Protein 9E92 (pdb70)

Organism: Acanthamoeba polyphaga mimivirus (NCBI:txid212035)

Foldseek 3Di:
DDEEEEEEAADLAGFLLQLQQVLQCVLQVHHYDYFRHRHDAPFDDVLPDFTALVSLVSVLVVLVVVPDWHKYKYAYRLFKHFQHYDVQVVVVQCVVCVPFFKEFEFQQAAPDPNVCPVQFDDDPDSRGAGDHRMMIGISVLSNVLQVVGDDRHHGPRVSVRVVVRPDVRYDYPRLQAAHDACPPQVVQWDDDPQFIAGNVSRYTHGMYGCPRVNSLVSLQCVVVHDSDDDDPCPCVPPFFDDPDAAEEEEEEEEECVPVVLRVQQVVQVVLQDDDRYAYAYEYCDPDCPCVVVVCVPHVRYHYNDDADDCVVVLVDPGFKYKYAYSQWGWDRNPVVRVQVVVDDRLRFKEAEWAEAPVGQLHTQFAQDDDPLHHDHDPCSSCLSVCVDFDKGFGQFGDGTMMGGCSDSNPFDQPDDDPPHRRSSSSVRCVSSSRTHIYGHSDHTGHGD/DEEEEEEAADLAGFLQQLQQVLLCVLQVHHYDYQNYRHHADCALVSLVSVLVVLVPVDDWHKYKYAYRLFKHFQHHDVQLVVVQCVQCVPFFKEFEFQQDDDDDNVCVVLFDDDPASRGAGDHRIMITISVLSCVLRVVGDDNSDDPRVSVRCCVRPHVRYDYPRLQAAHDACPPQVVQWDDDPQFIAGNVSRYGYGMYGCPDVNSLVSLQCVVVHDSDDDDPCLCVPPAFDDPDAFAEEEEEEEECVCVVLRVQAVVQVVLQDGDRYAYAYEYCAPDCPCVVVVCVPHVRYHYNDQADDCVVVLVDPGFKYKYAYSQWGWDRNPVVRVQVVPPDRLRFKEAEWAEAPVGQLHIFFAQDADPLHGDHDPCSSCLSVPVDFAKGFGQFGDGTMMGGPSVSNPFDQPDDDPPRNRSSSSVRSVVSSRTHIYGHSDHTGHGD

Solvent-accessible surface area: 37750 Å² total; per-residue (Å²): 135,121,16,22,0,0,0,14,5,6,19,92,74,72,3,0,0,5,36,2,0,19,61,12,0,112,41,43,111,5,112,54,85,25,8,12,95,49,89,163,87,62,0,14,70,86,153,86,81,46,2,0,0,13,25,3,29,18,4,26,99,23,0,80,97,12,177,84,75,83,12,0,0,5,2,30,2,73,10,0,0,0,6,15,13,32,132,7,0,7,114,0,0,112,96,46,3,115,97,65,51,0,1,0,1,1,12,29,87,21,120,37,51,75,74,10,56,134,113,11,64,159,44,158,28,73,0,70,24,1,9,8,4,1,5,0,0,49,27,62,54,0,47,95,16,1,92,135,25,35,151,44,146,56,18,10,12,59,50,2,2,52,57,22,36,106,56,99,84,8,52,13,0,57,135,1,11,0,2,0,2,0,57,146,1,91,110,13,12,21,56,7,49,34,9,0,1,0,25,108,21,34,5,25,0,0,1,0,6,0,15,39,82,8,86,110,26,0,28,56,10,15,5,52,6,23,37,121,119,38,68,4,16,73,31,20,98,68,98,40,146,34,140,134,40,25,58,0,1,1,0,0,10,6,38,6,108,71,58,87,32,2,116,98,1,22,43,75,5,64,45,5,108,12,62,59,71,36,29,44,0,5,0,110,1,120,72,90,140,18,73,159,97,12,59,123,75,33,97,51,6,70,32,40,27,70,148,22,39,16,91,36,0,90,176,29,106,0,75,10,0,0,0,1,18,21,41,1,2,8,64,30,110,21,0,0,8,4,0,17,73,50,29,124,68,4,39,21,0,0,2,0,11,2,11,66,100,165,72,77,48,149,14,4,1,38,20,20,37,101,136,6,132,96,84,160,16,170,14,9,68,53,3,6,130,46,97,6,40,14,35,6,14,11,25,12,1,35,0,0,2,0,0,43,44,31,0,1,82,58,44,83,11,72,43,103,117,57,126,52,58,29,12,12,5,0,34,0,0,77,107,31,27,1,14,3,3,0,0,0,32,7,121,2,13,58,5,90,157,14,30,0,0,0,14,6,6,21,80,74,78,4,0,0,4,34,2,0,17,55,12,0,99,36,38,114,6,124,59,67,18,3,9,88,46,86,145,123,91,63,12,0,13,33,4,34,20,3,21,92,7,0,83,76,13,160,81,74,84,18,0,0,5,2,28,1,71,27,0,0,0,7,16,9,18,112,6,0,16,100,0,2,142,95,37,2,116,99,68,55,2,0,0,2,1,7,29,98,20,110,67,50,74,84,6,52,133,116,9,66,149,43,160,28,72,0,67,24,0,6,8,4,1,5,0,0,57,29,63,65,0,56,89,11,2,89,134,25,34,151,48,188,57,29,11,4,62,50,3,2,49,56,23,33,106,54,106,94,10,40,8,0,57,132,1,10,0,2,0,3,0,71,165,1,92,110,15,14,36,49,8,47,36,10,0,2,0,23,106,16,32,5,26,0,0,0,0,7,0,18,48,80,7,122,96,26,0,27,52,13,14,4,55,6,23,30,102,118,35,68,4,15,70,29,18,96,66,96,40,158,25,144,126,53,31,61,0,1,1,0,0,9,4,35,5,112,74,68,89,21,2,120,77,1,16,42,75,6,67,49,7,115,10,64,61,84,39,27,45,0,4,0,126,3,118,68,91,140,19,66,179,107,10,64,144,75,32,87,51,10,62,36,43,26,83,94,22,34,18,92,37,0,101,186,31,106,0,83,9,0,0,0,0,18,18,44,1,0,6,64,27,106,26,0,0,11,4,0,17,67,52,30,120,63,3,39,19,0,0,1,0,9,3,13,41,119,181,83,71,53,122,18,3,2,40,16,22,25,106,130,9,122,101,86,156,10,169,13,10,57,54,2,7,126,44,97,11,38,13,32,8,14,8,22,16,1,37,0,0,3,0,0,48,43,31,0,1,78,58,41,85,11,76,51,111,122,38,115,84,28,26,29,6,4,0,35,0,0,73,135,32,29,1,15,3,2,1,0,0,34,7,120,2,12,50,6,77

Structure (mmCIF, N/CA/C/O backbone):
data_9E92
#
_entry.id   9E92
#
_cell.length_a   69.153
_cell.length_b   124.998
_cell.length_c   72.757
_cell.angle_alpha   90.000
_cell.angle_beta   118.295
_cell.angle_gamma   90.000
#
_symmetry.space_group_name_H-M   'P 1 21 1'
#
loop_
_entity.id
_entity.type
_entity.pdbx_description
1 polymer R699
2 branched alpha-D-glucopyranose-(1-2)-beta-D-glucopyranose
3 non-polymer "URIDINE-5'-DIPHOSPHATE"
4 non-polymer 'MANGANESE (II) ION'
5 non-polymer beta-D-glucopyranose
6 non-polymer beta-D-galactopyranose
7 water water
#
loop_
_atom_site.group_PDB
_atom_site.id
_atom_site.type_symbol
_atom_site.label_atom_id
_atom_site.label_alt_id
_atom_site.label_comp_id
_atom_site.label_asym_id
_atom_site.label_entity_id
_atom_site.label_seq_id
_atom_site.pdbx_PDB_ins_code
_atom_site.Cartn_x
_atom_site.Cartn_y
_atom_site.Cartn_z
_atom_site.occupancy
_atom_site.B_iso_or_equiv
_atom_site.auth_seq_id
_atom_site.auth_comp_id
_atom_site.auth_asym_id
_atom_site.auth_atom_id
_atom_site.pdbx_PDB_model_num
ATOM 1 N N . ASP A 1 11 ? 0.399 41.878 6.335 1.000 56.404 8 ASP A N 1
ATOM 2 C CA . ASP A 1 11 ? -1.026 42.235 6.108 1.000 48.643 8 ASP A CA 1
ATOM 3 C C . ASP A 1 11 ? -1.928 41.012 6.308 1.000 43.020 8 ASP A C 1
ATOM 4 O O . ASP A 1 11 ? -2.003 40.429 7.386 1.000 46.089 8 ASP A O 1
ATOM 13 N N . ASN A 1 12 ? -2.657 40.623 5.270 1.000 37.172 9 ASN A N 1
ATOM 14 C CA . ASN A 1 12 ? -3.771 39.721 5.469 1.000 40.009 9 ASN A CA 1
ATOM 15 C C . ASN A 1 12 ? -3.308 38.270 5.428 1.000 33.558 9 ASN A C 1
ATOM 16 O O . ASN A 1 12 ? -2.385 37.914 4.693 1.000 33.968 9 ASN A O 1
ATOM 27 N N . LEU A 1 13 ? -4.057 37.426 6.154 1.000 26.637 10 LEU A N 1
ATOM 28 C CA . LEU A 1 13 ? -3.820 35.981 6.162 1.000 22.293 10 LEU A CA 1
ATOM 29 C C . LEU A 1 13 ? -5.108 35.260 6.547 1.000 19.766 10 LEU A C 1
ATOM 30 O O . LEU A 1 13 ? -5.775 35.707 7.487 1.000 22.302 10 LEU A O 1
ATOM 46 N N . LEU A 1 14 ? -5.443 34.182 5.841 1.000 18.077 11 LEU A N 1
ATOM 47 C CA . LEU A 1 14 ? -6.601 33.362 6.213 1.000 18.535 11 LEU A CA 1
ATOM 48 C C . LEU A 1 14 ? -6.148 31.909 6.348 1.000 19.131 11 LEU A C 1
ATOM 49 O O . LEU A 1 14 ? -5.500 31.337 5.455 1.000 18.503 11 LEU A O 1
ATOM 65 N N . VAL A 1 15 ? -6.514 31.266 7.478 1.000 16.670 12 VAL A N 1
ATOM 66 C CA . VAL A 1 15 ? -6.221 29.872 7.716 1.000 14.913 12 VAL A CA 1
ATOM 67 C C . VAL A 1 15 ? -7.453 29.021 7.424 1.000 15.592 12 VAL A C 1
ATOM 68 O O . VAL A 1 15 ? -8.530 29.240 8.002 1.000 17.772 12 VAL A O 1
ATOM 81 N N . LEU A 1 16 ? -7.271 28.049 6.557 1.000 16.018 13 LEU A N 1
ATOM 82 C CA . LEU A 1 16 ? -8.287 27.062 6.176 1.000 16.326 13 LEU A CA 1
ATOM 83 C C . LEU A 1 16 ? -7.963 25.720 6.841 1.000 16.362 13 LEU A C 1
ATOM 84 O O . LEU A 1 16 ? -7.081 24.968 6.426 1.000 16.103 13 LEU A O 1
ATOM 100 N N . GLY A 1 17 ? -8.681 25.466 7.946 1.000 16.360 14 GLY A N 1
ATOM 101 C CA . GLY A 1 17 ? -8.525 24.229 8.678 1.000 15.867 14 GLY A CA 1
ATOM 102 C C . GLY A 1 17 ? -9.513 23.186 8.206 1.000 14.887 14 GLY A C 1
ATOM 103 O O . GLY A 1 17 ? -10.744 23.470 8.211 1.000 15.626 14 GLY A O 1
ATOM 107 N N . ILE A 1 18 ? -9.042 21.999 7.849 1.000 15.206 15 ILE A N 1
ATOM 108 C CA . ILE A 1 18 ? -9.914 20.929 7.369 1.000 15.862 15 ILE A CA 1
ATOM 109 C C . ILE A 1 18 ? -10.581 20.210 8.552 1.000 17.099 15 ILE A C 1
ATOM 110 O O . ILE A 1 18 ? -9.892 19.677 9.436 1.000 16.495 15 ILE A O 1
ATOM 126 N N . GLY A 1 19 ? -11.917 20.285 8.621 1.000 16.090 16 GLY A N 1
ATOM 127 C CA . GLY A 1 19 ? -12.692 19.707 9.724 1.000 17.328 16 GLY A CA 1
ATOM 128 C C . GLY A 1 19 ? -14.027 19.153 9.212 1.000 16.694 16 GLY A C 1
ATOM 129 O O . GLY A 1 19 ? -15.109 19.711 9.503 1.000 18.988 16 GLY A O 1
ATOM 133 N N . ILE A 1 20 ? -13.886 18.034 8.502 1.000 17.796 17 ILE A N 1
ATOM 134 C CA . ILE A 1 20 ? -15.013 17.350 7.871 1.000 18.137 17 ILE A CA 1
ATOM 135 C C . ILE A 1 20 ? -15.632 16.401 8.890 1.000 15.497 17 ILE A C 1
ATOM 136 O O . ILE A 1 20 ? -15.110 15.318 9.150 1.000 17.723 17 ILE A O 1
ATOM 152 N N . SER A 1 21 ? -16.803 16.831 9.366 1.000 16.943 18 SER A N 1
ATOM 153 C CA . SER A 1 21 ? -17.561 16.083 10.369 1.000 16.688 18 SER A CA 1
ATOM 154 C C . SER A 1 21 ? -18.963 16.680 10.481 1.000 16.427 18 SER A C 1
ATOM 155 O O . SER A 1 21 ? -19.118 17.893 10.479 1.000 17.719 18 SER A O 1
ATOM 163 N N . VAL A 1 22 ? -19.946 15.834 10.836 1.000 21.106 19 VAL A N 1
ATOM 164 C CA . VAL A 1 22 ? -21.282 16.322 11.153 1.000 21.329 19 VAL A CA 1
ATOM 165 C C . VAL A 1 22 ? -21.276 17.082 12.478 1.000 18.359 19 VAL A C 1
ATOM 166 O O . VAL A 1 22 ? -21.843 18.159 12.628 1.000 19.150 19 VAL A O 1
ATOM 179 N N . HIS A 1 23 ? -20.542 16.541 13.481 1.000 18.929 20 HIS A N 1
ATOM 180 C CA . HIS A 1 23 ? -20.389 17.129 14.811 1.000 18.535 20 HIS A CA 1
ATOM 181 C C . HIS A 1 23 ? -18.893 17.417 15.099 1.000 14.349 20 HIS A C 1
ATOM 182 O O . HIS A 1 23 ? -18.044 16.643 14.653 1.000 17.800 20 HIS A O 1
ATOM 197 N N . LYS A 1 24 ? -18.625 18.477 15.845 1.000 17.529 21 LYS A N 1
ATOM 198 C CA . LYS A 1 24 ? -17.216 18.906 16.029 1.000 16.245 21 LYS A CA 1
ATOM 199 C C . LYS A 1 24 ? -16.503 18.006 17.028 1.000 17.132 21 LYS A C 1
ATOM 200 O O . LYS A 1 24 ? -17.042 17.683 18.109 1.000 16.211 21 LYS A O 1
ATOM 219 N N . THR A 1 25 ? -15.285 17.598 16.644 1.000 13.765 22 THR A N 1
ATOM 220 C CA . THR A 1 25 ? -14.376 16.905 17.560 1.000 14.035 22 THR A CA 1
ATOM 221 C C . THR A 1 25 ? -13.732 17.890 18.521 1.000 13.456 22 THR A C 1
ATOM 222 O O . THR A 1 25 ? -13.682 19.091 18.314 1.000 12.667 22 THR A O 1
ATOM 233 N N . ASP A 1 26 ? -13.159 17.352 19.633 1.000 13.743 23 ASP A N 1
ATOM 234 C CA . ASP A 1 26 ? -12.327 18.181 20.487 1.000 13.224 23 ASP A CA 1
ATOM 235 C C . ASP A 1 26 ? -11.060 18.638 19.761 1.000 12.149 23 ASP A C 1
ATOM 236 O O . ASP A 1 26 ? -10.546 19.739 20.033 1.000 13.472 23 ASP A O 1
ATOM 245 N N . GLY A 1 27 ? -10.552 17.838 18.828 1.000 11.937 24 GLY A N 1
ATOM 246 C CA . GLY A 1 27 ? -9.423 18.303 18.035 1.000 13.250 24 GLY A CA 1
ATOM 247 C C . GLY A 1 27 ? -9.713 19.611 17.315 1.000 13.341 24 GLY A C 1
ATOM 248 O O . GLY A 1 27 ? -8.949 20.595 17.388 1.000 12.146 24 GLY A O 1
ATOM 252 N N . VAL A 1 28 ? -10.877 19.696 16.601 1.000 12.103 25 VAL A N 1
ATOM 253 C CA . VAL A 1 28 ? -11.178 20.940 15.945 1.000 14.195 25 VAL A CA 1
ATOM 254 C C . VAL A 1 28 ? -11.469 22.064 16.918 1.000 11.979 25 VAL A C 1
ATOM 255 O O . VAL A 1 28 ? -11.068 23.216 16.708 1.000 13.034 25 VAL A O 1
ATOM 268 N N . LEU A 1 29 ? -12.144 21.767 18.040 1.000 12.104 26 LEU A N 1
ATOM 269 C CA . LEU A 1 29 ? -12.422 22.801 19.026 1.000 13.586 26 LEU A CA 1
ATOM 270 C C . LEU A 1 29 ? -11.128 23.416 19.606 1.000 12.058 26 LEU A C 1
ATOM 271 O O . LEU A 1 29 ? -11.051 24.618 19.845 1.000 12.419 26 LEU A O 1
ATOM 287 N N . ARG A 1 30 ? -10.119 22.562 19.845 1.000 12.125 27 ARG A N 1
ATOM 288 C CA . ARG A 1 30 ? -8.806 22.991 20.345 1.000 12.043 27 ARG A CA 1
ATOM 289 C C . ARG A 1 30 ? -8.074 23.825 19.292 1.000 12.194 27 ARG A C 1
ATOM 290 O O . ARG A 1 30 ? -7.556 24.900 19.622 1.000 11.697 27 ARG A O 1
ATOM 311 N N . PHE A 1 31 ? -8.114 23.367 18.031 1.000 11.157 28 PHE A N 1
ATOM 312 C CA . PHE A 1 31 ? -7.578 24.190 16.946 1.000 11.179 28 PHE A CA 1
ATOM 313 C C . PHE A 1 31 ? -8.193 25.588 16.922 1.000 12.995 28 PHE A C 1
ATOM 314 O O . PHE A 1 31 ? -7.467 26.577 16.797 1.000 12.038 28 PHE A O 1
ATOM 331 N N . GLU A 1 32 ? -9.530 25.663 16.987 1.000 12.019 29 GLU A N 1
ATOM 332 C CA . GLU A 1 32 ? -10.219 26.941 16.941 1.000 13.327 29 GLU A CA 1
ATOM 333 C C . GLU A 1 32 ? -9.819 27.831 18.112 1.000 12.940 29 GLU A C 1
ATOM 334 O O . GLU A 1 32 ? -9.566 29.032 17.934 1.000 12.690 29 GLU A O 1
ATOM 346 N N . LYS A 1 33 ? -9.727 27.251 19.328 1.000 13.172 30 LYS A N 1
ATOM 347 C CA . LYS A 1 33 ? -9.329 28.017 20.493 1.000 13.355 30 LYS A CA 1
ATOM 348 C C . LYS A 1 33 ? -7.930 28.623 20.361 1.000 13.042 30 LYS A C 1
ATOM 349 O O . LYS A 1 33 ? -7.702 29.780 20.701 1.000 14.071 30 LYS A O 1
ATOM 368 N N . TYR A 1 34 ? -6.964 27.842 19.883 1.000 12.432 31 TYR A N 1
ATOM 369 C CA . TYR A 1 34 ? -5.611 28.345 19.686 1.000 12.157 31 TYR A CA 1
ATOM 370 C C . TYR A 1 34 ? -5.563 29.360 18.545 1.000 12.202 31 TYR A C 1
ATOM 371 O O . TYR A 1 34 ? -4.794 30.307 18.627 1.000 13.308 31 TYR A O 1
ATOM 389 N N . CYS A 1 35 ? -6.316 29.158 17.456 1.000 11.269 32 CYS A N 1
ATOM 390 C CA . CYS A 1 35 ? -6.392 30.193 16.436 1.000 12.665 32 CYS A CA 1
ATOM 391 C C . CYS A 1 35 ? -6.868 31.509 17.044 1.000 12.574 32 CYS A C 1
ATOM 392 O O . CYS A 1 35 ? -6.280 32.583 16.811 1.000 13.827 32 CYS A O 1
ATOM 400 N N . GLN A 1 36 ? -7.961 31.456 17.810 1.000 12.942 33 GLN A N 1
ATOM 401 C CA . GLN A 1 36 ? -8.507 32.671 18.410 1.000 14.951 33 GLN A CA 1
ATOM 402 C C . GLN A 1 36 ? -7.518 33.325 19.370 1.000 18.097 33 GLN A C 1
ATOM 403 O O . GLN A 1 36 ? -7.402 34.567 19.386 1.000 18.693 33 GLN A O 1
ATOM 417 N N . ALA A 1 37 ? -6.769 32.504 20.142 1.000 15.692 34 ALA A N 1
ATOM 418 C CA . ALA A 1 37 ? -5.805 33.003 21.109 1.000 17.985 34 ALA A CA 1
ATOM 419 C C . ALA A 1 37 ? -4.699 33.817 20.432 1.000 18.136 34 ALA A C 1
ATOM 420 O O . ALA A 1 37 ? -4.134 34.709 21.065 1.000 21.215 34 ALA A O 1
ATOM 427 N N . HIS A 1 38 ? -4.359 33.468 19.179 1.000 16.264 35 HIS A N 1
ATOM 428 C CA . HIS A 1 38 ? -3.269 34.085 18.442 1.000 15.485 35 HIS A CA 1
ATOM 429 C C . HIS A 1 38 ? -3.793 35.072 17.370 1.000 19.931 35 HIS A C 1
ATOM 430 O O . HIS A 1 38 ? -3.022 35.522 16.532 1.000 20.551 35 HIS A O 1
ATOM 445 N N . ASN A 1 39 ? -5.090 35.419 17.412 1.000 18.450 36 ASN A N 1
ATOM 446 C CA . ASN A 1 39 ? -5.709 36.389 16.502 1.000 20.049 36 ASN A CA 1
ATOM 447 C C . ASN A 1 39 ? -5.538 35.967 15.045 1.000 19.727 36 ASN A C 1
ATOM 448 O O . ASN A 1 39 ? -5.346 36.808 14.149 1.000 23.243 36 ASN A O 1
ATOM 459 N N . LEU A 1 40 ? -5.606 34.667 14.777 1.000 16.348 37 LEU A N 1
ATOM 460 C CA . LEU A 1 40 ? -5.530 34.141 13.420 1.000 18.298 37 LEU A CA 1
ATOM 461 C C . LEU A 1 40 ? -6.921 34.017 12.840 1.000 18.926 37 LEU A C 1
ATOM 462 O O . LEU A 1 40 ? -7.772 33.318 13.402 1.000 21.112 37 LEU A O 1
ATOM 478 N N . GLN A 1 41 ? -7.157 34.665 11.691 1.000 17.929 38 GLN A N 1
ATOM 479 C CA . GLN A 1 41 ? -8.436 34.540 11.045 1.000 20.284 38 GLN A CA 1
ATOM 480 C C . GLN A 1 41 ? -8.516 33.186 10.362 1.000 19.375 38 GLN A C 1
ATOM 481 O O . GLN A 1 41 ? -7.573 32.777 9.659 1.000 19.927 38 GLN A O 1
ATOM 495 N N . TYR A 1 42 ? -9.627 32.468 10.552 1.000 16.926 39 TYR A N 1
ATOM 496 C CA . TYR A 1 42 ? -9.730 31.111 10.078 1.000 16.805 39 TYR A CA 1
ATOM 497 C C . TYR A 1 42 ? -11.151 30.790 9.599 1.000 16.865 39 TYR A C 1
ATOM 498 O O . TYR A 1 42 ? -12.139 31.468 9.978 1.000 17.793 39 TYR A O 1
ATOM 516 N N A MET A 1 43 ? -11.249 29.720 8.827 0.500 17.694 40 MET A N 1
ATOM 517 N N B MET A 1 43 ? -11.235 29.693 8.862 0.500 17.966 40 MET A N 1
ATOM 518 C CA A MET A 1 43 ? -12.501 29.056 8.506 0.500 19.585 40 MET A CA 1
ATOM 519 C CA B MET A 1 43 ? -12.462 29.049 8.427 0.500 20.160 40 MET A CA 1
ATOM 520 C C A MET A 1 43 ? -12.277 27.548 8.587 0.500 19.677 40 MET A C 1
ATOM 521 C C B MET A 1 43 ? -12.272 27.541 8.570 0.500 20.003 40 MET A C 1
ATOM 522 O O A MET A 1 43 ? -11.225 27.036 8.216 0.500 21.088 40 MET A O 1
ATOM 523 O O B MET A 1 43 ? -11.223 27.016 8.216 0.500 21.222 40 MET A O 1
ATOM 550 N N . ILE A 1 44 ? -13.298 26.826 9.052 1.000 17.600 41 ILE A N 1
ATOM 551 C CA . ILE A 1 44 ? -13.281 25.384 9.042 1.000 15.987 41 ILE A CA 1
ATOM 552 C C . ILE A 1 44 ? -13.913 24.816 7.762 1.000 19.718 41 ILE A C 1
ATOM 553 O O . ILE A 1 44 ? -15.109 24.994 7.515 1.000 23.356 41 ILE A O 1
ATOM 569 N N . VAL A 1 45 ? -13.127 24.103 6.976 1.000 16.644 42 VAL A N 1
ATOM 570 C CA . VAL A 1 45 ? -13.599 23.531 5.714 1.000 17.541 42 VAL A CA 1
ATOM 571 C C . VAL A 1 45 ? -14.289 22.200 6.000 1.000 20.384 42 VAL A C 1
ATOM 572 O O . VAL A 1 45 ? -13.717 21.287 6.604 1.000 19.131 42 VAL A O 1
ATOM 585 N N . GLY A 1 46 ? -15.538 22.013 5.493 1.000 22.724 43 GLY A N 1
ATOM 586 C CA . GLY A 1 46 ? -16.165 20.695 5.552 1.000 23.078 43 GLY A CA 1
ATOM 587 C C . GLY A 1 46 ? -17.123 20.453 6.720 1.000 21.663 43 GLY A C 1
ATOM 588 O O . GLY A 1 46 ? -17.599 19.327 6.922 1.000 24.357 43 GLY A O 1
ATOM 592 N N . GLU A 1 47 ? -17.364 21.497 7.484 1.000 24.265 44 GLU A N 1
ATOM 593 C CA . GLU A 1 47 ? -18.241 21.416 8.645 1.000 30.745 44 GLU A CA 1
ATOM 594 C C . GLU A 1 47 ? -19.625 20.931 8.214 1.000 30.653 44 GLU A C 1
ATOM 595 O O . GLU A 1 47 ? -20.175 21.411 7.236 1.000 28.153 44 GLU A O 1
ATOM 607 N N . GLY A 1 48 ? -20.185 19.939 8.911 1.000 30.120 45 GLY A N 1
ATOM 608 C CA . GLY A 1 48 ? -21.527 19.444 8.619 1.000 29.426 45 GLY A CA 1
ATOM 609 C C . GLY A 1 48 ? -21.544 18.222 7.706 1.000 33.544 45 GLY A C 1
ATOM 610 O O . GLY A 1 48 ? -22.587 17.601 7.553 1.000 35.132 45 GLY A O 1
ATOM 614 N N . LYS A 1 49 ? -20.412 17.861 7.068 1.000 27.627 46 LYS A N 1
ATOM 615 C CA . LYS A 1 49 ? -20.324 16.750 6.142 1.000 25.322 46 LYS A CA 1
ATOM 616 C C . LYS A 1 49 ? -19.718 15.533 6.812 1.000 26.263 46 LYS A C 1
ATOM 617 O O . LYS A 1 49 ? -18.888 15.659 7.719 1.000 24.295 46 LYS A O 1
ATOM 636 N N . LYS A 1 50 ? -20.072 14.357 6.301 1.000 24.982 47 LYS A N 1
ATOM 637 C CA . LYS A 1 50 ? -19.512 13.104 6.746 1.000 26.507 47 LYS A CA 1
ATOM 638 C C . LYS A 1 50 ? -18.145 12.837 6.111 1.000 27.310 47 LYS A C 1
ATOM 639 O O . LYS A 1 50 ? -17.989 12.946 4.895 1.000 26.017 47 LYS A O 1
ATOM 658 N N . TRP A 1 51 ? -17.174 12.369 6.913 1.000 23.975 48 TRP A N 1
ATOM 659 C CA . TRP A 1 51 ? -15.874 11.952 6.387 1.000 23.540 48 TRP A CA 1
ATOM 660 C C . TRP A 1 51 ? -15.979 10.668 5.565 1.000 26.337 48 TRP A C 1
ATOM 661 O O . TRP A 1 51 ? -16.583 9.684 6.021 1.000 25.053 48 TRP A O 1
ATOM 682 N N . ASN A 1 52 ? -15.340 10.686 4.377 1.000 23.168 49 ASN A N 1
ATOM 683 C CA . ASN A 1 52 ? -15.211 9.545 3.482 1.000 26.059 49 ASN A CA 1
ATOM 684 C C . ASN A 1 52 ? -13.778 9.472 2.959 1.000 25.469 49 ASN A C 1
ATOM 685 O O . ASN A 1 52 ? -13.535 9.043 1.846 1.000 27.134 49 ASN A O 1
ATOM 696 N N . GLY A 1 53 ? -12.796 9.801 3.812 1.000 24.710 50 GLY A N 1
ATOM 697 C CA . GLY A 1 53 ? -11.400 9.868 3.385 1.000 23.212 50 GLY A CA 1
ATOM 698 C C . GLY A 1 53 ? -10.535 8.658 3.699 1.000 22.243 50 GLY A C 1
ATOM 699 O O . GLY A 1 53 ? -9.353 8.663 3.352 1.000 24.881 50 GLY A O 1
ATOM 703 N N . GLY A 1 54 ? -11.050 7.627 4.403 1.000 19.557 51 GLY A N 1
ATOM 704 C CA . GLY A 1 54 ? -10.304 6.440 4.764 1.000 22.339 51 GLY A CA 1
ATOM 705 C C . GLY A 1 54 ? -9.917 6.456 6.241 1.000 22.536 51 GLY A C 1
ATOM 706 O O . GLY A 1 54 ? -10.163 7.448 6.915 1.000 24.751 51 GLY A O 1
ATOM 710 N N . ASN A 1 55 ? -9.353 5.333 6.694 1.000 24.422 52 ASN A N 1
ATOM 711 C CA . ASN A 1 55 ? -8.901 5.128 8.070 1.000 27.060 52 ASN A CA 1
ATOM 712 C C . ASN A 1 55 ? -7.416 5.483 8.189 1.000 24.213 52 ASN A C 1
ATOM 713 O O . ASN A 1 55 ? -6.548 4.610 8.105 1.000 25.857 52 ASN A O 1
ATOM 724 N N . LEU A 1 56 ? -7.124 6.787 8.399 1.000 23.820 53 LEU A N 1
ATOM 725 C CA . LEU A 1 56 ? -5.760 7.255 8.176 1.000 21.581 53 LEU A CA 1
ATOM 726 C C . LEU A 1 56 ? -4.783 6.730 9.238 1.000 25.004 53 LEU A C 1
ATOM 727 O O . LEU A 1 56 ? -3.556 6.821 9.065 1.000 27.137 53 LEU A O 1
ATOM 743 N N . GLU A 1 57 ? -5.305 6.190 10.355 1.000 25.877 54 GLU A N 1
ATOM 744 C CA . GLU A 1 57 ? -4.455 5.587 11.365 1.000 29.619 54 GLU A CA 1
ATOM 745 C C . GLU A 1 57 ? -3.770 4.336 10.807 1.000 28.500 54 GLU A C 1
ATOM 746 O O . GLU A 1 57 ? -2.714 3.949 11.299 1.000 30.347 54 GLU A O 1
ATOM 758 N N . SER A 1 58 ? -4.367 3.685 9.796 0.790 24.227 55 SER A N 1
ATOM 759 C CA . SER A 1 58 ? -3.795 2.431 9.341 0.790 28.632 55 SER A CA 1
ATOM 760 C C . SER A 1 58 ? -3.690 2.307 7.823 0.790 28.490 55 SER A C 1
ATOM 761 O O . SER A 1 58 ? -3.223 1.263 7.386 0.790 28.114 55 SER A O 1
ATOM 769 N N . GLU A 1 59 ? -4.083 3.318 7.032 0.890 25.965 56 GLU A N 1
ATOM 770 C CA . GLU A 1 59 ? -4.021 3.179 5.587 0.890 25.419 56 GLU A CA 1
ATOM 771 C C . GLU A 1 59 ? -3.838 4.553 4.945 0.890 25.108 56 GLU A C 1
ATOM 772 O O . GLU A 1 59 ? -4.075 5.600 5.563 0.890 23.328 56 GLU A O 1
ATOM 784 N N . ALA A 1 60 ? -3.460 4.530 3.671 1.000 24.604 57 ALA A N 1
ATOM 785 C CA . ALA A 1 60 ? -3.455 5.727 2.849 1.000 25.368 57 ALA A CA 1
ATOM 786 C C . ALA A 1 60 ? -4.865 6.224 2.637 1.000 24.212 57 ALA A C 1
ATOM 787 O O . ALA A 1 60 ? -5.811 5.447 2.673 1.000 25.729 57 ALA A O 1
ATOM 794 N N . GLY A 1 61 ? -4.991 7.522 2.372 1.000 21.105 58 GLY A N 1
ATOM 795 C CA . GLY A 1 61 ? -6.261 8.191 2.197 1.000 19.096 58 GLY A CA 1
ATOM 796 C C . GLY A 1 61 ? -6.144 9.703 2.244 1.000 18.937 58 GLY A C 1
ATOM 797 O O . GLY A 1 61 ? -5.030 10.254 2.121 1.000 19.128 58 GLY A O 1
ATOM 801 N N . GLY A 1 62 ? -7.288 10.352 2.425 1.000 17.649 59 GLY A N 1
ATOM 802 C CA . GLY A 1 62 ? -7.355 11.781 2.623 1.000 18.787 59 GLY A CA 1
ATOM 803 C C . GLY A 1 62 ? -7.684 12.608 1.394 1.000 18.175 59 GLY A C 1
ATOM 804 O O . GLY A 1 62 ? -7.774 13.830 1.476 1.000 18.280 59 GLY A O 1
ATOM 808 N N . GLY A 1 63 ? -7.996 11.953 0.255 1.000 20.193 60 GLY A N 1
ATOM 809 C CA . GLY A 1 63 ? -8.305 12.715 -0.944 1.000 19.678 60 GLY A CA 1
ATOM 810 C C . GLY A 1 63 ? -9.481 13.674 -0.767 1.000 17.664 60 GLY A C 1
ATOM 811 O O . GLY A 1 63 ? -9.574 14.765 -1.350 1.000 20.288 60 GLY A O 1
ATOM 815 N N . GLN A 1 64 ? -10.479 13.270 0.067 1.000 19.720 61 GLN A N 1
ATOM 816 C CA . GLN A 1 64 ? -11.608 14.133 0.343 1.000 18.394 61 GLN A CA 1
ATOM 817 C C . GLN A 1 64 ? -11.213 15.510 0.871 1.000 18.839 61 GLN A C 1
ATOM 818 O O . GLN A 1 64 ? -11.897 16.491 0.703 1.000 17.483 61 GLN A O 1
ATOM 832 N N . LYS A 1 65 ? -10.080 15.599 1.581 1.000 18.907 62 LYS A N 1
ATOM 833 C CA . LYS A 1 65 ? -9.637 16.899 2.028 1.000 17.745 62 LYS A CA 1
ATOM 834 C C . LYS A 1 65 ? -9.400 17.849 0.833 1.000 16.141 62 LYS A C 1
ATOM 835 O O . LYS A 1 65 ? -9.777 19.007 0.903 1.000 15.979 62 LYS A O 1
ATOM 854 N N . ILE A 1 66 ? -8.770 17.311 -0.241 1.000 19.508 63 ILE A N 1
ATOM 855 C CA . ILE A 1 66 ? -8.520 18.109 -1.454 1.000 18.879 63 ILE A CA 1
ATOM 856 C C . ILE A 1 66 ? -9.845 18.496 -2.153 1.000 18.830 63 ILE A C 1
ATOM 857 O O . ILE A 1 66 ? -10.034 19.655 -2.539 1.000 18.711 63 ILE A O 1
ATOM 873 N N . ASN A 1 67 ? -10.815 17.562 -2.143 1.000 21.190 64 ASN A N 1
ATOM 874 C CA . ASN A 1 67 ? -12.093 17.803 -2.808 1.000 23.528 64 ASN A CA 1
ATOM 875 C C . ASN A 1 67 ? -12.856 18.894 -2.071 1.000 20.554 64 ASN A C 1
ATOM 876 O O . ASN A 1 67 ? -13.453 19.773 -2.668 1.000 23.396 64 ASN A O 1
ATOM 887 N N . GLU A 1 68 ? -12.859 18.877 -0.717 1.000 18.511 65 GLU A N 1
ATOM 888 C CA . GLU A 1 68 ? -13.570 19.896 0.014 1.000 18.138 65 GLU A CA 1
ATOM 889 C C . GLU A 1 68 ? -12.833 21.227 0.005 1.000 17.128 65 GLU A C 1
ATOM 890 O O . GLU A 1 68 ? -13.430 22.275 0.044 1.000 19.148 65 GLU A O 1
ATOM 902 N N . LEU A 1 69 ? -11.489 21.187 -0.015 1.000 18.355 66 LEU A N 1
ATOM 903 C CA . LEU A 1 69 ? -10.706 22.401 -0.219 1.000 18.335 66 LEU A CA 1
ATOM 904 C C . LEU A 1 69 ? -11.075 23.105 -1.549 1.000 17.011 66 LEU A C 1
ATOM 905 O O . LEU A 1 69 ? -11.220 24.306 -1.522 1.000 18.366 66 LEU A O 1
ATOM 921 N N . LEU A 1 70 ? -11.158 22.326 -2.629 1.000 20.808 67 LEU A N 1
ATOM 922 C CA . LEU A 1 70 ? -11.459 22.832 -3.979 1.000 20.786 67 LEU A CA 1
ATOM 923 C C . LEU A 1 70 ? -12.779 23.584 -3.895 1.000 21.662 67 LEU A C 1
ATOM 924 O O . LEU A 1 70 ? -12.894 24.754 -4.278 1.000 22.655 67 LEU A O 1
ATOM 940 N N . ILE A 1 71 ? -13.783 22.898 -3.316 1.000 21.859 68 ILE A N 1
ATOM 941 C CA . ILE A 1 71 ? -15.088 23.503 -3.183 1.000 24.372 68 ILE A CA 1
ATOM 942 C C . ILE A 1 71 ? -14.964 24.824 -2.439 1.000 19.537 68 ILE A C 1
ATOM 943 O O . ILE A 1 71 ? -15.476 25.851 -2.818 1.000 22.638 68 ILE A O 1
ATOM 959 N N . ALA A 1 72 ? -14.264 24.834 -1.279 1.000 19.728 69 ALA A N 1
ATOM 960 C CA . ALA A 1 72 ? -14.099 26.045 -0.520 1.000 15.330 69 ALA A CA 1
ATOM 961 C C . ALA A 1 72 ? -13.387 27.173 -1.273 1.000 20.836 69 ALA A C 1
ATOM 962 O O . ALA A 1 72 ? -13.713 28.325 -1.077 1.000 20.578 69 ALA A O 1
ATOM 969 N N . LEU A 1 73 ? -12.379 26.837 -2.081 1.000 23.876 70 LEU A N 1
ATOM 970 C CA . LEU A 1 73 ? -11.627 27.863 -2.780 1.000 22.589 70 LEU A CA 1
ATOM 971 C C . LEU A 1 73 ? -12.522 28.536 -3.830 1.000 25.315 70 LEU A C 1
ATOM 972 O O . LEU A 1 73 ? -12.218 29.672 -4.184 1.000 24.496 70 LEU A O 1
ATOM 988 N N . GLU A 1 74 ? -13.562 27.833 -4.302 1.000 24.803 71 GLU A N 1
ATOM 989 C CA . GLU A 1 74 ? -14.433 28.384 -5.335 1.000 25.103 71 GLU A CA 1
ATOM 990 C C . GLU A 1 74 ? -15.082 29.658 -4.815 1.000 27.765 71 GLU A C 1
ATOM 991 O O . GLU A 1 74 ? -15.445 30.538 -5.589 1.000 30.887 71 GLU A O 1
ATOM 1003 N N . SER A 1 75 ? -15.293 29.734 -3.502 1.000 26.791 72 SER A N 1
ATOM 1004 C CA . SER A 1 75 ? -15.949 30.874 -2.896 1.000 27.075 72 SER A CA 1
ATOM 1005 C C . SER A 1 75 ? -14.960 31.925 -2.441 1.000 23.503 72 SER A C 1
ATOM 1006 O O . SER A 1 75 ? -15.372 32.946 -1.947 1.000 29.153 72 SER A O 1
ATOM 1014 N N . ILE A 1 76 ? -13.651 31.668 -2.527 1.000 28.642 73 ILE A N 1
ATOM 1015 C CA . ILE A 1 76 ? -12.646 32.699 -2.271 1.000 27.258 73 ILE A CA 1
ATOM 1016 C C . ILE A 1 76 ? -12.156 33.175 -3.646 1.000 34.956 73 ILE A C 1
ATOM 1017 O O . ILE A 1 76 ? -11.233 32.606 -4.223 1.000 35.351 73 ILE A O 1
ATOM 1033 N N . LYS A 1 77 ? -12.807 34.195 -4.208 1.000 34.698 74 LYS A N 1
ATOM 1034 C CA . LYS A 1 77 ? -12.601 34.552 -5.606 1.000 35.795 74 LYS A CA 1
ATOM 1035 C C . LYS A 1 77 ? -11.215 35.188 -5.774 1.000 39.455 74 LYS A C 1
ATOM 1036 O O . LYS A 1 77 ? -10.543 34.864 -6.756 1.000 37.974 74 LYS A O 1
ATOM 1055 N N . ASP A 1 78 ? -10.766 35.999 -4.804 1.000 35.810 75 ASP A N 1
ATOM 1056 C CA . ASP A 1 78 ? -9.525 36.753 -4.930 1.000 35.832 75 ASP A CA 1
ATOM 1057 C C . ASP A 1 78 ? -8.304 35.932 -4.482 1.000 31.928 75 ASP A C 1
ATOM 1058 O O . ASP A 1 78 ? -8.427 34.857 -3.875 1.000 27.394 75 ASP A O 1
ATOM 1067 N N . ASN A 1 79 ? -7.117 36.450 -4.831 1.000 27.730 76 ASN A N 1
ATOM 1068 C CA . ASN A 1 79 ? -5.880 35.683 -4.721 1.000 26.402 76 ASN A CA 1
ATOM 1069 C C . ASN A 1 79 ? -5.242 35.940 -3.350 1.000 24.729 76 ASN A C 1
ATOM 1070 O O . ASN A 1 79 ? -4.167 36.520 -3.242 1.000 26.091 76 ASN A O 1
ATOM 1081 N N . LYS A 1 80 ? -5.911 35.456 -2.295 1.000 25.709 77 LYS A N 1
ATOM 1082 C CA . LYS A 1 80 ? -5.485 35.628 -0.911 1.000 23.605 77 LYS A CA 1
ATOM 1083 C C . LYS A 1 80 ? -4.319 34.684 -0.585 1.000 18.902 77 LYS A C 1
ATOM 1084 O O . LYS A 1 80 ? -4.275 33.557 -1.096 1.000 19.397 77 LYS A O 1
ATOM 1103 N N . LEU A 1 81 ? -3.450 35.123 0.332 1.000 20.044 78 LEU A N 1
ATOM 1104 C CA . LEU A 1 81 ? -2.470 34.236 0.971 1.000 18.758 78 LEU A CA 1
ATOM 1105 C C . LEU A 1 81 ? -3.149 33.419 2.080 1.000 17.728 78 LEU A C 1
ATOM 1106 O O . LEU A 1 81 ? -3.812 34.002 2.963 1.000 19.443 78 LEU A O 1
ATOM 1122 N N . ILE A 1 82 ? -3.029 32.102 1.972 1.000 16.509 79 ILE A N 1
ATOM 1123 C CA . ILE A 1 82 ? -3.763 31.182 2.827 1.000 17.217 79 ILE A CA 1
ATOM 1124 C C . ILE A 1 82 ? -2.809 30.131 3.403 1.000 17.600 79 ILE A C 1
ATOM 1125 O O . ILE A 1 82 ? -1.819 29.728 2.771 1.000 15.724 79 ILE A O 1
ATOM 1141 N N . VAL A 1 83 ? -3.151 29.654 4.620 1.000 15.557 80 VAL A N 1
ATOM 1142 C CA . VAL A 1 83 ? -2.590 28.425 5.148 1.000 14.401 80 VAL A CA 1
ATOM 1143 C C . VAL A 1 83 ? -3.681 27.372 5.048 1.000 14.619 80 VAL A C 1
ATOM 1144 O O . VAL A 1 83 ? -4.849 27.683 5.323 1.000 17.362 80 VAL A O 1
ATOM 1157 N N . VAL A 1 84 ? -3.335 26.161 4.658 1.000 13.334 81 VAL A N 1
ATOM 1158 C CA . VAL A 1 84 ? -4.251 25.035 4.687 1.000 14.414 81 VAL A CA 1
ATOM 1159 C C . VAL A 1 84 ? -3.665 23.997 5.655 1.000 14.699 81 VAL A C 1
ATOM 1160 O O . VAL A 1 84 ? -2.513 23.600 5.512 1.000 13.568 81 VAL A O 1
ATOM 1173 N N . CYS A 1 85 ? -4.468 23.469 6.605 1.000 14.760 82 CYS A N 1
ATOM 1174 C CA . CYS A 1 85 ? -3.877 22.561 7.585 1.000 13.706 82 CYS A CA 1
ATOM 1175 C C . CYS A 1 85 ? -4.903 21.587 8.160 1.000 12.836 82 CYS A C 1
ATOM 1176 O O . CYS A 1 85 ? -6.143 21.840 8.186 1.000 13.312 82 CYS A O 1
ATOM 1184 N N . ASP A 1 86 ? -4.363 20.476 8.637 1.000 12.504 83 ASP A N 1
ATOM 1185 C CA . ASP A 1 86 ? -5.015 19.515 9.543 1.000 12.411 83 ASP A CA 1
ATOM 1186 C C . ASP A 1 86 ? -5.515 20.265 10.781 1.000 12.903 83 ASP A C 1
ATOM 1187 O O . ASP A 1 86 ? -4.933 21.289 11.150 1.000 13.148 83 ASP A O 1
ATOM 1196 N N . THR A 1 87 ? -6.630 19.751 11.395 1.000 12.929 84 THR A N 1
ATOM 1197 C CA . THR A 1 87 ? -7.145 20.342 12.628 1.000 12.938 84 THR A CA 1
ATOM 1198 C C . THR A 1 87 ? -7.232 19.364 13.800 1.000 12.611 84 THR A C 1
ATOM 1199 O O . THR A 1 87 ? -7.298 19.839 14.939 1.000 12.991 84 THR A O 1
ATOM 1210 N N . TYR A 1 88 ? -7.271 18.050 13.554 1.000 12.741 85 TYR A N 1
ATOM 1211 C CA . TYR A 1 88 ? -7.612 17.107 14.605 1.000 12.999 85 TYR A CA 1
ATOM 1212 C C . TYR A 1 88 ? -6.426 16.931 15.547 1.000 12.409 85 TYR A C 1
ATOM 1213 O O . TYR A 1 88 ? -6.600 16.643 16.740 1.000 13.239 85 TYR A O 1
ATOM 1231 N N . ASP A 1 89 ? -5.204 17.122 15.014 1.000 12.275 86 ASP A N 1
ATOM 1232 C CA . ASP A 1 89 ? -3.938 16.854 15.675 1.000 11.423 86 ASP A CA 1
ATOM 1233 C C . ASP A 1 89 ? -2.931 17.999 15.499 1.000 10.503 86 ASP A C 1
ATOM 1234 O O . ASP A 1 89 ? -1.733 17.737 15.310 1.000 11.539 86 ASP A O 1
ATOM 1243 N N . LEU A 1 90 ? -3.408 19.241 15.517 1.000 10.795 87 LEU A N 1
ATOM 1244 C CA . LEU A 1 90 ? -2.579 20.373 15.107 1.000 11.107 87 LEU A CA 1
ATOM 1245 C C . LEU A 1 90 ? -3.088 21.632 15.790 1.000 11.436 87 LEU A C 1
ATOM 1246 O O . LEU A 1 90 ? -4.304 21.869 15.882 1.000 11.874 87 LEU A O 1
ATOM 1262 N N . ILE A 1 91 ? -2.162 22.452 16.301 1.000 11.148 88 ILE A N 1
ATOM 1263 C CA . ILE A 1 91 ? -2.464 23.759 16.872 1.000 11.009 88 ILE A CA 1
ATOM 1264 C C . ILE A 1 91 ? -1.448 24.778 16.374 1.000 10.806 88 ILE A C 1
ATOM 1265 O O . ILE A 1 91 ? -0.250 24.488 16.262 1.000 11.651 88 ILE A O 1
ATOM 1281 N N . PRO A 1 92 ? -1.874 26.048 16.207 1.000 10.884 89 PRO A N 1
ATOM 1282 C CA . PRO A 1 92 ? -0.933 27.162 16.046 1.000 11.509 89 PRO A CA 1
ATOM 1283 C C . PRO A 1 92 ? -0.440 27.697 17.398 1.000 11.822 89 PRO A C 1
ATOM 1284 O O . PRO A 1 92 ? -1.204 27.801 18.361 1.000 12.833 89 PRO A O 1
ATOM 1295 N N . LEU A 1 93 ? 0.822 28.144 17.402 1.000 11.730 90 LEU A N 1
ATOM 1296 C CA . LEU A 1 93 ? 1.485 28.660 18.607 1.000 12.027 90 LEU A CA 1
ATOM 1297 C C . LEU A 1 93 ? 1.926 30.123 18.440 1.000 13.072 90 LEU A C 1
ATOM 1298 O O . LEU A 1 93 ? 2.533 30.681 19.356 1.000 13.398 90 LEU A O 1
ATOM 1314 N N A SER A 1 94 ? 1.662 30.729 17.294 0.800 12.502 91 SER A N 1
ATOM 1315 N N B SER A 1 94 ? 1.639 30.724 17.283 0.200 13.281 91 SER A N 1
ATOM 1316 C CA A SER A 1 94 ? 1.904 32.154 17.097 0.800 14.175 91 SER A CA 1
ATOM 1317 C CA B SER A 1 94 ? 1.939 32.128 17.049 0.200 14.024 91 SER A CA 1
ATOM 1318 C C A SER A 1 94 ? 0.865 32.709 16.134 0.800 17.101 91 SER A C 1
ATOM 1319 C C B SER A 1 94 ? 0.880 32.712 16.127 0.200 16.320 91 SER A C 1
ATOM 1320 O O A SER A 1 94 ? 0.026 31.969 15.638 0.800 16.342 91 SER A O 1
ATOM 1321 O O B SER A 1 94 ? 0.019 31.982 15.640 0.200 16.326 91 SER A O 1
ATOM 1336 N N . GLY A 1 95 ? 0.992 34.022 15.864 1.000 19.412 92 GLY A N 1
ATOM 1337 C CA . GLY A 1 95 ? -0.013 34.698 15.061 1.000 18.527 92 GLY A CA 1
ATOM 1338 C C . GLY A 1 95 ? 0.506 35.121 13.697 1.000 19.496 92 GLY A C 1
ATOM 1339 O O . GLY A 1 95 ? 1.541 34.686 13.204 1.000 16.797 92 GLY A O 1
ATOM 1343 N N . PRO A 1 96 ? -0.317 35.939 13.003 1.000 17.658 93 PRO A N 1
ATOM 1344 C CA . PRO A 1 96 ? -0.078 36.227 11.598 1.000 17.666 93 PRO A CA 1
ATOM 1345 C C . PRO A 1 96 ? 1.214 36.987 11.297 1.000 17.527 93 PRO A C 1
ATOM 1346 O O . PRO A 1 96 ? 1.811 36.733 10.245 1.000 17.780 93 PRO A O 1
ATOM 1357 N N . GLU A 1 97 ? 1.660 37.867 12.198 1.000 17.333 94 GLU A N 1
ATOM 1358 C CA . GLU A 1 97 ? 2.856 38.654 11.928 1.000 18.337 94 GLU A CA 1
ATOM 1359 C C . GLU A 1 97 ? 4.073 37.742 11.754 1.000 18.023 94 GLU A C 1
ATOM 1360 O O . GLU A 1 97 ? 4.862 37.865 10.806 1.000 18.418 94 GLU A O 1
ATOM 1372 N N . GLU A 1 98 ? 4.228 36.787 12.683 1.000 16.044 95 GLU A N 1
ATOM 1373 C CA . GLU A 1 98 ? 5.356 35.852 12.587 1.000 15.254 95 GLU A CA 1
ATOM 1374 C C . GLU A 1 98 ? 5.255 34.947 11.356 1.000 15.586 95 GLU A C 1
ATOM 1375 O O . GLU A 1 98 ? 6.256 34.652 10.696 1.000 15.803 95 GLU A O 1
ATOM 1387 N N . ILE A 1 99 ? 4.048 34.454 11.061 1.000 15.392 96 ILE A N 1
ATOM 1388 C CA . ILE A 1 99 ? 3.814 33.590 9.901 1.000 15.863 96 ILE A CA 1
ATOM 1389 C C . ILE A 1 99 ? 4.201 34.307 8.589 1.000 15.436 96 ILE A C 1
ATOM 1390 O O . ILE A 1 99 ? 4.934 33.733 7.797 1.000 15.779 96 ILE A O 1
ATOM 1406 N N . LEU A 1 100 ? 3.759 35.554 8.418 1.000 16.574 97 LEU A N 1
ATOM 1407 C CA . LEU A 1 100 ? 4.063 36.310 7.190 1.000 16.774 97 LEU A CA 1
ATOM 1408 C C . LEU A 1 100 ? 5.559 36.612 7.068 1.000 17.075 97 LEU A C 1
ATOM 1409 O O . LEU A 1 100 ? 6.128 36.452 5.996 1.000 17.725 97 LEU A O 1
ATOM 1425 N N . ARG A 1 101 ? 6.238 37.010 8.158 1.000 16.700 98 ARG A N 1
ATOM 1426 C CA . ARG A 1 101 ? 7.689 37.210 8.078 1.000 16.725 98 ARG A CA 1
ATOM 1427 C C . ARG A 1 101 ? 8.392 35.951 7.607 1.000 16.942 98 ARG A C 1
ATOM 1428 O O . ARG A 1 101 ? 9.300 35.977 6.790 1.000 17.347 98 ARG A O 1
ATOM 1449 N N . LYS A 1 102 ? 8.009 34.803 8.155 1.000 14.384 99 LYS A N 1
ATOM 1450 C CA . LYS A 1 102 ? 8.674 33.567 7.814 1.000 14.025 99 LYS A CA 1
ATOM 1451 C C . LYS A 1 102 ? 8.389 33.176 6.351 1.000 14.538 99 LYS A C 1
ATOM 1452 O O . LYS A 1 102 ? 9.309 32.707 5.684 1.000 15.909 99 LYS A O 1
ATOM 1471 N N . TYR A 1 103 ? 7.137 33.257 5.910 1.000 15.397 100 TYR A N 1
ATOM 1472 C CA . TYR A 1 103 ? 6.771 32.922 4.538 1.000 15.572 100 TYR A CA 1
ATOM 1473 C C . TYR A 1 103 ? 7.606 33.752 3.543 1.000 17.156 100 TYR A C 1
ATOM 1474 O O . TYR A 1 103 ? 8.202 33.180 2.621 1.000 18.473 100 TYR A O 1
ATOM 1492 N N . ARG A 1 104 ? 7.712 35.048 3.801 1.000 16.971 101 ARG A N 1
ATOM 1493 C CA . ARG A 1 104 ? 8.420 35.938 2.878 1.000 19.537 101 ARG A CA 1
ATOM 1494 C C . ARG A 1 104 ? 9.911 35.623 2.833 1.000 22.651 101 ARG A C 1
ATOM 1495 O O . ARG A 1 104 ? 10.533 35.733 1.772 1.000 22.058 101 ARG A O 1
ATOM 1516 N N . PHE A 1 105 ? 10.507 35.214 3.960 1.000 17.114 102 PHE A N 1
ATOM 1517 C CA . PHE A 1 105 ? 11.900 34.819 3.977 1.000 17.460 102 PHE A CA 1
ATOM 1518 C C . PHE A 1 105 ? 12.092 33.504 3.251 1.000 18.566 102 PHE A C 1
ATOM 1519 O O . PHE A 1 105 ? 13.081 33.347 2.498 1.000 19.257 102 PHE A O 1
ATOM 1536 N N . LEU A 1 106 ? 11.195 32.514 3.481 1.000 17.325 103 LEU A N 1
ATOM 1537 C CA . LEU A 1 106 ? 11.343 31.168 2.921 1.000 17.903 103 LEU A CA 1
ATOM 1538 C C . LEU A 1 106 ? 11.177 31.170 1.389 1.000 17.935 103 LEU A C 1
ATOM 1539 O O . LEU A 1 106 ? 11.776 30.320 0.707 1.000 20.195 103 LEU A O 1
ATOM 1555 N N . THR A 1 107 ? 10.312 32.040 0.873 1.000 17.805 104 THR A N 1
ATOM 1556 C CA . THR A 1 107 ? 10.006 32.032 -0.568 1.000 17.977 104 THR A CA 1
ATOM 1557 C C . THR A 1 107 ? 9.797 33.467 -1.058 1.000 17.933 104 THR A C 1
ATOM 1558 O O . THR A 1 107 ? 8.698 33.984 -1.190 1.000 19.363 104 THR A O 1
ATOM 1569 N N . PRO A 1 108 ? 10.909 34.164 -1.439 1.000 22.924 105 PRO A N 1
ATOM 1570 C CA . PRO A 1 108 ? 10.796 35.503 -2.031 1.000 24.816 105 PRO A CA 1
ATOM 1571 C C . PRO A 1 108 ? 9.974 35.525 -3.324 1.000 22.229 105 PRO A C 1
ATOM 1572 O O . PRO A 1 108 ? 9.351 36.540 -3.621 1.000 24.785 105 PRO A O 1
ATOM 1583 N N A ASP A 1 109 ? 9.884 34.395 -4.028 0.500 20.947 106 ASP A N 1
ATOM 1584 N N B ASP A 1 109 ? 9.909 34.370 -4.000 0.500 20.230 106 ASP A N 1
ATOM 1585 C CA A ASP A 1 109 ? 9.086 34.353 -5.250 0.500 22.074 106 ASP A CA 1
ATOM 1586 C CA B ASP A 1 109 ? 9.186 34.166 -5.250 0.500 21.149 106 ASP A CA 1
ATOM 1587 C C A ASP A 1 109 ? 7.711 33.719 -5.049 0.500 20.879 106 ASP A C 1
ATOM 1588 C C B ASP A 1 109 ? 7.733 33.708 -5.049 0.500 20.315 106 ASP A C 1
ATOM 1589 O O A ASP A 1 109 ? 7.076 33.326 -6.023 0.500 22.388 106 ASP A O 1
ATOM 1590 O O B ASP A 1 109 ? 7.070 33.371 -6.027 0.500 21.944 106 ASP A O 1
ATOM 1607 N N . ASN A 1 110 ? 7.237 33.645 -3.802 1.000 19.611 107 ASN A N 1
ATOM 1608 C CA . ASN A 1 110 ? 5.822 33.366 -3.513 1.000 19.963 107 ASN A CA 1
ATOM 1609 C C . ASN A 1 110 ? 5.339 31.982 -3.985 1.000 18.108 107 ASN A C 1
ATOM 1610 O O . ASN A 1 110 ? 4.231 31.813 -4.551 1.000 19.002 107 ASN A O 1
ATOM 1621 N N . LYS A 1 111 ? 6.150 30.948 -3.773 1.000 18.670 108 LYS A N 1
ATOM 1622 C CA . LYS A 1 111 ? 5.789 29.586 -4.053 1.000 17.156 108 LYS A CA 1
ATOM 1623 C C . LYS A 1 111 ? 4.888 29.036 -2.934 1.000 18.484 108 LYS A C 1
ATOM 1624 O O . LYS A 1 111 ? 4.655 29.714 -1.929 1.000 18.805 108 LYS A O 1
ATOM 1643 N N . VAL A 1 112 ? 4.394 27.817 -3.105 1.000 15.923 109 VAL A N 1
ATOM 1644 C CA . VAL A 1 112 ? 3.626 27.164 -2.020 1.000 16.027 109 VAL A CA 1
ATOM 1645 C C . VAL A 1 112 ? 4.623 26.395 -1.155 1.000 14.802 109 VAL A C 1
ATOM 1646 O O . VAL A 1 112 ? 5.369 25.522 -1.636 1.000 15.524 109 VAL A O 1
ATOM 1659 N N . VAL A 1 113 ? 4.602 26.704 0.155 1.000 14.051 110 VAL A N 1
ATOM 1660 C CA . VAL A 1 113 ? 5.475 26.088 1.127 1.000 13.417 110 VAL A CA 1
ATOM 1661 C C . VAL A 1 113 ? 4.758 24.932 1.815 1.000 12.520 110 VAL A C 1
ATOM 1662 O O . VAL A 1 113 ? 3.687 25.154 2.409 1.000 13.416 110 VAL A O 1
ATOM 1675 N N . PHE A 1 114 ? 5.323 23.727 1.731 1.000 13.264 111 PHE A N 1
ATOM 1676 C CA . PHE A 1 114 ? 4.794 22.539 2.425 1.000 12.742 111 PHE A CA 1
ATOM 1677 C C . PHE A 1 114 ? 5.643 22.207 3.652 1.000 13.364 111 PHE A C 1
ATOM 1678 O O . PHE A 1 114 ? 6.876 22.366 3.662 1.000 12.641 111 PHE A O 1
ATOM 1695 N N . SER A 1 115 ? 4.993 21.590 4.654 1.000 14.199 112 SER A N 1
ATOM 1696 C CA . SER A 1 115 ? 5.697 20.969 5.754 1.000 12.239 112 SER A CA 1
ATOM 1697 C C . SER A 1 115 ? 6.643 19.878 5.268 1.000 13.528 112 SER A C 1
ATOM 1698 O O . SER A 1 115 ? 6.393 19.240 4.239 1.000 14.571 112 SER A O 1
ATOM 1706 N N . SER A 1 116 ? 7.774 19.707 5.976 1.000 13.538 113 SER A N 1
ATOM 1707 C CA . SER A 1 116 ? 8.608 18.524 5.817 1.000 14.187 113 SER A CA 1
ATOM 1708 C C . SER A 1 116 ? 8.266 17.483 6.873 1.000 15.668 113 SER A C 1
ATOM 1709 O O . SER A 1 116 ? 7.524 17.774 7.829 1.000 16.342 113 SER A O 1
ATOM 1717 N N . GLU A 1 117 ? 8.780 16.260 6.708 1.000 15.808 114 GLU A N 1
ATOM 1718 C CA . GLU A 1 117 ? 8.711 15.201 7.711 1.000 15.784 114 GLU A CA 1
ATOM 1719 C C . GLU A 1 117 ? 9.843 14.196 7.479 1.000 16.606 114 GLU A C 1
ATOM 1720 O O . GLU A 1 117 ? 10.573 14.290 6.491 1.000 17.905 114 GLU A O 1
ATOM 1732 N N . LEU A 1 118 ? 10.011 13.262 8.428 1.000 16.470 115 LEU A N 1
ATOM 1733 C CA . LEU A 1 118 ? 11.119 12.307 8.438 1.000 17.582 115 LEU A CA 1
ATOM 1734 C C . LEU A 1 118 ? 10.913 11.136 7.483 1.000 18.604 115 LEU A C 1
ATOM 1735 O O . LEU A 1 118 ? 11.908 10.542 7.089 1.000 21.861 115 LEU A O 1
ATOM 1751 N N . TYR A 1 119 ? 9.666 10.826 7.147 1.000 19.426 116 TYR A N 1
ATOM 1752 C CA . TYR A 1 119 ? 9.393 9.602 6.405 1.000 21.002 116 TYR A CA 1
ATOM 1753 C C . TYR A 1 119 ? 8.753 9.881 5.058 1.000 19.874 116 TYR A C 1
ATOM 1754 O O . TYR A 1 119 ? 7.998 10.838 4.869 1.000 20.159 116 TYR A O 1
ATOM 1772 N N . CYS A 1 120 ? 9.057 8.979 4.104 1.000 19.414 117 CYS A N 1
ATOM 1773 C CA . CYS A 1 120 ? 8.564 9.079 2.736 1.000 20.163 117 CYS A CA 1
ATOM 1774 C C . CYS A 1 120 ? 7.323 8.185 2.596 1.000 24.110 117 CYS A C 1
ATOM 1775 O O . CYS A 1 120 ? 7.445 6.963 2.480 1.000 24.228 117 CYS A O 1
ATOM 1783 N N . TRP A 1 121 ? 6.144 8.809 2.704 1.000 19.303 118 TRP A N 1
ATOM 1784 C CA . TRP A 1 121 ? 4.846 8.167 2.913 1.000 19.052 118 TRP A CA 1
ATOM 1785 C C . TRP A 1 121 ? 3.847 8.811 1.965 1.000 17.534 118 TRP A C 1
ATOM 1786 O O . TRP A 1 121 ? 3.846 10.035 1.777 1.000 16.971 118 TRP A O 1
ATOM 1806 N N . PRO A 1 122 ? 2.913 8.075 1.299 1.000 18.618 119 PRO A N 1
ATOM 1807 C CA . PRO A 1 122 ? 2.756 6.616 1.414 1.000 20.680 119 PRO A CA 1
ATOM 1808 C C . PRO A 1 122 ? 3.520 5.671 0.488 1.000 24.385 119 PRO A C 1
ATOM 1809 O O . PRO A 1 122 ? 3.415 4.455 0.660 1.000 25.971 119 PRO A O 1
ATOM 1820 N N . ASP A 1 123 ? 4.310 6.234 -0.430 1.000 25.714 120 ASP A N 1
ATOM 1821 C CA . ASP A 1 123 ? 5.019 5.436 -1.430 1.000 26.412 120 ASP A CA 1
ATOM 1822 C C . ASP A 1 123 ? 6.514 5.533 -1.131 1.000 26.095 120 ASP A C 1
ATOM 1823 O O . ASP A 1 123 ? 7.145 6.519 -1.542 1.000 25.686 120 ASP A O 1
ATOM 1832 N N . ALA A 1 124 ? 7.055 4.488 -0.472 1.000 28.711 121 ALA A N 1
ATOM 1833 C CA . ALA A 1 124 ? 8.453 4.444 -0.061 1.000 32.015 121 ALA A CA 1
ATOM 1834 C C . ALA A 1 124 ? 9.424 4.456 -1.246 1.000 35.107 121 ALA A C 1
ATOM 1835 O O . ALA A 1 124 ? 10.588 4.818 -1.083 1.000 36.345 121 ALA A O 1
ATOM 1842 N N . SER A 1 125 ? 8.937 4.124 -2.443 1.000 31.093 122 SER A N 1
ATOM 1843 C CA . SER A 1 125 ? 9.771 4.123 -3.630 1.000 32.558 122 SER A CA 1
ATOM 1844 C C . SER A 1 125 ? 10.029 5.535 -4.167 1.000 33.982 122 SER A C 1
ATOM 1845 O O . SER A 1 125 ? 10.832 5.690 -5.076 1.000 36.328 122 SER A O 1
ATOM 1853 N N . LEU A 1 126 ? 9.366 6.586 -3.638 1.000 26.920 123 LEU A N 1
ATOM 1854 C CA . LEU A 1 126 ? 9.678 7.931 -4.082 1.000 26.030 123 LEU A CA 1
ATOM 1855 C C . LEU A 1 126 ? 11.032 8.408 -3.533 1.000 20.822 123 LEU A C 1
ATOM 1856 O O . LEU A 1 126 ? 11.520 9.457 -3.962 1.000 21.155 123 LEU A O 1
ATOM 1872 N N . VAL A 1 127 ? 11.631 7.671 -2.605 1.000 23.074 124 VAL A N 1
ATOM 1873 C CA . VAL A 1 127 ? 12.889 8.060 -1.986 1.000 22.891 124 VAL A CA 1
ATOM 1874 C C . VAL A 1 127 ? 13.940 8.448 -3.032 1.000 25.570 124 VAL A C 1
ATOM 1875 O O . VAL A 1 127 ? 14.581 9.491 -2.903 1.000 28.055 124 VAL A O 1
ATOM 1888 N N . GLU A 1 128 ? 14.042 7.657 -4.119 1.000 27.540 125 GLU A N 1
ATOM 1889 C CA A GLU A 1 128 ? 15.046 7.872 -5.154 0.500 31.358 125 GLU A CA 1
ATOM 1890 C CA B GLU A 1 128 ? 15.036 7.861 -5.167 0.500 30.392 125 GLU A CA 1
ATOM 1891 C C . GLU A 1 128 ? 14.667 9.038 -6.074 1.000 28.946 125 GLU A C 1
ATOM 1892 O O . GLU A 1 128 ? 15.484 9.486 -6.879 1.000 30.229 125 GLU A O 1
ATOM 1914 N N . ARG A 1 129 ? 13.442 9.556 -5.968 1.000 25.025 126 ARG A N 1
ATOM 1915 C CA . ARG A 1 129 ? 13.037 10.669 -6.806 1.000 23.590 126 ARG A CA 1
ATOM 1916 C C . ARG A 1 129 ? 13.096 12.024 -6.098 1.000 21.324 126 ARG A C 1
ATOM 1917 O O . ARG A 1 129 ? 12.991 13.051 -6.747 1.000 20.889 126 ARG A O 1
ATOM 1938 N N . TYR A 1 130 ? 13.257 12.025 -4.770 1.000 21.642 127 TYR A N 1
ATOM 1939 C CA . TYR A 1 130 ? 13.287 13.284 -4.045 1.000 22.058 127 TYR A CA 1
ATOM 1940 C C . TYR A 1 130 ? 14.625 14.006 -4.215 1.000 21.707 127 TYR A C 1
ATOM 1941 O O . TYR A 1 130 ? 15.669 13.361 -4.346 1.000 22.378 127 TYR A O 1
ATOM 1959 N N . PRO A 1 131 ? 14.640 15.355 -4.141 1.000 21.143 128 PRO A N 1
ATOM 1960 C CA . PRO A 1 131 ? 15.892 16.119 -4.071 1.000 22.864 128 PRO A CA 1
ATOM 1961 C C . PRO A 1 131 ? 16.747 15.664 -2.889 1.000 25.452 128 PRO A C 1
ATOM 1962 O O . PRO A 1 131 ? 16.225 15.412 -1.803 1.000 23.316 128 PRO A O 1
ATOM 1973 N N . LYS A 1 132 ? 18.060 15.508 -3.105 1.000 22.472 129 LYS A N 1
ATOM 1974 C CA . LYS A 1 132 ? 18.959 15.076 -2.040 1.000 24.676 129 LYS A CA 1
ATOM 1975 C C . LYS A 1 132 ? 19.336 16.300 -1.207 1.000 21.730 129 LYS A C 1
ATOM 1976 O O . LYS A 1 132 ? 19.585 17.378 -1.757 1.000 24.330 129 LYS A O 1
ATOM 1995 N N . VAL A 1 133 ? 19.280 16.144 0.127 1.000 21.453 130 VAL A N 1
ATOM 1996 C CA . VAL A 1 133 ? 19.556 17.237 1.063 1.000 22.237 130 VAL A CA 1
ATOM 1997 C C . VAL A 1 133 ? 20.328 16.674 2.250 1.000 21.226 130 VAL A C 1
ATOM 1998 O O . VAL A 1 133 ? 20.276 15.486 2.519 1.000 20.956 130 VAL A O 1
ATOM 2011 N N . ASP A 1 134 ? 21.025 17.547 2.982 1.000 22.283 131 ASP A N 1
ATOM 2012 C CA . ASP A 1 134 ? 21.795 17.138 4.158 1.000 23.769 131 ASP A CA 1
ATOM 2013 C C . ASP A 1 134 ? 20.927 16.743 5.362 1.000 23.902 131 ASP A C 1
ATOM 2014 O O . ASP A 1 134 ? 21.225 15.791 6.089 1.000 27.505 131 ASP A O 1
ATOM 2023 N N . THR A 1 135 ? 19.789 17.401 5.504 1.000 20.982 132 THR A N 1
ATOM 2024 C CA . THR A 1 135 ? 18.930 17.221 6.667 1.000 19.265 132 THR A CA 1
ATOM 2025 C C . THR A 1 135 ? 18.183 15.889 6.646 1.000 19.928 132 THR A C 1
ATOM 2026 O O . THR A 1 135 ? 17.907 15.309 5.583 1.000 18.773 132 THR A O 1
ATOM 2037 N N . LYS A 1 136 ? 17.793 15.461 7.842 1.000 18.554 133 LYS A N 1
ATOM 2038 C CA . LYS A 1 136 ? 16.913 14.324 8.034 1.000 15.721 133 LYS A CA 1
ATOM 2039 C C . LYS A 1 136 ? 15.451 14.646 7.658 1.000 17.452 133 LYS A C 1
ATOM 2040 O O . LYS A 1 136 ? 14.659 13.708 7.465 1.000 17.836 133 LYS A O 1
ATOM 2059 N N . TYR A 1 137 ? 15.086 15.937 7.582 1.000 17.168 134 TYR A N 1
ATOM 2060 C CA . TYR A 1 137 ? 13.726 16.363 7.249 1.000 16.695 134 TYR A CA 1
ATOM 2061 C C . TYR A 1 137 ? 13.535 16.411 5.732 1.000 16.046 134 TYR A C 1
ATOM 2062 O O . TYR A 1 137 ? 13.341 17.484 5.146 1.000 18.021 134 TYR A O 1
ATOM 2080 N N . LYS A 1 138 ? 13.516 15.236 5.108 1.000 17.461 135 LYS A N 1
ATOM 2081 C CA . LYS A 1 138 ? 13.712 15.149 3.668 1.000 16.305 135 LYS A CA 1
ATOM 2082 C C . LYS A 1 138 ? 12.429 15.206 2.838 1.000 15.828 135 LYS A C 1
ATOM 2083 O O . LYS A 1 138 ? 12.488 15.560 1.650 1.000 16.853 135 LYS A O 1
ATOM 2102 N N . TYR A 1 139 ? 11.285 14.837 3.423 1.000 14.860 136 TYR A N 1
ATOM 2103 C CA . TYR A 1 139 ? 10.100 14.489 2.642 1.000 14.891 136 TYR A CA 1
ATOM 2104 C C . TYR A 1 139 ? 8.917 15.409 2.911 1.000 14.331 136 TYR A C 1
ATOM 2105 O O . TYR A 1 139 ? 8.853 16.110 3.935 1.000 16.246 136 TYR A O 1
ATOM 2123 N N . LEU A 1 140 ? 7.927 15.428 2.009 1.000 14.992 137 LEU A N 1
ATOM 2124 C CA . LEU A 1 140 ? 6.772 16.324 2.142 1.000 13.615 137 LEU A CA 1
ATOM 2125 C C . LEU A 1 140 ? 5.723 15.731 3.069 1.000 14.278 137 LEU A C 1
ATOM 2126 O O . LEU A 1 140 ? 5.495 14.520 3.055 1.000 15.166 137 LEU A O 1
ATOM 2142 N N . ASN A 1 141 ? 5.133 16.597 3.909 1.000 13.412 138 ASN A N 1
ATOM 2143 C CA . ASN A 1 141 ? 3.938 16.290 4.696 1.000 13.038 138 ASN A CA 1
ATOM 2144 C C . ASN A 1 141 ? 2.817 17.249 4.288 1.000 12.652 138 ASN A C 1
ATOM 2145 O O . ASN A 1 141 ? 2.978 18.489 4.256 1.000 12.832 138 ASN A O 1
ATOM 2156 N N . SER A 1 142 ? 1.632 16.689 3.948 1.000 13.254 139 SER A N 1
ATOM 2157 C CA . SER A 1 142 ? 0.528 17.472 3.410 1.000 13.686 139 SER A CA 1
ATOM 2158 C C . SER A 1 142 ? -0.466 17.962 4.466 1.000 12.502 139 SER A C 1
ATOM 2159 O O . SER A 1 142 ? -1.462 18.581 4.125 1.000 14.167 139 SER A O 1
ATOM 2167 N N . GLY A 1 143 ? -0.103 17.800 5.748 1.000 13.203 140 GLY A N 1
ATOM 2168 C CA . GLY A 1 143 ? -0.931 18.269 6.844 1.000 13.844 140 GLY A CA 1
ATOM 2169 C C . GLY A 1 143 ? -0.833 19.755 7.153 1.000 13.007 140 GLY A C 1
ATOM 2170 O O . GLY A 1 143 ? -1.600 20.301 7.962 1.000 12.241 140 GLY A O 1
ATOM 2174 N N . ALA A 1 144 ? 0.131 20.469 6.506 1.000 11.985 141 ALA A N 1
ATOM 2175 C CA . ALA A 1 144 ? 0.137 21.903 6.611 1.000 12.425 141 ALA A CA 1
ATOM 2176 C C . ALA A 1 144 ? 0.913 22.500 5.441 1.000 12.982 141 ALA A C 1
ATOM 2177 O O . ALA A 1 144 ? 1.993 22.007 5.115 1.000 13.624 141 ALA A O 1
ATOM 2184 N N . PHE A 1 145 ? 0.364 23.547 4.849 1.000 13.709 142 PHE A N 1
ATOM 2185 C CA . PHE A 1 145 ? 1.029 24.232 3.728 1.000 13.683 142 PHE A CA 1
ATOM 2186 C C . PHE A 1 145 ? 0.498 25.650 3.621 1.000 13.397 142 PHE A C 1
ATOM 2187 O O . PHE A 1 145 ? -0.524 25.975 4.204 1.000 15.260 142 PHE A O 1
ATOM 2204 N N . MET A 1 146 ? 1.206 26.540 2.890 1.000 12.541 143 MET A N 1
ATOM 2205 C CA . MET A 1 146 ? 0.889 27.945 2.832 1.000 14.314 143 MET A CA 1
ATOM 2206 C C . MET A 1 146 ? 1.279 28.501 1.453 1.000 14.742 143 MET A C 1
ATOM 2207 O O . MET A 1 146 ? 2.380 28.227 0.961 1.000 15.756 143 MET A O 1
ATOM 2221 N N . GLY A 1 147 ? 0.372 29.257 0.837 1.000 14.508 144 GLY A N 1
ATOM 2222 C CA . GLY A 1 147 ? 0.684 29.900 -0.430 1.000 16.282 144 GLY A CA 1
ATOM 2223 C C . GLY A 1 147 ? -0.525 30.676 -0.929 1.000 17.992 144 GLY A C 1
ATOM 2224 O O . GLY A 1 147 ? -1.548 30.789 -0.246 1.000 16.309 144 GLY A O 1
ATOM 2228 N N . TYR A 1 148 ? -0.416 31.192 -2.185 1.000 17.879 145 TYR A N 1
ATOM 2229 C CA . TYR A 1 148 ? -1.517 31.950 -2.761 1.000 20.033 145 TYR A CA 1
ATOM 2230 C C . TYR A 1 148 ? -2.632 31.047 -3.294 1.000 15.724 145 TYR A C 1
ATOM 2231 O O . TYR A 1 148 ? -2.395 30.014 -3.888 1.000 16.276 145 TYR A O 1
ATOM 2249 N N . ARG A 1 149 ? -3.874 31.518 -3.057 1.000 18.150 146 ARG A N 1
ATOM 2250 C CA . ARG A 1 149 ? -5.092 30.809 -3.449 1.000 18.914 146 ARG A CA 1
ATOM 2251 C C . ARG A 1 149 ? -5.074 30.347 -4.909 1.000 16.119 146 ARG A C 1
ATOM 2252 O O . ARG A 1 149 ? -5.371 29.185 -5.194 1.000 17.632 146 ARG A O 1
ATOM 2273 N N . ASP A 1 150 ? -4.633 31.236 -5.816 1.000 19.389 147 ASP A N 1
ATOM 2274 C CA . ASP A 1 150 ? -4.657 30.830 -7.229 1.000 20.858 147 ASP A CA 1
ATOM 2275 C C . ASP A 1 150 ? -3.695 29.697 -7.534 1.000 19.734 147 ASP A C 1
ATOM 2276 O O . ASP A 1 150 ? -3.980 28.839 -8.374 1.000 19.538 147 ASP A O 1
ATOM 2285 N N . ASP A 1 151 ? -2.513 29.720 -6.889 1.000 20.566 148 ASP A N 1
ATOM 2286 C CA . ASP A 1 151 ? -1.538 28.660 -7.083 1.000 19.312 148 ASP A CA 1
ATOM 2287 C C . ASP A 1 151 ? -2.030 27.314 -6.549 1.000 18.656 148 ASP A C 1
ATOM 2288 O O . ASP A 1 151 ? -1.824 26.251 -7.132 1.000 19.106 148 ASP A O 1
ATOM 2297 N N . ILE A 1 152 ? -2.681 27.349 -5.371 1.000 19.043 149 ILE A N 1
ATOM 2298 C CA . ILE A 1 152 ? -3.201 26.129 -4.808 1.000 18.702 149 ILE A CA 1
ATOM 2299 C C . ILE A 1 152 ? -4.373 25.613 -5.666 1.000 16.860 149 ILE A C 1
ATOM 2300 O O . ILE A 1 152 ? -4.424 24.432 -5.956 1.000 16.924 149 ILE A O 1
ATOM 2316 N N . TYR A 1 153 ? -5.248 26.542 -6.079 1.000 18.514 150 TYR A N 1
ATOM 2317 C CA . TYR A 1 153 ? -6.400 26.214 -6.916 1.000 20.215 150 TYR A CA 1
ATOM 2318 C C . TYR A 1 153 ? -5.944 25.514 -8.199 1.000 20.578 150 TYR A C 1
ATOM 2319 O O . TYR A 1 153 ? -6.442 24.447 -8.564 1.000 20.112 150 TYR A O 1
ATOM 2337 N N . GLU A 1 154 ? -4.918 26.086 -8.839 1.000 21.494 151 GLU A N 1
ATOM 2338 C CA . GLU A 1 154 ? -4.388 25.510 -10.073 1.000 22.126 151 GLU A CA 1
ATOM 2339 C C . GLU A 1 154 ? -3.968 24.046 -9.895 1.000 21.626 151 GLU A C 1
ATOM 2340 O O . GLU A 1 154 ? -4.167 23.218 -10.761 1.000 20.461 151 GLU A O 1
ATOM 2352 N N . MET A 1 155 ? -3.322 23.693 -8.761 1.000 17.432 152 MET A N 1
ATOM 2353 C CA . MET A 1 155 ? -2.856 22.350 -8.538 1.000 18.602 152 MET A CA 1
ATOM 2354 C C . MET A 1 155 ? -4.013 21.354 -8.342 1.000 18.692 152 MET A C 1
ATOM 2355 O O . MET A 1 155 ? -3.867 20.210 -8.748 1.000 22.530 152 MET A O 1
ATOM 2369 N N . ILE A 1 156 ? -5.120 21.775 -7.717 1.000 19.451 153 ILE A N 1
ATOM 2370 C CA . ILE A 1 156 ? -6.182 20.855 -7.289 1.000 20.016 153 ILE A CA 1
ATOM 2371 C C . ILE A 1 156 ? -7.446 20.941 -8.160 1.000 25.230 153 ILE A C 1
ATOM 2372 O O . ILE A 1 156 ? -8.426 20.243 -7.871 1.000 22.813 153 ILE A O 1
ATOM 2388 N N . LYS A 1 157 ? -7.449 21.783 -9.221 1.000 22.506 154 LYS A N 1
ATOM 2389 C CA . LYS A 1 157 ? -8.695 22.160 -9.902 1.000 26.933 154 LYS A CA 1
ATOM 2390 C C . LYS A 1 157 ? -9.473 20.990 -10.503 1.000 23.740 154 LYS A C 1
ATOM 2391 O O . LYS A 1 157 ? -10.694 21.110 -10.635 1.000 27.890 154 LYS A O 1
ATOM 2410 N N . ASN A 1 158 ? -8.831 19.870 -10.813 1.000 25.785 155 ASN A N 1
ATOM 2411 C CA . ASN A 1 158 ? -9.526 18.740 -11.404 1.000 30.143 155 ASN A CA 1
ATOM 2412 C C . ASN A 1 158 ? -10.126 17.817 -10.343 1.000 32.477 155 ASN A C 1
ATOM 2413 O O . ASN A 1 158 ? -10.857 16.878 -10.674 1.000 28.836 155 ASN A O 1
ATOM 2424 N N . GLY A 1 159 ? -9.790 18.022 -9.068 1.000 30.511 156 GLY A N 1
ATOM 2425 C CA . GLY A 1 159 ? -10.231 17.087 -8.033 1.000 26.371 156 GLY A CA 1
ATOM 2426 C C . GLY A 1 159 ? -9.508 15.749 -8.067 1.000 25.994 156 GLY A C 1
ATOM 2427 O O . GLY A 1 159 ? -8.689 15.491 -8.933 1.000 27.427 156 GLY A O 1
ATOM 2431 N N . VAL A 1 160 ? -9.806 14.883 -7.070 1.000 23.900 157 VAL A N 1
ATOM 2432 C CA . VAL A 1 160 ? -9.225 13.572 -6.895 1.000 22.352 157 VAL A CA 1
ATOM 2433 C C . VAL A 1 160 ? -10.343 12.634 -6.396 1.000 19.920 157 VAL A C 1
ATOM 2434 O O . VAL A 1 160 ? -11.452 13.114 -6.192 1.000 24.006 157 VAL A O 1
ATOM 2447 N N . LYS A 1 161 ? -10.028 11.356 -6.204 1.000 22.612 158 LYS A N 1
ATOM 2448 C CA . LYS A 1 161 ? -10.937 10.409 -5.572 1.000 24.026 158 LYS A CA 1
ATOM 2449 C C . LYS A 1 161 ? -10.888 10.624 -4.053 1.000 24.591 158 LYS A C 1
ATOM 2450 O O . LYS A 1 161 ? -9.830 10.903 -3.481 1.000 23.798 158 LYS A O 1
ATOM 2469 N N . ASP A 1 162 ? -12.036 10.481 -3.387 1.000 24.860 159 ASP A N 1
ATOM 2470 C CA . ASP A 1 162 ? -12.076 10.680 -1.936 1.000 23.706 159 ASP A CA 1
ATOM 2471 C C . ASP A 1 162 ? -11.077 9.790 -1.213 1.000 23.247 159 ASP A C 1
ATOM 2472 O O . ASP A 1 162 ? -10.552 10.211 -0.176 1.000 23.203 159 ASP A O 1
ATOM 2481 N N . ARG A 1 163 ? -10.853 8.560 -1.675 1.000 21.242 160 ARG A N 1
ATOM 2482 C CA . ARG A 1 163 ? -10.002 7.578 -1.054 1.000 23.233 160 ARG A CA 1
ATOM 2483 C C . ARG A 1 163 ? -8.562 7.625 -1.575 1.000 21.613 160 ARG A C 1
ATOM 2484 O O . ARG A 1 163 ? -7.764 6.819 -1.155 1.000 22.263 160 ARG A O 1
ATOM 2505 N N . ASP A 1 164 ? -8.268 8.520 -2.535 1.000 22.861 161 ASP A N 1
ATOM 2506 C CA . ASP A 1 164 ? -6.891 8.759 -2.974 1.000 23.231 161 ASP A CA 1
ATOM 2507 C C . ASP A 1 164 ? -6.123 9.329 -1.775 1.000 21.358 161 ASP A C 1
ATOM 2508 O O . ASP A 1 164 ? -6.767 9.862 -0.878 1.000 21.618 161 ASP A O 1
ATOM 2517 N N . ASP A 1 165 ? -4.791 9.284 -1.858 1.000 21.027 162 ASP A N 1
ATOM 2518 C CA . ASP A 1 165 ? -3.916 9.815 -0.809 1.000 18.524 162 ASP A CA 1
ATOM 2519 C C . ASP A 1 165 ? -3.510 11.247 -1.129 1.000 18.480 162 ASP A C 1
ATOM 2520 O O . ASP A 1 165 ? -2.908 11.522 -2.177 1.000 19.783 162 ASP A O 1
ATOM 2529 N N . ASP A 1 166 ? -3.815 12.203 -0.216 1.000 17.393 163 ASP A N 1
ATOM 2530 C CA . ASP A 1 166 ? -3.513 13.606 -0.478 1.000 18.364 163 ASP A CA 1
ATOM 2531 C C . ASP A 1 166 ? -2.007 13.869 -0.392 1.000 16.508 163 ASP A C 1
ATOM 2532 O O . ASP A 1 166 ? -1.494 14.803 -1.034 1.000 16.238 163 ASP A O 1
ATOM 2541 N N . GLN A 1 167 ? -1.317 13.185 0.507 1.000 16.097 164 GLN A N 1
ATOM 2542 C CA . GLN A 1 167 ? 0.115 13.381 0.673 1.000 16.081 164 GLN A CA 1
ATOM 2543 C C . GLN A 1 167 ? 0.831 12.900 -0.589 1.000 17.245 164 GLN A C 1
ATOM 2544 O O . GLN A 1 167 ? 1.743 13.601 -1.048 1.000 15.890 164 GLN A O 1
ATOM 2558 N N . LEU A 1 168 ? 0.452 11.728 -1.126 1.000 17.907 165 LEU A N 1
ATOM 2559 C CA . LEU A 1 168 ? 1.012 11.284 -2.416 1.000 17.818 165 LEU A CA 1
ATOM 2560 C C . LEU A 1 168 ? 0.784 12.312 -3.510 1.000 17.603 165 LEU A C 1
ATOM 2561 O O . LEU A 1 168 ? 1.702 12.633 -4.268 1.000 18.947 165 LEU A O 1
ATOM 2577 N N . PHE A 1 169 ? -0.421 12.871 -3.599 1.000 17.497 166 PHE A N 1
ATOM 2578 C CA . PHE A 1 169 ? -0.780 13.855 -4.616 1.000 17.500 166 PHE A CA 1
ATOM 2579 C C . PHE A 1 169 ? 0.211 15.024 -4.600 1.000 18.839 166 PHE A C 1
ATOM 2580 O O . PHE A 1 169 ? 0.805 15.388 -5.603 1.000 17.899 166 PHE A O 1
ATOM 2597 N N . PHE A 1 170 ? 0.428 15.643 -3.420 1.000 15.622 167 PHE A N 1
ATOM 2598 C CA . PHE A 1 170 ? 1.316 16.799 -3.354 1.000 16.590 167 PHE A CA 1
ATOM 2599 C C . PHE A 1 170 ? 2.801 16.412 -3.430 1.000 15.952 167 PHE A C 1
ATOM 2600 O O . PHE A 1 170 ? 3.571 17.241 -3.916 1.000 16.717 167 PHE A O 1
ATOM 2617 N N . SER A 1 171 ? 3.191 15.225 -2.990 1.000 17.043 168 SER A N 1
ATOM 2618 C CA . SER A 1 171 ? 4.559 14.724 -3.106 1.000 17.340 168 SER A CA 1
ATOM 2619 C C . SER A 1 171 ? 4.956 14.669 -4.592 1.000 17.807 168 SER A C 1
ATOM 2620 O O . SER A 1 171 ? 6.048 15.117 -4.963 1.000 17.324 168 SER A O 1
ATOM 2628 N N . ILE A 1 172 ? 4.046 14.152 -5.416 1.000 19.914 169 ILE A N 1
ATOM 2629 C CA . ILE A 1 172 ? 4.336 14.039 -6.845 1.000 19.411 169 ILE A CA 1
ATOM 2630 C C . ILE A 1 172 ? 4.457 15.427 -7.444 1.000 19.459 169 ILE A C 1
ATOM 2631 O O . ILE A 1 172 ? 5.383 15.693 -8.228 1.000 21.898 169 ILE A O 1
ATOM 2647 N N . LYS A 1 173 ? 3.578 16.346 -7.071 1.000 18.144 170 LYS A N 1
ATOM 2648 C CA . LYS A 1 173 ? 3.663 17.720 -7.542 1.000 19.149 170 LYS A CA 1
ATOM 2649 C C . LYS A 1 173 ? 4.995 18.359 -7.164 1.000 19.604 170 LYS A C 1
ATOM 2650 O O . LYS A 1 173 ? 5.606 19.106 -7.961 1.000 19.900 170 LYS A O 1
ATOM 2669 N N . PHE A 1 174 ? 5.472 18.141 -5.932 1.000 18.331 171 PHE A N 1
ATOM 2670 C CA . PHE A 1 174 ? 6.726 18.737 -5.497 1.000 18.865 171 PHE A CA 1
ATOM 2671 C C . PHE A 1 174 ? 7.892 18.241 -6.364 1.000 19.857 171 PHE A C 1
ATOM 2672 O O . PHE A 1 174 ? 8.778 19.050 -6.729 1.000 21.105 171 PHE A O 1
ATOM 2689 N N . ILE A 1 175 ? 7.907 16.934 -6.641 1.000 20.107 172 ILE A N 1
ATOM 2690 C CA . ILE A 1 175 ? 8.976 16.298 -7.426 1.000 21.783 172 ILE A CA 1
ATOM 2691 C C . ILE A 1 175 ? 8.909 16.709 -8.907 1.000 24.763 172 ILE A C 1
ATOM 2692 O O . ILE A 1 175 ? 9.968 16.885 -9.511 1.000 26.755 172 ILE A O 1
ATOM 2708 N N . GLU A 1 176 ? 7.708 16.912 -9.470 1.000 23.764 173 GLU A N 1
ATOM 2709 C CA . GLU A 1 176 ? 7.563 16.970 -10.921 1.000 24.767 173 GLU A CA 1
ATOM 2710 C C . GLU A 1 176 ? 7.377 18.399 -11.424 1.000 29.294 173 GLU A C 1
ATOM 2711 O O . GLU A 1 176 ? 7.524 18.599 -12.625 1.000 33.770 173 GLU A O 1
ATOM 2723 N N . THR A 1 177 ? 7.140 19.395 -10.537 1.000 25.106 174 THR A N 1
ATOM 2724 C CA . THR A 1 177 ? 6.910 20.796 -10.884 1.000 25.092 174 THR A CA 1
ATOM 2725 C C . THR A 1 177 ? 7.897 21.670 -10.115 1.000 23.339 174 THR A C 1
ATOM 2726 O O . THR A 1 177 ? 8.684 21.155 -9.352 1.000 23.224 174 THR A O 1
ATOM 2737 N N . ASP A 1 178 ? 7.812 22.989 -10.307 1.000 25.847 175 ASP A N 1
ATOM 2738 C CA . ASP A 1 178 ? 8.541 23.959 -9.509 1.000 28.716 175 ASP A CA 1
ATOM 2739 C C . ASP A 1 178 ? 7.587 24.774 -8.637 1.000 25.793 175 ASP A C 1
ATOM 2740 O O . ASP A 1 178 ? 7.909 25.906 -8.259 1.000 25.210 175 ASP A O 1
ATOM 2749 N N . LYS A 1 179 ? 6.399 24.234 -8.316 1.000 20.083 176 LYS A N 1
ATOM 2750 C CA . LYS A 1 179 ? 5.396 25.033 -7.629 1.000 20.418 176 LYS A CA 1
ATOM 2751 C C . LYS A 1 179 ? 5.571 25.045 -6.095 1.000 17.146 176 LYS A C 1
ATOM 2752 O O . LYS A 1 179 ? 5.000 25.934 -5.472 1.000 17.156 176 LYS A O 1
ATOM 2771 N N . ILE A 1 180 ? 6.248 24.031 -5.562 1.000 18.024 177 ILE A N 1
ATOM 2772 C CA . ILE A 1 180 ? 6.334 23.829 -4.109 1.000 17.039 177 ILE A CA 1
ATOM 2773 C C . ILE A 1 180 ? 7.781 23.930 -3.627 1.000 17.267 177 ILE A C 1
ATOM 2774 O O . ILE A 1 180 ? 8.707 23.405 -4.263 1.000 19.316 177 ILE A O 1
ATOM 2790 N N . VAL A 1 181 ? 7.958 24.511 -2.424 1.000 16.215 178 VAL A N 1
ATOM 2791 C CA . VAL A 1 181 ? 9.205 24.354 -1.667 1.000 17.856 178 VAL A CA 1
ATOM 2792 C C . VAL A 1 181 ? 8.902 23.758 -0.295 1.000 16.758 178 VAL A C 1
ATOM 2793 O O . VAL A 1 181 ? 7.809 23.949 0.247 1.000 16.678 178 VAL A O 1
ATOM 2806 N N . LEU A 1 182 ? 9.877 23.049 0.254 1.000 14.552 179 LEU A N 1
ATOM 2807 C CA . LEU A 1 182 ? 9.712 22.395 1.569 1.000 15.284 179 LEU A CA 1
ATOM 2808 C C . LEU A 1 182 ? 10.325 23.256 2.672 1.000 15.977 179 LEU A C 1
ATOM 2809 O O . LEU A 1 182 ? 11.368 23.909 2.512 1.000 15.356 179 LEU A O 1
ATOM 2825 N N . ASP A 1 183 ? 9.625 23.278 3.808 1.000 14.619 180 ASP A N 1
ATOM 2826 C CA . ASP A 1 183 ? 10.092 23.936 5.020 1.000 15.058 180 ASP A CA 1
ATOM 2827 C C . ASP A 1 183 ? 11.056 23.051 5.779 1.000 13.212 180 ASP A C 1
ATOM 2828 O O . ASP A 1 183 ? 10.729 22.476 6.828 1.000 12.892 180 ASP A O 1
ATOM 2837 N N . TYR A 1 184 ? 12.291 22.899 5.248 1.000 14.151 181 TYR A N 1
ATOM 2838 C CA . TYR A 1 184 ? 13.260 21.974 5.797 1.000 13.800 181 TYR A CA 1
ATOM 2839 C C . TYR A 1 184 ? 13.662 22.342 7.234 1.000 13.516 181 TYR A C 1
ATOM 2840 O O . TYR A 1 184 ? 14.077 21.436 7.975 1.000 15.975 181 TYR A O 1
ATOM 2858 N N . LYS A 1 185 ? 13.689 23.652 7.551 1.000 13.895 182 LYS A N 1
ATOM 2859 C CA . LYS A 1 185 ? 14.173 24.108 8.857 1.000 14.673 182 LYS A CA 1
ATOM 2860 C C . LYS A 1 185 ? 13.036 24.244 9.886 1.000 14.090 182 LYS A C 1
ATOM 2861 O O . LYS A 1 185 ? 13.229 24.774 10.994 1.000 13.400 182 LYS A O 1
ATOM 2880 N N . CYS A 1 186 ? 11.829 23.735 9.556 1.000 13.533 183 CYS A N 1
ATOM 2881 C CA . CYS A 1 186 ? 10.741 23.717 10.550 1.000 13.036 183 CYS A CA 1
ATOM 2882 C C . CYS A 1 186 ? 10.489 25.121 11.113 1.000 12.495 183 CYS A C 1
ATOM 2883 O O . CYS A 1 186 ? 10.338 25.302 12.346 1.000 13.136 183 CYS A O 1
ATOM 2891 N N . GLU A 1 187 ? 10.427 26.139 10.258 1.000 12.604 184 GLU A N 1
ATOM 2892 C CA . GLU A 1 187 ? 10.123 27.502 10.643 1.000 12.400 184 GLU A CA 1
ATOM 2893 C C . GLU A 1 187 ? 8.621 27.707 10.800 1.000 12.120 184 GLU A C 1
ATOM 2894 O O . GLU A 1 187 ? 8.138 28.301 11.768 1.000 12.928 184 GLU A O 1
ATOM 2906 N N . LEU A 1 188 ? 7.860 27.350 9.748 1.000 11.770 185 LEU A N 1
ATOM 2907 C CA . LEU A 1 188 ? 6.402 27.451 9.821 1.000 11.099 185 LEU A CA 1
ATOM 2908 C C . LEU A 1 188 ? 5.776 26.214 10.452 1.000 11.287 185 LEU A C 1
ATOM 2909 O O . LEU A 1 188 ? 4.794 26.357 11.172 1.000 12.921 185 LEU A O 1
ATOM 2925 N N . PHE A 1 189 ? 6.248 25.037 10.081 1.000 10.932 186 PHE A N 1
ATOM 2926 C CA . PHE A 1 189 ? 5.543 23.789 10.338 1.000 11.657 186 PHE A CA 1
ATOM 2927 C C . PHE A 1 189 ? 6.440 22.759 11.026 1.000 11.893 186 PHE A C 1
ATOM 2928 O O . PHE A 1 189 ? 7.584 22.542 10.611 1.000 13.012 186 PHE A O 1
ATOM 2945 N N . GLN A 1 190 ? 5.890 22.021 11.995 1.000 10.895 187 GLN A N 1
ATOM 2946 C CA . GLN A 1 190 ? 6.557 20.898 12.622 1.000 10.886 187 GLN A CA 1
ATOM 2947 C C . GLN A 1 190 ? 5.672 19.645 12.590 1.000 11.493 187 GLN A C 1
ATOM 2948 O O . GLN A 1 190 ? 4.664 19.558 13.288 1.000 12.677 187 GLN A O 1
ATOM 2962 N N . ALA A 1 191 ? 6.100 18.651 11.795 1.000 11.477 188 ALA A N 1
ATOM 2963 C CA . ALA A 1 191 ? 5.565 17.290 11.884 1.000 11.496 188 ALA A CA 1
ATOM 2964 C C . ALA A 1 191 ? 6.332 16.597 13.004 1.000 13.219 188 ALA A C 1
ATOM 2965 O O . ALA A 1 191 ? 7.543 16.376 12.893 1.000 14.628 188 ALA A O 1
ATOM 2972 N N . MET A 1 192 ? 5.655 16.324 14.111 1.000 11.881 189 MET A N 1
ATOM 2973 C CA . MET A 1 192 ? 6.313 15.907 15.348 1.000 12.094 189 MET A CA 1
ATOM 2974 C C . MET A 1 192 ? 6.688 14.425 15.438 1.000 13.130 189 MET A C 1
ATOM 2975 O O . MET A 1 192 ? 7.471 14.059 16.323 1.000 14.659 189 MET A O 1
ATOM 2989 N N . TYR A 1 193 ? 6.147 13.553 14.575 1.000 13.541 190 TYR A N 1
ATOM 2990 C CA . TYR A 1 193 ? 6.376 12.118 14.722 1.000 15.769 190 TYR A CA 1
ATOM 2991 C C . TYR A 1 193 ? 7.863 11.744 14.570 1.000 15.905 190 TYR A C 1
ATOM 2992 O O . TYR A 1 193 ? 8.531 12.173 13.602 1.000 15.431 190 TYR A O 1
ATOM 3010 N N . ARG A 1 194 ? 8.331 10.998 15.567 1.000 15.931 191 ARG A N 1
ATOM 3011 C CA . ARG A 1 194 ? 9.717 10.587 15.743 1.000 19.347 191 ARG A CA 1
ATOM 3012 C C . ARG A 1 194 ? 10.718 11.743 15.834 1.000 18.383 191 ARG A C 1
ATOM 3013 O O . ARG A 1 194 ? 11.922 11.516 15.648 1.000 20.915 191 ARG A O 1
ATOM 3034 N N . CYS A 1 195 ? 10.243 12.884 16.300 1.000 17.682 192 CYS A N 1
ATOM 3035 C CA . CYS A 1 195 ? 11.111 14.042 16.509 1.000 17.341 192 CYS A CA 1
ATOM 3036 C C . CYS A 1 195 ? 11.231 14.386 17.992 1.000 17.660 192 CYS A C 1
ATOM 3037 O O . CYS A 1 195 ? 11.696 15.475 18.316 1.000 17.214 192 CYS A O 1
ATOM 3045 N N . ASN A 1 196 ? 10.824 13.478 18.897 1.000 17.736 193 ASN A N 1
ATOM 3046 C CA . ASN A 1 196 ? 10.841 13.760 20.324 1.000 18.958 193 ASN A CA 1
ATOM 3047 C C . ASN A 1 196 ? 12.173 14.371 20.771 1.000 20.587 193 ASN A C 1
ATOM 3048 O O . ASN A 1 196 ? 12.143 15.340 21.550 1.000 18.563 193 ASN A O 1
ATOM 3059 N N . SER A 1 197 ? 13.314 13.799 20.352 1.000 20.201 194 SER A N 1
ATOM 3060 C CA . SER A 1 197 ? 14.576 14.286 20.909 1.000 19.317 194 SER A CA 1
ATOM 3061 C C . SER A 1 197 ? 14.913 15.709 20.407 1.000 17.775 194 SER A C 1
ATOM 3062 O O . SER A 1 197 ? 15.723 16.409 21.032 1.000 19.374 194 SER A O 1
ATOM 3070 N N . ASP A 1 198 ? 14.310 16.151 19.288 1.000 14.431 195 ASP A N 1
ATOM 3071 C CA . ASP A 1 198 ? 14.561 17.483 18.739 1.000 13.707 195 ASP A CA 1
ATOM 3072 C C . ASP A 1 198 ? 13.812 18.583 19.516 1.000 12.479 195 ASP A C 1
ATOM 3073 O O . ASP A 1 198 ? 14.161 19.765 19.380 1.000 14.193 195 ASP A O 1
ATOM 3082 N N . LEU A 1 199 ? 12.695 18.257 20.189 1.000 12.977 196 LEU A N 1
ATOM 3083 C CA . LEU A 1 199 ? 11.682 19.234 20.586 1.000 11.388 196 LEU A CA 1
ATOM 3084 C C . LEU A 1 199 ? 11.652 19.412 22.114 1.000 13.613 196 LEU A C 1
ATOM 3085 O O . LEU A 1 199 ? 11.589 18.452 22.878 1.000 15.255 196 LEU A O 1
ATOM 3101 N N . VAL A 1 200 ? 11.486 20.662 22.525 1.000 13.602 197 VAL A N 1
ATOM 3102 C CA A VAL A 1 200 ? 11.325 20.982 23.936 0.800 14.478 197 VAL A CA 1
ATOM 3103 C CA B VAL A 1 200 ? 11.304 20.965 23.936 0.200 12.891 197 VAL A CA 1
ATOM 3104 C C . VAL A 1 200 ? 10.288 22.095 24.050 1.000 13.408 197 VAL A C 1
ATOM 3105 O O . VAL A 1 200 ? 10.195 22.977 23.169 1.000 14.559 197 VAL A O 1
ATOM 3129 N N . VAL A 1 201 ? 9.533 22.083 25.141 1.000 11.624 198 VAL A N 1
ATOM 3130 C CA . VAL A 1 201 ? 8.654 23.187 25.523 1.000 11.918 198 VAL A CA 1
ATOM 3131 C C . VAL A 1 201 ? 9.491 24.244 26.233 1.000 12.626 198 VAL A C 1
ATOM 3132 O O . VAL A 1 201 ? 10.171 23.971 27.230 1.000 13.281 198 VAL A O 1
ATOM 3145 N N . HIS A 1 202 ? 9.377 25.485 25.749 1.000 12.409 199 HIS A N 1
ATOM 3146 C CA . HIS A 1 202 ? 10.135 26.612 26.299 1.000 12.147 199 HIS A CA 1
ATOM 3147 C C . HIS A 1 202 ? 9.383 27.907 25.999 1.000 10.994 199 HIS A C 1
ATOM 3148 O O . HIS A 1 202 ? 8.990 28.167 24.832 1.000 11.800 199 HIS A O 1
ATOM 3163 N N . LYS A 1 203 ? 9.105 28.707 27.033 1.000 12.027 200 LYS A N 1
ATOM 3164 C CA . LYS A 1 203 ? 8.489 30.024 26.864 1.000 11.200 200 LYS A CA 1
ATOM 3165 C C . LYS A 1 203 ? 7.214 29.932 25.994 1.000 11.022 200 LYS A C 1
ATOM 3166 O O . LYS A 1 203 ? 6.960 30.713 25.071 1.000 12.221 200 LYS A O 1
ATOM 3185 N N . ASN A 1 204 ? 6.378 28.940 26.328 1.000 10.538 201 ASN A N 1
ATOM 3186 C CA . ASN A 1 204 ? 5.053 28.747 25.729 1.000 11.223 201 ASN A CA 1
ATOM 3187 C C . ASN A 1 204 ? 5.131 28.450 24.246 1.000 11.569 201 ASN A C 1
ATOM 3188 O O . ASN A 1 204 ? 4.167 28.690 23.506 1.000 11.705 201 ASN A O 1
ATOM 3199 N N . ARG A 1 205 ? 6.237 27.814 23.840 1.000 10.700 202 ARG A N 1
ATOM 3200 C CA . ARG A 1 205 ? 6.496 27.433 22.468 1.000 10.330 202 ARG A CA 1
ATOM 3201 C C . ARG A 1 205 ? 7.145 26.056 22.387 1.000 11.467 202 ARG A C 1
ATOM 3202 O O . ARG A 1 205 ? 7.687 25.553 23.375 1.000 12.113 202 ARG A O 1
ATOM 3223 N N . ILE A 1 206 ? 7.123 25.468 21.186 1.000 11.510 203 ILE A N 1
ATOM 3224 C CA . ILE A 1 206 ? 8.043 24.371 20.852 1.000 11.740 203 ILE A CA 1
ATOM 3225 C C . ILE A 1 206 ? 9.323 24.971 20.275 1.000 11.312 203 ILE A C 1
ATOM 3226 O O . ILE A 1 206 ? 9.280 25.771 19.320 1.000 12.293 203 ILE A O 1
ATOM 3242 N N . PHE A 1 207 ? 10.466 24.586 20.856 1.000 10.610 204 PHE A N 1
ATOM 3243 C CA . PHE A 1 207 ? 11.781 24.862 20.270 1.000 10.584 204 PHE A CA 1
ATOM 3244 C C . PHE A 1 207 ? 12.359 23.557 19.681 1.000 11.330 204 PHE A C 1
ATOM 3245 O O . PHE A 1 207 ? 12.474 22.542 20.384 1.000 11.840 204 PHE A O 1
ATOM 3262 N N . ASN A 1 208 ? 12.751 23.619 18.401 1.000 11.614 205 ASN A N 1
ATOM 3263 C CA . ASN A 1 208 ? 13.427 22.543 17.687 1.000 10.246 205 ASN A CA 1
ATOM 3264 C C . ASN A 1 208 ? 14.934 22.805 17.682 1.000 12.599 205 ASN A C 1
ATOM 3265 O O . ASN A 1 208 ? 15.394 23.760 17.016 1.000 12.837 205 ASN A O 1
ATOM 3276 N N . GLY A 1 209 ? 15.652 22.052 18.516 1.000 12.436 206 GLY A N 1
ATOM 3277 C CA . GLY A 1 209 ? 17.091 22.238 18.667 1.000 12.852 206 GLY A CA 1
ATOM 3278 C C . GLY A 1 209 ? 17.902 21.722 17.489 1.000 16.685 206 GLY A C 1
ATOM 3279 O O . GLY A 1 209 ? 19.063 22.120 17.296 1.000 15.207 206 GLY A O 1
ATOM 3283 N N . TYR A 1 210 ? 17.327 20.834 16.677 1.000 14.841 207 TYR A N 1
ATOM 3284 C CA . TYR A 1 210 ? 18.009 20.347 15.476 1.000 13.826 207 TYR A CA 1
ATOM 3285 C C . TYR A 1 210 ? 18.067 21.419 14.412 1.000 14.511 207 TYR A C 1
ATOM 3286 O O . TYR A 1 210 ? 19.118 21.627 13.788 1.000 16.507 207 TYR A O 1
ATOM 3304 N N . THR A 1 211 ? 16.950 22.134 14.193 1.000 12.147 208 THR A N 1
ATOM 3305 C CA . THR A 1 211 ? 16.851 23.165 13.177 1.000 12.859 208 THR A CA 1
ATOM 3306 C C . THR A 1 211 ? 17.147 24.562 13.716 1.000 12.933 208 THR A C 1
ATOM 3307 O O . THR A 1 211 ? 17.316 25.489 12.908 1.000 14.514 208 THR A O 1
ATOM 3318 N N . ASN A 1 212 ? 17.161 24.727 15.061 1.000 12.764 209 ASN A N 1
ATOM 3319 C CA . ASN A 1 212 ? 17.257 26.072 15.664 1.000 12.334 209 ASN A CA 1
ATOM 3320 C C . ASN A 1 212 ? 16.105 26.943 15.176 1.000 12.422 209 ASN A C 1
ATOM 3321 O O . ASN A 1 212 ? 16.283 28.003 14.582 1.000 14.624 209 ASN A O 1
ATOM 3332 N N . SER A 1 213 ? 14.866 26.512 15.509 1.000 12.959 210 SER A N 1
ATOM 3333 C CA . SER A 1 213 ? 13.656 27.219 15.153 1.000 12.779 210 SER A CA 1
ATOM 3334 C C . SER A 1 213 ? 12.578 27.016 16.225 1.000 11.706 210 SER A C 1
ATOM 3335 O O . SER A 1 213 ? 12.605 26.119 17.066 1.000 11.813 210 SER A O 1
ATOM 3343 N N . TYR A 1 214 ? 11.595 27.942 16.182 1.000 12.204 211 TYR A N 1
ATOM 3344 C CA . TYR A 1 214 ? 10.350 27.858 16.941 1.000 11.472 211 TYR A CA 1
ATOM 3345 C C . TYR A 1 214 ? 9.210 27.683 15.924 1.000 11.917 211 TYR A C 1
ATOM 3346 O O . TYR A 1 214 ? 8.636 28.658 15.488 1.000 12.853 211 TYR A O 1
ATOM 3364 N N . PRO A 1 215 ? 8.859 26.441 15.552 1.000 11.355 212 PRO A N 1
ATOM 3365 C CA . PRO A 1 215 ? 7.824 26.239 14.528 1.000 11.312 212 PRO A CA 1
ATOM 3366 C C . PRO A 1 215 ? 6.492 26.867 14.969 1.000 11.878 212 PRO A C 1
ATOM 3367 O O . PRO A 1 215 ? 6.058 26.779 16.129 1.000 13.032 212 PRO A O 1
ATOM 3378 N N . VAL A 1 216 ? 5.776 27.468 14.006 1.000 11.388 213 VAL A N 1
ATOM 3379 C CA . VAL A 1 216 ? 4.470 28.047 14.327 1.000 11.477 213 VAL A CA 1
ATOM 3380 C C . VAL A 1 216 ? 3.421 26.962 14.586 1.000 12.415 213 VAL A C 1
ATOM 3381 O O . VAL A 1 216 ? 2.616 27.064 15.518 1.000 12.528 213 VAL A O 1
ATOM 3394 N N . PHE A 1 217 ? 3.253 26.045 13.627 1.000 11.398 214 PHE A N 1
ATOM 3395 C CA . PHE A 1 217 ? 2.191 25.037 13.670 1.000 11.505 214 PHE A CA 1
ATOM 3396 C C . PHE A 1 217 ? 2.743 23.718 14.194 1.000 11.967 214 PHE A C 1
ATOM 3397 O O . PHE A 1 217 ? 3.653 23.117 13.584 1.000 13.221 214 PHE A O 1
ATOM 3414 N N . ALA A 1 218 ? 2.198 23.279 15.342 1.000 11.529 215 ALA A N 1
ATOM 3415 C CA . ALA A 1 218 ? 2.592 22.034 15.970 1.000 11.851 215 ALA A CA 1
ATOM 3416 C C . ALA A 1 218 ? 1.653 20.903 15.551 1.000 11.515 215 ALA A C 1
ATOM 3417 O O . ALA A 1 218 ? 0.480 20.928 15.905 1.000 11.710 215 ALA A O 1
ATOM 3424 N N . HIS A 1 219 ? 2.186 19.962 14.774 1.000 12.144 216 HIS A N 1
ATOM 3425 C CA . HIS A 1 219 ? 1.404 18.901 14.170 1.000 13.561 216 HIS A CA 1
ATOM 3426 C C . HIS A 1 219 ? 1.834 17.543 14.735 1.000 12.944 216 HIS A C 1
ATOM 3427 O O . HIS A 1 219 ? 2.899 17.002 14.423 1.000 11.539 216 HIS A O 1
ATOM 3442 N N . GLY A 1 220 ? 0.940 16.943 15.539 1.000 12.599 217 GLY A N 1
ATOM 3443 C CA . GLY A 1 220 ? 1.098 15.592 16.050 1.000 12.138 217 GLY A CA 1
ATOM 3444 C C . GLY A 1 220 ? 0.677 14.550 15.050 1.000 14.273 217 GLY A C 1
ATOM 3445 O O . GLY A 1 220 ? -0.274 13.809 15.311 1.000 14.297 217 GLY A O 1
ATOM 3449 N N . ASN A 1 221 ? 1.439 14.456 13.983 1.000 14.259 218 ASN A N 1
ATOM 3450 C CA . ASN A 1 221 ? 1.082 13.585 12.867 1.000 14.805 218 ASN A CA 1
ATOM 3451 C C . ASN A 1 221 ? 1.265 12.117 13.283 1.000 15.169 218 ASN A C 1
ATOM 3452 O O . ASN A 1 221 ? 2.102 11.727 14.106 1.000 15.109 218 ASN A O 1
ATOM 3463 N N . GLY A 1 222 ? 0.381 11.261 12.754 1.000 17.610 219 GLY A N 1
ATOM 3464 C CA . GLY A 1 222 ? 0.462 9.850 13.065 1.000 16.024 219 GLY A CA 1
ATOM 3465 C C . GLY A 1 222 ? 0.340 9.597 14.572 1.000 15.375 219 GLY A C 1
ATOM 3466 O O . GLY A 1 222 ? -0.439 10.282 15.245 1.000 16.111 219 GLY A O 1
ATOM 3470 N N . PRO A 1 223 ? 1.102 8.672 15.157 1.000 18.376 220 PRO A N 1
ATOM 3471 C CA . PRO A 1 223 ? 1.076 8.436 16.601 1.000 19.575 220 PRO A CA 1
ATOM 3472 C C . PRO A 1 223 ? 1.505 9.620 17.467 1.000 17.232 220 PRO A C 1
ATOM 3473 O O . PRO A 1 223 ? 1.273 9.569 18.678 1.000 18.306 220 PRO A O 1
ATOM 3484 N N . ALA A 1 224 ? 2.141 10.661 16.853 1.000 14.334 221 ALA A N 1
ATOM 3485 C CA . ALA A 1 224 ? 2.575 11.801 17.667 1.000 14.701 221 ALA A CA 1
ATOM 3486 C C . ALA A 1 224 ? 1.419 12.644 18.213 1.000 13.917 221 ALA A C 1
ATOM 3487 O O . ALA A 1 224 ? 1.672 13.630 18.928 1.000 14.179 221 ALA A O 1
ATOM 3494 N N . LYS A 1 225 ? 0.155 12.268 17.972 1.000 13.030 222 LYS A N 1
ATOM 3495 C CA . LYS A 1 225 ? -0.950 12.844 18.732 1.000 12.748 222 LYS A CA 1
ATOM 3496 C C . LYS A 1 225 ? -0.649 12.707 20.228 1.000 12.942 222 LYS A C 1
ATOM 3497 O O . LYS A 1 225 ? -1.023 13.587 20.987 1.000 13.845 222 LYS A O 1
ATOM 3516 N N . LYS A 1 226 ? -0.017 11.618 20.653 1.000 15.271 223 LYS A N 1
ATOM 3517 C CA . LYS A 1 226 ? 0.243 11.456 22.068 1.000 17.399 223 LYS A CA 1
ATOM 3518 C C . LYS A 1 226 ? 1.209 12.550 22.571 1.000 14.961 223 LYS A C 1
ATOM 3519 O O . LYS A 1 226 ? 1.050 12.995 23.721 1.000 14.695 223 LYS A O 1
ATOM 3538 N N . LEU A 1 227 ? 2.244 12.912 21.778 1.000 13.453 224 LEU A N 1
ATOM 3539 C CA . LEU A 1 227 ? 3.225 13.931 22.160 1.000 13.207 224 LEU A CA 1
ATOM 3540 C C . LEU A 1 227 ? 2.571 15.314 22.222 1.000 12.545 224 LEU A C 1
ATOM 3541 O O . LEU A 1 227 ? 2.775 16.103 23.155 1.000 12.714 224 LEU A O 1
ATOM 3557 N N . LEU A 1 228 ? 1.787 15.667 21.182 1.000 12.307 225 LEU A N 1
ATOM 3558 C CA . LEU A 1 228 ? 1.091 16.949 21.203 1.000 11.289 225 LEU A CA 1
ATOM 3559 C C . LEU A 1 228 ? 0.114 17.046 22.389 1.000 11.669 225 LEU A C 1
ATOM 3560 O O . LEU A 1 228 ? 0.053 18.068 23.104 1.000 12.422 225 LEU A O 1
ATOM 3576 N N . ASN A 1 229 ? -0.651 15.971 22.679 1.000 11.692 226 ASN A N 1
ATOM 3577 C CA . ASN A 1 229 ? -1.604 15.986 23.765 1.000 12.255 226 ASN A CA 1
ATOM 3578 C C . ASN A 1 229 ? -0.876 16.127 25.116 1.000 11.399 226 ASN A C 1
ATOM 3579 O O . ASN A 1 229 ? -1.363 16.799 26.038 1.000 12.577 226 ASN A O 1
ATOM 3590 N N . HIS A 1 230 ? 0.318 15.523 25.175 1.000 11.744 227 HIS A N 1
ATOM 3591 C CA . HIS A 1 230 ? 1.168 15.651 26.379 1.000 12.570 227 HIS A CA 1
ATOM 3592 C C . HIS A 1 230 ? 1.626 17.088 26.573 1.000 13.361 227 HIS A C 1
ATOM 3593 O O . HIS A 1 230 ? 1.581 17.627 27.708 1.000 16.351 227 HIS A O 1
ATOM 3608 N N . MET A 1 231 ? 2.126 17.740 25.509 1.000 12.985 228 MET A N 1
ATOM 3609 C CA . MET A 1 231 ? 2.603 19.104 25.569 1.000 13.022 228 MET A CA 1
ATOM 3610 C C . MET A 1 231 ? 1.479 20.100 25.846 1.000 14.653 228 MET A C 1
ATOM 3611 O O . MET A 1 231 ? 1.719 21.111 26.489 1.000 13.550 228 MET A O 1
ATOM 3625 N N . GLU A 1 232 ? 0.236 19.799 25.412 1.000 14.227 229 GLU A N 1
ATOM 3626 C CA . GLU A 1 232 ? -0.908 20.667 25.616 1.000 13.142 229 GLU A CA 1
ATOM 3627 C C . GLU A 1 232 ? -1.058 21.128 27.067 1.000 12.703 229 GLU A C 1
ATOM 3628 O O . GLU A 1 232 ? -1.394 22.316 27.314 1.000 12.291 229 GLU A O 1
ATOM 3640 N N . GLY A 1 233 ? -0.832 20.234 28.021 1.000 13.351 230 GLY A N 1
ATOM 3641 C CA . GLY A 1 233 ? -0.949 20.576 29.433 1.000 13.961 230 GLY A CA 1
ATOM 3642 C C . GLY A 1 233 ? 0.083 21.592 29.928 1.000 15.103 230 GLY A C 1
ATOM 3643 O O . GLY A 1 233 ? -0.078 22.103 31.049 1.000 14.197 230 GLY A O 1
ATOM 3647 N N . TYR A 1 234 ? 1.131 21.883 29.140 1.000 13.031 231 TYR A N 1
ATOM 3648 C CA . TYR A 1 234 ? 2.175 22.851 29.495 1.000 12.004 231 TYR A CA 1
ATOM 3649 C C . TYR A 1 234 ? 2.054 24.156 28.714 1.000 13.929 231 TYR A C 1
ATOM 3650 O O . TYR A 1 234 ? 2.804 25.088 29.005 1.000 14.972 231 TYR A O 1
ATOM 3668 N N . PHE A 1 235 ? 1.160 24.206 27.692 1.000 12.274 232 PHE A N 1
ATOM 3669 C CA . PHE A 1 235 ? 0.914 25.416 26.943 1.000 12.196 232 PHE A CA 1
ATOM 3670 C C . PHE A 1 235 ? -0.215 26.216 27.581 1.000 12.243 232 PHE A C 1
ATOM 3671 O O . PHE A 1 235 ? -1.047 25.669 28.323 1.000 14.620 232 PHE A O 1
ATOM 3688 N N . MET A 1 236 ? -0.308 27.481 27.190 1.000 12.657 233 MET A N 1
ATOM 3689 C CA . MET A 1 236 ? -1.437 28.331 27.585 1.000 13.851 233 MET A CA 1
ATOM 3690 C C . MET A 1 236 ? -1.909 29.127 26.365 1.000 13.212 233 MET A C 1
ATOM 3691 O O . MET A 1 236 ? -1.115 29.550 25.515 1.000 13.440 233 MET A O 1
ATOM 3705 N N . THR A 1 237 ? -3.225 29.451 26.387 1.000 15.166 234 THR A N 1
ATOM 3706 C CA . THR A 1 237 ? -3.789 30.340 25.388 1.000 15.765 234 THR A CA 1
ATOM 3707 C C . THR A 1 237 ? -3.875 31.774 25.907 1.000 21.527 234 THR A C 1
ATOM 3708 O O . THR A 1 237 ? -4.154 32.680 25.122 1.000 23.779 234 THR A O 1
ATOM 3719 N N . GLU A 1 238 ? -3.732 31.965 27.211 1.000 19.673 235 GLU A N 1
ATOM 3720 C CA A GLU A 1 238 ? -3.738 33.266 27.849 0.500 21.873 235 GLU A CA 1
ATOM 3721 C CA B GLU A 1 238 ? -3.756 33.260 27.859 0.500 21.471 235 GLU A CA 1
ATOM 3722 C C . GLU A 1 238 ? -2.991 33.110 29.175 1.000 19.751 235 GLU A C 1
ATOM 3723 O O . GLU A 1 238 ? -2.864 31.990 29.691 1.000 17.273 235 GLU A O 1
ATOM 3745 N N . PRO A 1 239 ? -2.434 34.190 29.750 1.000 19.388 236 PRO A N 1
ATOM 3746 C CA . PRO A 1 239 ? -1.736 34.052 31.029 1.000 17.194 236 PRO A CA 1
ATOM 3747 C C . PRO A 1 239 ? -2.654 33.427 32.046 1.000 18.099 236 PRO A C 1
ATOM 3748 O O . PRO A 1 239 ? -3.842 33.719 32.090 1.000 22.281 236 PRO A O 1
ATOM 3759 N N . ILE A 1 240 ? -2.092 32.606 32.933 1.000 17.531 237 ILE A N 1
ATOM 3760 C CA . ILE A 1 240 ? -2.977 31.963 33.879 1.000 22.410 237 ILE A CA 1
ATOM 3761 C C . ILE A 1 240 ? -3.395 32.923 34.995 1.000 19.040 237 ILE A C 1
ATOM 3762 O O . ILE A 1 240 ? -2.776 33.948 35.257 1.000 16.976 237 ILE A O 1
ATOM 3778 N N . ASP A 1 241 ? -4.558 32.602 35.551 1.000 19.417 238 ASP A N 1
ATOM 3779 C CA . ASP A 1 241 ? -5.076 33.324 36.702 1.000 17.524 238 ASP A CA 1
ATOM 3780 C C . ASP A 1 241 ? -4.554 32.657 37.971 1.000 17.043 238 ASP A C 1
ATOM 3781 O O . ASP A 1 241 ? -5.009 31.571 38.376 1.000 16.645 238 ASP A O 1
ATOM 3790 N N . GLY A 1 242 ? -3.488 33.233 38.528 1.000 16.927 239 GLY A N 1
ATOM 3791 C CA . GLY A 1 242 ? -2.856 32.668 39.681 1.000 17.108 239 GLY A CA 1
ATOM 3792 C C . GLY A 1 242 ? -3.749 32.576 40.895 1.000 17.294 239 GLY A C 1
ATOM 3793 O O . GLY A 1 242 ? -3.412 31.801 41.786 1.000 19.757 239 GLY A O 1
ATOM 3797 N N . SER A 1 243 ? -4.884 33.299 40.974 1.000 17.224 240 SER A N 1
ATOM 3798 C CA . SER A 1 243 ? -5.807 33.188 42.099 1.000 18.043 240 SER A CA 1
ATOM 3799 C C . SER A 1 243 ? -6.918 32.145 41.871 1.000 17.463 240 SER A C 1
ATOM 3800 O O . SER A 1 243 ? -7.842 32.053 42.670 1.000 18.081 240 SER A O 1
ATOM 3808 N N . SER A 1 244 ? -6.769 31.296 40.849 1.000 18.152 241 SER A N 1
ATOM 3809 C CA . SER A 1 244 ? -7.813 30.324 40.466 1.000 19.456 241 SER A CA 1
ATOM 3810 C C . SER A 1 244 ? -8.242 29.419 41.624 1.000 20.009 241 SER A C 1
ATOM 3811 O O . SER A 1 244 ? -9.455 29.166 41.752 1.000 22.515 241 SER A O 1
ATOM 3819 N N . ASN A 1 245 ? -7.309 28.981 42.479 1.000 17.315 242 ASN A N 1
ATOM 3820 C CA . ASN A 1 245 ? -7.629 28.108 43.617 1.000 18.581 242 ASN A CA 1
ATOM 3821 C C . ASN A 1 245 ? -7.414 28.764 44.989 1.000 20.451 242 ASN A C 1
ATOM 3822 O O . ASN A 1 245 ? -7.430 28.072 46.016 1.000 20.857 242 ASN A O 1
ATOM 3833 N N . THR A 1 246 ? -7.249 30.118 45.032 1.000 18.114 243 THR A N 1
ATOM 3834 C CA . THR A 1 246 ? -7.023 30.802 46.308 1.000 17.755 243 THR A CA 1
ATOM 3835 C C . THR A 1 246 ? -8.223 30.541 47.231 1.000 19.233 243 THR A C 1
ATOM 3836 O O . THR A 1 246 ? -8.039 30.316 48.428 1.000 19.738 243 THR A O 1
ATOM 3847 N N . ILE A 1 247 ? -9.419 30.621 46.650 1.000 20.305 244 ILE A N 1
ATOM 3848 C CA . ILE A 1 247 ? -10.670 30.115 47.216 1.000 22.925 244 ILE A CA 1
ATOM 3849 C C . ILE A 1 247 ? -10.967 28.770 46.548 1.000 21.784 244 ILE A C 1
ATOM 3850 O O . ILE A 1 247 ? -11.139 28.714 45.332 1.000 23.059 244 ILE A O 1
ATOM 3866 N N . ASN A 1 248 ? -11.073 27.709 47.342 1.000 19.888 245 ASN A N 1
ATOM 3867 C CA . ASN A 1 248 ? -11.250 26.371 46.762 1.000 22.247 245 ASN A CA 1
ATOM 3868 C C . ASN A 1 248 ? -12.619 25.753 47.060 1.000 21.167 245 ASN A C 1
ATOM 3869 O O . ASN A 1 248 ? -12.770 24.529 47.013 1.000 22.686 245 ASN A O 1
ATOM 3880 N N . THR A 1 249 ? -13.631 26.596 47.315 1.000 18.976 246 THR A N 1
ATOM 3881 C CA . THR A 1 249 ? -15.043 26.223 47.368 1.000 21.721 246 THR A CA 1
ATOM 3882 C C . THR A 1 249 ? -15.715 26.749 46.093 1.000 19.730 246 THR A C 1
ATOM 3883 O O . THR A 1 249 ? -15.371 27.818 45.596 1.000 21.719 246 THR A O 1
ATOM 3894 N N . PHE A 1 250 ? -16.682 26.013 45.571 1.000 17.786 247 PHE A N 1
ATOM 3895 C CA . PHE A 1 250 ? -17.311 26.296 44.300 1.000 17.416 247 PHE A CA 1
ATOM 3896 C C . PHE A 1 250 ? -18.820 26.108 44.420 1.000 18.323 247 PHE A C 1
ATOM 3897 O O . PHE A 1 250 ? -19.278 25.084 44.933 1.000 18.828 247 PHE A O 1
ATOM 3914 N N . LYS A 1 251 ? -19.602 27.020 43.808 1.000 19.835 248 LYS A N 1
ATOM 3915 C CA . LYS A 1 251 ? -21.056 26.946 43.832 1.000 20.471 248 LYS A CA 1
ATOM 3916 C C . LYS A 1 251 ? -21.652 27.609 42.580 1.000 20.675 248 LYS A C 1
ATOM 3917 O O . LYS A 1 251 ? -21.412 28.810 42.340 1.000 23.899 248 LYS A O 1
ATOM 3936 N N . LEU A 1 252 ? -22.437 26.851 41.818 1.000 20.092 249 LEU A N 1
ATOM 3937 C CA . LEU A 1 252 ? -23.283 27.381 40.750 1.000 20.333 249 LEU A CA 1
ATOM 3938 C C . LEU A 1 252 ? -24.617 27.838 41.359 1.000 21.315 249 LEU A C 1
ATOM 3939 O O . LEU A 1 252 ? -25.334 27.044 41.976 1.000 24.619 249 LEU A O 1
ATOM 3955 N N . ASP A 1 253 ? -25.052 29.078 41.073 1.000 24.715 250 ASP A N 1
ATOM 3956 C CA . ASP A 1 253 ? -26.354 29.548 41.543 1.000 25.354 250 ASP A CA 1
ATOM 3957 C C . ASP A 1 253 ? -27.492 28.983 40.691 1.000 24.543 250 ASP A C 1
ATOM 3958 O O . ASP A 1 253 ? -28.605 28.757 41.182 1.000 26.085 250 ASP A O 1
ATOM 3967 N N . ASN A 1 254 ? -27.197 28.701 39.420 1.000 20.688 251 ASN A N 1
ATOM 3968 C CA . ASN A 1 254 ? -28.146 28.114 38.493 1.000 21.355 251 ASN A CA 1
ATOM 3969 C C . ASN A 1 254 ? -27.605 26.749 38.040 1.000 21.350 251 ASN A C 1
ATOM 3970 O O . ASN A 1 254 ? -26.812 26.672 37.112 1.000 25.956 251 ASN A O 1
ATOM 3981 N N . GLU A 1 255 ? -28.109 25.686 38.658 1.000 19.122 252 GLU A N 1
ATOM 3982 C CA . GLU A 1 255 ? -27.542 24.349 38.445 1.000 18.851 252 GLU A CA 1
ATOM 3983 C C . GLU A 1 255 ? -28.103 23.739 37.163 1.000 17.899 252 GLU A C 1
ATOM 3984 O O . GLU A 1 255 ? -29.308 23.483 37.091 1.000 20.635 252 GLU A O 1
ATOM 3996 N N . PRO A 1 256 ? -27.259 23.359 36.177 1.000 18.113 253 PRO A N 1
ATOM 3997 C CA . PRO A 1 256 ? -27.690 22.564 35.035 1.000 18.740 253 PRO A CA 1
ATOM 3998 C C . PRO A 1 256 ? -28.046 21.156 35.531 1.000 18.528 253 PRO A C 1
ATOM 3999 O O . PRO A 1 256 ? -27.540 20.707 36.556 1.000 19.851 253 PRO A O 1
ATOM 4010 N N . LYS A 1 257 ? -28.905 20.491 34.804 1.000 17.792 254 LYS A N 1
ATOM 4011 C CA . LYS A 1 257 ? -29.385 19.171 35.189 1.000 16.173 254 LYS A CA 1
ATOM 4012 C C . LYS A 1 257 ? -28.267 18.154 34.926 1.000 18.182 254 LYS A C 1
ATOM 4013 O O . LYS A 1 257 ? -27.790 18.080 33.807 1.000 17.708 254 LYS A O 1
ATOM 4032 N N . VAL A 1 258 ? -27.941 17.362 35.956 1.000 16.506 255 VAL A N 1
ATOM 4033 C CA . VAL A 1 258 ? -26.908 16.320 35.903 1.000 14.815 255 VAL A CA 1
ATOM 4034 C C . VAL A 1 258 ? -27.547 14.947 36.123 1.000 14.181 255 VAL A C 1
ATOM 4035 O O . VAL A 1 258 ? -28.264 14.744 37.105 1.000 15.973 255 VAL A O 1
ATOM 4048 N N . PHE A 1 259 ? -27.244 14.022 35.217 1.000 14.370 256 PHE A N 1
ATOM 4049 C CA . PHE A 1 259 ? -27.667 12.629 35.275 1.000 15.055 256 PHE A CA 1
ATOM 4050 C C . PHE A 1 259 ? -26.577 11.814 35.960 1.000 14.749 256 PHE A C 1
ATOM 4051 O O . PHE A 1 259 ? -25.446 11.717 35.431 1.000 15.05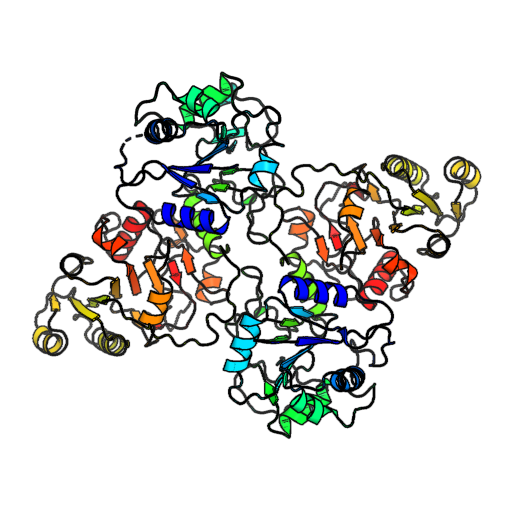0 256 PHE A O 1
ATOM 4068 N N . PHE A 1 260 ? -26.842 11.309 37.185 1.000 14.576 257 PHE A N 1
ATOM 4069 C CA . PHE A 1 260 ? -25.892 10.510 37.931 1.000 14.102 257 PHE A CA 1
ATOM 4070 C C . PHE A 1 260 ? -26.109 9.065 37.515 1.000 13.730 257 PHE A C 1
ATOM 4071 O O . PHE A 1 260 ? -27.181 8.510 37.749 1.000 15.075 257 PHE A O 1
ATOM 4088 N N . ALA A 1 261 ? -25.088 8.450 36.906 1.000 12.328 258 ALA A N 1
ATOM 4089 C CA . ALA A 1 261 ? -25.101 7.073 36.503 1.000 13.794 258 ALA A CA 1
ATOM 4090 C C . ALA A 1 261 ? -24.159 6.306 37.429 1.000 13.693 258 ALA A C 1
ATOM 4091 O O . ALA A 1 261 ? -22.941 6.377 37.278 1.000 12.900 258 ALA A O 1
ATOM 4098 N N . LEU A 1 262 ? -24.719 5.566 38.390 1.000 13.110 259 LEU A N 1
ATOM 4099 C CA . LEU A 1 262 ? -23.953 4.890 39.422 1.000 13.650 259 LEU A CA 1
ATOM 4100 C C . LEU A 1 262 ? -23.813 3.424 39.037 1.000 15.640 259 LEU A C 1
ATOM 4101 O O . LEU A 1 262 ? -24.818 2.741 38.838 1.000 14.594 259 LEU A O 1
ATOM 4117 N N . TYR A 1 263 ? -22.587 2.928 38.943 1.000 13.567 260 TYR A N 1
ATOM 4118 C CA . TYR A 1 263 ? -22.307 1.538 38.596 1.000 14.033 260 TYR A CA 1
ATOM 4119 C C . TYR A 1 263 ? -21.953 0.817 39.887 1.000 14.023 260 TYR A C 1
ATOM 4120 O O . TYR A 1 263 ? -20.917 1.093 40.515 1.000 14.806 260 TYR A O 1
ATOM 4138 N N . VAL A 1 264 ? -22.870 -0.086 40.317 1.000 14.198 261 VAL A N 1
ATOM 4139 C CA . VAL A 1 264 ? -22.845 -0.612 41.674 1.000 14.536 261 VAL A CA 1
ATOM 4140 C C . VAL A 1 264 ? -22.833 -2.142 41.612 1.000 14.021 261 VAL A C 1
ATOM 4141 O O . VAL A 1 264 ? -23.011 -2.743 40.547 1.000 14.303 261 VAL A O 1
ATOM 4154 N N . ASP A 1 265 ? -22.578 -2.748 42.778 1.000 15.091 262 ASP A N 1
ATOM 4155 C CA . ASP A 1 265 ? -22.528 -4.200 42.933 1.000 15.400 262 ASP A CA 1
ATOM 4156 C C . ASP A 1 265 ? -23.075 -4.579 44.300 1.000 15.878 262 ASP A C 1
ATOM 4157 O O . ASP A 1 265 ? -22.339 -4.528 45.300 1.000 16.540 262 ASP A O 1
ATOM 4166 N N . SER A 1 266 ? -24.369 -4.956 44.340 1.000 16.244 263 SER A N 1
ATOM 4167 C CA . SER A 1 266 ? -25.015 -5.304 45.603 1.000 17.997 263 SER A CA 1
ATOM 4168 C C . SER A 1 266 ? -24.587 -6.679 46.120 1.000 18.848 263 SER A C 1
ATOM 4169 O O . SER A 1 266 ? -24.934 -7.007 47.271 1.000 20.454 263 SER A O 1
ATOM 4177 N N . ASN A 1 267 ? -23.732 -7.406 45.396 1.000 19.086 264 ASN A N 1
ATOM 4178 C CA . ASN A 1 267 ? -23.088 -8.571 45.970 1.000 19.922 264 ASN A CA 1
ATOM 4179 C C . ASN A 1 267 ? -22.088 -8.188 47.066 1.000 25.259 264 ASN A C 1
ATOM 4180 O O . ASN A 1 267 ? -21.688 -9.061 47.828 1.000 24.343 264 ASN A O 1
ATOM 4191 N N . ASP A 1 268 ? -21.691 -6.896 47.173 1.000 19.816 265 ASP A N 1
ATOM 4192 C CA . ASP A 1 268 ? -20.917 -6.406 48.299 1.000 20.747 265 ASP A CA 1
ATOM 4193 C C . ASP A 1 268 ? -21.719 -5.291 48.958 1.000 23.576 265 ASP A C 1
ATOM 4194 O O . ASP A 1 268 ? -21.535 -4.102 48.663 1.000 20.787 265 ASP A O 1
ATOM 4203 N N . LEU A 1 269 ? -22.640 -5.689 49.829 1.000 23.041 266 LEU A N 1
ATOM 4204 C CA . LEU A 1 269 ? -23.657 -4.769 50.310 1.000 22.471 266 LEU A CA 1
ATOM 4205 C C . LEU A 1 269 ? -23.041 -3.669 51.178 1.000 22.783 266 LEU A C 1
ATOM 4206 O O . LEU A 1 269 ? -23.488 -2.526 51.140 1.000 21.264 266 LEU A O 1
ATOM 4222 N N . SER A 1 270 ? -22.016 -4.005 51.973 1.000 24.638 267 SER A N 1
ATOM 4223 C CA . SER A 1 270 ? -21.412 -3.007 52.831 1.000 23.572 267 SER A CA 1
ATOM 4224 C C . SER A 1 270 ? -20.684 -1.950 52.007 1.000 22.929 267 SER A C 1
ATOM 4225 O O . SER A 1 270 ? -20.777 -0.772 52.328 1.000 23.038 267 SER A O 1
ATOM 4233 N N . ALA A 1 271 ? -19.969 -2.359 50.962 1.000 20.975 268 ALA A N 1
ATOM 4234 C CA . ALA A 1 271 ? -19.354 -1.407 50.024 1.000 19.505 268 ALA A CA 1
ATOM 4235 C C . ALA A 1 271 ? -20.400 -0.511 49.357 1.000 20.412 268 ALA A C 1
ATOM 4236 O O . ALA A 1 271 ? -20.143 0.704 49.186 1.000 19.891 268 ALA A O 1
ATOM 4243 N N . LEU A 1 272 ? -21.519 -1.079 48.904 1.000 16.978 269 LEU A N 1
ATOM 4244 C CA . LEU A 1 272 ? -22.582 -0.337 48.248 1.000 16.693 269 LEU A CA 1
ATOM 4245 C C . LEU A 1 272 ? -23.093 0.735 49.207 1.000 19.914 269 LEU A C 1
ATOM 4246 O O . LEU A 1 272 ? -23.235 1.889 48.819 1.000 17.978 269 LEU A O 1
ATOM 4262 N N . LYS A 1 273 ? -23.352 0.379 50.471 1.000 18.496 270 LYS A N 1
ATOM 4263 C CA . LYS A 1 273 ? -23.882 1.360 51.419 1.000 20.406 270 LYS A CA 1
ATOM 4264 C C . LYS A 1 273 ? -22.875 2.469 51.703 1.000 18.724 270 LYS A C 1
ATOM 4265 O O . LYS A 1 273 ? -23.285 3.631 51.829 1.000 20.654 270 LYS A O 1
ATOM 4284 N N . GLN A 1 274 ? -21.593 2.143 51.864 1.000 20.532 271 GLN A N 1
ATOM 4285 C CA . GLN A 1 274 ? -20.580 3.160 52.120 1.000 21.302 271 GLN A CA 1
ATOM 4286 C C . GLN A 1 274 ? -20.533 4.142 50.943 1.000 21.387 271 GLN A C 1
ATOM 4287 O O . GLN A 1 274 ? -20.514 5.384 51.098 1.000 19.663 271 GLN A O 1
ATOM 4301 N N . PHE A 1 275 ? -20.554 3.585 49.728 1.000 17.130 272 PHE A N 1
ATOM 4302 C CA . PHE A 1 275 ? -20.502 4.410 48.517 1.000 15.929 272 PHE A CA 1
ATOM 4303 C C . PHE A 1 275 ? -21.706 5.342 48.392 1.000 16.842 272 PHE A C 1
ATOM 4304 O O . PHE A 1 275 ? -21.531 6.535 48.106 1.000 16.285 272 PHE A O 1
ATOM 4321 N N . LEU A 1 276 ? -22.920 4.823 48.579 1.000 16.842 273 LEU A N 1
ATOM 4322 C CA . LEU A 1 276 ? -24.128 5.632 48.474 1.000 17.326 273 LEU A CA 1
ATOM 4323 C C . LEU A 1 276 ? -24.118 6.726 49.533 1.000 18.344 273 LEU A C 1
ATOM 4324 O O . LEU A 1 276 ? -24.652 7.795 49.300 1.000 17.902 273 LEU A O 1
ATOM 4340 N N . GLY A 1 277 ? -23.610 6.451 50.733 1.000 18.364 274 GLY A N 1
ATOM 4341 C CA . GLY A 1 277 ? -23.549 7.516 51.747 1.000 17.589 274 GLY A CA 1
ATOM 4342 C C . GLY A 1 277 ? -22.662 8.691 51.322 1.000 19.073 274 GLY A C 1
ATOM 4343 O O . GLY A 1 277 ? -22.928 9.821 51.682 1.000 23.221 274 GLY A O 1
ATOM 4347 N N . LYS A 1 278 ? -21.584 8.438 50.574 1.000 15.765 275 LYS A N 1
ATOM 4348 C CA . LYS A 1 278 ? -20.753 9.491 50.015 1.000 16.252 275 LYS A CA 1
ATOM 4349 C C . LYS A 1 278 ? -21.438 10.174 48.842 1.000 14.667 275 LYS A C 1
ATOM 4350 O O . LYS A 1 278 ? -21.444 11.417 48.756 1.000 14.840 275 LYS A O 1
ATOM 4369 N N . VAL A 1 279 ? -22.088 9.415 47.955 1.000 16.719 276 VAL A N 1
ATOM 4370 C CA . VAL A 1 279 ? -22.784 10.019 46.827 1.000 15.143 276 VAL A CA 1
ATOM 4371 C C . VAL A 1 279 ? -23.889 10.954 47.328 1.000 15.642 276 VAL A C 1
ATOM 4372 O O . VAL A 1 279 ? -24.038 12.054 46.826 1.000 14.894 276 VAL A O 1
ATOM 4385 N N . ALA A 1 280 ? -24.653 10.525 48.337 1.000 15.716 277 ALA A N 1
ATOM 4386 C CA . ALA A 1 280 ? -25.760 11.329 48.847 1.000 16.219 277 ALA A CA 1
ATOM 4387 C C . ALA A 1 280 ? -25.265 12.611 49.542 1.000 17.061 277 ALA A C 1
ATOM 4388 O O . ALA A 1 280 ? -26.059 13.537 49.748 1.000 19.633 277 ALA A O 1
ATOM 4395 N N . SER A 1 281 ? -23.973 12.696 49.891 1.000 17.082 278 SER A N 1
ATOM 4396 C CA . SER A 1 281 ? -23.435 13.923 50.461 1.000 16.604 278 SER A CA 1
ATOM 4397 C C . SER A 1 281 ? -22.805 14.845 49.422 1.000 18.117 278 SER A C 1
ATOM 4398 O O . SER A 1 281 ? -22.367 15.940 49.782 1.000 20.282 278 SER A O 1
ATOM 4406 N N . ILE A 1 282 ? -22.765 14.426 48.143 1.000 16.050 279 ILE A N 1
ATOM 4407 C CA . ILE A 1 282 ? -22.387 15.352 47.091 1.000 16.558 279 ILE A CA 1
ATOM 4408 C C . ILE A 1 282 ? -23.500 16.402 46.994 1.000 17.777 279 ILE A C 1
ATOM 4409 O O . ILE A 1 282 ? -24.657 16.080 46.798 1.000 19.116 279 ILE A O 1
ATOM 4425 N N . GLN A 1 283 ? -23.133 17.667 47.089 1.000 17.459 280 GLN A N 1
ATOM 4426 C CA . GLN A 1 283 ? -24.111 18.749 47.172 1.000 20.536 280 GLN A CA 1
ATOM 4427 C C . GLN A 1 283 ? -24.516 19.160 45.752 1.000 17.422 280 GLN A C 1
ATOM 4428 O O . GLN A 1 283 ? -23.711 19.741 45.008 1.000 21.527 280 GLN A O 1
ATOM 4442 N N . TYR A 1 284 ? -25.714 18.771 45.366 1.000 17.207 281 TYR A N 1
ATOM 4443 C CA . TYR A 1 284 ? -26.236 19.093 44.035 1.000 18.014 281 TYR A CA 1
ATOM 4444 C C . TYR A 1 284 ? -27.735 18.813 44.029 1.000 20.119 281 TYR A C 1
ATOM 4445 O O . TYR A 1 284 ? -28.165 17.717 44.396 1.000 23.923 281 TYR A O 1
ATOM 4463 N N . GLY A 1 285 ? -28.511 19.835 43.655 1.000 19.732 282 GLY A N 1
ATOM 4464 C CA . GLY A 1 285 ? -29.964 19.765 43.681 1.000 19.772 282 GLY A CA 1
ATOM 4465 C C . GLY A 1 285 ? -30.600 19.231 42.400 1.000 19.645 282 GLY A C 1
ATOM 4466 O O . GLY A 1 285 ? -31.532 18.415 42.424 1.000 23.444 282 GLY A O 1
ATOM 4470 N N . ASN A 1 286 ? -30.115 19.718 41.254 1.000 18.891 283 ASN A N 1
ATOM 4471 C CA . ASN A 1 286 ? -30.794 19.499 39.983 1.000 19.277 283 ASN A CA 1
ATOM 4472 C C . ASN A 1 286 ? -30.219 18.242 39.328 1.000 20.445 283 ASN A C 1
ATOM 4473 O O . ASN A 1 286 ? -29.373 18.305 38.427 1.000 19.745 283 ASN A O 1
ATOM 4484 N N . LYS A 1 287 ? -30.708 17.101 39.788 1.000 19.330 284 LYS A N 1
ATOM 4485 C CA . LYS A 1 287 ? -30.118 15.825 39.435 1.000 18.606 284 LYS A CA 1
ATOM 4486 C C . LYS A 1 287 ? -31.197 14.767 39.316 1.000 19.320 284 LYS A C 1
ATOM 4487 O O . LYS A 1 287 ? -32.309 14.872 39.855 1.000 22.317 284 LYS A O 1
ATOM 4506 N N . VAL A 1 288 ? -30.850 13.728 38.572 1.000 17.036 285 VAL A N 1
ATOM 4507 C CA . VAL A 1 288 ? -31.593 12.500 38.532 1.000 18.445 285 VAL A CA 1
ATOM 4508 C C . VAL A 1 288 ? -30.559 11.386 38.718 1.000 18.269 285 VAL A C 1
ATOM 4509 O O . VAL A 1 288 ? -29.428 11.495 38.220 1.000 20.124 285 VAL A O 1
ATOM 4522 N N . ILE A 1 289 ? -30.934 10.347 39.449 1.000 16.710 286 ILE A N 1
ATOM 4523 C CA . ILE A 1 289 ? -29.993 9.302 39.864 1.000 16.686 286 ILE A CA 1
ATOM 4524 C C . ILE A 1 289 ? -30.502 7.945 39.413 1.000 18.425 286 ILE A C 1
ATOM 4525 O O . ILE A 1 289 ? -31.612 7.519 39.762 1.000 17.723 286 ILE A O 1
ATOM 4541 N N . TYR A 1 290 ? -29.646 7.247 38.664 1.000 16.005 287 TYR A N 1
ATOM 4542 C CA . TYR A 1 290 ? -29.886 5.896 38.223 1.000 17.262 287 TYR A CA 1
ATOM 4543 C C . TYR A 1 290 ? -28.796 4.986 38.796 1.000 17.526 287 TYR A C 1
ATOM 4544 O O . TYR A 1 290 ? -27.595 5.305 38.776 1.000 16.053 287 TYR A O 1
ATOM 4562 N N . LEU A 1 291 ? -29.247 3.802 39.244 1.000 16.510 288 LEU A N 1
ATOM 4563 C CA . LEU A 1 291 ? -28.353 2.771 39.759 1.000 15.633 288 LEU A CA 1
ATOM 4564 C C . LEU A 1 291 ? -28.354 1.597 38.783 1.000 17.952 288 LEU A C 1
ATOM 4565 O O . LEU A 1 291 ? -29.421 1.045 38.474 1.000 18.994 288 LEU A O 1
ATOM 4581 N N . TYR A 1 292 ? -27.161 1.222 38.312 1.000 15.266 289 TYR A N 1
ATOM 4582 C CA . TYR A 1 292 ? -26.953 0.128 37.382 1.000 15.076 289 TYR A CA 1
ATOM 4583 C C . TYR A 1 292 ? -26.142 -0.953 38.107 1.000 14.702 289 TYR A C 1
ATOM 4584 O O . TYR A 1 292 ? -24.931 -0.824 38.314 1.000 14.421 289 TYR A O 1
ATOM 4602 N N . ASP A 1 293 ? -26.818 -1.996 38.615 1.000 15.550 290 ASP A N 1
ATOM 4603 C CA . ASP A 1 293 ? -26.227 -3.006 39.486 1.000 16.523 290 ASP A CA 1
ATOM 4604 C C . ASP A 1 293 ? -25.821 -4.248 38.693 1.000 15.901 290 ASP A C 1
ATOM 4605 O O . ASP A 1 293 ? -26.614 -4.750 37.894 1.000 17.898 290 ASP A O 1
ATOM 4614 N N . ARG A 1 294 ? -24.581 -4.690 38.852 1.000 16.414 291 ARG A N 1
ATOM 4615 C CA . ARG A 1 294 ? -24.121 -5.852 38.123 1.000 16.410 291 ARG A CA 1
ATOM 4616 C C . ARG A 1 294 ? -24.663 -7.143 38.718 1.000 19.623 291 ARG A C 1
ATOM 4617 O O . ARG A 1 294 ? -24.559 -8.178 38.052 1.000 21.072 291 ARG A O 1
ATOM 4638 N N . SER A 1 295 ? -25.177 -7.091 39.939 1.000 17.107 292 SER A N 1
ATOM 4639 C CA . SER A 1 295 ? -25.735 -8.282 40.576 1.000 18.388 292 SER A CA 1
ATOM 4640 C C . SER A 1 295 ? -26.943 -8.758 39.786 1.000 22.351 292 SER A C 1
ATOM 4641 O O . SER A 1 295 ? -27.727 -7.970 39.269 1.000 21.228 292 SER A O 1
ATOM 4649 N N . ASP A 1 296 ? -27.114 -10.103 39.788 1.000 22.099 293 ASP A N 1
ATOM 4650 C CA . ASP A 1 296 ? -28.335 -10.735 39.307 1.000 22.960 293 ASP A CA 1
ATOM 4651 C C . ASP A 1 296 ? -29.269 -11.144 40.455 1.000 22.950 293 ASP A C 1
ATOM 4652 O O . ASP A 1 296 ? -30.383 -11.609 40.191 1.000 26.397 293 ASP A O 1
ATOM 4661 N N . ASN A 1 297 ? -28.840 -10.963 41.711 1.000 23.310 294 ASN A N 1
ATOM 4662 C CA . ASN A 1 297 ? -29.656 -11.320 42.858 1.000 25.056 294 ASN A CA 1
ATOM 4663 C C . ASN A 1 297 ? -30.664 -10.201 43.152 1.000 28.615 294 ASN A C 1
ATOM 4664 O O . ASN A 1 297 ? -30.257 -9.077 43.473 1.000 25.559 294 ASN A O 1
ATOM 4675 N N . GLU A 1 298 ? -31.970 -10.539 43.110 1.000 27.005 295 GLU A N 1
ATOM 4676 C CA . GLU A 1 298 ? -33.043 -9.559 43.278 1.000 28.746 295 G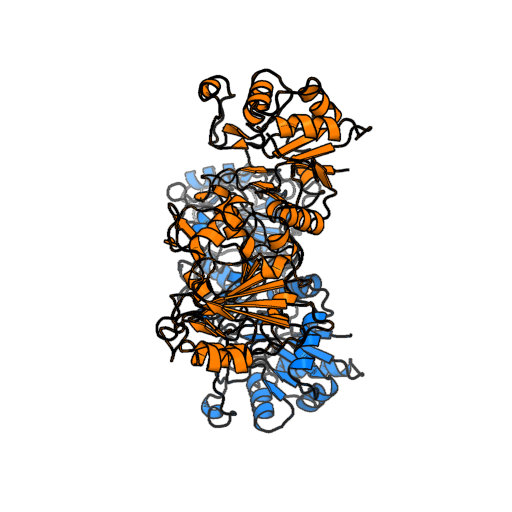LU A CA 1
ATOM 4677 C C . GLU A 1 298 ? -33.392 -9.268 44.746 1.000 29.482 295 GLU A C 1
ATOM 4678 O O . GLU A 1 298 ? -34.298 -8.470 45.023 1.000 28.870 295 GLU A O 1
ATOM 4690 N N . GLN A 1 299 ? -32.661 -9.850 45.706 1.000 29.576 296 GLN A N 1
ATOM 4691 C CA . GLN A 1 299 ? -33.111 -9.831 47.091 1.000 31.137 296 GLN A CA 1
ATOM 4692 C C . GLN A 1 299 ? -33.013 -8.436 47.708 1.000 31.921 296 GLN A C 1
ATOM 4693 O O . GLN A 1 299 ? -33.675 -8.192 48.711 1.000 33.312 296 GLN A O 1
ATOM 4707 N N . ASN A 1 300 ? -32.195 -7.531 47.133 1.000 27.193 297 ASN A N 1
ATOM 4708 C CA . ASN A 1 300 ? -31.977 -6.208 47.716 1.000 28.202 297 ASN A CA 1
ATOM 4709 C C . ASN A 1 300 ? -32.803 -5.137 46.995 1.000 26.553 297 ASN A C 1
ATOM 4710 O O . ASN A 1 300 ? -32.779 -3.971 47.392 1.000 26.782 297 ASN A O 1
ATOM 4721 N N . ARG A 1 301 ? -33.638 -5.520 46.020 1.000 25.509 298 ARG A N 1
ATOM 4722 C CA . ARG A 1 301 ? -34.388 -4.543 45.231 1.000 29.031 298 ARG A CA 1
ATOM 4723 C C . ARG A 1 301 ? -35.335 -3.684 46.079 1.000 31.604 298 ARG A C 1
ATOM 4724 O O . ARG A 1 301 ? -35.377 -2.458 45.965 1.000 30.015 298 ARG A O 1
ATOM 4745 N N . LYS A 1 302 ? -36.111 -4.326 46.945 1.000 29.114 299 LYS A N 1
ATOM 4746 C CA . LYS A 1 302 ? -37.144 -3.629 47.701 1.000 34.518 299 LYS A CA 1
ATOM 4747 C C . LYS A 1 302 ? -36.470 -2.574 48.587 1.000 28.677 299 LYS A C 1
ATOM 4748 O O . LYS A 1 302 ? -36.905 -1.420 48.610 1.000 32.150 299 LYS A O 1
ATOM 4767 N N . LEU A 1 303 ? -35.393 -2.959 49.280 1.000 27.380 300 LEU A N 1
ATOM 4768 C CA . LEU A 1 303 ? -34.677 -2.083 50.196 1.000 30.141 300 LEU A CA 1
ATOM 4769 C C . LEU A 1 303 ? -34.048 -0.908 49.425 1.000 28.967 300 LEU A C 1
ATOM 4770 O O . LEU A 1 303 ? -34.187 0.234 49.837 1.000 29.077 300 LEU A O 1
ATOM 4786 N N . ILE A 1 304 ? -33.340 -1.202 48.327 1.000 26.920 301 ILE A N 1
ATOM 4787 C CA . ILE A 1 304 ? -32.633 -0.161 47.589 1.000 24.866 301 ILE A CA 1
ATOM 4788 C C . ILE A 1 304 ? -33.652 0.822 47.022 1.000 25.542 301 ILE A C 1
ATOM 4789 O O . ILE A 1 304 ? -33.405 2.024 47.084 1.000 25.596 301 ILE A O 1
ATOM 4805 N N . GLN A 1 305 ? -34.757 0.324 46.445 1.000 26.179 302 GLN A N 1
ATOM 4806 C CA . GLN A 1 305 ? -35.731 1.155 45.755 1.000 26.040 302 GLN A CA 1
ATOM 4807 C C . GLN A 1 305 ? -36.467 2.134 46.669 1.000 25.799 302 GLN A C 1
ATOM 4808 O O . GLN A 1 305 ? -36.962 3.147 46.204 1.000 28.572 302 GLN A O 1
ATOM 4822 N N . ILE A 1 306 ? -36.531 1.859 47.961 1.000 26.654 303 ILE A N 1
ATOM 4823 C CA . ILE A 1 306 ? -37.033 2.855 48.894 1.000 31.165 303 ILE A CA 1
ATOM 4824 C C . ILE A 1 306 ? -36.274 4.170 48.726 1.000 29.907 303 ILE A C 1
ATOM 4825 O O . ILE A 1 306 ? -36.896 5.227 48.783 1.000 30.968 303 ILE A O 1
ATOM 4841 N N . SER A 1 307 ? -34.943 4.100 48.579 1.000 27.879 304 SER A N 1
ATOM 4842 C CA . SER A 1 307 ? -34.091 5.278 48.553 1.000 26.420 304 SER A CA 1
ATOM 4843 C C . SER A 1 307 ? -33.782 5.739 47.131 1.000 23.858 304 SER A C 1
ATOM 4844 O O . SER A 1 307 ? -33.586 6.933 46.928 1.000 24.834 304 SER A O 1
ATOM 4852 N N . TYR A 1 308 ? -33.696 4.770 46.192 1.000 23.940 305 TYR A N 1
ATOM 4853 C CA . TYR A 1 308 ? -33.257 4.988 44.815 1.000 22.511 305 TYR A CA 1
ATOM 4854 C C . TYR A 1 308 ? -34.195 4.190 43.902 1.000 20.340 305 TYR A C 1
ATOM 4855 O O . TYR A 1 308 ? -33.888 3.043 43.526 1.000 23.085 305 TYR A O 1
ATOM 4873 N N . PRO A 1 309 ? -35.368 4.740 43.526 1.000 20.966 306 PRO A N 1
ATOM 4874 C CA . PRO A 1 309 ? -36.317 4.016 42.682 1.000 24.747 306 PRO A CA 1
ATOM 4875 C C . PRO A 1 309 ? -35.847 3.625 41.283 1.000 22.651 306 PRO A C 1
ATOM 4876 O O . PRO A 1 309 ? -36.336 2.653 40.710 1.000 21.875 306 PRO A O 1
ATOM 4887 N N . ASN A 1 310 ? -34.858 4.362 40.732 1.000 20.960 307 ASN A N 1
ATOM 4888 C CA . ASN A 1 310 ? -34.408 4.068 39.379 1.000 21.484 307 ASN A CA 1
ATOM 4889 C C . ASN A 1 310 ? -33.281 3.043 39.404 1.000 22.342 307 ASN A C 1
ATOM 4890 O O . ASN A 1 310 ? -32.092 3.396 39.313 1.000 22.825 307 ASN A O 1
ATOM 4901 N N . TYR A 1 311 ? -33.647 1.774 39.580 1.000 21.174 308 TYR A N 1
ATOM 4902 C CA . TYR A 1 311 ? -32.720 0.709 39.909 1.000 18.954 308 TYR A CA 1
ATOM 4903 C C . TYR A 1 311 ? -32.835 -0.431 38.919 1.000 21.012 308 TYR A C 1
ATOM 4904 O O . TYR A 1 311 ? -33.946 -0.961 38.716 1.000 21.335 308 TYR A O 1
ATOM 4922 N N . HIS A 1 312 ? -31.697 -0.889 38.366 1.000 19.059 309 HIS A N 1
ATOM 4923 C CA . HIS A 1 312 ? -31.655 -1.908 37.325 1.000 20.378 309 HIS A CA 1
ATOM 4924 C C . HIS A 1 312 ? -30.620 -2.959 37.685 1.000 20.390 309 HIS A C 1
ATOM 4925 O O . HIS A 1 312 ? -29.540 -2.624 38.149 1.000 19.471 309 HIS A O 1
ATOM 4940 N N . THR A 1 313 ? -30.961 -4.240 37.502 1.000 19.660 310 THR A N 1
ATOM 4941 C CA . THR A 1 313 ? -30.043 -5.327 37.794 1.000 19.901 310 THR A CA 1
ATOM 4942 C C . THR A 1 313 ? -29.518 -5.976 36.520 1.000 18.583 310 THR A C 1
ATOM 4943 O O . THR A 1 313 ? -30.035 -5.775 35.420 1.000 20.873 310 THR A O 1
ATOM 4954 N N . GLY A 1 314 ? -28.488 -6.804 36.707 1.000 18.542 311 GLY A N 1
ATOM 4955 C CA . GLY A 1 314 ? -27.862 -7.533 35.623 1.000 18.520 311 GLY A CA 1
ATOM 4956 C C . GLY A 1 314 ? -27.106 -6.645 34.632 1.000 21.476 311 GLY A C 1
ATOM 4957 O O . GLY A 1 314 ? -26.908 -7.076 33.496 1.000 23.988 311 GLY A O 1
ATOM 4961 N N . VAL A 1 315 ? -26.642 -5.444 35.039 1.000 18.712 312 VAL A N 1
ATOM 4962 C CA . VAL A 1 315 ? -26.011 -4.536 34.096 1.000 18.817 312 VAL A CA 1
ATOM 4963 C C . VAL A 1 315 ? -24.493 -4.664 34.200 1.000 17.660 312 VAL A C 1
ATOM 4964 O O . VAL A 1 315 ? -23.928 -4.469 35.285 1.000 18.126 312 VAL A O 1
ATOM 4977 N N . THR A 1 316 ? -23.832 -4.986 33.093 1.000 17.257 313 THR A N 1
ATOM 4978 C CA . THR A 1 316 ? -22.389 -5.150 33.079 1.000 18.954 313 THR A CA 1
ATOM 4979 C C . THR A 1 316 ? -21.729 -4.256 32.033 1.000 19.112 313 THR A C 1
ATOM 4980 O O . THR A 1 316 ? -20.525 -4.418 31.803 1.000 22.424 313 THR A O 1
ATOM 4991 N N . LYS A 1 317 ? -22.471 -3.325 31.423 1.000 19.040 314 LYS A N 1
ATOM 4992 C CA . LYS A 1 317 ? -21.895 -2.366 30.480 1.000 19.018 314 LYS A CA 1
ATOM 4993 C C . LYS A 1 317 ? -22.339 -0.961 30.877 1.000 17.862 314 LYS A C 1
ATOM 4994 O O . LYS A 1 317 ? -23.340 -0.792 31.580 1.000 20.222 314 LYS A O 1
ATOM 5013 N N . TYR A 1 318 ? -21.622 0.077 30.419 1.000 15.764 315 TYR A N 1
ATOM 5014 C CA . TYR A 1 318 ? -22.086 1.418 30.623 1.000 14.852 315 TYR A CA 1
ATOM 5015 C C . TYR A 1 318 ? -23.284 1.687 29.713 1.000 15.654 315 TYR A C 1
ATOM 5016 O O . TYR A 1 318 ? -23.296 1.299 28.540 1.000 18.629 315 TYR A O 1
ATOM 5034 N N . VAL A 1 319 ? -24.297 2.381 30.250 1.000 16.016 316 VAL A N 1
ATOM 5035 C CA . VAL A 1 319 ? -25.593 2.575 29.613 1.000 18.139 316 VAL A CA 1
ATOM 5036 C C . VAL A 1 319 ? -25.853 4.079 29.406 1.000 15.501 316 VAL A C 1
ATOM 5037 O O . VAL A 1 319 ? -25.757 4.880 30.346 1.000 16.767 316 VAL A O 1
ATOM 5050 N N . PHE A 1 320 ? -26.264 4.451 28.180 1.000 15.601 317 PHE A N 1
ATOM 5051 C CA . PHE A 1 320 ? -26.542 5.844 27.844 1.000 16.261 317 PHE A CA 1
ATOM 5052 C C . PHE A 1 320 ? -27.998 6.094 27.418 1.000 17.413 317 PHE A C 1
ATOM 5053 O O . PHE A 1 320 ? -28.393 7.252 27.329 1.000 16.769 317 PHE A O 1
ATOM 5070 N N . ASP A 1 321 ? -28.814 5.057 27.243 1.000 19.206 318 ASP A N 1
ATOM 5071 C CA . ASP A 1 321 ? -30.178 5.266 26.732 1.000 21.341 318 ASP A CA 1
ATOM 5072 C C . ASP A 1 321 ? -31.076 6.034 27.704 1.000 18.455 318 ASP A C 1
ATOM 5073 O O . ASP A 1 321 ? -31.859 6.896 27.286 1.000 21.130 318 ASP A O 1
ATOM 5082 N N . ASP A 1 322 ? -30.948 5.812 29.024 1.000 17.530 319 ASP A N 1
ATOM 5083 C CA . ASP A 1 322 ? -31.776 6.549 29.955 1.000 17.096 319 ASP A CA 1
ATOM 5084 C C . ASP A 1 322 ? -31.403 8.020 29.901 1.000 17.897 319 ASP A C 1
ATOM 5085 O O . ASP A 1 322 ? -32.246 8.898 29.971 1.000 19.458 319 ASP A O 1
ATOM 5094 N N . PHE A 1 323 ? -30.075 8.318 29.887 1.000 16.757 320 PHE A N 1
ATOM 5095 C CA . PHE A 1 323 ? -29.624 9.705 29.775 1.000 16.608 320 PHE A CA 1
ATOM 5096 C C . PHE A 1 323 ? -30.201 10.356 28.517 1.000 16.669 320 PHE A C 1
ATOM 5097 O O . PHE A 1 323 ? -30.649 11.513 28.577 1.000 17.353 320 PHE A O 1
ATOM 5114 N N . LYS A 1 324 ? -30.128 9.656 27.388 1.000 18.007 321 LYS A N 1
ATOM 5115 C CA . LYS A 1 324 ? -30.554 10.262 26.121 1.000 17.675 321 LYS A CA 1
ATOM 5116 C C . LYS A 1 324 ? -32.049 10.614 26.148 1.000 20.074 321 LYS A C 1
ATOM 5117 O O . LYS A 1 324 ? -32.447 11.593 25.520 1.000 20.224 321 LYS A O 1
ATOM 5136 N N . LYS A 1 325 ? -32.834 9.817 26.856 1.000 21.023 322 LYS A N 1
ATOM 5137 C CA . LYS A 1 325 ? -34.273 10.083 26.974 1.000 21.372 322 LYS A CA 1
ATOM 5138 C C . LYS A 1 325 ? -34.553 11.241 27.934 1.000 22.636 322 LYS A C 1
ATOM 5139 O O . LYS A 1 325 ? -35.637 11.857 27.878 1.000 25.746 322 LYS A O 1
ATOM 5158 N N . SER A 1 326 ? -33.626 11.553 28.851 1.000 19.658 323 SER A N 1
ATOM 5159 C CA . SER A 1 326 ? -33.758 12.659 29.782 1.000 18.859 323 SER A CA 1
ATOM 5160 C C . SER A 1 326 ? -33.429 13.996 29.120 1.000 17.752 323 SER A C 1
ATOM 5161 O O . SER A 1 326 ? -32.897 14.035 28.023 1.000 21.190 323 SER A O 1
ATOM 5169 N N . ASP A 1 327 ? -33.672 15.077 29.862 1.000 19.506 324 ASP A N 1
ATOM 5170 C CA . ASP A 1 327 ? -33.324 16.436 29.494 1.000 20.951 324 ASP A CA 1
ATOM 5171 C C . ASP A 1 327 ? -32.036 16.907 30.172 1.000 20.045 324 ASP A C 1
ATOM 5172 O O . ASP A 1 327 ? -31.749 18.110 30.251 1.000 20.675 324 ASP A O 1
ATOM 5181 N N . ALA A 1 328 ? -31.253 15.969 30.720 1.000 17.165 325 ALA A N 1
ATOM 5182 C CA . ALA A 1 328 ? -30.013 16.345 31.381 1.000 17.860 325 ALA A CA 1
ATOM 5183 C C . ALA A 1 328 ? -28.980 16.939 30.416 1.000 16.576 325 ALA A C 1
ATOM 5184 O O . ALA A 1 328 ? -28.889 16.532 29.270 1.000 18.680 325 ALA A O 1
ATOM 5191 N N . GLN A 1 329 ? -28.137 17.811 30.954 1.000 17.306 326 GLN A N 1
ATOM 5192 C CA . GLN A 1 329 ? -27.079 18.457 30.199 1.000 17.407 326 GLN A CA 1
ATOM 5193 C C . GLN A 1 329 ? -25.713 17.808 30.414 1.000 17.194 326 GLN A C 1
ATOM 5194 O O . GLN A 1 329 ? -24.803 18.075 29.628 1.000 16.311 326 GLN A O 1
ATOM 5208 N N . PHE A 1 330 ? -25.562 17.057 31.504 1.000 14.842 327 PHE A N 1
ATOM 5209 C CA . PHE A 1 330 ? -24.318 16.352 31.798 1.000 15.807 327 PHE A CA 1
ATOM 5210 C C . PHE A 1 330 ? -24.593 14.915 32.223 1.000 15.520 327 PHE A C 1
ATOM 5211 O O . PHE A 1 330 ? -25.625 14.647 32.881 1.000 16.167 327 PHE A O 1
ATOM 5228 N N . TYR A 1 331 ? -23.647 14.015 31.932 1.000 13.705 328 TYR A N 1
ATOM 5229 C CA . TYR A 1 331 ? -23.645 12.645 32.419 1.000 12.957 328 TYR A CA 1
ATOM 5230 C C . TYR A 1 331 ? -22.485 12.477 33.392 1.000 12.383 328 TYR A C 1
ATOM 5231 O O . TYR A 1 331 ? -21.317 12.719 33.008 1.000 13.652 328 TYR A O 1
ATOM 5249 N N . PHE A 1 332 ? -22.765 12.050 34.618 1.000 13.251 329 PHE A N 1
ATOM 5250 C CA . PHE A 1 332 ? -21.765 11.927 35.680 1.000 12.281 329 PHE A CA 1
ATOM 5251 C C . PHE A 1 332 ? -21.694 10.438 36.031 1.000 13.502 329 PHE A C 1
ATOM 5252 O O . PHE A 1 332 ? -22.546 9.859 36.721 1.000 13.584 329 PHE A O 1
ATOM 5269 N N . LEU A 1 333 ? -20.637 9.783 35.551 1.000 12.535 330 LEU A N 1
ATOM 5270 C CA . LEU A 1 333 ? -20.371 8.362 35.724 1.000 12.069 330 LEU A CA 1
ATOM 5271 C C . LEU A 1 333 ? -19.607 8.176 37.048 1.000 12.376 330 LEU A C 1
ATOM 5272 O O . LEU A 1 333 ? -18.528 8.741 37.216 1.000 13.196 330 LEU A O 1
ATOM 5288 N N . LEU A 1 334 ? -20.107 7.302 37.943 1.000 11.805 331 LEU A N 1
ATOM 5289 C CA A LEU A 1 334 ? -19.485 7.030 39.239 0.700 12.344 331 LEU A CA 1
ATOM 5290 C CA B LEU A 1 334 ? -19.473 7.029 39.225 0.300 12.448 331 LEU A CA 1
ATOM 5291 C C . LEU A 1 334 ? -19.482 5.522 39.473 1.000 13.924 331 LEU A C 1
ATOM 5292 O O . LEU A 1 334 ? -20.554 4.902 39.508 1.000 13.695 331 LEU A O 1
ATOM 5322 N N . GLU A 1 335 ? -18.284 4.946 39.666 1.000 13.553 332 GLU A N 1
ATOM 5323 C CA . GLU A 1 335 ? -18.112 3.556 40.041 1.000 12.153 332 GLU A CA 1
ATOM 5324 C C . GLU A 1 335 ? -18.062 3.408 41.568 1.000 12.554 332 GLU A C 1
ATOM 5325 O O . GLU A 1 335 ? -17.492 4.224 42.284 1.000 12.952 332 GLU A O 1
ATOM 5337 N N . GLN A 1 336 ? -18.638 2.279 42.064 1.000 12.372 333 GLN A N 1
ATOM 5338 C CA . GLN A 1 336 ? -18.753 1.970 43.493 1.000 12.397 333 GLN A CA 1
ATOM 5339 C C . GLN A 1 336 ? -17.456 2.002 44.285 1.000 12.938 333 GLN A C 1
ATOM 5340 O O . GLN A 1 336 ? -17.497 2.344 45.493 1.000 14.339 333 GLN A O 1
ATOM 5354 N N . ASN A 1 337 ? -16.297 1.650 43.675 1.000 12.378 334 ASN A N 1
ATOM 5355 C CA . ASN A 1 337 ? -15.023 1.733 44.403 1.000 12.777 334 ASN A CA 1
ATOM 5356 C C . ASN A 1 337 ? -14.371 3.142 44.425 1.000 13.303 334 ASN A C 1
ATOM 5357 O O . ASN A 1 337 ? -13.247 3.267 44.946 1.000 14.793 334 ASN A O 1
ATOM 5368 N N . CYS A 1 338 ? -15.068 4.184 43.941 1.000 13.685 335 CYS A N 1
ATOM 5369 C CA . CYS A 1 338 ? -14.561 5.567 43.928 1.000 12.401 335 CYS A CA 1
ATOM 5370 C C . CYS A 1 338 ? -15.310 6.387 45.000 1.000 12.820 335 CYS A C 1
ATOM 5371 O O . CYS A 1 338 ? -16.523 6.570 44.894 1.000 15.917 335 CYS A O 1
ATOM 5379 N N . ILE A 1 339 ? -14.583 6.758 46.059 1.000 13.220 336 ILE A N 1
ATOM 5380 C CA . ILE A 1 339 ? -15.163 7.432 47.219 1.000 13.955 336 ILE A CA 1
ATOM 5381 C C . ILE A 1 339 ? -14.855 8.927 47.121 1.000 14.278 336 ILE A C 1
ATOM 5382 O O . ILE A 1 339 ? -13.712 9.328 47.220 1.000 14.634 336 ILE A O 1
ATOM 5398 N N . ILE A 1 340 ? -15.903 9.721 46.911 1.000 14.454 337 ILE A N 1
ATOM 5399 C CA . ILE A 1 340 ? -15.777 11.163 46.769 1.000 16.748 337 ILE A CA 1
ATOM 5400 C C . ILE A 1 340 ? -15.983 11.824 48.123 1.000 15.354 337 ILE A C 1
ATOM 5401 O O . ILE A 1 340 ? -17.033 11.588 48.757 1.000 16.386 337 ILE A O 1
ATOM 5417 N N . THR A 1 341 ? -15.019 12.640 48.519 1.000 14.367 338 THR A N 1
ATOM 5418 C CA . THR A 1 341 ? -15.073 13.341 49.797 1.000 16.263 338 THR A CA 1
ATOM 5419 C C . THR A 1 341 ? -15.221 14.854 49.656 1.000 17.285 338 THR A C 1
ATOM 5420 O O . THR A 1 341 ? -15.579 15.488 50.643 1.000 17.300 338 THR A O 1
ATOM 5431 N N . LYS A 1 342 ? -14.956 15.448 48.487 1.000 15.281 339 LYS A N 1
ATOM 5432 C CA . LYS A 1 342 ? -15.116 16.873 48.272 1.000 14.926 339 LYS A CA 1
ATOM 5433 C C . LYS A 1 342 ? -16.566 17.164 47.871 1.000 14.368 339 LYS A C 1
ATOM 5434 O O . LYS A 1 342 ? -16.967 16.950 46.726 1.000 14.028 339 LYS A O 1
ATOM 5453 N N . LYS A 1 343 ? -17.385 17.685 48.782 1.000 15.600 340 LYS A N 1
ATOM 5454 C CA . LYS A 1 343 ? -18.842 17.737 48.599 1.000 16.970 340 LYS A CA 1
ATOM 5455 C C . LYS A 1 343 ? -19.288 18.653 47.446 1.000 16.327 340 LYS A C 1
ATOM 5456 O O . LYS A 1 343 ? -20.362 18.412 46.857 1.000 16.547 340 LYS A O 1
ATOM 5475 N N . ASP A 1 344 ? -18.515 19.711 47.156 1.000 14.651 341 ASP A N 1
ATOM 5476 C CA . ASP A 1 344 ? -18.834 20.633 46.071 1.000 15.325 341 ASP A CA 1
ATOM 5477 C C . ASP A 1 344 ? -18.230 20.257 44.720 1.000 15.861 341 ASP A C 1
ATOM 5478 O O . ASP A 1 344 ? -18.160 21.100 43.800 1.000 15.948 341 ASP A O 1
ATOM 5487 N N . ILE A 1 345 ? -17.767 19.011 44.595 1.000 13.967 342 ILE A N 1
ATOM 5488 C CA . ILE A 1 345 ? -17.023 18.611 43.397 1.000 15.612 342 ILE A CA 1
ATOM 5489 C C . ILE A 1 345 ? -17.749 18.881 42.069 1.000 14.500 342 ILE A C 1
ATOM 5490 O O . ILE A 1 345 ? -17.113 19.217 41.073 1.000 13.534 342 ILE A O 1
ATOM 5506 N N . LEU A 1 346 ? -19.066 18.641 41.986 1.000 14.954 343 LEU A N 1
ATOM 5507 C CA A LEU A 1 346 ? -19.734 18.796 40.696 0.500 15.211 343 LEU A CA 1
ATOM 5508 C CA B LEU A 1 346 ? -19.724 18.780 40.696 0.500 14.949 343 LEU A CA 1
ATOM 5509 C C . LEU A 1 346 ? -19.745 20.261 40.270 1.000 14.766 343 LEU A C 1
ATOM 5510 O O . LEU A 1 346 ? -19.635 20.598 39.077 1.000 16.486 343 LEU A O 1
ATOM 5540 N N . HIS A 1 347 ? -19.914 21.180 41.232 1.000 14.914 344 HIS A N 1
ATOM 5541 C CA . HIS A 1 347 ? -19.820 22.592 40.920 1.000 15.993 344 HIS A CA 1
ATOM 5542 C C . HIS A 1 347 ? -18.429 22.879 40.349 1.000 16.682 344 HIS A C 1
ATOM 5543 O O . HIS A 1 347 ? -18.289 23.572 39.339 1.000 17.267 344 HIS A O 1
ATOM 5558 N N . GLU A 1 348 ? -17.373 22.391 41.016 1.000 15.260 345 GLU A N 1
ATOM 5559 C CA . GLU A 1 348 ? -15.994 22.612 40.578 1.000 14.633 345 GLU A CA 1
ATOM 5560 C C . GLU A 1 348 ? -15.783 22.094 39.144 1.000 14.017 345 GLU A C 1
ATOM 5561 O O . GLU A 1 348 ? -15.142 22.751 38.319 1.000 14.947 345 GLU A O 1
ATOM 5573 N N . LEU A 1 349 ? -16.281 20.885 38.862 1.000 14.157 346 LEU A N 1
ATOM 5574 C CA . LEU A 1 349 ? -16.034 20.255 37.565 1.000 14.277 346 LEU A CA 1
ATOM 5575 C C . LEU A 1 349 ? -16.786 20.953 36.437 1.000 16.439 346 LEU A C 1
ATOM 5576 O O . LEU A 1 349 ? -16.243 21.155 35.357 1.000 15.704 346 LEU A O 1
ATOM 5592 N N . ILE A 1 350 ? -18.076 21.303 36.676 1.000 16.134 347 ILE A N 1
ATOM 5593 C CA . ILE A 1 350 ? -18.867 21.915 35.626 1.000 15.135 347 ILE A CA 1
ATOM 5594 C C . ILE A 1 350 ? -18.249 23.261 35.227 1.000 14.891 347 ILE A C 1
ATOM 5595 O O . ILE A 1 350 ? -18.308 23.652 34.042 1.000 16.047 347 ILE A O 1
ATOM 5611 N N . MET A 1 351 ? -17.663 23.982 36.189 1.000 15.182 348 MET A N 1
ATOM 5612 C CA . MET A 1 351 ? -16.995 25.242 35.891 1.000 16.412 348 MET A CA 1
ATOM 5613 C C . MET A 1 351 ? -15.809 25.095 34.928 1.000 17.569 348 MET A C 1
ATOM 5614 O O . MET A 1 351 ? -15.395 26.088 34.325 1.000 18.879 348 MET A O 1
ATOM 5628 N N . GLN A 1 352 ? -15.250 23.884 34.747 1.000 16.016 349 GLN A N 1
ATOM 5629 C CA . GLN A 1 352 ? -14.125 23.706 33.832 1.000 16.308 349 GLN A CA 1
ATOM 5630 C C . GLN A 1 352 ? -14.592 23.295 32.431 1.000 15.508 349 GLN A C 1
ATOM 5631 O O . GLN A 1 352 ? -13.735 23.112 31.531 1.000 18.025 349 GLN A O 1
ATOM 5645 N N . VAL A 1 353 ? -15.874 22.997 32.252 1.000 15.414 350 VAL A N 1
ATOM 5646 C CA . VAL A 1 353 ? -16.397 22.525 30.974 1.000 15.920 350 VAL A CA 1
ATOM 5647 C C . VAL A 1 353 ? -16.624 23.716 30.043 1.000 19.930 350 VAL A C 1
ATOM 5648 O O . VAL A 1 353 ? -17.561 24.511 30.205 1.000 20.207 350 VAL A O 1
ATOM 5661 N N . LYS A 1 354 ? -15.713 23.845 29.077 1.000 18.537 351 LYS A N 1
ATOM 5662 C CA . LYS A 1 354 ? -15.782 24.904 28.080 1.000 20.189 351 LYS A CA 1
ATOM 5663 C C . LYS A 1 354 ? -14.853 24.578 26.924 1.000 20.016 351 LYS A C 1
ATOM 5664 O O . LYS A 1 354 ? -13.847 23.925 27.091 1.000 17.444 351 LYS A O 1
ATOM 5683 N N . ASP A 1 355 ? -15.201 25.073 25.724 1.000 20.632 352 ASP A N 1
ATOM 5684 C CA . ASP A 1 355 ? -14.412 24.821 24.515 1.000 22.414 352 ASP A CA 1
ATOM 5685 C C . ASP A 1 355 ? -14.186 23.331 24.312 1.000 18.765 352 ASP A C 1
ATOM 5686 O O . ASP A 1 355 ? -15.113 22.524 24.317 1.000 20.259 352 ASP A O 1
ATOM 5695 N N . ASN A 1 356 ? -12.886 22.938 24.158 1.000 16.370 353 ASN A N 1
ATOM 5696 C CA . ASN A 1 356 ? -12.530 21.561 23.902 1.000 16.580 353 ASN A CA 1
ATOM 5697 C C . ASN A 1 356 ? -12.427 20.723 25.188 1.000 15.861 353 ASN A C 1
ATOM 5698 O O . ASN A 1 356 ? -12.033 19.575 25.110 1.000 15.989 353 ASN A O 1
ATOM 5709 N N . HIS A 1 357 ? -12.796 21.281 26.341 1.000 14.849 354 HIS A N 1
ATOM 5710 C CA . HIS A 1 357 ? -12.818 20.517 27.578 1.000 15.053 354 HIS A CA 1
ATOM 5711 C C . HIS A 1 357 ? -14.215 20.043 27.919 1.000 13.828 354 HIS A C 1
ATOM 5712 O O . HIS A 1 357 ? -15.001 20.820 28.487 1.000 15.046 354 HIS A O 1
ATOM 5727 N N . ARG A 1 358 ? -14.541 18.817 27.524 1.000 13.790 355 ARG A N 1
ATOM 5728 C CA . ARG A 1 358 ? -15.912 18.323 27.639 1.000 13.046 355 ARG A CA 1
ATOM 5729 C C . ARG A 1 358 ? -16.032 17.011 28.428 1.000 13.055 355 ARG A C 1
ATOM 5730 O O . ARG A 1 358 ? -17.163 16.632 28.780 1.000 13.881 355 ARG A O 1
ATOM 5751 N N . VAL A 1 359 ? -14.900 16.320 28.714 1.000 12.305 356 VAL A N 1
ATOM 5752 C CA . VAL A 1 359 ? -14.874 15.084 29.481 1.000 11.596 356 VAL A CA 1
ATOM 5753 C C . VAL A 1 359 ? -13.800 15.287 30.550 1.000 11.736 356 VAL A C 1
ATOM 5754 O O . VAL A 1 359 ? -12.636 15.524 30.160 1.000 11.777 356 VAL A O 1
ATOM 5767 N N . ILE A 1 360 ? -14.189 15.308 31.808 1.000 11.646 357 ILE A N 1
ATOM 5768 C CA . ILE A 1 360 ? -13.306 15.706 32.915 1.000 11.979 357 ILE A CA 1
ATOM 5769 C C . ILE A 1 360 ? -13.405 14.683 34.029 1.000 12.469 357 ILE A C 1
ATOM 5770 O O . ILE A 1 360 ? -14.512 14.355 34.462 1.000 12.505 357 ILE A O 1
ATOM 5786 N N . SER A 1 361 ? -12.245 14.213 34.506 1.000 11.541 358 SER A N 1
ATOM 5787 C CA . SER A 1 361 ? -12.157 13.188 35.532 1.000 10.474 358 SER A CA 1
ATOM 5788 C C . SER A 1 361 ? -11.274 13.627 36.699 1.000 10.705 358 SER A C 1
ATOM 5789 O O . SER A 1 361 ? -10.082 13.886 36.480 1.000 12.027 358 SER A O 1
ATOM 5797 N N . PRO A 1 362 ? -11.806 13.820 37.912 1.000 10.317 359 PRO A N 1
ATOM 5798 C CA . PRO A 1 362 ? -10.980 14.153 39.077 1.000 10.691 359 PRO A CA 1
ATOM 5799 C C . PRO A 1 362 ? -9.984 13.040 39.421 1.000 11.290 359 PRO A C 1
ATOM 5800 O O . PRO A 1 362 ? -10.394 11.882 39.550 1.000 12.867 359 PRO A O 1
ATOM 5811 N N . MET A 1 363 ? -8.727 13.412 39.713 1.000 11.726 360 MET A N 1
ATOM 5812 C CA . MET A 1 363 ? -7.695 12.439 40.047 1.000 11.974 360 MET A CA 1
ATOM 5813 C C . MET A 1 363 ? -7.791 12.019 41.510 1.000 12.800 360 MET A C 1
ATOM 5814 O O . MET A 1 363 ? -7.769 12.893 42.393 1.000 13.620 360 MET A O 1
ATOM 5828 N N . ILE A 1 364 ? -8.010 10.706 41.718 1.000 11.859 361 ILE A N 1
ATOM 5829 C CA . ILE A 1 364 ? -8.049 10.054 43.026 1.000 11.707 361 ILE A CA 1
ATOM 5830 C C . ILE A 1 364 ? -7.128 8.845 43.007 1.000 12.291 361 ILE A C 1
ATOM 5831 O O . ILE A 1 364 ? -6.954 8.181 41.978 1.000 12.789 361 ILE A O 1
ATOM 5847 N N . GLY A 1 365 ? -6.456 8.629 44.160 1.000 12.851 362 GLY A N 1
ATOM 5848 C CA . GLY A 1 365 ? -5.545 7.494 44.361 1.000 13.705 362 GLY A CA 1
ATOM 5849 C C . GLY A 1 365 ? -6.140 6.463 45.312 1.000 15.558 362 GLY A C 1
ATOM 5850 O O . GLY A 1 365 ? -7.094 6.725 46.045 1.000 15.746 362 GLY A O 1
ATOM 5854 N N . TYR A 1 366 ? -5.576 5.262 45.271 1.000 16.399 363 TYR A N 1
ATOM 5855 C CA . TYR A 1 366 ? -5.941 4.256 46.249 1.000 18.736 363 TYR A CA 1
ATOM 5856 C C . TYR A 1 366 ? -5.624 4.757 47.651 1.000 19.328 363 TYR A C 1
ATOM 5857 O O . TYR A 1 366 ? -4.594 5.413 47.909 1.000 20.224 363 TYR A O 1
ATOM 5875 N N . GLU A 1 367 ? -6.518 4.403 48.582 1.000 22.785 364 GLU A N 1
ATOM 5876 C CA . GLU A 1 367 ? -6.376 4.808 49.965 1.000 26.252 364 GLU A CA 1
ATOM 5877 C C . GLU A 1 367 ? -5.010 4.436 50.538 1.000 27.626 364 GLU A C 1
ATOM 5878 O O . GLU A 1 367 ? -4.428 5.257 51.229 1.000 35.382 364 GLU A O 1
ATOM 5890 N N . GLN A 1 368 ? -4.514 3.228 50.270 1.000 31.176 365 GLN A N 1
ATOM 5891 C CA . GLN A 1 368 ? -3.242 2.795 50.841 1.000 38.075 365 GLN A CA 1
ATOM 5892 C C . GLN A 1 368 ? -2.067 3.081 49.904 1.000 33.356 365 GLN A C 1
ATOM 5893 O O . GLN A 1 368 ? -0.923 2.707 50.194 1.000 30.849 365 GLN A O 1
ATOM 5907 N N . ASN A 1 369 ? -2.332 3.654 48.721 1.000 23.014 366 ASN A N 1
ATOM 5908 C CA . ASN A 1 369 ? -1.301 3.729 47.696 1.000 20.897 366 ASN A CA 1
ATOM 5909 C C . ASN A 1 369 ? -1.658 4.877 46.755 1.000 19.359 366 ASN A C 1
ATOM 5910 O O . ASN A 1 369 ? -2.135 4.630 45.650 1.000 19.369 366 ASN A O 1
ATOM 5921 N N . SER A 1 370 ? -1.409 6.119 47.207 1.000 21.927 367 SER A N 1
ATOM 5922 C CA . SER A 1 370 ? -2.005 7.293 46.583 1.000 22.520 367 SER A CA 1
ATOM 5923 C C . SER A 1 370 ? -1.363 7.568 45.226 1.000 21.072 367 SER A C 1
ATOM 5924 O O . SER A 1 370 ? -1.977 8.291 44.432 1.000 20.082 367 SER A O 1
ATOM 5932 N N . THR A 1 371 ? -0.199 6.984 44.909 1.000 19.159 368 THR A N 1
ATOM 5933 C CA . THR A 1 371 ? 0.363 7.234 43.590 1.000 22.534 368 THR A CA 1
ATOM 5934 C C . THR A 1 371 ? -0.177 6.273 42.536 1.000 19.117 368 THR A C 1
ATOM 5935 O O . THR A 1 371 ? 0.179 6.412 41.366 1.000 20.026 368 THR A O 1
ATOM 5946 N N . ARG A 1 372 ? -1.029 5.310 42.898 1.000 16.453 369 ARG A N 1
ATOM 5947 C CA . ARG A 1 372 ? -1.761 4.532 41.903 1.000 16.354 369 ARG A CA 1
ATOM 5948 C C . ARG A 1 372 ? -3.139 5.178 41.757 1.000 15.806 369 ARG A C 1
ATOM 5949 O O . ARG A 1 372 ? -3.915 5.164 42.693 1.000 15.986 369 ARG A O 1
ATOM 5970 N N . THR A 1 373 ? -3.421 5.788 40.585 1.000 13.536 370 THR A N 1
ATOM 5971 C CA . THR A 1 373 ? -4.597 6.653 40.447 1.000 12.930 370 THR A CA 1
ATOM 5972 C C . THR A 1 373 ? -5.527 6.122 39.350 1.000 12.907 370 THR A C 1
ATOM 5973 O O . THR A 1 373 ? -5.282 5.102 38.710 1.000 13.946 370 THR A O 1
ATOM 5984 N N . ASN A 1 374 ? -6.632 6.865 39.182 1.000 11.389 371 ASN A N 1
ATOM 5985 C CA . ASN A 1 374 ? -7.672 6.569 38.191 1.000 11.224 371 ASN A CA 1
ATOM 5986 C C . ASN A 1 374 ? -7.419 7.199 36.828 1.000 12.225 371 ASN A C 1
ATOM 5987 O O . ASN A 1 374 ? -8.363 7.333 36.051 1.000 12.810 371 ASN A O 1
ATOM 5998 N N . PHE A 1 375 ? -6.168 7.538 36.465 1.000 11.749 372 PHE A N 1
ATOM 5999 C CA . PHE A 1 375 ? -5.877 7.893 35.077 1.000 11.629 372 PHE A CA 1
ATOM 6000 C C . PHE A 1 375 ? -4.583 7.149 34.671 1.000 10.885 372 PHE A C 1
ATOM 6001 O O . PHE A 1 375 ? -3.764 6.774 35.540 1.000 12.423 372 PHE A O 1
ATOM 6018 N N . TRP A 1 376 ? -4.413 6.944 33.361 1.000 11.224 373 TRP A N 1
ATOM 6019 C CA . TRP A 1 376 ? -3.174 6.406 32.791 1.000 12.239 373 TRP A CA 1
ATOM 6020 C C . TRP A 1 376 ? -2.562 7.519 31.943 1.000 12.522 373 TRP A C 1
ATOM 6021 O O . TRP A 1 376 ? -3.240 8.008 31.033 1.000 12.485 373 TRP A O 1
ATOM 6042 N N . GLY A 1 377 ? -1.275 7.781 32.112 1.000 13.151 374 GLY A N 1
ATOM 6043 C CA . GLY A 1 377 ? -0.599 8.824 31.334 1.000 14.319 374 GLY A CA 1
ATOM 6044 C C . GLY A 1 377 ? -0.164 8.403 29.927 1.000 15.464 374 GLY A C 1
ATOM 6045 O O . GLY A 1 377 ? 0.021 9.249 29.024 1.000 16.550 374 GLY A O 1
ATOM 6049 N N . ASP A 1 378 ? 0.012 7.096 29.738 1.000 14.164 375 ASP A N 1
ATOM 6050 C CA . ASP A 1 378 ? 0.348 6.474 28.478 1.000 14.681 375 ASP A CA 1
ATOM 6051 C C . ASP A 1 378 ? -0.245 5.074 28.440 1.000 15.493 375 ASP A C 1
ATOM 6052 O O . ASP A 1 378 ? -0.704 4.550 29.460 1.000 14.117 375 ASP A O 1
ATOM 6061 N N A ILE A 1 379 ? -0.183 4.460 27.252 0.500 16.245 376 ILE A N 1
ATOM 6062 N N B ILE A 1 379 ? -0.244 4.498 27.231 0.500 15.645 376 ILE A N 1
ATOM 6063 C CA A ILE A 1 379 ? -0.820 3.182 26.997 0.500 17.608 376 ILE A CA 1
ATOM 6064 C CA B ILE A 1 379 ? -0.773 3.170 27.001 0.500 16.709 376 ILE A CA 1
ATOM 6065 C C A ILE A 1 379 ? 0.036 2.391 25.995 0.500 18.601 376 ILE A C 1
ATOM 6066 C C B ILE A 1 379 ? 0.173 2.402 26.071 0.500 17.847 376 ILE A C 1
ATOM 6067 O O A ILE A 1 379 ? 0.500 2.951 24.997 0.500 19.456 376 ILE A O 1
ATOM 6068 O O B ILE A 1 379 ? 0.896 2.987 25.258 0.500 18.885 376 ILE A O 1
ATOM 6099 N N . GLU A 1 380 ? 0.194 1.084 26.243 1.000 19.197 377 GLU A N 1
ATOM 6100 C CA . GLU A 1 380 ? 0.975 0.219 25.363 1.000 21.973 377 GLU A CA 1
ATOM 6101 C C . GLU A 1 380 ? 0.218 -1.091 25.199 1.000 23.600 377 GLU A C 1
ATOM 6102 O O . GLU A 1 380 ? -0.117 -1.756 26.182 1.000 20.600 377 GLU A O 1
ATOM 6114 N N . ASP A 1 381 ? -0.089 -1.428 23.936 1.000 26.345 378 ASP A N 1
ATOM 6115 C CA . ASP A 1 381 ? -0.954 -2.539 23.564 1.000 31.056 378 ASP A CA 1
ATOM 6116 C C . ASP A 1 381 ? -2.201 -2.533 24.444 1.000 27.677 378 ASP A C 1
ATOM 6117 O O . ASP A 1 381 ? -2.621 -3.588 24.928 1.000 30.760 378 ASP A O 1
ATOM 6126 N N . GLY A 1 382 ? -2.729 -1.339 24.710 1.000 25.616 379 GLY A N 1
ATOM 6127 C CA . GLY A 1 382 ? -4.000 -1.192 25.403 1.000 26.564 379 GLY A CA 1
ATOM 6128 C C . GLY A 1 382 ? -3.947 -1.044 26.931 1.000 21.233 379 GLY A C 1
ATOM 6129 O O . GLY A 1 382 ? -4.981 -0.766 27.537 1.000 23.673 379 GLY A O 1
ATOM 6133 N N . TYR A 1 383 ? -2.800 -1.313 27.563 1.000 17.478 380 TYR A N 1
ATOM 6134 C CA . TYR A 1 383 ? -2.684 -1.305 29.017 1.000 16.616 380 TYR A CA 1
ATOM 6135 C C . TYR A 1 383 ? -1.780 -0.165 29.518 1.000 17.302 380 TYR A C 1
ATOM 6136 O O . TYR A 1 383 ? -1.067 0.472 28.750 1.000 16.149 380 TYR A O 1
ATOM 6154 N N . TYR A 1 384 ? -1.730 0.029 30.830 1.000 14.904 381 TYR A N 1
ATOM 6155 C CA . TYR A 1 384 ? -1.031 1.147 31.452 1.000 15.753 381 TYR A CA 1
ATOM 6156 C C . TYR A 1 384 ? 0.457 1.140 31.077 1.000 15.666 381 TYR A C 1
ATOM 6157 O O . TYR A 1 384 ? 1.128 0.088 31.083 1.000 18.501 381 TYR A O 1
ATOM 6175 N N . LYS A 1 385 ? 0.981 2.331 30.757 1.000 15.775 382 LYS A N 1
ATOM 6176 C CA . LYS A 1 385 ? 2.411 2.593 30.639 1.000 17.368 382 LYS A CA 1
ATOM 6177 C C . LYS A 1 385 ? 2.718 3.903 31.396 1.000 16.994 382 LYS A C 1
ATOM 6178 O O . LYS A 1 385 ? 1.935 4.844 31.352 1.000 16.111 382 LYS A O 1
ATOM 6197 N N . ARG A 1 386 ? 3.850 3.952 32.112 1.000 19.059 383 ARG A N 1
ATOM 6198 C CA . ARG A 1 386 ? 4.238 5.136 32.864 1.000 18.781 383 ARG A CA 1
ATOM 6199 C C . ARG A 1 386 ? 4.734 6.248 31.942 1.000 18.668 383 ARG A C 1
ATOM 6200 O O . ARG A 1 386 ? 5.619 6.048 31.131 1.000 21.496 383 ARG A O 1
ATOM 6221 N N . SER A 1 387 ? 4.047 7.400 31.979 1.000 16.137 384 SER A N 1
ATOM 6222 C CA . SER A 1 387 ? 4.462 8.579 31.219 1.000 16.102 384 SER A CA 1
ATOM 6223 C C . SER A 1 387 ? 5.557 9.342 31.964 1.000 15.615 384 SER A C 1
ATOM 6224 O O . SER A 1 387 ? 5.797 9.134 33.148 1.000 17.893 384 SER A O 1
ATOM 6232 N N . GLU A 1 388 ? 6.175 10.290 31.224 1.000 17.690 385 GLU A N 1
ATOM 6233 C CA . GLU A 1 388 ? 7.280 11.083 31.731 1.000 20.471 385 GLU A CA 1
ATOM 6234 C C . GLU A 1 388 ? 6.875 11.932 32.941 1.000 18.327 385 GLU A C 1
ATOM 6235 O O . GLU A 1 388 ? 7.675 12.108 33.856 1.000 20.742 385 GLU A O 1
ATOM 6247 N N . ASN A 1 389 ? 5.613 12.401 32.981 1.000 15.120 386 ASN A N 1
ATOM 6248 C CA . ASN A 1 389 ? 5.159 13.267 34.061 1.000 15.631 386 ASN A CA 1
ATOM 6249 C C . ASN A 1 389 ? 4.109 12.621 34.982 1.000 14.998 386 ASN A C 1
ATOM 6250 O O . ASN A 1 389 ? 3.508 13.294 35.816 1.000 14.495 386 ASN A O 1
ATOM 6261 N N . TYR A 1 390 ? 3.916 11.297 34.898 1.000 13.611 387 TYR A N 1
ATOM 6262 C CA . TYR A 1 390 ? 2.878 10.635 35.684 1.000 14.454 387 TYR A CA 1
ATOM 6263 C C . TYR A 1 390 ? 3.046 10.880 37.197 1.000 13.393 387 TYR A C 1
ATOM 6264 O O . TYR A 1 390 ? 2.108 11.289 37.899 1.000 12.891 387 TYR A O 1
ATOM 6282 N N . LEU A 1 391 ? 4.238 10.662 37.726 1.000 14.703 388 LEU A N 1
ATOM 6283 C CA . LEU A 1 391 ? 4.463 10.842 39.153 1.000 15.280 388 LEU A CA 1
ATOM 6284 C C . LEU A 1 391 ? 4.313 12.303 39.580 1.000 14.308 388 LEU A C 1
ATOM 6285 O O . LEU A 1 391 ? 3.789 12.612 40.640 1.000 15.606 388 LEU A O 1
ATOM 6301 N N . ASP A 1 392 ? 4.768 13.228 38.722 1.000 14.048 389 ASP A N 1
ATOM 6302 C CA . ASP A 1 392 ? 4.584 14.658 38.996 1.000 15.448 389 ASP A CA 1
ATOM 6303 C C . ASP A 1 392 ? 3.102 14.969 39.210 1.000 14.478 389 ASP A C 1
ATOM 6304 O O . ASP A 1 392 ? 2.689 15.682 40.127 1.000 14.803 389 ASP A O 1
ATOM 6313 N N . LEU A 1 393 ? 2.270 14.444 38.325 1.000 13.449 390 LEU A N 1
ATOM 6314 C CA . LEU A 1 393 ? 0.841 14.661 38.428 1.000 13.322 390 LEU A CA 1
ATOM 6315 C C . LEU A 1 393 ? 0.214 13.993 39.663 1.000 12.473 390 LEU A C 1
ATOM 6316 O O . LEU A 1 393 ? -0.560 14.637 40.375 1.000 13.366 390 LEU A O 1
ATOM 6332 N N . ALA A 1 394 ? 0.541 12.715 39.910 1.000 13.097 391 ALA A N 1
ATOM 6333 C CA . ALA A 1 394 ? 0.024 11.937 41.025 1.000 12.529 391 ALA A CA 1
ATOM 6334 C C . ALA A 1 394 ? 0.395 12.534 42.397 1.000 14.090 391 ALA A C 1
ATOM 6335 O O . ALA A 1 394 ? -0.342 12.316 43.355 1.000 16.801 391 ALA A O 1
ATOM 6342 N N . LYS A 1 395 ? 1.533 13.249 42.455 1.000 13.626 392 LYS A N 1
ATOM 6343 C CA . LYS A 1 395 ? 2.004 13.888 43.690 1.000 16.099 392 LYS A CA 1
ATOM 6344 C C . LYS A 1 395 ? 1.732 15.409 43.701 1.000 15.746 392 LYS A C 1
ATOM 6345 O O . LYS A 1 395 ? 2.148 16.127 44.628 1.000 16.668 392 LYS A O 1
ATOM 6364 N N . HIS A 1 396 ? 0.959 15.910 42.716 1.000 14.213 393 HIS A N 1
ATOM 6365 C CA . HIS A 1 396 ? 0.548 17.295 42.694 1.000 14.229 393 HIS A CA 1
ATOM 6366 C C . HIS A 1 396 ? 1.743 18.265 42.602 1.000 14.143 393 HIS A C 1
ATOM 6367 O O . HIS A 1 396 ? 1.612 19.397 43.078 1.000 15.588 393 HIS A O 1
ATOM 6382 N N A LYS A 1 397 ? 2.821 17.890 41.920 0.500 14.057 394 LYS A N 1
ATOM 6383 N N B LYS A 1 397 ? 2.818 17.895 41.918 0.500 14.763 394 LYS A N 1
ATOM 6384 C CA A LYS A 1 397 ? 3.941 18.797 41.690 0.500 14.568 394 LYS A CA 1
ATOM 6385 C CA B LYS A 1 397 ? 3.929 18.813 41.695 0.500 15.838 394 LYS A CA 1
ATOM 6386 C C A LYS A 1 397 ? 3.526 19.940 40.771 0.500 14.906 394 LYS A C 1
ATOM 6387 C C B LYS A 1 397 ? 3.515 19.954 40.776 0.500 15.669 394 LYS A C 1
ATOM 6388 O O A LYS A 1 397 ? 4.096 21.025 40.859 0.500 13.697 394 LYS A O 1
ATOM 6389 O O B LYS A 1 397 ? 4.054 21.054 40.887 0.500 14.684 394 LYS A O 1
ATOM 6426 N N . VAL A 1 398 ? 2.607 19.664 39.836 1.000 13.646 395 VAL A N 1
ATOM 6427 C CA . VAL A 1 398 ? 1.945 20.664 39.018 1.000 13.985 395 VAL A CA 1
ATOM 6428 C C . VAL A 1 398 ? 0.453 20.281 38.999 1.000 13.708 395 VAL A C 1
ATOM 6429 O O . VAL A 1 398 ? 0.108 19.110 39.198 1.000 12.995 395 VAL A O 1
ATOM 6442 N N . ARG A 1 399 ? -0.427 21.254 38.801 1.000 13.024 396 ARG A N 1
ATOM 6443 C CA . ARG A 1 399 ? -1.873 21.046 38.857 1.000 12.662 396 ARG A CA 1
ATOM 6444 C C . ARG A 1 399 ? -2.527 21.715 37.647 1.000 12.934 396 ARG A C 1
ATOM 6445 O O . ARG A 1 399 ? -2.001 22.730 37.134 1.000 12.326 396 ARG A O 1
ATOM 6466 N N . GLY A 1 400 ? -3.689 21.192 37.277 1.000 12.240 397 GLY A N 1
ATOM 6467 C CA . GLY A 1 400 ? -4.491 21.726 36.178 1.000 11.479 397 GLY A CA 1
ATOM 6468 C C . GLY A 1 400 ? -5.275 20.613 35.491 1.000 10.938 397 GLY A C 1
ATOM 6469 O O . GLY A 1 400 ? -5.664 19.619 36.151 1.000 12.391 397 GLY A O 1
ATOM 6473 N N . LEU A 1 401 ? -5.527 20.822 34.169 1.000 11.251 398 LEU A N 1
ATOM 6474 C CA . LEU A 1 401 ? -6.171 19.859 33.297 1.000 11.796 398 LEU A CA 1
ATOM 6475 C C . LEU A 1 401 ? -5.151 19.234 32.349 1.000 10.910 398 LEU A C 1
ATOM 6476 O O . LEU A 1 401 ? -4.276 19.919 31.809 1.000 13.295 398 LEU A O 1
ATOM 6492 N N . TRP A 1 402 ? -5.249 17.901 32.165 1.000 9.810 399 TRP A N 1
ATOM 6493 C CA . TRP A 1 402 ? -4.229 17.109 31.493 1.000 11.077 399 TRP A CA 1
ATOM 6494 C C . TRP A 1 402 ? -4.896 16.159 30.504 1.000 11.002 399 TRP A C 1
ATOM 6495 O O . TRP A 1 402 ? -5.776 15.359 30.904 1.000 11.326 399 TRP A O 1
ATOM 6516 N N . ASN A 1 403 ? -4.512 16.242 29.220 1.000 11.179 400 ASN A N 1
ATOM 6517 C CA . ASN A 1 403 ? -5.096 15.434 28.146 1.000 11.573 400 ASN A CA 1
ATOM 6518 C C . ASN A 1 403 ? -4.441 14.059 28.141 1.000 11.152 400 ASN A C 1
ATOM 6519 O O . ASN A 1 403 ? -3.283 13.928 27.759 1.000 13.393 400 ASN A O 1
ATOM 6530 N N . VAL A 1 404 ? -5.156 13.043 28.620 1.000 11.667 401 VAL A N 1
ATOM 6531 C CA . VAL A 1 404 ? -4.583 11.707 28.855 1.000 11.902 401 VAL A CA 1
ATOM 6532 C C . VAL A 1 404 ? -5.377 10.638 28.106 1.000 11.727 401 VAL A C 1
ATOM 6533 O O . VAL A 1 404 ? -6.548 10.844 27.756 1.000 11.522 401 VAL A O 1
ATOM 6546 N N . PRO A 1 405 ? -4.787 9.445 27.861 1.000 11.329 402 PRO A N 1
ATOM 6547 C CA . PRO A 1 405 ? -5.471 8.434 27.061 1.000 12.069 402 PRO A CA 1
ATOM 6548 C C . PRO A 1 405 ? -6.555 7.626 27.776 1.000 12.878 402 PRO A C 1
ATOM 6549 O O . PRO A 1 405 ? -7.332 6.929 27.105 1.000 13.577 402 PRO A O 1
ATOM 6560 N N . TYR A 1 406 ? -6.541 7.614 29.108 1.000 10.958 403 TYR A N 1
ATOM 6561 C CA . TYR A 1 406 ? -7.478 6.799 29.903 1.000 11.238 403 TYR A CA 1
ATOM 6562 C C . TYR A 1 406 ? -7.763 7.479 31.240 1.000 11.333 403 TYR A C 1
ATOM 6563 O O . TYR A 1 406 ? -6.854 7.952 31.938 1.000 12.311 403 TYR A O 1
ATOM 6581 N N . VAL A 1 407 ? -9.070 7.536 31.570 1.000 11.316 404 VAL A N 1
ATOM 6582 C CA . VAL A 1 407 ? -9.586 7.952 32.874 1.000 11.178 404 VAL A CA 1
ATOM 6583 C C . VAL A 1 407 ? -10.635 6.911 33.313 1.000 11.614 404 VAL A C 1
ATOM 6584 O O . VAL A 1 407 ? -11.291 6.339 32.450 1.000 11.915 404 VAL A O 1
ATOM 6597 N N . TYR A 1 408 ? -10.803 6.766 34.625 1.000 11.558 405 TYR A N 1
ATOM 6598 C CA . TYR A 1 408 ? -11.705 5.766 35.216 1.000 13.222 405 TYR A CA 1
ATOM 6599 C C . TYR A 1 408 ? -12.568 6.336 36.332 1.000 12.208 405 TYR A C 1
ATOM 6600 O O . TYR A 1 408 ? -12.093 7.086 37.197 1.000 12.720 405 TYR A O 1
ATOM 6618 N N . GLY A 1 409 ? -13.816 5.844 36.417 1.000 12.531 406 GLY A N 1
ATOM 6619 C CA . GLY A 1 409 ? -14.506 5.706 37.703 1.000 12.497 406 GLY A CA 1
ATOM 6620 C C . GLY A 1 409 ? -15.251 6.935 38.193 1.000 13.642 406 GLY A C 1
ATOM 6621 O O . GLY A 1 409 ? -16.243 6.807 38.916 1.000 13.266 406 GLY A O 1
ATOM 6625 N N . VAL A 1 410 ? -14.754 8.135 37.877 1.000 11.217 407 VAL A N 1
ATOM 6626 C CA . VAL A 1 410 ? -15.420 9.377 38.185 1.000 12.438 407 VAL A CA 1
ATOM 6627 C C . VAL A 1 410 ? -15.245 10.273 36.962 1.000 12.058 407 VAL A C 1
ATOM 6628 O O . VAL A 1 410 ? -14.123 10.745 36.699 1.000 13.005 407 VAL A O 1
ATOM 6641 N N . ILE A 1 411 ? -16.274 10.384 36.116 1.000 12.339 408 ILE A N 1
ATOM 6642 C CA . ILE A 1 411 ? -16.148 11.053 34.828 1.000 12.816 408 ILE A CA 1
ATOM 6643 C C . ILE A 1 411 ? -17.374 11.930 34.594 1.000 11.601 408 ILE A C 1
ATOM 6644 O O . ILE A 1 411 ? -18.498 11.421 34.559 1.000 13.372 408 ILE A O 1
ATOM 6660 N N . LEU A 1 412 ? -17.155 13.222 34.337 1.000 11.489 409 LEU A N 1
ATOM 6661 C CA . LEU A 1 412 ? -18.210 14.154 33.953 1.000 12.012 409 LEU A CA 1
ATOM 6662 C C . LEU A 1 412 ? -18.126 14.363 32.438 1.000 12.328 409 LEU A C 1
ATOM 6663 O O . LEU A 1 412 ? -17.046 14.774 31.951 1.000 11.878 409 LEU A O 1
ATOM 6679 N N . MET A 1 413 ? -19.239 14.127 31.722 1.000 12.106 410 MET A N 1
ATOM 6680 C CA . MET A 1 413 ? -19.291 14.308 30.271 1.000 13.951 410 MET A CA 1
ATOM 6681 C C . MET A 1 413 ? -20.420 15.249 29.855 1.000 12.809 410 MET A C 1
ATOM 6682 O O . MET A 1 413 ? -21.577 15.088 30.249 1.000 13.759 410 MET A O 1
ATOM 6696 N N . HIS A 1 414 ? -20.088 16.265 29.068 1.000 13.160 411 HIS A N 1
ATOM 6697 C CA . HIS A 1 414 ? -21.085 17.148 28.488 1.000 14.055 411 HIS A CA 1
ATOM 6698 C C . HIS A 1 414 ? -22.015 16.392 27.544 1.000 15.252 411 HIS A C 1
ATOM 6699 O O . HIS A 1 414 ? -21.617 15.490 26.825 1.000 14.093 411 HIS A O 1
ATOM 6714 N N . GLU A 1 415 ? -23.283 16.819 27.492 1.000 15.396 412 GLU A N 1
ATOM 6715 C CA . GLU A 1 415 ? -24.239 16.151 26.610 1.000 16.227 412 GLU A CA 1
ATOM 6716 C C . GLU A 1 415 ? -23.856 16.177 25.127 1.000 15.496 412 GLU A C 1
ATOM 6717 O O . GLU A 1 415 ? -24.241 15.272 24.405 1.000 15.794 412 GLU A O 1
ATOM 6729 N N . SER A 1 416 ? -23.064 17.162 24.677 1.000 15.868 413 SER A N 1
ATOM 6730 C CA . SER A 1 416 ? -22.712 17.219 23.254 1.000 15.816 413 SER A CA 1
ATOM 6731 C C . SER A 1 416 ? -21.830 16.031 22.871 1.000 17.360 413 SER A C 1
ATOM 6732 O O . SER A 1 416 ? -21.709 15.738 21.680 1.000 19.990 413 SER A O 1
ATOM 6740 N N . VAL A 1 417 ? -21.114 15.434 23.846 1.000 14.325 414 VAL A N 1
ATOM 6741 C CA . VAL A 1 417 ? -20.373 14.196 23.638 1.000 13.784 414 VAL A CA 1
ATOM 6742 C C . VAL A 1 417 ? -21.335 13.018 23.635 1.000 14.978 414 VAL A C 1
ATOM 6743 O O . VAL A 1 417 ? -21.393 12.252 22.674 1.000 17.065 414 VAL A O 1
ATOM 6756 N N . VAL A 1 418 ? -22.085 12.839 24.722 1.000 14.788 415 VAL A N 1
ATOM 6757 C CA . VAL A 1 418 ? -22.871 11.642 24.901 1.000 16.777 415 VAL A CA 1
ATOM 6758 C C . VAL A 1 418 ? -23.982 11.502 23.833 1.000 15.711 415 VAL A C 1
ATOM 6759 O O . VAL A 1 418 ? -24.262 10.372 23.421 1.000 17.930 415 VAL A O 1
ATOM 6772 N N . ARG A 1 419 ? -24.641 12.591 23.482 1.000 15.376 416 ARG A N 1
ATOM 6773 C CA . ARG A 1 419 ? -25.779 12.554 22.545 1.000 16.004 416 ARG A CA 1
ATOM 6774 C C . ARG A 1 419 ? -25.363 12.309 21.097 1.000 19.223 416 ARG A C 1
ATOM 6775 O O . ARG A 1 419 ? -26.200 11.866 20.297 1.000 21.110 416 ARG A O 1
ATOM 6796 N N . ASN A 1 420 ? -24.111 12.646 20.719 1.000 16.712 417 ASN A N 1
ATOM 6797 C CA . ASN A 1 420 ? -23.741 12.755 19.326 1.000 16.211 417 ASN A CA 1
ATOM 6798 C C . ASN A 1 420 ? -22.730 11.715 18.834 1.000 16.292 417 ASN A C 1
ATOM 6799 O O . ASN A 1 420 ? -22.456 11.684 17.621 1.000 17.967 417 ASN A O 1
ATOM 6810 N N . TRP A 1 421 ? -22.161 10.884 19.736 1.000 14.943 418 TRP A N 1
ATOM 6811 C CA . TRP A 1 421 ? -21.078 9.995 19.405 1.000 14.887 418 TRP A CA 1
ATOM 6812 C C . TRP A 1 421 ? -21.328 8.597 19.971 1.000 17.648 418 TRP A C 1
ATOM 6813 O O . TRP A 1 421 ? -21.933 8.447 21.056 1.000 17.391 418 TRP A O 1
ATOM 6834 N N . ASP A 1 422 ? -20.772 7.575 19.284 1.000 15.305 419 ASP A N 1
ATOM 6835 C CA . ASP A 1 422 ? -20.900 6.195 19.734 1.000 15.847 419 ASP A CA 1
ATOM 6836 C C . ASP A 1 422 ? -19.839 5.918 20.784 1.000 16.298 419 ASP A C 1
ATOM 6837 O O . ASP A 1 422 ? -18.659 5.773 20.461 1.000 16.856 419 ASP A O 1
ATOM 6846 N N . LEU A 1 423 ? -20.244 5.809 22.047 1.000 15.966 420 LEU A N 1
ATOM 6847 C CA . LEU A 1 423 ? -19.321 5.562 23.163 1.000 17.094 420 LEU A CA 1
ATOM 6848 C C . LEU A 1 423 ? -19.288 4.084 23.558 1.000 17.245 420 LEU A C 1
ATOM 6849 O O . LEU A 1 423 ? -18.633 3.720 24.546 1.000 19.268 420 LEU A O 1
ATOM 6865 N N . SER A 1 424 ? -19.914 3.245 22.727 1.000 19.580 421 SER A N 1
ATOM 6866 C CA . SER A 1 424 ? -20.116 1.829 23.010 1.000 21.002 421 SER A CA 1
ATOM 6867 C C . SER A 1 424 ? -19.325 0.926 22.064 1.000 21.461 421 SER A C 1
ATOM 6868 O O . SER A 1 424 ? -19.608 -0.258 21.984 1.000 22.614 421 SER A O 1
ATOM 6876 N N . MET A 1 425 ? -18.207 1.405 21.510 1.000 21.041 422 MET A N 1
ATOM 6877 C CA . MET A 1 425 ? -17.397 0.577 20.624 1.000 21.740 422 MET A CA 1
ATOM 6878 C C . MET A 1 425 ? -16.672 -0.477 21.468 1.000 23.091 422 MET A C 1
ATOM 6879 O O . MET A 1 425 ? -16.418 -0.298 22.673 1.000 21.426 422 MET A O 1
ATOM 6893 N N . VAL A 1 426 ? -16.328 -1.608 20.835 1.000 27.277 423 VAL A N 1
ATOM 6894 C CA . VAL A 1 426 ? -15.703 -2.738 21.507 1.000 27.460 423 VAL A CA 1
ATOM 6895 C C . VAL A 1 426 ? -14.314 -2.987 20.933 1.000 26.324 423 VAL A C 1
ATOM 6896 O O . VAL A 1 426 ? -14.133 -3.059 19.723 1.000 28.413 423 VAL A O 1
ATOM 6909 N N . LYS A 1 427 ? -13.318 -3.103 21.816 1.000 24.307 424 LYS A N 1
ATOM 6910 C CA . LYS A 1 427 ? -11.990 -3.550 21.441 1.000 25.318 424 LYS A CA 1
ATOM 6911 C C . LYS A 1 427 ? -11.467 -4.521 22.486 1.000 26.427 424 LYS A C 1
ATOM 6912 O O . LYS A 1 427 ? -10.949 -5.586 22.130 1.000 29.477 424 LYS A O 1
ATOM 6931 N N . TYR A 1 428 ? -11.540 -4.159 23.769 1.000 21.820 425 TYR A N 1
ATOM 6932 C CA . TYR A 1 428 ? -10.926 -4.932 24.844 1.000 24.265 425 TYR A CA 1
ATOM 6933 C C . TYR A 1 428 ? -11.954 -5.777 25.607 1.000 23.908 425 TYR A C 1
ATOM 6934 O O . TYR A 1 428 ? -11.583 -6.549 26.492 1.000 27.771 425 TYR A O 1
ATOM 6952 N N . ASN A 1 429 ? -13.238 -5.613 25.330 1.000 25.160 426 ASN A N 1
ATOM 6953 C CA . ASN A 1 429 ? -14.298 -6.299 26.062 1.000 28.641 426 ASN A CA 1
ATOM 6954 C C . ASN A 1 429 ? -14.170 -5.982 27.551 1.000 28.063 426 ASN A C 1
ATOM 6955 O O . ASN A 1 429 ? -14.190 -6.875 28.399 1.000 28.176 426 ASN A O 1
ATOM 6966 N N . ASP A 1 430 ? -14.032 -4.680 27.868 1.000 21.564 427 ASP A N 1
ATOM 6967 C CA . ASP A 1 430 ? -13.833 -4.187 29.212 1.000 20.031 427 ASP A CA 1
ATOM 6968 C C . ASP A 1 430 ? -14.485 -2.799 29.244 1.000 18.281 427 ASP A C 1
ATOM 6969 O O . ASP A 1 430 ? -14.105 -1.982 28.393 1.000 19.421 427 ASP A O 1
ATOM 6978 N N . LYS A 1 431 ? -15.463 -2.556 30.109 1.000 18.255 428 LYS A N 1
ATOM 6979 C CA . LYS A 1 431 ? -16.278 -1.350 29.962 1.000 18.001 428 LYS A CA 1
ATOM 6980 C C . LYS A 1 431 ? -15.413 -0.086 30.083 1.000 15.800 428 LYS A C 1
ATOM 6981 O O . LYS A 1 431 ? -15.618 0.864 29.321 1.000 15.437 428 LYS A O 1
ATOM 7000 N N . ASP A 1 432 ? -14.544 -0.012 31.104 1.000 15.075 429 ASP A N 1
ATOM 7001 C CA . ASP A 1 432 ? -13.803 1.232 31.295 1.000 14.437 429 ASP A CA 1
ATOM 7002 C C . ASP A 1 432 ? -12.778 1.453 30.174 1.000 13.607 429 ASP A C 1
ATOM 7003 O O . ASP A 1 432 ? -12.555 2.581 29.725 1.000 13.996 429 ASP A O 1
ATOM 7012 N N . MET A 1 433 ? -12.117 0.397 29.722 1.000 13.507 430 MET A N 1
ATOM 7013 C CA . MET A 1 433 ? -11.110 0.503 28.667 1.000 13.115 430 MET A CA 1
ATOM 7014 C C . MET A 1 433 ? -11.769 0.814 27.318 1.000 12.661 430 MET A C 1
ATOM 7015 O O . MET A 1 433 ? -11.230 1.603 26.516 1.000 14.074 430 MET A O 1
ATOM 7029 N N . ASP A 1 434 ? -12.965 0.288 27.106 1.000 12.690 431 ASP A N 1
ATOM 7030 C CA . ASP A 1 434 ? -13.640 0.481 25.827 1.000 14.302 431 ASP A CA 1
ATOM 7031 C C . ASP A 1 434 ? -14.289 1.864 25.713 1.000 13.775 431 ASP A C 1
ATOM 7032 O O . ASP A 1 434 ? -14.396 2.444 24.628 1.000 13.459 431 ASP A O 1
ATOM 7041 N N . LEU A 1 435 ? -14.721 2.453 26.830 1.000 13.859 432 LEU A N 1
ATOM 7042 C CA . LEU A 1 435 ? -15.192 3.827 26.843 1.000 14.020 432 LEU A CA 1
ATOM 7043 C C . LEU A 1 435 ? -14.056 4.752 26.384 1.000 12.552 432 LEU A C 1
ATOM 7044 O O . LEU A 1 435 ? -14.243 5.574 25.486 1.000 13.168 432 LEU A O 1
ATOM 7060 N N . CYS A 1 436 ? -12.866 4.581 26.965 1.000 12.205 433 CYS A N 1
ATOM 7061 C CA . CYS A 1 436 ? -11.756 5.468 26.601 1.000 11.975 433 CYS A CA 1
ATOM 7062 C C . CYS A 1 436 ? -11.291 5.222 25.168 1.000 12.746 433 CYS A C 1
ATOM 7063 O O . CYS A 1 436 ? -10.915 6.156 24.473 1.000 13.479 433 CYS A O 1
ATOM 7071 N N . PHE A 1 437 ? -11.279 3.961 24.742 1.000 13.013 434 PHE A N 1
ATOM 7072 C CA . PHE A 1 437 ? -10.991 3.614 23.357 1.000 15.416 434 PHE A CA 1
ATOM 7073 C C . PHE A 1 437 ? -11.910 4.360 22.397 1.000 13.731 434 PHE A C 1
ATOM 7074 O O . PHE A 1 437 ? -11.451 4.909 21.390 1.000 15.096 434 PHE A O 1
ATOM 7091 N N . SER A 1 438 ? -13.228 4.375 22.707 1.000 13.946 435 SER A N 1
ATOM 7092 C CA . SER A 1 438 ? -14.207 5.055 21.868 1.000 14.255 435 SER A CA 1
ATOM 7093 C C . SER A 1 438 ? -13.924 6.564 21.754 1.000 13.504 435 SER A C 1
ATOM 7094 O O . SER A 1 438 ? -13.957 7.149 20.674 1.000 14.304 435 SER A O 1
ATOM 7102 N N . LEU A 1 439 ? -13.669 7.203 22.909 1.000 13.185 436 LEU A N 1
ATOM 7103 C CA . LEU A 1 439 ? -13.350 8.632 22.954 1.000 13.139 436 LEU A CA 1
ATOM 7104 C C . LEU A 1 439 ? -12.092 8.897 22.121 1.000 14.165 436 LEU A C 1
ATOM 7105 O O . LEU A 1 439 ? -12.107 9.857 21.311 1.000 12.979 436 LEU A O 1
ATOM 7121 N N . ARG A 1 440 ? -11.023 8.117 22.280 1.000 13.117 437 ARG A N 1
ATOM 7122 C CA . ARG A 1 440 ? -9.789 8.347 21.512 1.000 13.082 437 ARG A CA 1
ATOM 7123 C C . ARG A 1 440 ? -10.095 8.252 19.998 1.000 14.920 437 ARG A C 1
ATOM 7124 O O . ARG A 1 440 ? -9.616 9.093 19.236 1.000 14.715 437 ARG A O 1
ATOM 7145 N N . LYS A 1 441 ? -10.909 7.274 19.620 1.000 14.447 438 LYS A N 1
ATOM 7146 C CA . LYS A 1 441 ? -11.246 7.032 18.205 1.000 17.595 438 LYS A CA 1
ATOM 7147 C C . LYS A 1 441 ? -11.923 8.246 17.586 1.000 16.184 438 LYS A C 1
ATOM 7148 O O . LYS A 1 441 ? -11.636 8.615 16.432 1.000 18.117 438 LYS A O 1
ATOM 7167 N N . HIS A 1 442 ? -12.770 8.945 18.350 1.000 15.630 439 HIS A N 1
ATOM 7168 C CA . HIS A 1 442 ? -13.530 10.089 17.895 1.000 14.654 439 HIS A CA 1
ATOM 7169 C C . HIS A 1 442 ? -12.818 11.437 18.013 1.000 14.713 439 HIS A C 1
ATOM 7170 O O . HIS A 1 442 ? -13.363 12.478 17.662 1.000 16.147 439 HIS A O 1
ATOM 7185 N N . THR A 1 443 ? -11.576 11.438 18.555 1.000 13.551 440 THR A N 1
ATOM 7186 C CA . THR A 1 443 ? -10.861 12.679 18.843 1.000 14.669 440 THR A CA 1
ATOM 7187 C C . THR A 1 443 ? -11.700 13.531 19.798 1.000 13.710 440 THR A C 1
ATOM 7188 O O . THR A 1 443 ? -11.843 14.744 19.673 1.000 13.072 440 THR A O 1
ATOM 7199 N N . ILE A 1 444 ? -12.230 12.845 20.826 1.000 13.379 441 ILE A N 1
ATOM 7200 C CA A ILE A 1 444 ? -12.785 13.483 22.007 0.500 13.313 441 ILE A CA 1
ATOM 7201 C CA B ILE A 1 444 ? -12.798 13.467 22.012 0.500 14.239 441 ILE A CA 1
ATOM 7202 C C . ILE A 1 444 ? -11.782 13.255 23.141 1.000 13.387 441 ILE A C 1
ATOM 7203 O O . ILE A 1 444 ? -11.411 12.124 23.413 1.000 13.852 441 ILE A O 1
ATOM 7233 N N . PHE A 1 445 ? -11.342 14.344 23.770 1.000 11.613 442 PHE A N 1
ATOM 7234 C CA . PHE A 1 445 ? -10.225 14.267 24.716 1.000 11.872 442 PHE A CA 1
ATOM 7235 C C . PHE A 1 445 ? -10.733 13.989 26.127 1.000 13.188 442 PHE A C 1
ATOM 7236 O O . PHE A 1 445 ? -11.807 14.456 26.527 1.000 15.065 442 PHE A O 1
ATOM 7253 N N . MET A 1 446 ? -9.969 13.204 26.890 1.000 12.796 443 MET A N 1
ATOM 7254 C CA . MET A 1 446 ? -10.201 12.969 28.310 1.000 11.844 443 MET A CA 1
ATOM 7255 C C . MET A 1 446 ? -9.235 13.855 29.107 1.000 11.134 443 MET A C 1
ATOM 7256 O O . MET A 1 446 ? -8.019 13.763 28.927 1.000 11.886 443 MET A O 1
ATOM 7270 N N . TYR A 1 447 ? -9.782 14.763 29.935 1.000 10.319 444 TYR A N 1
ATOM 7271 C CA . TYR A 1 447 ? -8.958 15.605 30.788 1.000 10.939 444 TYR A CA 1
ATOM 7272 C C . TYR A 1 447 ? -9.049 15.108 32.236 1.000 11.751 444 TYR A C 1
ATOM 7273 O O . TYR A 1 447 ? -10.112 15.188 32.873 1.000 12.338 444 TYR A O 1
ATOM 7291 N N . MET A 1 448 ? -7.923 14.693 32.772 1.000 10.931 445 MET A N 1
ATOM 7292 C CA . MET A 1 448 ? -7.762 14.519 34.206 1.000 11.064 445 MET A CA 1
ATOM 7293 C C . MET A 1 448 ? -7.614 15.904 34.827 1.000 11.057 445 MET A C 1
ATOM 7294 O O . MET A 1 448 ? -6.946 16.799 34.237 1.000 10.869 445 MET A O 1
ATOM 7308 N N . ILE A 1 449 ? -8.198 16.081 36.033 1.000 11.245 446 ILE A N 1
ATOM 7309 C CA . ILE A 1 449 ? -8.033 17.322 36.786 1.000 11.627 446 ILE A CA 1
ATOM 7310 C C . ILE A 1 449 ? -7.513 17.011 38.195 1.000 11.690 446 ILE A C 1
ATOM 7311 O O . ILE A 1 449 ? -8.046 16.106 38.834 1.000 10.665 446 ILE A O 1
ATOM 7327 N N . ASN A 1 450 ? -6.472 17.716 38.640 1.000 11.070 447 ASN A N 1
ATOM 7328 C CA . ASN A 1 450 ? -5.847 17.471 39.946 1.000 10.804 447 ASN A CA 1
ATOM 7329 C C . ASN A 1 450 ? -5.710 18.757 40.764 1.000 11.534 447 ASN A C 1
ATOM 7330 O O . ASN A 1 450 ? -4.781 18.865 41.567 1.000 12.361 447 ASN A O 1
ATOM 7341 N N . ASN A 1 451 ? -6.727 19.616 40.723 1.000 12.367 448 ASN A N 1
ATOM 7342 C CA . ASN A 1 451 ? -6.671 20.948 41.347 1.000 12.718 448 ASN A CA 1
ATOM 7343 C C . ASN A 1 451 ? -6.820 20.905 42.860 1.000 13.368 448 ASN A C 1
ATOM 7344 O O . ASN A 1 451 ? -6.433 21.848 43.550 1.000 14.630 448 ASN A O 1
ATOM 7355 N N . ASN A 1 452 ? -7.497 19.884 43.381 1.000 12.736 449 ASN A N 1
ATOM 7356 C CA . ASN A 1 452 ? -7.840 19.770 44.785 1.000 13.484 449 ASN A CA 1
ATOM 7357 C C . ASN A 1 452 ? -7.871 18.301 45.230 1.000 14.808 449 ASN A C 1
ATOM 7358 O O . ASN A 1 452 ? -7.604 17.384 44.447 1.000 14.419 449 ASN A O 1
ATOM 7369 N N . ASN A 1 453 ? -8.070 18.083 46.538 1.000 14.594 450 ASN A N 1
ATOM 7370 C CA . ASN A 1 453 ? -8.198 16.739 47.115 1.000 16.206 450 ASN A CA 1
ATOM 7371 C C . ASN A 1 453 ? -9.645 16.270 46.986 1.000 16.085 450 ASN A C 1
ATOM 7372 O O . ASN A 1 453 ? -10.540 16.848 47.634 1.000 15.990 450 ASN A O 1
ATOM 7383 N N . TYR A 1 454 ? -9.923 15.298 46.107 1.000 14.967 451 TYR A N 1
ATOM 7384 C CA . TYR A 1 454 ? -11.279 14.948 45.740 1.000 13.071 451 TYR A CA 1
ATOM 7385 C C . TYR A 1 454 ? -11.838 13.701 46.439 1.000 14.531 451 TYR A C 1
ATOM 7386 O O . TYR A 1 454 ? -13.059 13.583 46.564 1.000 14.428 451 TYR A O 1
ATOM 7404 N N . GLY A 1 455 ? -10.964 12.771 46.805 1.000 13.562 452 GLY A N 1
ATOM 7405 C CA . GLY A 1 455 ? -11.427 11.462 47.293 1.000 12.989 452 GLY A CA 1
ATOM 7406 C C . GLY A 1 455 ? -10.348 10.407 47.116 1.000 13.741 452 GLY A C 1
ATOM 7407 O O . GLY A 1 455 ? -9.158 10.726 47.085 1.000 14.382 452 GLY A O 1
ATOM 7411 N N . TYR A 1 456 ? -10.757 9.142 47.052 1.000 13.434 453 TYR A N 1
ATOM 7412 C CA . TYR A 1 456 ? -9.837 8.022 46.990 1.000 13.417 453 TYR A CA 1
ATOM 7413 C C . TYR A 1 456 ? -10.584 6.792 46.458 1.000 12.990 453 TYR A C 1
ATOM 7414 O O . TYR A 1 456 ? -11.810 6.757 46.455 1.000 13.710 453 TYR A O 1
ATOM 7432 N N . MET A 1 457 ? -9.821 5.815 45.971 1.000 13.792 454 MET A N 1
ATOM 7433 C CA . MET A 1 457 ? -10.345 4.518 45.535 1.000 14.642 454 MET A CA 1
ATOM 7434 C C . MET A 1 457 ? -10.097 3.485 46.640 1.000 14.985 454 MET A C 1
ATOM 7435 O O . MET A 1 457 ? -9.144 3.591 47.446 1.000 17.154 454 MET A O 1
ATOM 7449 N N . VAL A 1 458 ? -11.005 2.509 46.694 1.000 15.801 455 VAL A N 1
ATOM 7450 C CA . VAL A 1 458 ? -10.862 1.358 47.600 1.000 20.023 455 VAL A CA 1
ATOM 7451 C C . VAL A 1 458 ? -10.731 0.036 46.827 1.000 21.105 455 VAL A C 1
ATOM 7452 O O . VAL A 1 458 ? -11.137 -0.052 45.638 1.000 19.722 455 VAL A O 1
ATOM 7466 N N . ASN B 1 12 ? -5.256 52.556 42.268 1.000 43.090 9 ASN B N 1
ATOM 7467 C CA . ASN B 1 12 ? -5.728 51.290 42.880 1.000 40.122 9 ASN B CA 1
ATOM 7468 C C . ASN B 1 12 ? -4.551 50.437 43.393 1.000 33.639 9 ASN B C 1
ATOM 7469 O O . ASN B 1 12 ? -4.820 49.671 44.311 1.000 33.199 9 ASN B O 1
ATOM 7480 N N . LEU B 1 13 ? -3.292 50.600 42.898 1.000 29.978 10 LEU B N 1
ATOM 7481 C CA . LEU B 1 13 ? -2.121 49.938 43.503 1.000 24.660 10 LEU B CA 1
ATOM 7482 C C . LEU B 1 13 ? -0.818 50.661 43.135 1.000 22.749 10 LEU B C 1
ATOM 7483 O O . LEU B 1 13 ? -0.584 50.931 41.960 1.000 22.016 10 LEU B O 1
ATOM 7499 N N . LEU B 1 14 ? 0.069 50.886 44.128 1.000 20.924 11 LEU B N 1
ATOM 7500 C CA . LEU B 1 14 ? 1.406 51.416 43.925 1.000 20.147 11 LEU B CA 1
ATOM 7501 C C . LEU B 1 14 ? 2.461 50.525 44.580 1.000 19.662 11 LEU B C 1
ATOM 7502 O O . LEU B 1 14 ? 2.355 50.180 45.759 1.000 18.966 11 LEU B O 1
ATOM 7518 N N . VAL B 1 15 ? 3.500 50.133 43.818 1.000 18.563 12 VAL B N 1
ATOM 7519 C CA . VAL B 1 15 ? 4.593 49.334 44.350 1.000 18.379 12 VAL B CA 1
ATOM 7520 C C . VAL B 1 15 ? 5.788 50.218 44.655 1.000 16.189 12 VAL B C 1
ATOM 7521 O O . VAL B 1 15 ? 6.300 50.918 43.774 1.000 18.716 12 VAL B O 1
ATOM 7534 N N . LEU B 1 16 ? 6.221 50.202 45.926 1.000 16.712 13 LEU B N 1
ATOM 7535 C CA . LEU B 1 16 ? 7.403 50.861 46.418 1.000 18.816 13 LEU B CA 1
ATOM 7536 C C . LEU B 1 16 ? 8.526 49.826 46.524 1.000 18.074 13 LEU B C 1
ATOM 7537 O O . LEU B 1 16 ? 8.623 49.061 47.487 1.000 18.514 13 LEU B O 1
ATOM 7553 N N . GLY B 1 17 ? 9.418 49.882 45.535 1.000 17.831 14 GLY B N 1
ATOM 7554 C CA . GLY B 1 17 ? 10.578 49.011 45.505 1.000 16.703 14 GLY B CA 1
ATOM 7555 C C . GLY B 1 17 ? 11.775 49.713 46.112 1.000 16.860 14 GLY B C 1
ATOM 7556 O O . GLY B 1 17 ? 12.132 50.807 45.634 1.000 18.364 14 GLY B O 1
ATOM 7560 N N . ILE B 1 18 ? 12.400 49.113 47.123 1.000 18.094 15 ILE B N 1
ATOM 7561 C CA . ILE B 1 18 ? 13.563 49.704 47.770 1.000 18.541 15 ILE B CA 1
ATOM 7562 C C . ILE B 1 18 ? 14.822 49.509 46.925 1.000 20.851 15 ILE B C 1
ATOM 7563 O O . ILE B 1 18 ? 15.231 48.355 46.656 1.000 18.891 15 ILE B O 1
ATOM 7579 N N . GLY B 1 19 ? 15.420 50.627 46.482 1.000 19.217 16 GLY B N 1
ATOM 7580 C CA . GLY B 1 19 ? 16.553 50.563 45.558 1.000 21.590 16 GLY B CA 1
ATOM 7581 C C . GLY B 1 19 ? 17.507 51.731 45.786 1.000 20.100 16 GLY B C 1
ATOM 7582 O O . GLY B 1 19 ? 17.577 52.643 44.982 1.000 20.541 16 GLY B O 1
ATOM 7586 N N . ILE B 1 20 ? 18.137 51.671 46.941 1.000 19.274 17 ILE B N 1
ATOM 7587 C CA . ILE B 1 20 ? 18.999 52.741 47.439 1.000 21.202 17 ILE B CA 1
ATOM 7588 C C . ILE B 1 20 ? 20.406 52.564 46.869 1.000 18.573 17 ILE B C 1
ATOM 7589 O O . ILE B 1 20 ? 21.167 51.721 47.341 1.000 20.771 17 ILE B O 1
ATOM 7605 N N A SER B 1 21 ? 20.744 53.439 45.903 0.800 18.878 18 SER B N 1
ATOM 7606 N N B SER B 1 21 ? 20.765 53.414 45.897 0.200 18.141 18 SER B N 1
ATOM 7607 C CA A SER B 1 21 ? 22.043 53.423 45.251 0.800 18.867 18 SER B CA 1
ATOM 7608 C CA B SER B 1 21 ? 22.110 53.448 45.346 0.200 17.274 18 SER B CA 1
ATOM 7609 C C A SER B 1 21 ? 22.221 54.687 44.419 0.800 16.039 18 SER B C 1
ATOM 7610 C C B SER B 1 21 ? 22.244 54.676 44.451 0.200 17.440 18 SER B C 1
ATOM 7611 O O A SER B 1 21 ? 21.264 55.128 43.810 0.800 19.537 18 SER B O 1
ATOM 7612 O O B SER B 1 21 ? 21.248 55.152 43.923 0.200 18.594 18 SER B O 1
ATOM 7627 N N . VAL B 1 22 ? 23.481 55.159 44.264 1.000 18.798 19 VAL B N 1
ATOM 7628 C CA . VAL B 1 22 ? 23.745 56.268 43.347 1.000 20.509 19 VAL B CA 1
ATOM 7629 C C . VAL B 1 22 ? 23.485 55.873 41.892 1.000 17.891 19 VAL B C 1
ATOM 7630 O O . VAL B 1 22 ? 22.815 56.580 41.139 1.000 20.107 19 VAL B O 1
ATOM 7643 N N . HIS B 1 23 ? 23.981 54.661 41.518 1.000 18.280 20 HIS B N 1
ATOM 7644 C CA . HIS B 1 23 ? 23.770 54.112 40.186 1.000 18.091 20 HIS B CA 1
ATOM 7645 C C . HIS B 1 23 ? 22.920 52.817 40.273 1.000 14.950 20 HIS B C 1
ATOM 7646 O O . HIS B 1 23 ? 23.068 52.058 41.215 1.000 16.765 20 HIS B O 1
ATOM 7661 N N . LYS B 1 24 ? 22.101 52.590 39.247 1.000 15.439 21 LYS B N 1
ATOM 7662 C CA . LYS B 1 24 ? 21.184 51.432 39.243 1.000 14.448 21 LYS B CA 1
ATOM 7663 C C . LYS B 1 24 ? 21.953 50.130 38.996 1.000 14.957 21 LYS B C 1
ATOM 7664 O O . LYS B 1 24 ? 22.803 50.049 38.104 1.000 15.523 21 LYS B O 1
ATOM 7683 N N . THR B 1 25 ? 21.625 49.142 39.825 1.000 13.088 22 THR B N 1
ATOM 7684 C CA . THR B 1 25 ? 22.089 47.758 39.639 1.000 12.373 22 THR B CA 1
ATOM 7685 C C . THR B 1 25 ? 21.226 47.101 38.540 1.000 12.502 22 THR B C 1
ATOM 7686 O O . THR B 1 25 ? 20.129 47.506 38.221 1.000 12.538 22 THR B O 1
ATOM 7697 N N . ASP B 1 26 ? 21.705 45.938 38.021 1.000 12.537 23 ASP B N 1
ATOM 7698 C CA . ASP B 1 26 ? 20.853 45.114 37.190 1.000 12.226 23 ASP B CA 1
ATOM 7699 C C . ASP B 1 26 ? 19.682 44.484 37.940 1.000 10.560 23 ASP B C 1
ATOM 7700 O O . ASP B 1 26 ? 18.633 44.287 37.341 1.000 12.499 23 ASP B O 1
ATOM 7709 N N . GLY B 1 27 ? 19.854 44.272 39.241 1.000 11.195 24 GLY B N 1
ATOM 7710 C CA . GLY B 1 27 ? 18.721 43.796 40.015 1.000 12.744 24 GLY B CA 1
ATOM 7711 C C . GLY B 1 27 ? 17.545 44.772 39.960 1.000 14.388 24 GLY B C 1
ATOM 7712 O O . GLY B 1 27 ? 16.422 44.376 39.674 1.000 13.342 24 GLY B O 1
ATOM 7716 N N . VAL B 1 28 ? 17.806 46.087 40.178 1.000 13.246 25 VAL B N 1
ATOM 7717 C CA . VAL B 1 28 ? 16.722 47.040 40.110 1.000 14.320 25 VAL B CA 1
ATOM 7718 C C . VAL B 1 28 ? 16.204 47.194 38.673 1.000 13.199 25 VAL B C 1
ATOM 7719 O O . VAL B 1 28 ? 15.002 47.319 38.434 1.000 13.614 25 VAL B O 1
ATOM 7732 N N . LEU B 1 29 ? 17.106 47.153 37.677 1.000 11.915 26 LEU B N 1
ATOM 7733 C CA . LEU B 1 29 ? 16.636 47.262 36.300 1.000 13.095 26 LEU B CA 1
ATOM 7734 C C . LEU B 1 29 ? 15.689 46.115 35.917 1.000 12.399 26 LEU B C 1
ATOM 7735 O O . LEU B 1 29 ? 14.731 46.290 35.152 1.000 13.100 26 LEU B O 1
ATOM 7751 N N . ARG B 1 30 ? 16.029 44.873 36.384 1.000 11.895 27 ARG B N 1
ATOM 7752 C CA . ARG B 1 30 ? 15.196 43.705 36.139 1.000 11.623 27 ARG B CA 1
ATOM 7753 C C . ARG B 1 30 ? 13.828 43.853 36.805 1.000 11.360 27 ARG B C 1
ATOM 7754 O O . ARG B 1 30 ? 12.792 43.566 36.218 1.000 12.536 27 ARG B O 1
ATOM 7775 N N . PHE B 1 31 ? 13.850 44.260 38.076 1.000 11.700 28 PHE B N 1
ATOM 7776 C CA . PHE B 1 31 ? 12.619 44.591 38.791 1.000 12.411 28 PHE B CA 1
ATOM 7777 C C . PHE B 1 31 ? 11.736 45.554 38.012 1.000 13.548 28 PHE B C 1
ATOM 7778 O O . PHE B 1 31 ? 10.544 45.301 37.858 1.000 14.254 28 PHE B O 1
ATOM 7795 N N . GLU B 1 32 ? 12.333 46.642 37.510 1.000 13.835 29 GLU B N 1
ATOM 7796 C CA . GLU B 1 32 ? 11.563 47.643 36.776 1.000 15.189 29 GLU B CA 1
ATOM 7797 C C . GLU B 1 32 ? 10.971 47.085 35.491 1.000 14.467 29 GLU B C 1
ATOM 7798 O O . GLU B 1 32 ? 9.820 47.327 35.197 1.000 14.857 29 GLU B O 1
ATOM 7810 N N . LYS B 1 33 ? 11.745 46.256 34.767 1.000 14.055 30 LYS B N 1
ATOM 7811 C CA . LYS B 1 33 ? 11.263 45.654 33.533 1.000 13.293 30 LYS B CA 1
ATOM 7812 C C . LYS B 1 33 ? 10.064 44.748 33.799 1.000 13.190 30 LYS B C 1
ATOM 7813 O O . LYS B 1 33 ? 9.102 44.737 33.037 1.000 15.597 30 LYS B O 1
ATOM 7832 N N . TYR B 1 34 ? 10.147 43.916 34.840 1.000 12.995 31 TYR B N 1
ATOM 7833 C CA . TYR B 1 34 ? 9.035 43.024 35.157 1.000 13.247 31 TYR B CA 1
ATOM 7834 C C . TYR B 1 34 ? 7.825 43.836 35.650 1.000 13.017 31 TYR B C 1
ATOM 7835 O O . TYR B 1 34 ? 6.720 43.435 35.358 1.000 14.500 31 TYR B O 1
ATOM 7853 N N . CYS B 1 35 ? 8.032 44.918 36.435 1.000 13.696 32 CYS B N 1
ATOM 7854 C CA . CYS B 1 35 ? 6.877 45.751 36.810 1.000 13.515 32 CYS B CA 1
ATOM 7855 C C . CYS B 1 35 ? 6.198 46.290 35.550 1.000 14.997 32 CYS B C 1
ATOM 7856 O O . CYS B 1 35 ? 4.974 46.227 35.429 1.000 16.290 32 CYS B O 1
ATOM 7864 N N . GLN B 1 36 ? 6.998 46.840 34.647 1.000 14.794 33 GLN B N 1
ATOM 7865 C CA . GLN B 1 36 ? 6.459 47.375 33.400 1.000 16.863 33 GLN B CA 1
ATOM 7866 C C . GLN B 1 36 ? 5.682 46.339 32.595 1.000 18.246 33 GLN B C 1
ATOM 7867 O O . GLN B 1 36 ? 4.564 46.625 32.109 1.000 19.228 33 GLN B O 1
ATOM 7881 N N . ALA B 1 37 ? 6.228 45.115 32.499 1.000 17.090 34 ALA B N 1
ATOM 7882 C CA . ALA B 1 37 ? 5.606 44.021 31.759 1.000 17.201 34 ALA B CA 1
ATOM 7883 C C . ALA B 1 37 ? 4.252 43.626 32.334 1.000 19.573 34 ALA B C 1
ATOM 7884 O O . ALA B 1 37 ? 3.392 43.143 31.587 1.000 22.442 34 ALA B O 1
ATOM 7891 N N . HIS B 1 38 ? 4.073 43.779 33.661 1.000 16.818 35 HIS B N 1
ATOM 7892 C CA . HIS B 1 38 ? 2.857 43.398 34.343 1.000 16.867 35 HIS B CA 1
ATOM 7893 C C . HIS B 1 38 ? 1.941 44.586 34.671 1.000 18.252 35 HIS B C 1
ATOM 7894 O O . HIS B 1 38 ? 0.991 44.416 35.428 1.000 21.156 35 HIS B O 1
ATOM 7909 N N . ASN B 1 39 ? 2.203 45.755 34.073 1.000 18.276 36 ASN B N 1
ATOM 7910 C CA . ASN B 1 39 ? 1.356 46.940 34.255 1.000 20.463 36 ASN B CA 1
ATOM 7911 C C . ASN B 1 39 ? 1.257 47.353 35.722 1.000 19.604 36 ASN B C 1
ATOM 7912 O O . ASN B 1 39 ? 0.203 47.815 36.174 1.000 19.624 36 ASN B O 1
ATOM 7923 N N . LEU B 1 40 ? 2.348 47.221 36.462 1.000 19.140 37 LEU B N 1
ATOM 7924 C CA . LEU B 1 40 ? 2.375 47.635 37.854 1.000 20.617 37 LEU B CA 1
ATOM 7925 C C . LEU B 1 40 ? 2.967 49.021 37.953 1.000 20.243 37 LEU B C 1
ATOM 7926 O O . LEU B 1 40 ? 4.118 49.250 37.555 1.000 19.295 37 LEU B O 1
ATOM 7942 N N . GLN B 1 41 ? 2.204 49.963 38.536 1.000 20.281 38 GLN B N 1
ATOM 7943 C CA . GLN B 1 41 ? 2.744 51.278 38.817 1.000 22.643 38 GLN B CA 1
ATOM 7944 C C . GLN B 1 41 ? 3.699 51.198 39.995 1.000 20.260 38 GLN B C 1
ATOM 7945 O O . GLN B 1 41 ? 3.410 50.528 40.993 1.000 21.314 38 GLN B O 1
ATOM 7959 N N . TYR B 1 42 ? 4.863 51.819 39.866 1.000 18.516 39 TYR B N 1
ATOM 7960 C CA . TYR B 1 42 ? 5.905 51.703 40.864 1.000 19.002 39 TYR B CA 1
ATOM 7961 C C . TYR B 1 42 ? 6.678 52.996 41.030 1.000 19.701 39 TYR B C 1
ATOM 7962 O O . TYR B 1 42 ? 6.655 53.880 40.166 1.000 21.792 39 TYR B O 1
ATOM 7980 N N . MET B 1 43 ? 7.381 53.062 42.163 1.000 19.635 40 MET B N 1
ATOM 7981 C CA . MET B 1 43 ? 8.426 54.023 42.414 1.000 21.442 40 MET B CA 1
ATOM 7982 C C . MET B 1 43 ? 9.597 53.307 43.072 1.000 20.850 40 MET B C 1
ATOM 7983 O O . MET B 1 43 ? 9.414 52.385 43.891 1.000 21.669 40 MET B O 1
ATOM 7997 N N . ILE B 1 44 ? 10.808 53.739 42.746 1.000 18.613 41 ILE B N 1
ATOM 7998 C CA . ILE B 1 44 ? 12.007 53.212 43.362 1.000 18.619 41 ILE B CA 1
ATOM 7999 C C . ILE B 1 44 ? 12.418 54.099 44.522 1.000 21.230 41 ILE B C 1
ATOM 8000 O O . ILE B 1 44 ? 12.953 55.212 44.306 1.000 22.894 41 ILE B O 1
ATOM 8016 N N . VAL B 1 45 ? 12.262 53.575 45.728 1.000 19.875 42 VAL B N 1
ATOM 8017 C CA . VAL B 1 45 ? 12.555 54.309 46.944 1.000 20.211 42 VAL B CA 1
ATOM 8018 C C . VAL B 1 45 ? 14.067 54.365 47.138 1.000 21.588 42 VAL B C 1
ATOM 8019 O O . VAL B 1 45 ? 14.765 53.350 47.163 1.000 21.683 42 VAL B O 1
ATOM 8032 N N . GLY B 1 46 ? 14.618 55.590 47.207 1.000 22.331 43 GLY B N 1
ATOM 8033 C CA . GLY B 1 46 ? 16.039 55.771 47.483 1.000 21.041 43 GLY B CA 1
ATOM 8034 C C . GLY B 1 46 ? 16.913 55.889 46.236 1.000 19.011 43 GLY B C 1
ATOM 8035 O O . GLY B 1 46 ? 18.132 55.900 46.368 1.000 22.529 43 GLY B O 1
ATOM 8039 N N . GLU B 1 47 ? 16.288 55.882 45.063 1.000 21.080 44 GLU B N 1
ATOM 8040 C CA . GLU B 1 47 ? 17.001 55.941 43.797 1.000 23.826 44 GLU B CA 1
ATOM 8041 C C . GLU B 1 47 ? 17.918 57.169 43.790 1.000 26.936 44 GLU B C 1
ATOM 8042 O O . GLU B 1 47 ? 17.454 58.271 44.119 1.000 28.245 44 GLU B O 1
ATOM 8054 N N . GLY B 1 48 ? 19.212 56.979 43.507 1.000 25.804 45 GLY B N 1
ATOM 8055 C CA . GLY B 1 48 ? 20.124 58.107 43.401 1.000 26.276 45 GLY B CA 1
ATOM 8056 C C . GLY B 1 48 ? 20.847 58.456 44.695 1.000 24.997 45 GLY B C 1
ATOM 8057 O O . GLY B 1 48 ? 21.773 59.246 44.657 1.000 29.652 45 GLY B O 1
ATOM 8061 N N . LYS B 1 49 ? 20.513 57.807 45.827 1.000 24.227 46 LYS B N 1
ATOM 8062 C CA . LYS B 1 49 ? 21.121 58.056 47.122 1.000 25.903 46 LYS B CA 1
ATOM 8063 C C . LYS B 1 49 ? 22.088 56.946 47.501 1.000 27.312 46 LYS B C 1
ATOM 8064 O O . LYS B 1 49 ? 21.931 55.785 47.097 1.000 23.068 46 LYS B O 1
ATOM 8083 N N . LYS B 1 50 ? 23.062 57.281 48.335 1.000 29.344 47 LYS B N 1
ATOM 8084 C CA . LYS B 1 50 ? 24.089 56.366 48.789 1.000 33.112 47 LYS B CA 1
ATOM 8085 C C . LYS B 1 50 ? 23.560 55.389 49.844 1.000 32.160 47 LYS B C 1
ATOM 8086 O O . LYS B 1 50 ? 22.917 55.779 50.815 1.000 32.082 47 LYS B O 1
ATOM 8105 N N . TRP B 1 51 ? 23.897 54.100 49.701 1.000 31.298 48 TRP B N 1
ATOM 8106 C CA . TRP B 1 51 ? 23.519 53.106 50.700 1.000 32.316 48 TRP B CA 1
ATOM 8107 C C . TRP B 1 51 ? 24.459 53.214 51.900 1.000 35.871 48 TRP B C 1
ATOM 8108 O O . TRP B 1 51 ? 25.658 53.283 51.691 1.000 37.177 48 TRP B O 1
ATOM 8129 N N . ASN B 1 52 ? 23.936 53.128 53.136 1.000 43.752 49 ASN B N 1
ATOM 8130 C CA . ASN B 1 52 ? 24.776 53.065 54.331 1.000 53.495 49 ASN B CA 1
ATOM 8131 C C . ASN B 1 52 ? 24.765 51.646 54.910 1.000 60.448 49 ASN B C 1
ATOM 8132 O O . ASN B 1 52 ? 25.804 50.968 54.742 1.000 69.525 49 ASN B O 1
ATOM 8143 N N . GLY B 1 61 ? 20.922 44.160 59.540 1.000 37.913 58 GLY B N 1
ATOM 8144 C CA . GLY B 1 61 ? 20.893 45.550 59.045 1.000 35.754 58 GLY B CA 1
ATOM 8145 C C . GLY B 1 61 ? 19.601 45.844 58.295 1.000 34.824 58 GLY B C 1
ATOM 8146 O O . GLY B 1 61 ? 18.598 45.138 58.457 1.000 32.367 58 GLY B O 1
ATOM 8150 N N . GLY B 1 62 ? 19.648 46.912 57.478 1.000 29.931 59 GLY B N 1
ATOM 8151 C CA . GLY B 1 62 ? 18.540 47.264 56.607 1.000 31.137 59 GLY B CA 1
ATOM 8152 C C . GLY B 1 62 ? 17.619 48.349 57.172 1.000 28.608 59 GLY B C 1
ATOM 8153 O O . GLY B 1 62 ? 16.626 48.701 56.543 1.000 27.098 59 GLY B O 1
ATOM 8157 N N . GLY B 1 63 ? 17.958 48.963 58.314 1.000 27.644 60 GLY B N 1
ATOM 8158 C CA . GLY B 1 63 ? 17.072 49.999 58.844 1.000 28.698 60 GLY B CA 1
ATOM 8159 C C . GLY B 1 63 ? 16.936 51.213 57.926 1.000 29.333 60 GLY B C 1
ATOM 8160 O O . GLY B 1 63 ? 15.895 51.874 57.910 1.000 27.048 60 GLY B O 1
ATOM 8164 N N . GLN B 1 64 ? 17.977 51.494 57.105 1.000 29.358 61 GLN B N 1
ATOM 8165 C CA . GLN B 1 64 ? 17.889 52.562 56.119 1.000 25.727 61 GLN B CA 1
ATOM 8166 C C . GLN B 1 64 ? 16.709 52.358 55.174 1.000 24.776 61 GLN B C 1
ATOM 8167 O O . GLN B 1 64 ? 16.128 53.326 54.684 1.000 26.919 61 GLN B O 1
ATOM 8181 N N . LYS B 1 65 ? 16.327 51.106 54.918 1.000 25.329 62 LYS B N 1
ATOM 8182 C CA . LYS B 1 65 ? 15.146 50.849 54.115 1.000 22.934 62 LYS B CA 1
ATOM 8183 C C . LYS B 1 65 ? 13.920 51.535 54.744 1.000 21.880 62 LYS B C 1
ATOM 8184 O O . LYS B 1 65 ? 13.136 52.129 54.013 1.000 23.911 62 LYS B O 1
ATOM 8203 N N . ILE B 1 66 ? 13.750 51.384 56.080 1.000 25.806 63 ILE B N 1
ATOM 8204 C CA . ILE B 1 66 ? 12.609 51.958 56.809 1.000 25.692 63 ILE B CA 1
ATOM 8205 C C . ILE B 1 66 ? 12.671 53.488 56.796 1.000 27.232 63 ILE B C 1
ATOM 8206 O O . ILE B 1 66 ? 11.672 54.170 56.532 1.000 27.205 63 ILE B O 1
ATOM 8222 N N . ASN B 1 67 ? 13.870 54.037 56.929 1.000 24.122 64 ASN B N 1
ATOM 8223 C CA . ASN B 1 67 ? 14.027 55.484 56.962 1.000 27.603 64 ASN B CA 1
ATOM 8224 C C . ASN B 1 67 ? 13.741 56.097 55.592 1.000 28.023 64 ASN B C 1
ATOM 8225 O O . ASN B 1 67 ? 13.088 57.130 55.504 1.000 27.067 64 ASN B O 1
ATOM 8236 N N . GLU B 1 68 ? 14.183 55.468 54.485 1.000 26.475 65 GLU B N 1
ATOM 8237 C CA . GLU B 1 68 ? 13.866 56.021 53.174 1.000 23.234 65 GLU B CA 1
ATOM 8238 C C . GLU B 1 68 ? 12.412 55.761 52.821 1.000 21.252 65 GLU B C 1
ATOM 8239 O O . GLU B 1 68 ? 11.816 56.502 52.072 1.000 23.188 65 GLU B O 1
ATOM 8251 N N . LEU B 1 69 ? 11.852 54.621 53.266 1.000 21.678 66 LEU B N 1
ATOM 8252 C CA . LEU B 1 69 ? 10.445 54.355 53.082 1.000 20.234 66 LEU B CA 1
ATOM 8253 C C . LEU B 1 69 ? 9.623 55.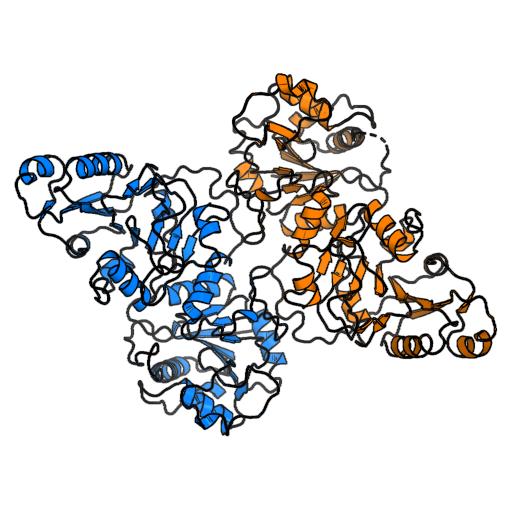499 53.710 1.000 19.281 66 LEU B C 1
ATOM 8254 O O . LEU B 1 69 ? 8.641 55.892 53.102 1.000 22.357 66 LEU B O 1
ATOM 8270 N N . LEU B 1 70 ? 9.981 55.890 54.940 1.000 21.921 67 LEU B N 1
ATOM 8271 C CA . LEU B 1 70 ? 9.245 56.932 55.664 1.000 24.175 67 LEU B CA 1
ATOM 8272 C C . LEU B 1 70 ? 9.237 58.215 54.835 1.000 23.479 67 LEU B C 1
ATOM 8273 O O . LEU B 1 70 ? 8.172 58.798 54.611 1.000 26.022 67 LEU B O 1
ATOM 8289 N N . ILE B 1 71 ? 10.386 58.583 54.269 1.000 23.988 68 ILE B N 1
ATOM 8290 C CA . ILE B 1 71 ? 10.434 59.747 53.392 1.000 24.579 68 ILE B CA 1
ATOM 8291 C C . ILE B 1 71 ? 9.466 59.604 52.232 1.000 28.770 68 ILE B C 1
ATOM 8292 O O . ILE B 1 71 ? 8.687 60.517 51.939 1.000 29.351 68 ILE B O 1
ATOM 8308 N N . ALA B 1 72 ? 9.504 58.446 51.539 1.000 25.695 69 ALA B N 1
ATOM 8309 C CA . ALA B 1 72 ? 8.590 58.199 50.435 1.000 24.427 69 ALA B CA 1
ATOM 8310 C C . ALA B 1 72 ? 7.134 58.289 50.870 1.000 24.250 69 ALA B C 1
ATOM 8311 O O . ALA B 1 72 ? 6.306 58.818 50.120 1.000 27.940 69 ALA B O 1
ATOM 8318 N N . LEU B 1 73 ? 6.791 57.741 52.034 1.000 23.151 70 LEU B N 1
ATOM 8319 C CA . LEU B 1 73 ? 5.407 57.711 52.458 1.000 26.003 70 LEU B CA 1
ATOM 8320 C C . LEU B 1 73 ? 4.922 59.126 52.796 1.000 30.307 70 LEU B C 1
ATOM 8321 O O . LEU B 1 73 ? 3.763 59.438 52.562 1.000 30.433 70 LEU B O 1
ATOM 8337 N N A GLU B 1 74 ? 5.843 59.954 53.303 0.500 32.428 71 GLU B N 1
ATOM 8338 N N B GLU B 1 74 ? 5.783 59.938 53.414 0.500 33.134 71 GLU B N 1
ATOM 8339 C CA A GLU B 1 74 ? 5.538 61.325 53.704 0.500 36.381 71 GLU B CA 1
ATOM 8340 C CA B GLU B 1 74 ? 5.442 61.328 53.710 0.500 37.358 71 GLU B CA 1
ATOM 8341 C C A GLU B 1 74 ? 5.045 62.108 52.494 0.500 38.279 71 GLU B C 1
ATOM 8342 C C B GLU B 1 74 ? 4.914 62.015 52.455 0.500 38.812 71 GLU B C 1
ATOM 8343 O O A GLU B 1 74 ? 4.244 63.030 52.631 0.500 43.568 71 GLU B O 1
ATOM 8344 O O B GLU B 1 74 ? 3.935 62.757 52.517 0.500 43.573 71 GLU B O 1
ATOM 8367 N N . SER B 1 75 ? 5.550 61.755 51.307 1.000 38.675 72 SER B N 1
ATOM 8368 C CA . SER B 1 75 ? 5.198 62.445 50.075 1.000 41.657 72 SER B CA 1
ATOM 8369 C C . SER B 1 75 ? 4.005 61.815 49.367 1.000 39.027 72 SER B C 1
ATOM 8370 O O . SER B 1 75 ? 3.606 62.290 48.311 1.000 41.185 72 SER B O 1
ATOM 8378 N N . ILE B 1 76 ? 3.478 60.691 49.868 1.000 35.101 73 ILE B N 1
ATOM 8379 C CA . ILE B 1 76 ? 2.230 60.138 49.369 1.000 32.370 73 ILE B CA 1
ATOM 8380 C C . ILE B 1 76 ? 1.117 60.629 50.300 1.000 37.932 73 ILE B C 1
ATOM 8381 O O . ILE B 1 76 ? 1.025 60.194 51.446 1.000 39.703 73 ILE B O 1
ATOM 8397 N N . LYS B 1 77 ? 0.285 61.558 49.818 1.000 45.055 74 LYS B N 1
ATOM 8398 C CA . LYS B 1 77 ? -0.622 62.260 50.716 1.000 51.867 74 LYS B CA 1
ATOM 8399 C C . LYS B 1 77 ? -1.753 61.322 51.144 1.000 56.656 74 LYS B C 1
ATOM 8400 O O . LYS B 1 77 ? -2.000 61.122 52.341 1.000 62.878 74 LYS B O 1
ATOM 8419 N N . ASP B 1 78 ? -2.382 60.707 50.135 1.000 46.967 75 ASP B N 1
ATOM 8420 C CA . ASP B 1 78 ? -3.618 59.956 50.298 1.000 43.866 75 ASP B CA 1
ATOM 8421 C C . ASP B 1 78 ? -3.338 58.504 50.699 1.000 37.457 75 ASP B C 1
ATOM 8422 O O . ASP B 1 78 ? -2.191 58.037 50.641 1.000 32.521 75 ASP B O 1
ATOM 8431 N N . ASN B 1 79 ? -4.400 57.801 51.123 1.000 33.733 76 ASN B N 1
ATOM 8432 C CA . ASN B 1 79 ? -4.248 56.515 51.785 1.000 32.628 76 ASN B CA 1
ATOM 8433 C C . ASN B 1 79 ? -4.287 55.394 50.744 1.000 30.375 76 ASN B C 1
ATOM 8434 O O . ASN B 1 79 ? -5.217 54.597 50.709 1.000 31.123 76 ASN B O 1
ATOM 8445 N N . LYS B 1 80 ? -3.245 55.323 49.914 1.000 30.501 77 LYS B N 1
ATOM 8446 C CA . LYS B 1 80 ? -3.132 54.356 48.825 1.000 29.539 77 LYS B CA 1
ATOM 8447 C C . LYS B 1 80 ? -2.790 52.960 49.368 1.000 23.480 77 LYS B C 1
ATOM 8448 O O . LYS B 1 80 ? -2.046 52.830 50.340 1.000 21.194 77 LYS B O 1
ATOM 8467 N N . LEU B 1 81 ? -3.296 51.922 48.699 1.000 22.579 78 LEU B N 1
ATOM 8468 C CA . LEU B 1 81 ? -2.824 50.556 48.921 1.000 22.032 78 LEU B CA 1
ATOM 8469 C C . LEU B 1 81 ? -1.480 50.369 48.202 1.000 21.800 78 LEU B C 1
ATOM 8470 O O . LEU B 1 81 ? -1.349 50.680 47.006 1.000 22.004 78 LEU B O 1
ATOM 8486 N N . ILE B 1 82 ? -0.476 49.887 48.951 1.000 18.408 79 ILE B N 1
ATOM 8487 C CA . ILE B 1 82 ? 0.901 49.816 48.484 1.000 18.589 79 ILE B CA 1
ATOM 8488 C C . ILE B 1 82 ? 1.475 48.433 48.775 1.000 17.475 79 ILE B C 1
ATOM 8489 O O . ILE B 1 82 ? 1.112 47.770 49.753 1.000 17.579 79 ILE B O 1
ATOM 8505 N N . VAL B 1 83 ? 2.385 47.997 47.887 1.000 17.235 80 VAL B N 1
ATOM 8506 C CA . VAL B 1 83 ? 3.332 46.934 48.162 1.000 17.362 80 VAL B CA 1
ATOM 8507 C C . VAL B 1 83 ? 4.664 47.596 48.455 1.000 16.807 80 VAL B C 1
ATOM 8508 O O . VAL B 1 83 ? 5.029 48.564 47.790 1.000 18.550 80 VAL B O 1
ATOM 8521 N N . VAL B 1 84 ? 5.361 47.110 49.477 1.000 15.440 81 VAL B N 1
ATOM 8522 C CA . VAL B 1 84 ? 6.720 47.502 49.763 1.000 15.292 81 VAL B CA 1
ATOM 8523 C C . VAL B 1 84 ? 7.608 46.260 49.608 1.000 16.133 81 VAL B C 1
ATOM 8524 O O . VAL B 1 84 ? 7.306 45.222 50.214 1.000 16.739 81 VAL B O 1
ATOM 8537 N N . CYS B 1 85 ? 8.704 46.346 48.845 1.000 15.246 82 CYS B N 1
ATOM 8538 C CA . CYS B 1 85 ? 9.487 45.145 48.573 1.000 15.099 82 CYS B CA 1
ATOM 8539 C C . CYS B 1 85 ? 10.940 45.462 48.224 1.000 13.835 82 CYS B C 1
ATOM 8540 O O . CYS B 1 85 ? 11.270 46.517 47.678 1.000 13.551 82 CYS B O 1
ATOM 8548 N N . ASP B 1 86 ? 11.792 44.449 48.425 1.000 13.260 83 ASP B N 1
ATOM 8549 C CA . ASP B 1 86 ? 13.147 44.382 47.899 1.000 13.104 83 ASP B CA 1
ATOM 8550 C C . ASP B 1 86 ? 13.083 44.402 46.355 1.000 12.063 83 ASP B C 1
ATOM 8551 O O . ASP B 1 86 ? 12.059 44.086 45.765 1.000 12.879 83 ASP B O 1
ATOM 8560 N N . THR B 1 87 ? 14.209 44.857 45.731 1.000 13.605 84 THR B N 1
ATOM 8561 C CA . THR B 1 87 ? 14.289 44.950 44.279 1.000 11.800 84 THR B CA 1
ATOM 8562 C C . THR B 1 87 ? 15.487 44.180 43.715 1.000 12.145 84 THR B C 1
ATOM 8563 O O . THR B 1 87 ? 15.439 43.844 42.513 1.000 12.700 84 THR B O 1
ATOM 8574 N N . TYR B 1 88 ? 16.545 43.995 44.478 1.000 12.597 85 TYR B N 1
ATOM 8575 C CA . TYR B 1 88 ? 17.812 43.522 43.894 1.000 13.182 85 TYR B CA 1
ATOM 8576 C C . TYR B 1 88 ? 17.675 42.052 43.528 1.000 13.123 85 TYR B C 1
ATOM 8577 O O . TYR B 1 88 ? 18.390 41.529 42.638 1.000 13.121 85 TYR B O 1
ATOM 8595 N N . ASP B 1 89 ? 16.800 41.344 44.262 1.000 12.172 86 ASP B N 1
ATOM 8596 C CA . ASP B 1 89 ? 16.678 39.875 44.249 1.000 11.043 86 ASP B CA 1
ATOM 8597 C C . ASP B 1 89 ? 15.199 39.481 44.188 1.000 11.083 86 ASP B C 1
ATOM 8598 O O . ASP B 1 89 ? 14.765 38.479 44.806 1.000 12.156 86 ASP B O 1
ATOM 8607 N N . LEU B 1 90 ? 14.367 40.246 43.459 1.000 12.072 87 LEU B N 1
ATOM 8608 C CA . LEU B 1 90 ? 12.909 40.053 43.516 1.000 10.998 87 LEU B CA 1
ATOM 8609 C C . LEU B 1 90 ? 12.287 40.553 42.210 1.000 11.640 87 LEU B C 1
ATOM 8610 O O . LEU B 1 90 ? 12.654 41.630 41.690 1.000 11.284 87 LEU B O 1
ATOM 8626 N N . ILE B 1 91 ? 11.323 39.809 41.680 1.000 11.809 88 ILE B N 1
ATOM 8627 C CA . ILE B 1 91 ? 10.540 40.200 40.528 1.000 11.266 88 ILE B CA 1
ATOM 8628 C C . ILE B 1 91 ? 9.067 39.898 40.751 1.000 11.378 88 ILE B C 1
ATOM 8629 O O . ILE B 1 91 ? 8.705 38.834 41.298 1.000 11.769 88 ILE B O 1
ATOM 8645 N N . PRO B 1 92 ? 8.139 40.736 40.216 1.000 11.663 89 PRO B N 1
ATOM 8646 C CA . PRO B 1 92 ? 6.723 40.343 40.099 1.000 11.605 89 PRO B CA 1
ATOM 8647 C C . PRO B 1 92 ? 6.440 39.475 38.866 1.000 11.229 89 PRO B C 1
ATOM 8648 O O . PRO B 1 92 ? 7.037 39.712 37.807 1.000 12.946 89 PRO B O 1
ATOM 8659 N N . LEU B 1 93 ? 5.501 38.525 39.025 1.000 12.591 90 LEU B N 1
ATOM 8660 C CA . LEU B 1 93 ? 5.135 37.593 37.948 1.000 12.904 90 LEU B CA 1
ATOM 8661 C C . LEU B 1 93 ? 3.675 37.749 37.561 1.000 13.718 90 LEU B C 1
ATOM 8662 O O . LEU B 1 93 ? 3.201 37.010 36.697 1.000 13.263 90 LEU B O 1
ATOM 8678 N N A SER B 1 94 ? 2.968 38.711 38.164 0.800 13.335 91 SER B N 1
ATOM 8679 N N B SER B 1 94 ? 2.941 38.649 38.247 0.200 13.592 91 SER B N 1
ATOM 8680 C CA A SER B 1 94 ? 1.599 38.992 37.764 0.800 14.418 91 SER B CA 1
ATOM 8681 C CA B SER B 1 94 ? 1.539 38.932 37.950 0.200 13.999 91 SER B CA 1
ATOM 8682 C C A SER B 1 94 ? 1.323 40.477 38.011 0.800 15.849 91 SER B C 1
ATOM 8683 C C B SER B 1 94 ? 1.289 40.432 38.096 0.200 15.882 91 SER B C 1
ATOM 8684 O O A SER B 1 94 ? 2.162 41.196 38.520 0.800 16.744 91 SER B O 1
ATOM 8685 O O B SER B 1 94 ? 2.144 41.159 38.593 0.200 16.258 91 SER B O 1
ATOM 8700 N N . GLY B 1 95 ? 0.082 40.858 37.697 1.000 18.159 92 GLY B N 1
ATOM 8701 C CA . GLY B 1 95 ? -0.290 42.260 37.692 1.000 20.822 92 GLY B CA 1
ATOM 8702 C C . GLY B 1 95 ? -1.253 42.595 38.818 1.000 20.696 92 GLY B C 1
ATOM 8703 O O . GLY B 1 95 ? -1.549 41.793 39.701 1.000 18.988 92 GLY B O 1
ATOM 8707 N N . PRO B 1 96 ? -1.755 43.840 38.812 1.000 18.289 93 PRO B N 1
ATOM 8708 C CA . PRO B 1 96 ? -2.553 44.358 39.900 1.000 18.677 93 PRO B CA 1
ATOM 8709 C C . PRO B 1 96 ? -3.858 43.632 40.184 1.000 17.758 93 PRO B C 1
ATOM 8710 O O . PRO B 1 96 ? -4.218 43.537 41.341 1.000 18.217 93 PRO B O 1
ATOM 8721 N N A GLU B 1 97 ? -4.537 43.136 39.144 0.500 16.972 94 GLU B N 1
ATOM 8722 N N B GLU B 1 97 ? -4.570 43.150 39.160 0.500 17.258 94 GLU B N 1
ATOM 8723 C CA A GLU B 1 97 ? -5.819 42.470 39.343 0.500 17.654 94 GLU B CA 1
ATOM 8724 C CA B GLU B 1 97 ? -5.852 42.518 39.442 0.500 18.076 94 GLU B CA 1
ATOM 8725 C C A GLU B 1 97 ? -5.677 41.254 40.271 0.500 17.465 94 GLU B C 1
ATOM 8726 C C B GLU B 1 97 ? -5.670 41.261 40.305 0.500 17.592 94 GLU B C 1
ATOM 8727 O O A GLU B 1 97 ? -6.441 41.072 41.223 0.500 17.335 94 GLU B O 1
ATOM 8728 O O B GLU B 1 97 ? -6.412 41.073 41.267 0.500 17.066 94 GLU B O 1
ATOM 8751 N N . GLU B 1 98 ? -4.663 40.419 40.014 1.000 16.608 95 GLU B N 1
ATOM 8752 C CA . GLU B 1 98 ? -4.463 39.219 40.825 1.000 16.116 95 GLU B CA 1
ATOM 8753 C C . GLU B 1 98 ? -4.052 39.608 42.258 1.000 15.157 95 GLU B C 1
ATOM 8754 O O . GLU B 1 98 ? -4.443 38.942 43.237 1.000 15.179 95 GLU B O 1
ATOM 8766 N N . ILE B 1 99 ? -3.144 40.581 42.362 1.000 15.058 96 ILE B N 1
ATOM 8767 C CA . ILE B 1 99 ? -2.638 41.046 43.654 1.000 14.877 96 ILE B CA 1
ATOM 8768 C C . ILE B 1 99 ? -3.812 41.499 44.541 1.000 17.528 96 ILE B C 1
ATOM 8769 O O . ILE B 1 99 ? -3.889 41.126 45.729 1.000 17.171 96 ILE B O 1
ATOM 8785 N N . LEU B 1 100 ? -4.716 42.331 43.978 1.000 18.780 97 LEU B N 1
ATOM 8786 C CA . LEU B 1 100 ? -5.820 42.860 44.776 1.000 19.232 97 LEU B CA 1
ATOM 8787 C C . LEU B 1 100 ? -6.817 41.770 45.145 1.000 17.875 97 LEU B C 1
ATOM 8788 O O . LEU B 1 100 ? -7.261 41.745 46.302 1.000 19.329 97 LEU B O 1
ATOM 8804 N N . ARG B 1 101 ? -7.134 40.829 44.248 1.000 15.526 98 ARG B N 1
ATOM 8805 C CA . ARG B 1 101 ? -7.971 39.701 44.622 1.000 16.929 98 ARG B CA 1
ATOM 8806 C C . ARG B 1 101 ? -7.390 38.970 45.838 1.000 19.003 98 ARG B C 1
ATOM 8807 O O . ARG B 1 101 ? -8.081 38.587 46.774 1.000 19.524 98 ARG B O 1
ATOM 8828 N N . LYS B 1 102 ? -6.085 38.686 45.774 1.000 16.237 99 LYS B N 1
ATOM 8829 C CA . LYS B 1 102 ? -5.463 37.931 46.853 1.000 15.183 99 LYS B CA 1
ATOM 8830 C C . LYS B 1 102 ? -5.433 38.713 48.173 1.000 16.830 99 LYS B C 1
ATOM 8831 O O . LYS B 1 102 ? -5.673 38.110 49.215 1.000 16.535 99 LYS B O 1
ATOM 8850 N N . TYR B 1 103 ? -5.061 39.997 48.134 1.000 15.337 100 TYR B N 1
ATOM 8851 C CA . TYR B 1 103 ? -5.034 40.837 49.331 1.000 16.267 100 TYR B CA 1
ATOM 8852 C C . TYR B 1 103 ? -6.398 40.810 50.025 1.000 17.008 100 TYR B C 1
ATOM 8853 O O . TYR B 1 103 ? -6.468 40.569 51.240 1.000 18.380 100 TYR B O 1
ATOM 8871 N N A ARG B 1 104 ? -7.470 41.008 49.256 0.500 17.294 101 ARG B N 1
ATOM 8872 N N B ARG B 1 104 ? -7.466 41.026 49.269 0.500 18.192 101 ARG B N 1
ATOM 8873 C CA A ARG B 1 104 ? -8.827 41.046 49.814 0.500 18.540 101 ARG B CA 1
ATOM 8874 C CA B ARG B 1 104 ? -8.798 41.096 49.870 0.500 20.128 101 ARG B CA 1
ATOM 8875 C C A ARG B 1 104 ? -9.205 39.726 50.477 0.500 20.030 101 ARG B C 1
ATOM 8876 C C B ARG B 1 104 ? -9.182 39.743 50.490 0.500 20.887 101 ARG B C 1
ATOM 8877 O O A ARG B 1 104 ? -9.901 39.718 51.494 0.500 21.278 101 ARG B O 1
ATOM 8878 O O B ARG B 1 104 ? -9.810 39.729 51.555 0.500 22.298 101 ARG B O 1
ATOM 8919 N N . PHE B 1 105 ? -8.796 38.600 49.899 1.000 18.224 102 PHE B N 1
ATOM 8920 C CA . PHE B 1 105 ? -9.075 37.300 50.470 1.000 19.555 102 PHE B CA 1
ATOM 8921 C C . PHE B 1 105 ? -8.270 37.109 51.770 1.000 20.313 102 PHE B C 1
ATOM 8922 O O . PHE B 1 105 ? -8.788 36.578 52.762 1.000 21.687 102 PHE B O 1
ATOM 8939 N N . LEU B 1 106 ? -6.977 37.475 51.740 1.000 18.001 103 LEU B N 1
ATOM 8940 C CA . LEU B 1 106 ? -6.082 37.241 52.870 1.000 19.158 103 LEU B CA 1
ATOM 8941 C C . LEU B 1 106 ? -6.473 38.066 54.102 1.000 20.387 103 LEU B C 1
ATOM 8942 O O . LEU B 1 106 ? -6.184 37.653 55.240 1.000 20.025 103 LEU B O 1
ATOM 8958 N N . THR B 1 107 ? -6.955 39.292 53.885 1.000 19.966 104 THR B N 1
ATOM 8959 C CA . THR B 1 107 ? -7.286 40.191 55.004 1.000 19.397 104 THR B CA 1
ATOM 8960 C C . THR B 1 107 ? -8.545 41.007 54.681 1.000 20.991 104 THR B C 1
ATOM 8961 O O . THR B 1 107 ? -8.510 42.144 54.221 1.000 19.433 104 THR B O 1
ATOM 8972 N N . PRO B 1 108 ? -9.741 40.445 54.978 1.000 22.648 105 PRO B N 1
ATOM 8973 C CA . PRO B 1 108 ? -10.988 41.196 54.764 1.000 24.371 105 PRO B CA 1
ATOM 8974 C C . PRO B 1 108 ? -11.040 42.509 55.544 1.000 25.449 105 PRO B C 1
ATOM 8975 O O . PRO B 1 108 ? -11.716 43.446 55.115 1.000 26.019 105 PRO B O 1
ATOM 8986 N N . ASP B 1 109 ? -10.288 42.606 56.654 1.000 24.343 106 ASP B N 1
ATOM 8987 C CA . ASP B 1 109 ? -10.284 43.844 57.438 1.000 27.003 106 ASP B CA 1
ATOM 8988 C C . ASP B 1 109 ? -9.059 44.729 57.199 1.000 22.368 106 ASP B C 1
ATOM 8989 O O . ASP B 1 109 ? -8.737 45.610 58.014 1.000 25.064 106 ASP B O 1
ATOM 8998 N N . ASN B 1 110 ? -8.345 44.515 56.077 1.000 21.331 107 ASN B N 1
ATOM 8999 C CA . ASN B 1 110 ? -7.365 45.477 55.581 1.000 19.911 107 ASN B CA 1
ATOM 9000 C C . ASN B 1 110 ? -6.128 45.690 56.482 1.000 18.150 107 ASN B C 1
ATOM 9001 O O . ASN B 1 110 ? -5.638 46.813 56.650 1.000 20.827 107 ASN B O 1
ATOM 9012 N N A LYS B 1 111 ? -5.601 44.603 57.038 0.500 17.643 108 LYS B N 1
ATOM 9013 N N B LYS B 1 111 ? -5.588 44.593 57.029 0.500 17.884 108 LYS B N 1
ATOM 9014 C CA A LYS B 1 111 ? -4.352 44.639 57.786 0.500 19.046 108 LYS B CA 1
ATOM 9015 C CA B LYS B 1 111 ? -4.342 44.616 57.788 0.500 19.487 108 LYS B CA 1
ATOM 9016 C C A LYS B 1 111 ? -3.166 44.561 56.826 0.500 16.546 108 LYS B C 1
ATOM 9017 C C B LYS B 1 111 ? -3.161 44.767 56.813 0.500 17.698 108 LYS B C 1
ATOM 9018 O O A LYS B 1 111 ? -3.362 44.334 55.633 0.500 15.354 108 LYS B O 1
ATOM 9019 O O B LYS B 1 111 ? -3.329 45.005 55.611 0.500 18.651 108 LYS B O 1
ATOM 9056 N N . VAL B 1 112 ? -1.964 44.730 57.373 1.000 16.212 109 VAL B N 1
ATOM 9057 C CA . VAL B 1 112 ? -0.730 44.655 56.576 1.000 15.717 109 VAL B CA 1
ATOM 9058 C C . VAL B 1 112 ? -0.303 43.193 56.503 1.000 15.507 109 VAL B C 1
ATOM 9059 O O . VAL B 1 112 ? -0.122 42.501 57.513 1.000 15.962 109 VAL B O 1
ATOM 9072 N N . VAL B 1 113 ? -0.175 42.704 55.247 1.000 14.593 110 VAL B N 1
ATOM 9073 C CA . VAL B 1 113 ? 0.229 41.336 54.949 1.000 13.598 110 VAL B CA 1
ATOM 9074 C C . VAL B 1 113 ? 1.733 41.262 54.683 1.000 14.319 110 VAL B C 1
ATOM 9075 O O . VAL B 1 113 ? 2.224 41.956 53.789 1.000 14.579 110 VAL B O 1
ATOM 9088 N N . PHE B 1 114 ? 2.435 40.432 55.471 1.000 13.384 111 PHE B N 1
ATOM 9089 C CA . PHE B 1 114 ? 3.866 40.190 55.296 1.000 12.284 111 PHE B CA 1
ATOM 9090 C C . PHE B 1 114 ? 4.116 38.816 54.695 1.000 11.810 111 PHE B C 1
ATOM 9091 O O . PHE B 1 114 ? 3.425 37.837 54.960 1.000 12.349 111 PHE B O 1
ATOM 9108 N N A SER B 1 115 ? 5.239 38.722 53.970 0.300 12.910 112 SER B N 1
ATOM 9109 N N B SER B 1 115 ? 5.178 38.699 53.894 0.700 10.841 112 SER B N 1
ATOM 9110 C CA A SER B 1 115 ? 5.784 37.452 53.521 0.300 13.955 112 SER B CA 1
ATOM 9111 C CA B SER B 1 115 ? 5.725 37.418 53.486 0.700 11.170 112 SER B CA 1
ATOM 9112 C C A SER B 1 115 ? 6.052 36.548 54.721 0.300 13.260 112 SER B C 1
ATOM 9113 C C B SER B 1 115 ? 6.020 36.549 54.711 0.700 11.588 112 SER B C 1
ATOM 9114 O O A SER B 1 115 ? 6.426 37.022 55.803 0.300 13.198 112 SER B O 1
ATOM 9115 O O B SER B 1 115 ? 6.433 37.020 55.795 0.700 11.646 112 SER B O 1
ATOM 9130 N N . SER B 1 116 ? 5.878 35.240 54.504 1.000 12.480 113 SER B N 1
ATOM 9131 C CA . SER B 1 116 ? 6.351 34.221 55.398 1.000 12.844 113 SER B CA 1
ATOM 9132 C C . SER B 1 116 ? 7.687 33.685 54.895 1.000 12.999 113 SER B C 1
ATOM 9133 O O . SER B 1 116 ? 8.096 33.965 53.752 1.000 13.847 113 SER B O 1
ATOM 9141 N N . GLU B 1 117 ? 8.387 32.928 55.748 1.000 13.744 114 GLU B N 1
ATOM 9142 C CA . GLU B 1 117 ? 9.608 32.210 55.379 1.000 12.597 114 GLU B CA 1
ATOM 9143 C C . GLU B 1 117 ? 9.863 31.066 56.386 1.000 13.902 114 GLU B C 1
ATOM 9144 O O . GLU B 1 117 ? 9.174 30.961 57.398 1.000 13.879 114 GLU B O 1
ATOM 9156 N N . LEU B 1 118 ? 10.879 30.229 56.088 1.000 12.973 115 LEU B N 1
ATOM 9157 C CA . LEU B 1 118 ? 11.198 29.046 56.874 1.000 12.702 115 LEU B CA 1
ATOM 9158 C C . LEU B 1 118 ? 11.893 29.341 58.210 1.000 14.730 115 LEU B C 1
ATOM 9159 O O . LEU B 1 118 ? 11.788 28.496 59.115 1.000 15.641 115 LEU B O 1
ATOM 9175 N N . TYR B 1 119 ? 12.632 30.440 58.308 1.000 14.488 116 TYR B N 1
ATOM 9176 C CA . TYR B 1 119 ? 13.535 30.638 59.456 1.000 14.828 116 TYR B CA 1
ATOM 9177 C C . TYR B 1 119 ? 13.185 31.860 60.270 1.000 16.455 116 TYR B C 1
ATOM 9178 O O . TYR B 1 119 ? 12.748 32.902 59.771 1.000 16.191 116 TYR B O 1
ATOM 9196 N N . CYS B 1 120 ? 13.496 31.758 61.581 1.000 16.350 117 CYS B N 1
ATOM 9197 C CA . CYS B 1 120 ? 13.232 32.823 62.538 1.000 18.134 117 CYS B CA 1
ATOM 9198 C C . CYS B 1 120 ? 14.514 33.611 62.799 1.000 20.802 117 CYS B C 1
ATOM 9199 O O . CYS B 1 120 ? 15.426 33.147 63.507 1.000 20.997 117 CYS B O 1
ATOM 9207 N N . TRP B 1 121 ? 14.563 34.806 62.203 1.000 19.943 118 TRP B N 1
ATOM 9208 C CA . TRP B 1 121 ? 15.777 35.580 62.352 1.000 24.005 118 TRP B CA 1
ATOM 9209 C C . TRP B 1 121 ? 15.469 37.059 62.301 1.000 23.502 118 TRP B C 1
ATOM 9210 O O . TRP B 1 121 ? 14.461 37.475 61.774 1.000 20.072 118 TRP B O 1
ATOM 9230 N N . PRO B 1 122 ? 16.321 37.926 62.881 1.000 21.879 119 PRO B N 1
ATOM 9231 C CA . PRO B 1 122 ? 17.606 37.540 63.491 1.000 24.911 119 PRO B CA 1
ATOM 9232 C C . PRO B 1 122 ? 17.655 37.073 64.940 1.000 28.733 119 PRO B C 1
ATOM 9233 O O . PRO B 1 122 ? 18.737 36.805 65.465 1.000 31.397 119 PRO B O 1
ATOM 9244 N N . ASP B 1 123 ? 16.498 37.028 65.592 1.000 24.694 120 ASP B N 1
ATOM 9245 C CA . ASP B 1 123 ? 16.397 36.710 67.012 1.000 27.186 120 ASP B CA 1
ATOM 9246 C C . ASP B 1 123 ? 15.678 35.371 67.151 1.000 30.074 120 ASP B C 1
ATOM 9247 O O . ASP B 1 123 ? 14.444 35.323 67.158 1.000 27.328 120 ASP B O 1
ATOM 9256 N N . ALA B 1 124 ? 16.473 34.302 67.270 1.000 36.258 121 ALA B N 1
ATOM 9257 C CA . ALA B 1 124 ? 15.992 32.929 67.348 1.000 41.753 121 ALA B CA 1
ATOM 9258 C C . ALA B 1 124 ? 15.168 32.673 68.609 1.000 41.203 121 ALA B C 1
ATOM 9259 O O . ALA B 1 124 ? 14.432 31.696 68.650 1.000 40.492 121 ALA B O 1
ATOM 9266 N N . SER B 1 125 ? 15.200 33.576 69.586 1.000 35.114 122 SER B N 1
ATOM 9267 C CA . SER B 1 125 ? 14.392 33.438 70.782 1.000 39.780 122 SER B CA 1
ATOM 9268 C C . SER B 1 125 ? 12.937 33.846 70.558 1.000 38.766 122 SER B C 1
ATOM 9269 O O . SER B 1 125 ? 12.105 33.627 71.427 1.000 38.339 122 SER B O 1
ATOM 9277 N N . LEU B 1 126 ? 12.586 34.426 69.395 0.970 30.324 123 LEU B N 1
ATOM 9278 C CA . LEU B 1 126 ? 11.191 34.738 69.131 1.000 27.825 123 LEU B CA 1
ATOM 9279 C C . LEU B 1 126 ? 10.419 33.478 68.747 1.000 19.942 123 LEU B C 1
ATOM 9280 O O . LEU B 1 126 ? 9.192 33.544 68.708 1.000 20.483 123 LEU B O 1
ATOM 9296 N N . VAL B 1 127 ? 11.112 32.363 68.515 1.000 23.760 124 VAL B N 1
ATOM 9297 C CA . VAL B 1 127 ? 10.465 31.119 68.105 1.000 22.154 124 VAL B CA 1
ATOM 9298 C C . VAL B 1 127 ? 9.264 30.813 69.007 1.000 24.087 124 VAL B C 1
ATOM 9299 O O . VAL B 1 127 ? 8.163 30.540 68.498 1.000 25.034 124 VAL B O 1
ATOM 9312 N N . GLU B 1 128 ? 9.446 30.916 70.355 1.000 26.073 125 GLU B N 1
ATOM 9313 C CA . GLU B 1 128 ? 8.375 30.523 71.264 1.000 27.555 125 GLU B CA 1
ATOM 9314 C C . GLU B 1 128 ? 7.295 31.592 71.397 1.000 27.939 125 GLU B C 1
ATOM 9315 O O . GLU B 1 128 ? 6.271 31.344 72.019 1.000 28.683 125 GLU B O 1
ATOM 9327 N N . ARG B 1 129 ? 7.491 32.770 70.794 1.000 24.106 126 ARG B N 1
ATOM 9328 C CA . ARG B 1 129 ? 6.469 33.812 70.852 1.000 22.453 126 ARG B CA 1
ATOM 9329 C C . ARG B 1 129 ? 5.627 33.898 69.578 1.000 19.947 126 ARG B C 1
ATOM 9330 O O . ARG B 1 129 ? 4.614 34.600 69.553 1.000 21.121 126 ARG B O 1
ATOM 9351 N N . TYR B 1 130 ? 6.025 33.177 68.523 1.000 20.763 127 TYR B N 1
ATOM 9352 C CA . TYR B 1 130 ? 5.207 33.186 67.308 1.000 19.825 127 TYR B CA 1
ATOM 9353 C C . TYR B 1 130 ? 3.961 32.313 67.482 1.000 20.893 127 TYR B C 1
ATOM 9354 O O . TYR B 1 130 ? 3.971 31.308 68.209 1.000 22.568 127 TYR B O 1
ATOM 9372 N N . PRO B 1 131 ? 2.862 32.607 66.761 1.000 21.037 128 PRO B N 1
ATOM 9373 C CA . PRO B 1 131 ? 1.708 31.714 66.724 1.000 22.058 128 PRO B CA 1
ATOM 9374 C C . PRO B 1 131 ? 2.105 30.342 66.208 1.000 24.343 128 PRO B C 1
ATOM 9375 O O . PRO B 1 131 ? 2.903 30.232 65.268 1.000 21.982 128 PRO B O 1
ATOM 9386 N N . LYS B 1 132 ? 1.551 29.284 66.818 1.000 24.116 129 LYS B N 1
ATOM 9387 C CA . LYS B 1 132 ? 1.818 27.921 66.391 1.000 25.147 129 LYS B CA 1
ATOM 9388 C C . LYS B 1 132 ? 0.946 27.614 65.179 1.000 22.366 129 LYS B C 1
ATOM 9389 O O . LYS B 1 132 ? -0.247 27.942 65.180 1.000 21.311 129 LYS B O 1
ATOM 9408 N N . VAL B 1 133 ? 1.572 27.038 64.139 1.000 21.323 130 VAL B N 1
ATOM 9409 C CA . VAL B 1 133 ? 0.873 26.723 62.900 1.000 20.487 130 VAL B CA 1
ATOM 9410 C C . VAL B 1 133 ? 1.366 25.374 62.398 1.000 19.275 130 VAL B C 1
ATOM 9411 O O . VAL B 1 133 ? 2.483 24.960 62.710 1.000 20.216 130 VAL B O 1
ATOM 9424 N N . ASP B 1 134 ? 0.551 24.717 61.557 1.000 20.855 131 ASP B N 1
ATOM 9425 C CA . ASP B 1 134 ? 0.939 23.406 61.023 1.000 24.406 131 ASP B CA 1
ATOM 9426 C C . ASP B 1 134 ? 2.059 23.489 59.962 1.000 24.401 131 ASP B C 1
ATOM 9427 O O . ASP B 1 134 ? 2.898 22.595 59.840 1.000 26.214 131 ASP B O 1
ATOM 9436 N N . THR B 1 135 ? 2.097 24.594 59.236 1.000 18.520 132 THR B N 1
ATOM 9437 C CA . THR B 1 135 ? 2.998 24.757 58.091 1.000 17.212 132 THR B CA 1
ATOM 9438 C C . THR B 1 135 ? 4.440 24.983 58.539 1.000 15.187 132 THR B C 1
ATOM 9439 O O . THR B 1 135 ? 4.699 25.508 59.629 1.000 16.446 132 THR B O 1
ATOM 9450 N N . LYS B 1 136 ? 5.374 24.658 57.633 1.000 14.541 133 LYS B N 1
ATOM 9451 C CA . LYS B 1 136 ? 6.781 25.016 57.770 1.000 14.155 133 LYS B CA 1
ATOM 9452 C C . LYS B 1 136 ? 7.024 26.507 57.551 1.000 14.165 133 LYS B C 1
ATOM 9453 O O . LYS B 1 136 ? 8.106 26.982 57.945 1.000 14.061 133 LYS B O 1
ATOM 9472 N N . TYR B 1 137 ? 6.104 27.219 56.868 1.000 13.110 134 TYR B N 1
ATOM 9473 C CA . TYR B 1 137 ? 6.263 28.656 56.598 1.000 12.747 134 TYR B CA 1
ATOM 9474 C C . TYR B 1 137 ? 5.854 29.518 57.782 1.000 13.822 134 TYR B C 1
ATOM 9475 O O . TYR B 1 137 ? 4.871 30.230 57.730 1.000 15.764 134 TYR B O 1
ATOM 9493 N N . LYS B 1 138 ? 6.616 29.446 58.874 1.000 14.161 135 LYS B N 1
ATOM 9494 C CA . LYS B 1 138 ? 6.111 29.890 60.176 1.000 15.620 135 LYS B CA 1
ATOM 9495 C C . LYS B 1 138 ? 6.388 31.349 60.497 1.000 14.528 135 LYS B C 1
ATOM 9496 O O . LYS B 1 138 ? 5.680 31.988 61.315 1.000 15.754 135 LYS B O 1
ATOM 9515 N N . TYR B 1 139 ? 7.429 31.941 59.877 1.000 14.010 136 TYR B N 1
ATOM 9516 C CA . TYR B 1 139 ? 8.007 33.189 60.387 1.000 14.623 136 TYR B CA 1
ATOM 9517 C C . TYR B 1 139 ? 7.941 34.340 59.388 1.000 13.171 136 TYR B C 1
ATOM 9518 O O . TYR B 1 139 ? 7.683 34.142 58.180 1.000 14.471 136 TYR B O 1
ATOM 9536 N N . LEU B 1 140 ? 8.113 35.562 59.859 1.000 14.513 137 LEU B N 1
ATOM 9537 C CA . LEU B 1 140 ? 7.981 36.744 59.032 1.000 12.685 137 LEU B CA 1
ATOM 9538 C C . LEU B 1 140 ? 9.278 37.011 58.241 1.000 12.927 137 LEU B C 1
ATOM 9539 O O . LEU B 1 140 ? 10.396 36.836 58.726 1.000 15.029 137 LEU B O 1
ATOM 9555 N N . ASN B 1 141 ? 9.093 37.426 56.964 1.000 13.145 138 ASN B N 1
ATOM 9556 C CA . ASN B 1 141 ? 10.189 37.978 56.150 1.000 12.846 138 ASN B CA 1
ATOM 9557 C C . ASN B 1 141 ? 9.796 39.398 55.714 1.000 12.877 138 ASN B C 1
ATOM 9558 O O . ASN B 1 141 ? 8.693 39.623 55.157 1.000 13.406 138 ASN B O 1
ATOM 9569 N N . SER B 1 142 ? 10.695 40.383 55.963 1.000 13.558 139 SER B N 1
ATOM 9570 C CA . SER B 1 142 ? 10.393 41.794 55.763 1.000 14.293 139 SER B CA 1
ATOM 9571 C C . SER B 1 142 ? 10.683 42.278 54.332 1.000 13.827 139 SER B C 1
ATOM 9572 O O . SER B 1 142 ? 10.557 43.448 54.034 1.000 15.767 139 SER B O 1
ATOM 9580 N N . GLY B 1 143 ? 11.092 41.379 53.431 1.000 14.903 140 GLY B N 1
ATOM 9581 C CA . GLY B 1 143 ? 11.451 41.728 52.068 1.000 14.762 140 GLY B CA 1
ATOM 9582 C C . GLY B 1 143 ? 10.290 41.944 51.123 1.000 13.532 140 GLY B C 1
ATOM 9583 O O . GLY B 1 143 ? 10.475 42.408 50.000 1.000 14.089 140 GLY B O 1
ATOM 9587 N N . ALA B 1 144 ? 9.046 41.672 51.588 1.000 12.650 141 ALA B N 1
ATOM 9588 C CA . ALA B 1 144 ? 7.868 41.995 50.821 1.000 13.67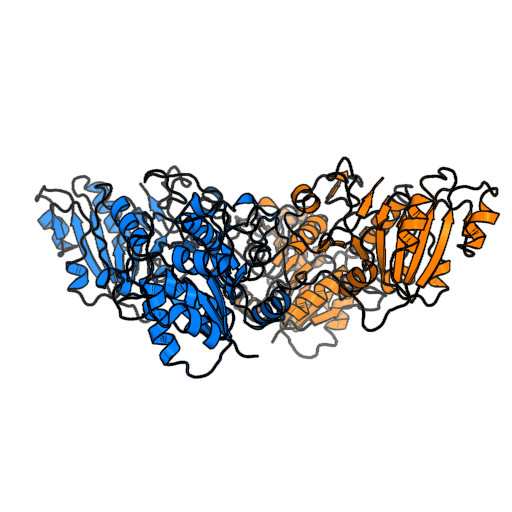0 141 ALA B CA 1
ATOM 9589 C C . ALA B 1 144 ? 6.648 42.050 51.751 1.000 13.706 141 ALA B C 1
ATOM 9590 O O . ALA B 1 144 ? 6.435 41.136 52.554 1.000 13.898 141 ALA B O 1
ATOM 9597 N N . PHE B 1 145 ? 5.862 43.110 51.638 1.000 14.486 142 PHE B N 1
ATOM 9598 C CA . PHE B 1 145 ? 4.637 43.273 52.401 1.000 14.726 142 PHE B CA 1
ATOM 9599 C C . PHE B 1 145 ? 3.681 44.194 51.645 1.000 14.215 142 PHE B C 1
ATOM 9600 O O . PHE B 1 145 ? 4.063 44.865 50.702 1.000 14.771 142 PHE B O 1
ATOM 9617 N N . MET B 1 146 ? 2.415 44.232 52.079 1.000 14.551 143 MET B N 1
ATOM 9618 C CA . MET B 1 146 ? 1.374 44.964 51.386 1.000 15.976 143 MET B CA 1
ATOM 9619 C C . MET B 1 146 ? 0.330 45.479 52.404 1.000 15.988 143 MET B C 1
ATOM 9620 O O . MET B 1 146 ? -0.096 44.730 53.256 1.000 15.448 143 MET B O 1
ATOM 9634 N N . GLY B 1 147 ? -0.077 46.737 52.248 1.000 16.660 144 GLY B N 1
ATOM 9635 C CA . GLY B 1 147 ? -1.203 47.262 53.040 1.000 17.488 144 GLY B CA 1
ATOM 9636 C C . GLY B 1 147 ? -1.391 48.741 52.746 1.000 19.507 144 GLY B C 1
ATOM 9637 O O . GLY B 1 147 ? -0.819 49.292 51.817 1.000 17.819 144 GLY B O 1
ATOM 9641 N N . TYR B 1 148 ? -2.283 49.402 53.508 1.000 19.991 145 TYR B N 1
ATOM 9642 C CA . TYR B 1 148 ? -2.552 50.815 53.272 1.000 21.306 145 TYR B CA 1
ATOM 9643 C C . TYR B 1 148 ? -1.430 51.695 53.831 1.000 17.117 145 TYR B C 1
ATOM 9644 O O . TYR B 1 148 ? -0.885 51.458 54.924 1.000 18.884 145 TYR B O 1
ATOM 9662 N N . ARG B 1 149 ? -1.174 52.764 53.091 1.000 20.919 146 ARG B N 1
ATOM 9663 C CA . ARG B 1 149 ? -0.151 53.758 53.387 1.000 22.917 146 ARG B CA 1
ATOM 9664 C C . ARG B 1 149 ? -0.219 54.270 54.825 1.000 21.730 146 ARG B C 1
ATOM 9665 O O . ARG B 1 149 ? 0.789 54.286 55.542 1.000 22.208 146 ARG B O 1
ATOM 9686 N N . ASP B 1 150 ? -1.429 54.638 55.267 1.000 24.261 147 ASP B N 1
ATOM 9687 C CA . ASP B 1 150 ? -1.556 55.167 56.618 1.000 25.022 147 ASP B CA 1
ATOM 9688 C C . ASP B 1 150 ? -1.169 54.153 57.684 1.000 20.555 147 ASP B C 1
ATOM 9689 O O . ASP B 1 150 ? -0.571 54.522 58.714 1.000 23.974 147 ASP B O 1
ATOM 9698 N N . ASP B 1 151 ? -1.551 52.875 57.493 1.000 23.014 148 ASP B N 1
ATOM 9699 C CA . ASP B 1 151 ? -1.217 51.819 58.449 1.000 23.313 148 ASP B CA 1
ATOM 9700 C C . ASP B 1 151 ? 0.293 51.566 58.503 1.000 25.028 148 ASP B C 1
ATOM 9701 O O . ASP B 1 151 ? 0.872 51.361 59.584 1.000 24.693 148 ASP B O 1
ATOM 9710 N N . ILE B 1 152 ? 0.943 51.554 57.321 1.000 22.088 149 ILE B N 1
ATOM 9711 C CA . ILE B 1 152 ? 2.383 51.335 57.324 1.000 23.456 149 ILE B CA 1
ATOM 9712 C C . ILE B 1 152 ? 3.093 52.522 57.945 1.000 20.495 149 ILE B C 1
ATOM 9713 O O . ILE B 1 152 ? 4.013 52.330 58.753 1.000 20.856 149 ILE B O 1
ATOM 9729 N N . TYR B 1 153 ? 2.643 53.740 57.576 1.000 24.129 150 TYR B N 1
ATOM 9730 C CA . TYR B 1 153 ? 3.226 54.970 58.104 1.000 25.349 150 TYR B CA 1
ATOM 9731 C C . TYR B 1 153 ? 3.147 54.976 59.630 1.000 25.864 150 TYR B C 1
ATOM 9732 O O . TYR B 1 153 ? 4.134 55.215 60.301 1.000 23.137 150 TYR B O 1
ATOM 9750 N N . GLU B 1 154 ? 1.993 54.599 60.178 1.000 27.709 151 GLU B N 1
ATOM 9751 C CA . GLU B 1 154 ? 1.807 54.584 61.624 1.000 31.194 151 GLU B CA 1
ATOM 9752 C C . GLU B 1 154 ? 2.841 53.684 62.310 1.000 27.344 151 GLU B C 1
ATOM 9753 O O . GLU B 1 154 ? 3.371 54.018 63.375 1.000 28.010 151 GLU B O 1
ATOM 9765 N N . MET B 1 155 ? 3.149 52.517 61.735 1.000 25.744 152 MET B N 1
ATOM 9766 C CA . MET B 1 155 ? 4.121 51.623 62.346 1.000 27.105 152 MET B CA 1
ATOM 9767 C C . MET B 1 155 ? 5.544 52.192 62.340 1.000 25.699 152 MET B C 1
ATOM 9768 O O . MET B 1 155 ? 6.273 51.939 63.305 1.000 28.278 152 MET B O 1
ATOM 9782 N N . ILE B 1 156 ? 5.944 52.940 61.297 1.000 23.318 153 ILE B N 1
ATOM 9783 C CA . ILE B 1 156 ? 7.344 53.336 61.114 1.000 25.776 153 ILE B CA 1
ATOM 9784 C C . ILE B 1 156 ? 7.610 54.820 61.430 1.000 29.650 153 ILE B C 1
ATOM 9785 O O . ILE B 1 156 ? 8.751 55.280 61.254 1.000 31.774 153 ILE B O 1
ATOM 9801 N N . LYS B 1 157 ? 6.590 55.585 61.862 1.000 31.625 154 LYS B N 1
ATOM 9802 C CA . LYS B 1 157 ? 6.656 57.052 61.823 1.000 36.160 154 LYS B CA 1
ATOM 9803 C C . LYS B 1 157 ? 7.750 57.637 62.726 1.000 36.870 154 LYS B C 1
ATOM 9804 O O . LYS B 1 157 ? 8.219 58.749 62.469 1.000 38.704 154 LYS B O 1
ATOM 9823 N N . ASN B 1 158 ? 8.227 56.883 63.717 1.000 38.324 155 ASN B N 1
ATOM 9824 C CA . ASN B 1 158 ? 9.286 57.378 64.593 1.000 41.551 155 ASN B CA 1
ATOM 9825 C C . ASN B 1 158 ? 10.687 57.171 64.001 1.000 45.215 155 ASN B C 1
ATOM 9826 O O . ASN B 1 158 ? 11.667 57.659 64.564 1.000 47.285 155 ASN B O 1
ATOM 9837 N N . GLY B 1 159 ? 10.808 56.459 62.874 1.000 34.174 156 GLY B N 1
ATOM 9838 C CA . GLY B 1 159 ? 12.120 56.159 62.324 1.000 36.461 156 GLY B CA 1
ATOM 9839 C C . GLY B 1 159 ? 12.852 55.082 63.115 1.000 37.376 156 GLY B C 1
ATOM 9840 O O . GLY B 1 159 ? 12.381 54.654 64.159 1.000 39.022 156 GLY B O 1
ATOM 9844 N N . VAL B 1 160 ? 14.010 54.652 62.587 1.000 35.465 157 VAL B N 1
ATOM 9845 C CA . VAL B 1 160 ? 14.909 53.691 63.217 1.000 36.242 157 VAL B CA 1
ATOM 9846 C C . VAL B 1 160 ? 16.346 54.160 62.934 1.000 32.595 157 VAL B C 1
ATOM 9847 O O . VAL B 1 160 ? 16.537 55.168 62.251 1.000 32.451 157 VAL B O 1
ATOM 9860 N N . LYS B 1 161 ? 17.330 53.413 63.442 1.000 34.625 158 LYS B N 1
ATOM 9861 C CA . LYS B 1 161 ? 18.726 53.618 63.081 1.000 40.304 158 LYS B CA 1
ATOM 9862 C C . LYS B 1 161 ? 18.980 52.956 61.728 1.000 43.555 158 LYS B C 1
ATOM 9863 O O . LYS B 1 161 ? 18.442 51.885 61.440 1.000 37.598 158 LYS B O 1
ATOM 9882 N N . ASP B 1 162 ? 19.823 53.581 60.899 1.000 42.648 159 ASP B N 1
ATOM 9883 C CA . ASP B 1 162 ? 20.161 53.017 59.598 1.000 43.635 159 ASP B CA 1
ATOM 9884 C C . ASP B 1 162 ? 20.668 51.578 59.724 1.000 43.302 159 ASP B C 1
ATOM 9885 O O . ASP B 1 162 ? 20.403 50.773 58.828 1.000 40.247 159 ASP B O 1
ATOM 9894 N N . ARG B 1 163 ? 21.427 51.272 60.788 1.000 40.519 160 ARG B N 1
ATOM 9895 C CA . ARG B 1 163 ? 22.060 49.964 60.945 1.000 45.900 160 ARG B CA 1
ATOM 9896 C C . ARG B 1 163 ? 21.198 49.015 61.788 1.000 40.197 160 ARG B C 1
ATOM 9897 O O . ARG B 1 163 ? 21.606 47.886 62.016 1.000 37.495 160 ARG B O 1
ATOM 9918 N N . ASP B 1 164 ? 20.019 49.465 62.251 1.000 37.030 161 ASP B N 1
ATOM 9919 C CA . ASP B 1 164 ? 19.029 48.587 62.866 1.000 35.243 161 ASP B CA 1
ATOM 9920 C C . ASP B 1 164 ? 18.564 47.579 61.818 1.000 34.664 161 ASP B C 1
ATOM 9921 O O . ASP B 1 164 ? 18.703 47.856 60.629 1.000 31.746 161 ASP B O 1
ATOM 9930 N N . ASP B 1 165 ? 17.987 46.451 62.297 1.000 30.228 162 ASP B N 1
ATOM 9931 C CA . ASP B 1 165 ? 17.486 45.398 61.432 1.000 28.878 162 ASP B CA 1
ATOM 9932 C C . ASP B 1 165 ? 15.998 45.618 61.146 1.000 24.851 162 ASP B C 1
ATOM 9933 O O . ASP B 1 165 ? 15.171 45.665 62.067 1.000 24.213 162 ASP B O 1
ATOM 9942 N N . ASP B 1 166 ? 15.626 45.712 59.864 1.000 24.026 163 ASP B N 1
ATOM 9943 C CA . ASP B 1 166 ? 14.231 45.948 59.513 1.000 23.824 163 ASP B CA 1
ATOM 9944 C C . ASP B 1 166 ? 13.373 44.696 59.775 1.000 20.544 163 ASP B C 1
ATOM 9945 O O . ASP B 1 166 ? 12.194 44.764 60.100 1.000 19.595 163 ASP B O 1
ATOM 9954 N N . GLN B 1 167 ? 13.962 43.543 59.578 1.000 18.839 164 GLN B N 1
ATOM 9955 C CA . GLN B 1 167 ? 13.303 42.266 59.806 1.000 19.474 164 GLN B CA 1
ATOM 9956 C C . GLN B 1 167 ? 12.929 42.099 61.281 1.000 17.275 164 GLN B C 1
ATOM 9957 O O . GLN B 1 167 ? 11.786 41.701 61.580 1.000 16.375 164 GLN B O 1
ATOM 9971 N N . LEU B 1 168 ? 13.857 42.450 62.203 1.000 19.244 165 LEU B N 1
ATOM 9972 C CA . LEU B 1 168 ? 13.542 42.339 63.617 1.000 19.409 165 LEU B CA 1
ATOM 9973 C C . LEU B 1 168 ? 12.410 43.301 63.974 1.000 18.493 165 LEU B C 1
ATOM 9974 O O . LEU B 1 168 ? 11.443 42.921 64.663 1.000 17.992 165 LEU B O 1
ATOM 9990 N N . PHE B 1 169 ? 12.484 44.517 63.444 1.000 19.802 166 PHE B N 1
ATOM 9991 C CA . PHE B 1 169 ? 11.489 45.556 63.692 1.000 20.435 166 PHE B CA 1
ATOM 9992 C C . PHE B 1 169 ? 10.078 45.018 63.397 1.000 22.348 166 PHE B C 1
ATOM 9993 O O . PHE B 1 169 ? 9.163 45.086 64.219 1.000 19.655 166 PHE B O 1
ATOM 10010 N N . PHE B 1 170 ? 9.869 44.477 62.186 1.000 17.218 167 PHE B N 1
ATOM 10011 C CA . PHE B 1 170 ? 8.523 44.026 61.833 1.000 17.785 167 PHE B CA 1
ATOM 10012 C C . PHE B 1 170 ? 8.139 42.712 62.505 1.000 16.840 167 PHE B C 1
ATOM 10013 O O . PHE B 1 170 ? 6.949 42.470 62.725 1.000 17.450 167 PHE B O 1
ATOM 10030 N N . SER B 1 171 ? 9.105 41.830 62.799 1.000 16.941 168 SER B N 1
ATOM 10031 C CA . SER B 1 171 ? 8.815 40.587 63.503 1.000 15.506 168 SER B CA 1
ATOM 10032 C C . SER B 1 171 ? 8.207 40.915 64.877 1.000 18.984 168 SER B C 1
ATOM 10033 O O . SER B 1 171 ? 7.213 40.272 65.274 1.000 19.024 168 SER B O 1
ATOM 10041 N N . ILE B 1 172 ? 8.809 41.884 65.579 1.000 19.780 169 ILE B N 1
ATOM 10042 C CA . ILE B 1 172 ? 8.320 42.289 66.894 1.000 22.271 169 ILE B CA 1
ATOM 10043 C C . ILE B 1 172 ? 6.912 42.858 66.770 1.000 20.291 169 ILE B C 1
ATOM 10044 O O . ILE B 1 172 ? 6.033 42.510 67.562 1.000 21.047 169 ILE B O 1
ATOM 10060 N N . LYS B 1 173 ? 6.643 43.711 65.773 1.000 17.900 170 LYS B N 1
ATOM 10061 C CA . LYS B 1 173 ? 5.296 44.220 65.550 1.000 20.319 170 LYS B CA 1
ATOM 10062 C C . LYS B 1 173 ? 4.291 43.086 65.343 1.000 19.985 170 LYS B C 1
ATOM 10063 O O . LYS B 1 173 ? 3.163 43.109 65.844 1.000 18.433 170 LYS B O 1
ATOM 10082 N N . PHE B 1 174 ? 4.644 42.075 64.533 1.000 17.191 171 PHE B N 1
ATOM 10083 C CA . PHE B 1 174 ? 3.751 40.960 64.296 1.000 16.299 171 PHE B CA 1
ATOM 10084 C C . PHE B 1 174 ? 3.362 40.225 65.579 1.000 17.140 171 PHE B C 1
ATOM 10085 O O . PHE B 1 174 ? 2.190 39.861 65.797 1.000 16.855 171 PHE B O 1
ATOM 10102 N N . ILE B 1 175 ? 4.357 40.015 66.436 1.000 16.978 172 ILE B N 1
ATOM 10103 C CA . ILE B 1 175 ? 4.224 39.252 67.682 1.000 21.689 172 ILE B CA 1
ATOM 10104 C C . ILE B 1 175 ? 3.479 40.063 68.744 1.000 20.772 172 ILE B C 1
ATOM 10105 O O . ILE B 1 175 ? 2.762 39.447 69.531 1.000 21.877 172 ILE B O 1
ATOM 10121 N N . GLU B 1 176 ? 3.640 41.387 68.755 1.000 18.808 173 GLU B N 1
ATOM 10122 C CA . GLU B 1 176 ? 3.238 42.198 69.912 1.000 20.110 173 GLU B CA 1
ATOM 10123 C C . GLU B 1 176 ? 1.973 43.011 69.643 1.000 22.544 173 GLU B C 1
ATOM 10124 O O . GLU B 1 176 ? 1.426 43.588 70.597 1.000 23.395 173 GLU B O 1
ATOM 10136 N N . THR B 1 177 ? 1.461 43.035 68.382 1.000 21.462 174 THR B N 1
ATOM 10137 C CA . THR B 1 177 ? 0.286 43.788 67.976 1.000 21.376 174 THR B CA 1
ATOM 10138 C C . THR B 1 177 ? -0.630 42.860 67.177 1.000 19.790 174 THR B C 1
ATOM 10139 O O . THR B 1 177 ? -0.283 41.692 66.939 1.000 19.110 174 THR B O 1
ATOM 10150 N N . ASP B 1 178 ? -1.781 43.393 66.741 1.000 19.481 175 ASP B N 1
ATOM 10151 C CA . ASP B 1 178 ? -2.656 42.699 65.815 1.000 21.569 175 ASP B CA 1
ATOM 10152 C C . ASP B 1 178 ? -2.642 43.384 64.446 1.000 21.588 175 ASP B C 1
ATOM 10153 O O . ASP B 1 178 ? -3.593 43.209 63.673 1.000 23.443 175 ASP B O 1
ATOM 10162 N N . LYS B 1 179 ? -1.552 44.087 64.075 1.000 17.959 176 LYS B N 1
ATOM 10163 C CA . LYS B 1 179 ? -1.589 44.878 62.860 1.000 18.295 176 LYS B CA 1
ATOM 10164 C C . LYS B 1 179 ? -1.201 44.103 61.587 1.000 19.038 176 LYS B C 1
ATOM 10165 O O . LYS B 1 179 ? -1.476 44.637 60.489 1.000 18.602 176 LYS B O 1
ATOM 10184 N N . ILE B 1 180 ? -0.537 42.944 61.754 1.000 16.691 177 ILE B N 1
ATOM 10185 C CA . ILE B 1 180 ? 0.050 42.202 60.636 1.000 16.137 177 ILE B CA 1
ATOM 10186 C C . ILE B 1 180 ? -0.565 40.803 60.554 1.000 16.510 177 ILE B C 1
ATOM 10187 O O . ILE B 1 180 ? -0.787 40.109 61.558 1.000 18.155 177 ILE B O 1
ATOM 10203 N N . VAL B 1 181 ? -0.782 40.354 59.301 1.000 16.850 178 VAL B N 1
ATOM 10204 C CA . VAL B 1 181 ? -1.132 38.985 58.938 1.000 17.034 178 VAL B CA 1
ATOM 10205 C C . VAL B 1 181 ? 0.022 38.380 58.109 1.000 14.200 178 VAL B C 1
ATOM 10206 O O . VAL B 1 181 ? 0.608 39.119 57.296 1.000 16.647 178 VAL B O 1
ATOM 10219 N N . LEU B 1 182 ? 0.344 37.105 58.317 1.000 14.389 179 LEU B N 1
ATOM 10220 C CA . LEU B 1 182 ? 1.371 36.439 57.518 1.000 15.127 179 LEU B CA 1
ATOM 10221 C C . LEU B 1 182 ? 0.713 35.717 56.334 1.000 14.375 179 LEU B C 1
ATOM 10222 O O . LEU B 1 182 ? -0.330 35.020 56.460 1.000 14.347 179 LEU B O 1
ATOM 10238 N N . ASP B 1 183 ? 1.412 35.774 55.187 1.000 12.845 180 ASP B N 1
ATOM 10239 C CA . ASP B 1 183 ? 1.005 35.033 53.982 1.000 13.704 180 ASP B CA 1
ATOM 10240 C C . ASP B 1 183 ? 1.524 33.594 54.043 1.000 12.921 180 ASP B C 1
ATOM 10241 O O . ASP B 1 183 ? 2.503 33.244 53.353 1.000 12.832 180 ASP B O 1
ATOM 10250 N N . TYR B 1 184 ? 0.931 32.756 54.910 1.000 12.745 181 TYR B N 1
ATOM 10251 C CA . TYR B 1 184 ? 1.407 31.413 55.157 1.000 14.012 181 TYR B CA 1
ATOM 10252 C C . TYR B 1 184 ? 1.384 30.527 53.905 1.000 14.121 181 TYR B C 1
ATOM 10253 O O . TYR B 1 184 ? 2.167 29.569 53.809 1.000 16.151 181 TYR B O 1
ATOM 10271 N N . LYS B 1 185 ? 0.418 30.760 53.004 1.000 14.369 182 LYS B N 1
ATOM 10272 C CA . LYS B 1 185 ? 0.245 29.905 51.846 1.000 15.081 182 LYS B CA 1
ATOM 10273 C C . LYS B 1 185 ? 0.953 30.440 50.593 1.000 14.102 182 LYS B C 1
ATOM 10274 O O . LYS B 1 185 ? 0.692 29.941 49.487 1.000 12.891 182 LYS B O 1
ATOM 10293 N N . CYS B 1 186 ? 1.786 31.489 50.720 1.000 12.090 183 CYS B N 1
ATOM 10294 C CA . CYS B 1 186 ? 2.626 31.932 49.602 1.000 12.101 183 CYS B CA 1
ATOM 10295 C C . CYS B 1 186 ? 1.713 32.301 48.415 1.000 13.494 183 CYS B C 1
ATOM 10296 O O . CYS B 1 186 ? 1.975 31.928 47.259 1.000 14.160 183 CYS B O 1
ATOM 10304 N N . GLU B 1 187 ? 0.635 33.082 48.698 1.000 12.900 184 GLU B N 1
ATOM 10305 C CA . GLU B 1 187 ? -0.257 33.552 47.645 1.000 13.030 184 GLU B CA 1
ATOM 10306 C C . GLU B 1 187 ? 0.313 34.835 47.021 1.000 13.837 184 GLU B C 1
ATOM 10307 O O . GLU B 1 187 ? 0.357 34.966 45.785 1.000 13.212 184 GLU B O 1
ATOM 10319 N N . LEU B 1 188 ? 0.690 35.810 47.838 1.000 12.865 185 LEU B N 1
ATOM 10320 C CA . LEU B 1 188 ? 1.276 37.045 47.355 1.000 12.428 185 LEU B CA 1
ATOM 10321 C C . LEU B 1 188 ? 2.788 36.908 47.169 1.000 11.644 185 LEU B C 1
ATOM 10322 O O . LEU B 1 188 ? 3.351 37.476 46.218 1.000 13.378 185 LEU B O 1
ATOM 10338 N N . PHE B 1 189 ? 3.469 36.333 48.175 1.000 11.824 186 PHE B N 1
ATOM 10339 C CA . PHE B 1 189 ? 4.925 36.431 48.287 1.000 12.284 186 PHE B CA 1
ATOM 10340 C C . PHE B 1 189 ? 5.548 35.054 48.452 1.000 12.233 186 PHE B C 1
ATOM 10341 O O . PHE B 1 189 ? 5.030 34.208 49.176 1.000 13.122 186 PHE B O 1
ATOM 10358 N N . GLN B 1 190 ? 6.693 34.853 47.815 1.000 11.226 187 GLN B N 1
ATOM 10359 C CA . GLN B 1 190 ? 7.526 33.678 48.026 1.000 10.978 187 GLN B CA 1
ATOM 10360 C C . GLN B 1 190 ? 8.960 34.025 48.413 1.000 10.570 187 GLN B C 1
ATOM 10361 O O . GLN B 1 190 ? 9.712 34.534 47.571 1.000 11.779 187 GLN B O 1
ATOM 10375 N N . ALA B 1 191 ? 9.328 33.704 49.672 1.000 10.561 188 ALA B N 1
ATOM 10376 C CA . ALA B 1 191 ? 10.746 33.669 50.059 1.000 11.755 188 ALA B CA 1
ATOM 10377 C C . ALA B 1 191 ? 11.305 32.337 49.598 1.000 11.955 188 ALA B C 1
ATOM 10378 O O . ALA B 1 191 ? 10.901 31.277 50.107 1.000 13.061 188 ALA B O 1
ATOM 10385 N N . MET B 1 192 ? 12.158 32.358 48.580 1.000 11.344 189 MET B N 1
ATOM 10386 C CA . MET B 1 192 ? 12.588 31.137 47.891 1.000 10.707 189 MET B CA 1
ATOM 10387 C C . MET B 1 192 ? 13.668 30.339 48.587 1.000 12.196 189 MET B C 1
ATOM 10388 O O . MET B 1 192 ? 13.829 29.142 48.242 1.000 12.931 189 MET B O 1
ATOM 10402 N N . TYR B 1 193 ? 14.364 30.909 49.576 1.000 12.512 190 TYR B N 1
ATOM 10403 C CA . TYR B 1 193 ? 15.525 30.219 50.135 1.000 13.069 190 TYR B CA 1
ATOM 10404 C C . TYR B 1 193 ? 15.147 28.913 50.854 1.000 12.682 190 TYR B C 1
ATOM 10405 O O . TYR B 1 193 ? 14.259 28.891 51.701 1.000 13.277 190 TYR B O 1
ATOM 10423 N N . ARG B 1 194 ? 15.860 27.834 50.463 1.000 12.554 191 ARG B N 1
ATOM 10424 C CA A ARG B 1 194 ? 15.674 26.489 51.021 0.500 13.620 191 ARG B CA 1
ATOM 10425 C CA B ARG B 1 194 ? 15.695 26.458 50.929 0.500 14.176 191 ARG B CA 1
ATOM 10426 C C . ARG B 1 194 ? 14.293 25.917 50.679 1.000 13.479 191 ARG B C 1
ATOM 10427 O O . ARG B 1 194 ? 13.877 24.898 51.283 1.000 15.360 191 ARG B O 1
ATOM 10467 N N . CYS B 1 195 ? 13.639 26.452 49.644 1.000 13.564 192 CYS B N 1
ATOM 10468 C CA . CYS B 1 195 ? 12.329 25.968 49.189 1.000 14.430 192 CYS B CA 1
ATOM 10469 C C . CYS B 1 195 ? 12.401 25.373 47.792 1.000 13.070 192 CYS B C 1
ATOM 10470 O O . CYS B 1 195 ? 11.366 25.194 47.126 1.000 14.606 192 CYS B O 1
ATOM 10478 N N . ASN B 1 196 ? 13.603 25.045 47.307 1.000 12.856 193 ASN B N 1
ATOM 10479 C CA . ASN B 1 196 ? 13.797 24.475 45.984 1.000 14.389 193 ASN B CA 1
ATOM 10480 C C . ASN B 1 196 ? 12.799 23.354 45.679 1.000 16.271 193 ASN B C 1
ATOM 10481 O O . ASN B 1 196 ? 12.245 23.325 44.569 1.000 16.456 193 ASN B O 1
ATOM 10492 N N . SER B 1 197 ? 12.613 22.415 46.602 1.000 17.067 194 SER B N 1
ATOM 10493 C CA . SER B 1 197 ? 11.810 21.240 46.265 1.000 17.910 194 SER B CA 1
ATOM 10494 C C . SER B 1 197 ? 10.325 21.588 46.145 1.000 15.529 194 SER B C 1
ATOM 10495 O O . SER B 1 197 ? 9.561 20.792 45.556 1.000 17.263 194 SER B O 1
ATOM 10503 N N . ASP B 1 198 ? 9.897 22.745 46.680 1.000 13.552 195 ASP B N 1
ATOM 10504 C CA . ASP B 1 198 ? 8.489 23.134 46.626 1.000 13.324 195 ASP B CA 1
ATOM 10505 C C . ASP B 1 198 ? 8.156 23.766 45.261 1.000 11.898 195 ASP B C 1
ATOM 10506 O O . ASP B 1 198 ? 6.966 23.871 44.899 1.000 14.728 195 ASP B O 1
ATOM 10515 N N . LEU B 1 199 ? 9.155 24.307 44.552 1.000 11.871 196 LEU B N 1
ATOM 10516 C CA . LEU B 1 199 ? 8.917 25.251 43.462 1.000 11.675 196 LEU B CA 1
ATOM 10517 C C . LEU B 1 199 ? 9.222 24.682 42.087 1.000 13.008 196 LEU B C 1
ATOM 10518 O O . LEU B 1 199 ? 10.265 24.023 41.885 1.000 14.311 196 LEU B O 1
ATOM 10534 N N . VAL B 1 200 ? 8.375 25.011 41.118 1.000 12.625 197 VAL B N 1
ATOM 10535 C CA A VAL B 1 200 ? 8.639 24.651 39.735 0.500 13.200 197 VAL B CA 1
ATOM 10536 C CA B VAL B 1 200 ? 8.531 24.597 39.729 0.500 13.497 197 VAL B CA 1
ATOM 10537 C C . VAL B 1 200 ? 8.158 25.785 38.836 1.000 13.267 197 VAL B C 1
ATOM 10538 O O . VAL B 1 200 ? 7.178 26.489 39.126 1.000 13.964 197 VAL B O 1
ATOM 10562 N N . VAL B 1 201 ? 8.864 25.967 37.716 1.000 12.195 198 VAL B N 1
ATOM 10563 C CA . VAL B 1 201 ? 8.440 26.842 36.626 1.000 11.140 198 VAL B CA 1
ATOM 10564 C C . VAL B 1 201 ? 7.382 26.137 35.776 1.000 11.594 198 VAL B C 1
ATOM 10565 O O . VAL B 1 201 ? 7.604 25.037 35.292 1.000 11.828 198 VAL B O 1
ATOM 10578 N N . HIS B 1 202 ? 6.234 26.788 35.640 1.000 11.004 199 HIS B N 1
ATOM 10579 C CA . HIS B 1 202 ? 5.081 26.242 34.914 1.000 10.264 199 HIS B CA 1
ATOM 10580 C C . HIS B 1 202 ? 4.271 27.408 34.356 1.000 10.352 199 HIS B C 1
ATOM 10581 O O . HIS B 1 202 ? 3.901 28.355 35.091 1.000 11.359 199 HIS B O 1
ATOM 10596 N N . LYS B 1 203 ? 4.009 27.392 33.036 1.000 11.116 200 LYS B N 1
ATOM 10597 C CA . LYS B 1 203 ? 3.142 28.397 32.420 1.000 10.965 200 LYS B CA 1
ATOM 10598 C C . LYS B 1 203 ? 3.568 29.840 32.780 1.000 10.851 200 LYS B C 1
ATOM 10599 O O . LYS B 1 203 ? 2.745 30.674 33.127 1.000 11.596 200 LYS B O 1
ATOM 10618 N N . ASN B 1 204 ? 4.865 30.106 32.703 1.000 11.237 201 ASN B N 1
ATOM 10619 C CA . ASN B 1 204 ? 5.421 31.446 32.906 1.000 11.474 201 ASN B CA 1
ATOM 10620 C C . ASN B 1 204 ? 5.274 31.955 34.336 1.000 12.233 201 ASN B C 1
ATOM 10621 O O . ASN B 1 204 ? 5.239 33.152 34.555 1.000 13.274 201 ASN B O 1
ATOM 10632 N N . ARG B 1 205 ? 5.133 31.024 35.261 1.000 11.383 202 ARG B N 1
ATOM 10633 C CA . ARG B 1 205 ? 4.970 31.320 36.688 1.000 10.909 202 ARG B CA 1
ATOM 10634 C C . ARG B 1 205 ? 5.788 30.379 37.557 1.000 11.278 202 ARG B C 1
ATOM 10635 O O . ARG B 1 205 ? 6.260 29.318 37.084 1.000 12.254 202 ARG B O 1
ATOM 10656 N N . ILE B 1 206 ? 5.983 30.754 38.834 1.000 11.492 203 ILE B N 1
ATOM 10657 C CA . ILE B 1 206 ? 6.383 29.769 39.842 1.000 11.523 203 ILE B CA 1
ATOM 10658 C C . ILE B 1 206 ? 5.116 29.159 40.441 1.000 10.633 203 ILE B C 1
ATOM 10659 O O . ILE B 1 206 ? 4.210 29.876 40.896 1.000 11.926 203 ILE B O 1
ATOM 10675 N N . PHE B 1 207 ? 5.078 27.828 40.499 1.000 10.765 204 PHE B N 1
ATOM 10676 C CA . PHE B 1 207 ? 4.068 27.057 41.234 1.000 11.211 204 PHE B CA 1
ATOM 10677 C C . PHE B 1 207 ? 4.735 26.446 42.475 1.000 11.831 204 PHE B C 1
ATOM 10678 O O . PHE B 1 207 ? 5.752 25.754 42.364 1.000 12.470 204 PHE B O 1
ATOM 10695 N N . ASN B 1 208 ? 4.112 26.691 43.625 1.000 12.062 205 ASN B N 1
ATOM 10696 C CA . ASN B 1 208 ? 4.509 26.126 44.903 1.000 11.492 205 ASN B CA 1
ATOM 10697 C C . ASN B 1 208 ? 3.578 24.952 45.196 1.000 11.739 205 ASN B C 1
ATOM 10698 O O . ASN B 1 208 ? 2.391 25.141 45.459 1.000 13.517 205 ASN B O 1
ATOM 10709 N N . GLY B 1 209 ? 4.105 23.749 45.043 1.000 11.871 206 GLY B N 1
ATOM 10710 C CA . GLY B 1 209 ? 3.308 22.536 45.262 1.000 11.813 206 GLY B CA 1
ATOM 10711 C C . GLY B 1 209 ? 3.049 22.219 46.716 1.000 13.244 206 GLY B C 1
ATOM 10712 O O . GLY B 1 209 ? 2.156 21.418 47.011 1.000 14.774 206 GLY B O 1
ATOM 10716 N N . TYR B 1 210 ? 3.850 22.759 47.624 1.000 12.089 207 TYR B N 1
ATOM 10717 C CA . TYR B 1 210 ? 3.565 22.557 49.041 1.000 12.498 207 TYR B CA 1
ATOM 10718 C C . TYR B 1 210 ? 2.332 23.329 49.475 1.000 12.872 207 TYR B C 1
ATOM 10719 O O . TYR B 1 210 ? 1.491 22.784 50.226 1.000 14.077 207 TYR B O 1
ATOM 10737 N N . THR B 1 211 ? 2.196 24.589 49.025 1.000 12.082 208 THR B N 1
ATOM 10738 C CA . THR B 1 211 ? 1.072 25.428 49.400 1.000 12.141 208 THR B CA 1
ATOM 10739 C C . THR B 1 211 ? -0.088 25.343 48.396 1.000 13.110 208 THR B C 1
ATOM 10740 O O . THR B 1 211 ? -1.179 25.836 48.724 1.000 15.342 208 THR B O 1
ATOM 10751 N N . ASN B 1 212 ? 0.154 24.801 47.187 1.000 12.385 209 ASN B N 1
ATOM 10752 C CA . ASN B 1 212 ? -0.827 24.863 46.083 1.000 12.403 209 ASN B CA 1
ATOM 10753 C C . ASN B 1 212 ? -1.157 26.324 45.762 1.000 13.515 209 ASN B C 1
ATOM 10754 O O . ASN B 1 212 ? -2.304 26.772 45.856 1.000 15.547 209 ASN B O 1
ATOM 10765 N N . SER B 1 213 ? -0.139 27.081 45.334 1.000 11.310 210 SER B N 1
ATOM 10766 C CA . SER B 1 213 ? -0.273 28.491 45.003 1.000 11.730 210 SER B CA 1
ATOM 10767 C C . SER B 1 213 ? 0.690 28.872 43.865 1.000 11.844 210 SER B C 1
ATOM 10768 O O . SER B 1 213 ? 1.688 28.172 43.566 1.000 11.786 210 SER B O 1
ATOM 10776 N N . TYR B 1 214 ? 0.386 29.999 43.237 1.000 11.763 211 TYR B N 1
ATOM 10777 C CA . TYR B 1 214 ? 1.244 30.675 42.256 1.000 11.462 211 TYR B CA 1
ATOM 10778 C C . TYR B 1 214 ? 1.609 32.037 42.839 1.000 12.792 211 TYR B C 1
ATOM 10779 O O . TYR B 1 214 ? 0.921 33.028 42.637 1.000 13.200 211 TYR B O 1
ATOM 10797 N N . PRO B 1 215 ? 2.705 32.124 43.644 1.000 11.674 212 PRO B N 1
ATOM 10798 C CA . PRO B 1 215 ? 3.035 33.381 44.302 1.000 11.856 212 PRO B CA 1
ATOM 10799 C C . PRO B 1 215 ? 3.273 34.512 43.307 1.000 11.783 212 PRO B C 1
ATOM 10800 O O . PRO B 1 215 ? 3.904 34.329 42.257 1.000 13.692 212 PRO B O 1
ATOM 10811 N N . VAL B 1 216 ? 2.797 35.726 43.587 1.000 11.133 213 VAL B N 1
ATOM 10812 C CA . VAL B 1 216 ? 3.013 36.843 42.679 1.000 11.642 213 VAL B CA 1
ATOM 10813 C C . VAL B 1 216 ? 4.469 37.323 42.683 1.000 13.239 213 VAL B C 1
ATOM 10814 O O . VAL B 1 216 ? 5.048 37.551 41.620 1.000 13.171 213 VAL B O 1
ATOM 10827 N N . PHE B 1 217 ? 5.041 37.589 43.877 1.000 10.207 214 PHE B N 1
ATOM 10828 C CA . PHE B 1 217 ? 6.376 38.151 43.990 1.000 12.826 214 PHE B CA 1
ATOM 10829 C C . PHE B 1 217 ? 7.359 37.045 44.322 1.000 13.024 214 PHE B C 1
ATOM 10830 O O . PHE B 1 217 ? 7.261 36.392 45.368 1.000 13.839 214 PHE B O 1
ATOM 10847 N N . ALA B 1 218 ? 8.348 36.843 43.413 1.000 11.956 215 ALA B N 1
ATOM 10848 C CA . ALA B 1 218 ? 9.370 35.830 43.562 1.000 12.228 215 ALA B CA 1
ATOM 10849 C C . ALA B 1 218 ? 10.594 36.479 44.181 1.000 10.801 215 ALA B C 1
ATOM 10850 O O . ALA B 1 218 ? 11.252 37.307 43.506 1.000 11.555 215 ALA B O 1
ATOM 10857 N N . HIS B 1 219 ? 10.901 36.126 45.438 1.000 10.537 216 HIS B N 1
ATOM 10858 C CA . HIS B 1 219 ? 11.984 36.719 46.202 1.000 11.802 216 HIS B CA 1
ATOM 10859 C C . HIS B 1 219 ? 13.096 35.692 46.395 1.000 10.802 216 HIS B C 1
ATOM 10860 O O . HIS B 1 219 ? 12.967 34.765 47.220 1.000 10.967 216 HIS B O 1
ATOM 10875 N N . GLY B 1 220 ? 14.226 35.915 45.696 1.000 10.336 217 GLY B N 1
ATOM 10876 C CA . GLY B 1 220 ? 15.405 35.099 45.855 1.000 10.941 217 GLY B CA 1
ATOM 10877 C C . GLY B 1 220 ? 16.219 35.575 47.061 1.000 11.207 217 GLY B C 1
ATOM 10878 O O . GLY B 1 220 ? 17.339 36.101 46.907 1.000 11.562 217 GLY B O 1
ATOM 10882 N N . ASN B 1 221 ? 15.638 35.424 48.246 1.000 11.815 218 ASN B N 1
ATOM 10883 C CA . ASN B 1 221 ? 16.229 35.981 49.460 1.000 13.133 218 ASN B CA 1
ATOM 10884 C C . ASN B 1 221 ? 17.520 35.270 49.836 1.000 13.480 218 ASN B C 1
ATOM 10885 O O . ASN B 1 221 ? 17.683 34.070 49.670 1.000 13.032 218 ASN B O 1
ATOM 10896 N N . GLY B 1 222 ? 18.485 36.033 50.368 1.000 14.394 219 GLY B N 1
ATOM 10897 C CA . GLY B 1 222 ? 19.748 35.446 50.796 1.000 16.469 219 GLY B CA 1
ATOM 10898 C C . GLY B 1 222 ? 20.431 34.739 49.617 1.000 14.959 219 GLY B C 1
ATOM 10899 O O . GLY B 1 222 ? 20.406 35.249 48.481 1.000 15.366 219 GLY B O 1
ATOM 10903 N N . PRO B 1 223 ? 20.999 33.544 49.813 1.000 15.288 220 PRO B N 1
ATOM 10904 C CA . PRO B 1 223 ? 21.631 32.791 48.743 1.000 15.559 220 PRO B CA 1
ATOM 10905 C C . PRO B 1 223 ? 20.694 32.415 47.589 1.000 14.327 220 PRO B C 1
ATOM 10906 O O . PRO B 1 223 ? 21.203 31.987 46.541 1.000 15.572 220 PRO B O 1
ATOM 10917 N N . ALA B 1 224 ? 19.375 32.471 47.827 1.000 12.882 221 ALA B N 1
ATOM 10918 C CA . ALA B 1 224 ? 18.418 32.088 46.775 1.000 12.003 221 ALA B CA 1
ATOM 10919 C C . ALA B 1 224 ? 18.418 33.040 45.578 1.000 11.844 221 ALA B C 1
ATOM 10920 O O . ALA B 1 224 ? 17.713 32.769 44.579 1.000 11.777 221 ALA B O 1
ATOM 10927 N N . LYS B 1 225 ? 19.221 34.110 45.582 1.000 13.266 222 LYS B N 1
ATOM 10928 C CA . LYS B 1 225 ? 19.466 34.856 44.366 1.000 13.439 222 LYS B CA 1
ATOM 10929 C C . LYS B 1 225 ? 19.948 33.912 43.260 1.000 11.871 222 LYS B C 1
ATOM 10930 O O . LYS B 1 225 ? 19.582 34.139 42.092 1.000 12.216 222 LYS B O 1
ATOM 10949 N N . LYS B 1 226 ? 20.665 32.846 43.590 1.000 13.531 223 LYS B N 1
ATOM 10950 C CA . LYS B 1 226 ? 21.115 31.938 42.542 1.000 16.245 223 LYS B CA 1
ATOM 10951 C C . LYS B 1 226 ? 19.958 31.176 41.903 1.000 14.328 223 LYS B C 1
ATOM 10952 O O . LYS B 1 226 ? 19.982 30.971 40.675 1.000 13.170 223 LYS B O 1
ATOM 10971 N N . LEU B 1 227 ? 18.921 30.812 42.693 1.000 13.523 224 LEU B N 1
ATOM 10972 C CA . LEU B 1 227 ? 17.757 30.109 42.148 1.000 12.404 224 LEU B CA 1
ATOM 10973 C C . LEU B 1 227 ? 16.911 31.049 41.299 1.000 10.933 224 LEU B C 1
ATOM 10974 O O . LEU B 1 227 ? 16.472 30.692 40.187 1.000 11.416 224 LEU B O 1
ATOM 10990 N N . LEU B 1 228 ? 16.649 32.290 41.765 1.000 10.689 225 LEU B N 1
ATOM 10991 C CA . LEU B 1 228 ? 15.909 33.221 40.943 1.000 10.654 225 LEU B CA 1
ATOM 10992 C C . LEU B 1 228 ? 16.630 33.543 39.625 1.000 11.404 225 LEU B C 1
ATOM 10993 O O . LEU B 1 228 ? 16.017 33.584 38.534 1.000 10.955 225 LEU B O 1
ATOM 11009 N N . ASN B 1 229 ? 17.949 33.750 39.674 1.000 11.321 226 ASN B N 1
ATOM 11010 C CA . ASN B 1 229 ? 18.718 34.051 38.472 1.000 11.911 226 ASN B CA 1
ATOM 11011 C C . ASN B 1 229 ? 18.697 32.861 37.502 1.000 11.752 226 ASN B C 1
ATOM 11012 O O . ASN B 1 229 ? 18.616 33.045 36.273 1.000 12.181 226 ASN B O 1
ATOM 11023 N N . HIS B 1 230 ? 18.675 31.641 38.068 1.000 12.589 227 HIS B N 1
ATOM 11024 C CA . HIS B 1 230 ? 18.558 30.424 37.250 1.000 13.030 227 HIS B CA 1
ATOM 11025 C C . HIS B 1 230 ? 17.213 30.337 36.539 1.000 13.233 227 HIS B C 1
ATOM 11026 O O . HIS B 1 230 ? 17.118 30.018 35.326 1.000 14.655 227 HIS B O 1
ATOM 11041 N N . MET B 1 231 ? 16.121 30.595 37.273 1.000 12.314 228 MET B N 1
ATOM 11042 C CA . MET B 1 231 ? 14.787 30.587 36.717 1.000 12.908 228 MET B CA 1
ATOM 11043 C C . MET B 1 231 ? 14.545 31.719 35.720 1.000 13.135 228 MET B C 1
ATOM 11044 O O . MET B 1 231 ? 13.737 31.530 34.781 1.000 12.553 228 MET B O 1
ATOM 11058 N N . GLU B 1 232 ? 15.269 32.857 35.823 1.000 13.507 229 GLU B N 1
ATOM 11059 C CA . GLU B 1 232 ? 15.023 34.014 34.968 1.000 13.666 229 GLU B CA 1
ATOM 11060 C C . GLU B 1 232 ? 15.066 33.666 33.480 1.000 11.836 229 GLU B C 1
ATOM 11061 O O . GLU B 1 232 ? 14.266 34.181 32.699 1.000 11.609 229 GLU B O 1
ATOM 11073 N N . GLY B 1 233 ? 16.004 32.783 33.094 1.000 12.852 230 GLY B N 1
ATOM 11074 C CA . GLY B 1 233 ? 16.120 32.426 31.687 1.000 14.707 230 GLY B CA 1
ATOM 11075 C C . GLY B 1 233 ? 14.959 31.614 31.134 1.000 13.383 230 GLY B C 1
ATOM 11076 O O . GLY B 1 233 ? 14.868 31.459 29.899 1.000 12.138 230 GLY B O 1
ATOM 11080 N N . TYR B 1 234 ? 14.042 31.155 31.995 1.000 11.554 231 TYR B N 1
ATOM 11081 C CA . TYR B 1 234 ? 12.850 30.429 31.580 1.000 10.478 231 TYR B CA 1
ATOM 11082 C C . TYR B 1 234 ? 11.576 31.254 31.637 1.000 11.591 231 TYR B C 1
ATOM 11083 O O . TYR B 1 234 ? 10.540 30.814 31.060 1.000 14.049 231 TYR B O 1
ATOM 11101 N N . PHE B 1 235 ? 11.639 32.483 32.175 1.000 13.148 232 PHE B N 1
ATOM 11102 C CA . PHE B 1 235 ? 10.496 33.381 32.208 1.000 12.815 232 PHE B CA 1
ATOM 11103 C C . PHE B 1 235 ? 10.532 34.305 30.992 1.000 13.384 232 PHE B C 1
ATOM 11104 O O . PHE B 1 235 ? 11.581 34.504 30.370 1.000 14.369 232 PHE B O 1
ATOM 11121 N N . MET B 1 236 ? 9.394 34.895 30.710 1.000 13.458 233 MET B N 1
ATOM 11122 C CA . MET B 1 236 ? 9.320 35.923 29.674 1.000 12.906 233 MET B CA 1
ATOM 11123 C C . MET B 1 236 ? 8.495 37.118 30.139 1.000 12.945 233 MET B C 1
ATOM 11124 O O . MET B 1 236 ? 7.571 36.999 30.947 1.000 14.023 233 MET B O 1
ATOM 11138 N N . THR B 1 237 ? 8.889 38.297 29.627 1.000 14.339 234 THR B N 1
ATOM 11139 C CA . THR B 1 237 ? 8.130 39.520 29.906 1.000 16.179 234 THR B CA 1
ATOM 11140 C C . THR B 1 237 ? 7.129 39.840 28.792 1.000 21.601 234 THR B C 1
ATOM 11141 O O . THR B 1 237 ? 6.284 40.728 28.956 1.000 24.544 234 THR B O 1
ATOM 11152 N N . GLU B 1 238 ? 7.274 39.194 27.637 1.000 17.631 235 GLU B N 1
ATOM 11153 C CA A GLU B 1 238 ? 6.356 39.317 26.513 0.500 19.564 235 GLU B CA 1
ATOM 11154 C CA B GLU B 1 238 ? 6.205 39.203 26.649 0.500 20.965 235 GLU B CA 1
ATOM 11155 C C . GLU B 1 238 ? 6.456 38.013 25.728 1.000 19.099 235 GLU B C 1
ATOM 11156 O O . GLU B 1 238 ? 7.500 37.352 25.823 1.000 17.087 235 GLU B O 1
ATOM 11178 N N . PRO B 1 239 ? 5.457 37.638 24.906 1.000 19.390 236 PRO B N 1
ATOM 11179 C CA . PRO B 1 239 ? 5.610 36.429 24.086 1.000 17.220 236 PRO B CA 1
ATOM 11180 C C . PRO B 1 239 ? 6.856 36.540 23.229 1.000 17.540 236 PRO B C 1
ATOM 11181 O O . PRO B 1 239 ? 7.191 37.614 22.713 1.000 19.894 236 PRO B O 1
ATOM 11192 N N A ILE B 1 240 ? 7.528 35.423 23.001 0.500 16.901 237 ILE B N 1
ATOM 11193 N N B ILE B 1 240 ? 7.569 35.439 23.018 0.500 16.445 237 ILE B N 1
ATOM 11194 C CA A ILE B 1 240 ? 8.730 35.456 22.196 0.500 19.326 237 ILE B CA 1
ATOM 11195 C CA B ILE B 1 240 ? 8.766 35.558 22.212 0.500 18.808 237 ILE B CA 1
ATOM 11196 C C A ILE B 1 240 ? 8.380 35.666 20.715 0.500 17.865 237 ILE B C 1
ATOM 11197 C C B ILE B 1 240 ? 8.400 35.662 20.728 0.500 17.630 237 ILE B C 1
ATOM 11198 O O A ILE B 1 240 ? 7.291 35.325 20.244 0.500 16.860 237 ILE B O 1
ATOM 11199 O O B ILE B 1 240 ? 7.317 35.276 20.285 0.500 16.959 237 ILE B O 1
ATOM 11230 N N . ASP B 1 241 ? 9.312 36.317 20.002 1.000 18.044 238 ASP B N 1
ATOM 11231 C CA . ASP B 1 241 ? 9.214 36.454 18.562 1.000 17.680 238 ASP B CA 1
ATOM 11232 C C . ASP B 1 241 ? 9.914 35.260 17.943 1.000 18.659 238 ASP B C 1
ATOM 11233 O O . ASP B 1 241 ? 11.148 35.141 17.967 1.000 19.289 238 ASP B O 1
ATOM 11242 N N . GLY B 1 242 ? 9.111 34.295 17.520 1.000 18.192 239 GLY B N 1
ATOM 11243 C CA . GLY B 1 242 ? 9.696 33.065 17.056 1.000 18.839 239 GLY B CA 1
ATOM 11244 C C . GLY B 1 242 ? 10.540 33.224 15.808 1.000 18.070 239 GLY B C 1
ATOM 11245 O O . GLY B 1 242 ? 11.260 32.277 15.477 1.000 22.931 239 GLY B O 1
ATOM 11249 N N . SER B 1 243 ? 10.429 34.352 15.081 1.000 18.110 240 SER B N 1
ATOM 11250 C CA . SER B 1 243 ? 11.229 34.599 13.892 1.000 20.263 240 SER B CA 1
ATOM 11251 C C . SER B 1 243 ? 12.528 35.341 14.222 1.000 21.532 240 SER B C 1
ATOM 11252 O O . SER B 1 243 ? 13.236 35.739 13.314 1.000 22.858 240 SER B O 1
ATOM 11260 N N . SER B 1 244 ? 12.864 35.447 15.531 1.000 20.970 241 SER B N 1
ATOM 11261 C CA . SER B 1 244 ? 14.053 36.171 15.999 1.000 22.316 241 SER B CA 1
ATOM 11262 C C . SER B 1 244 ? 15.320 35.770 15.255 1.000 20.610 241 SER B C 1
ATOM 11263 O O . SER B 1 244 ? 16.116 36.645 14.919 1.000 22.982 241 SER B O 1
ATOM 11271 N N . ASN B 1 245 ? 15.541 34.473 15.008 1.000 18.113 242 ASN B N 1
ATOM 11272 C CA . ASN B 1 245 ? 16.755 33.970 14.363 1.000 18.074 242 ASN B CA 1
ATOM 11273 C C . ASN B 1 245 ? 16.525 33.392 12.958 1.000 18.753 242 ASN B C 1
ATOM 11274 O O . ASN B 1 245 ? 17.404 32.698 12.417 1.000 20.444 242 ASN B O 1
ATOM 11285 N N . THR B 1 246 ? 15.314 33.601 12.379 1.000 19.159 243 THR B N 1
ATOM 11286 C CA . THR B 1 246 ? 14.981 33.055 11.064 1.000 18.487 243 THR B CA 1
ATOM 11287 C C . THR B 1 246 ? 15.999 33.582 10.045 1.000 21.282 243 THR B C 1
ATOM 11288 O O . THR B 1 246 ? 16.494 32.810 9.203 1.000 21.682 243 THR B O 1
ATOM 11299 N N . ILE B 1 247 ? 16.254 34.895 10.147 1.000 21.212 244 ILE B N 1
ATOM 11300 C CA . ILE B 1 247 ? 17.387 35.543 9.480 1.000 22.678 244 ILE B CA 1
ATOM 11301 C C . ILE B 1 247 ? 18.474 35.732 10.536 1.000 22.656 244 ILE B C 1
ATOM 11302 O O . ILE B 1 247 ? 18.246 36.415 11.544 1.000 25.997 244 ILE B O 1
ATOM 11318 N N . ASN B 1 248 ? 19.637 35.105 10.329 1.000 21.158 245 ASN B N 1
ATOM 11319 C CA . ASN B 1 248 ? 20.640 35.114 11.408 1.000 22.628 245 ASN B CA 1
ATOM 11320 C C . ASN B 1 248 ? 21.853 35.974 11.040 1.000 22.326 245 ASN B C 1
ATOM 11321 O O . ASN B 1 248 ? 22.943 35.764 11.610 1.000 22.277 245 ASN B O 1
ATOM 11332 N N . THR B 1 249 ? 21.616 36.948 10.145 1.000 24.391 246 THR B N 1
ATOM 11333 C CA . THR B 1 249 ? 22.557 38.024 9.845 1.000 24.317 246 THR B CA 1
ATOM 11334 C C . THR B 1 249 ? 22.012 39.292 10.501 1.000 25.254 246 THR B C 1
ATOM 11335 O O . THR B 1 249 ? 20.804 39.523 10.521 1.000 27.671 246 THR B O 1
ATOM 11346 N N . PHE B 1 250 ? 22.913 40.136 11.003 1.000 18.497 247 PHE B N 1
ATOM 11347 C CA . PHE B 1 250 ? 22.549 41.320 11.769 1.000 18.030 247 PHE B CA 1
ATOM 11348 C C . PHE B 1 250 ? 23.390 42.499 11.318 1.000 16.042 247 PHE B C 1
ATOM 11349 O O . PHE B 1 250 ? 24.619 42.375 11.167 1.000 18.474 247 PHE B O 1
ATOM 11366 N N . LYS B 1 251 ? 22.747 43.670 11.251 1.000 18.225 248 LYS B N 1
ATOM 11367 C CA . LYS B 1 251 ? 23.413 44.898 10.869 1.000 17.666 248 LYS B CA 1
ATOM 11368 C C . LYS B 1 251 ? 22.695 46.074 11.509 1.000 19.410 248 LYS B C 1
ATOM 11369 O O . LYS B 1 251 ? 21.535 46.312 11.183 1.000 22.074 248 LYS B O 1
ATOM 11388 N N . LEU B 1 252 ? 23.370 46.810 12.410 1.000 19.389 249 LEU B N 1
ATOM 11389 C CA . LEU B 1 252 ? 22.776 47.972 13.071 1.000 18.736 249 LEU B CA 1
ATOM 11390 C C . LEU B 1 252 ? 22.486 49.096 12.076 1.000 22.511 249 LEU B C 1
ATOM 11391 O O . LEU B 1 252 ? 23.328 49.381 11.230 1.000 23.040 249 LEU B O 1
ATOM 11407 N N . ASP B 1 253 ? 21.408 49.867 12.319 1.000 23.812 250 ASP B N 1
ATOM 11408 C CA . ASP B 1 253 ? 21.166 51.092 11.561 1.000 26.722 250 ASP B CA 1
ATOM 11409 C C . ASP B 1 253 ? 22.184 52.192 11.889 1.000 27.748 250 ASP B C 1
ATOM 11410 O O . ASP B 1 253 ? 22.591 52.975 11.030 1.000 27.964 250 ASP B O 1
ATOM 11419 N N . ASN B 1 254 ? 22.599 52.256 13.162 1.000 26.623 251 ASN B N 1
ATOM 11420 C CA . ASN B 1 254 ? 23.520 53.251 13.652 1.000 25.139 251 ASN B CA 1
ATOM 11421 C C . ASN B 1 254 ? 24.468 52.552 14.625 1.000 21.116 251 ASN B C 1
ATOM 11422 O O . ASN B 1 254 ? 23.991 51.790 15.480 1.000 23.736 251 ASN B O 1
ATOM 11433 N N . GLU B 1 255 ? 25.766 52.682 14.373 1.000 20.730 252 GLU B N 1
ATOM 11434 C CA . GLU B 1 255 ? 26.764 51.914 15.126 1.000 19.817 252 GLU B CA 1
ATOM 11435 C C . GLU B 1 255 ? 27.320 52.743 16.293 1.000 18.993 252 GLU B C 1
ATOM 11436 O O . GLU B 1 255 ? 28.027 53.731 16.075 1.000 19.989 252 GLU B O 1
ATOM 11448 N N . PRO B 1 256 ? 27.062 52.361 17.567 1.000 17.044 253 PRO B N 1
ATOM 11449 C CA . PRO B 1 256 ? 27.760 52.979 18.687 1.000 16.986 253 PRO B CA 1
ATOM 11450 C C . PRO B 1 256 ? 29.248 52.655 18.652 1.000 16.970 253 PRO B C 1
ATOM 11451 O O . PRO B 1 256 ? 29.653 51.659 18.033 1.000 17.297 253 PRO B O 1
ATOM 11462 N N . LYS B 1 257 ? 30.054 53.501 19.285 1.000 15.641 254 LYS B N 1
ATOM 11463 C CA . LYS B 1 257 ? 31.495 53.298 19.269 1.000 16.746 254 LYS B CA 1
ATOM 11464 C C . LYS B 1 257 ? 31.853 52.170 20.243 1.000 16.335 254 LYS B C 1
ATOM 11465 O O . LYS B 1 257 ? 31.483 52.246 21.415 1.000 16.456 254 LYS B O 1
ATOM 11484 N N . VAL B 1 258 ? 32.622 51.172 19.755 1.000 13.239 255 VAL B N 1
ATOM 11485 C CA . VAL B 1 258 ? 33.058 50.035 20.542 1.000 14.116 255 VAL B CA 1
ATOM 11486 C C . VAL B 1 258 ? 34.584 50.049 20.698 1.000 13.861 255 VAL B C 1
ATOM 11487 O O . VAL B 1 258 ? 35.325 50.150 19.701 1.000 16.032 255 VAL B O 1
ATOM 11500 N N . PHE B 1 259 ? 35.014 49.955 21.960 1.000 12.750 256 PHE B N 1
ATOM 11501 C CA . PHE B 1 259 ? 36.402 49.845 22.355 1.000 12.865 256 PHE B CA 1
ATOM 11502 C C . PHE B 1 259 ? 36.765 48.360 22.457 1.000 13.118 256 PHE B C 1
ATOM 11503 O O . PHE B 1 259 ? 36.241 47.647 23.350 1.000 13.813 256 PHE B O 1
ATOM 11520 N N . PHE B 1 260 ? 37.644 47.881 21.555 1.000 12.444 257 PHE B N 1
ATOM 11521 C CA . PHE B 1 260 ? 38.109 46.507 21.589 1.000 12.821 257 PHE B CA 1
ATOM 11522 C C . PHE B 1 260 ? 39.306 46.440 22.515 1.000 13.516 257 PHE B C 1
ATOM 11523 O O . PHE B 1 260 ? 40.312 47.085 22.215 1.000 13.465 257 PHE B O 1
ATOM 11540 N N . ALA B 1 261 ? 39.237 45.650 23.575 1.000 12.442 258 ALA B N 1
ATOM 11541 C CA . ALA B 1 261 ? 40.301 45.446 24.532 1.000 13.441 258 ALA B CA 1
ATOM 11542 C C . ALA B 1 261 ? 40.787 44.006 24.339 1.000 12.529 258 ALA B C 1
ATOM 11543 O O . ALA B 1 261 ? 40.135 43.078 24.811 1.000 12.109 258 ALA B O 1
ATOM 11550 N N . LEU B 1 262 ? 41.942 43.831 23.691 1.000 12.515 259 LEU B N 1
ATOM 11551 C CA . LEU B 1 262 ? 42.471 42.536 23.324 1.000 13.126 259 LEU B CA 1
ATOM 11552 C C . LEU B 1 262 ? 43.557 42.149 24.315 1.000 14.339 259 LEU B C 1
ATOM 11553 O O . LEU B 1 262 ? 44.543 42.873 24.457 1.000 14.714 259 LEU B O 1
ATOM 11569 N N . TYR B 1 263 ? 43.425 40.992 24.944 1.000 12.183 260 TYR B N 1
ATOM 11570 C CA . TYR B 1 263 ? 44.356 40.500 25.955 1.000 12.697 260 TYR B CA 1
ATOM 11571 C C . TYR B 1 263 ? 45.164 39.397 25.243 1.000 13.660 260 TYR B C 1
ATOM 11572 O O . TYR B 1 263 ? 44.660 38.304 25.005 1.000 14.475 260 TYR B O 1
ATOM 11590 N N . VAL B 1 264 ? 46.435 39.720 24.943 1.000 13.972 261 VAL B N 1
ATOM 11591 C CA . VAL B 1 264 ? 47.294 38.875 24.106 1.000 14.263 261 VAL B CA 1
ATOM 11592 C C . VAL B 1 264 ? 48.530 38.455 24.878 1.000 13.043 261 VAL B C 1
ATOM 11593 O O . VAL B 1 264 ? 48.788 38.897 26.004 1.000 14.222 261 VAL B O 1
ATOM 11606 N N . ASP B 1 265 ? 49.258 37.489 24.277 1.000 14.173 262 ASP B N 1
ATOM 11607 C CA . ASP B 1 265 ? 50.505 36.985 24.852 1.000 15.984 262 ASP B CA 1
ATOM 11608 C C . ASP B 1 265 ? 51.458 36.647 23.714 1.000 16.797 262 ASP B C 1
ATOM 11609 O O . ASP B 1 265 ? 51.330 35.585 23.104 1.000 15.769 262 ASP B O 1
ATOM 11618 N N . SER B 1 266 ? 52.370 37.566 23.399 1.000 16.668 263 SER B N 1
ATOM 11619 C CA . SER B 1 266 ? 53.294 37.385 22.290 1.000 19.037 263 SER B CA 1
ATOM 11620 C C . SER B 1 266 ? 54.354 36.318 22.550 1.000 19.892 263 SER B C 1
ATOM 11621 O O . SER B 1 266 ? 55.075 35.960 21.618 1.000 22.304 263 SER B O 1
ATOM 11629 N N . ASN B 1 267 ? 54.414 35.766 23.762 1.000 19.244 264 ASN B N 1
ATOM 11630 C CA . ASN B 1 267 ? 55.241 34.591 24.017 1.000 20.747 264 ASN B CA 1
ATOM 11631 C C . ASN B 1 267 ? 54.715 33.347 23.299 1.000 22.553 264 ASN B C 1
ATOM 11632 O O . ASN B 1 267 ? 55.471 32.377 23.114 1.000 22.207 264 ASN B O 1
ATOM 11643 N N . ASP B 1 268 ? 53.445 33.373 22.855 1.000 18.494 265 ASP B N 1
ATOM 11644 C CA . ASP B 1 268 ? 52.876 32.304 22.047 1.000 18.421 265 ASP B CA 1
ATOM 11645 C C . ASP B 1 268 ? 52.539 32.904 20.692 1.000 17.357 265 ASP B C 1
ATOM 11646 O O . ASP B 1 268 ? 51.400 33.306 20.431 1.000 15.663 265 ASP B O 1
ATOM 11655 N N . LEU B 1 269 ? 53.561 33.108 19.852 1.000 16.330 266 LEU B N 1
ATOM 11656 C CA . LEU B 1 269 ? 53.394 33.926 18.655 1.000 18.124 266 LEU B CA 1
ATOM 11657 C C . LEU B 1 269 ? 52.399 33.327 17.674 1.000 19.204 266 LEU B C 1
ATOM 11658 O O . LEU B 1 269 ? 51.655 34.049 16.995 1.000 18.466 266 LEU B O 1
ATOM 11674 N N . SER B 1 270 ? 52.339 31.981 17.582 1.000 16.317 267 SER B N 1
ATOM 11675 C CA . SER B 1 270 ? 51.417 31.348 16.655 1.000 18.197 267 SER B CA 1
ATOM 11676 C C . SER B 1 270 ? 49.964 31.653 17.055 1.000 16.257 267 SER B C 1
ATOM 11677 O O . SER B 1 270 ? 49.128 31.947 16.191 1.000 16.923 267 SER B O 1
ATOM 11685 N N . ALA B 1 271 ? 49.665 31.508 18.338 1.000 15.503 268 ALA B N 1
ATOM 11686 C CA . ALA B 1 271 ? 48.325 31.827 18.846 1.000 14.097 268 ALA B CA 1
ATOM 11687 C C . ALA B 1 271 ? 47.986 33.309 18.645 1.000 16.476 268 ALA B C 1
ATOM 11688 O O . ALA B 1 271 ? 46.827 33.594 18.277 1.000 15.974 268 ALA B O 1
ATOM 11695 N N . LEU B 1 272 ? 48.950 34.203 18.903 1.000 14.784 269 LEU B N 1
ATOM 11696 C CA A LEU B 1 272 ? 48.751 35.632 18.749 0.500 15.545 269 LEU B CA 1
ATOM 11697 C CA B LEU B 1 272 ? 48.775 35.640 18.742 0.500 15.347 269 LEU B CA 1
ATOM 11698 C C . LEU B 1 272 ? 48.325 35.938 17.319 1.000 16.667 269 LEU B C 1
ATOM 11699 O O . LEU B 1 272 ? 47.346 36.657 17.093 1.000 15.782 269 LEU B O 1
ATOM 11729 N N . LYS B 1 273 ? 49.068 35.398 16.348 1.000 15.978 270 LYS B N 1
ATOM 11730 C CA . LYS B 1 273 ? 48.759 35.683 14.948 1.000 18.914 270 LYS B CA 1
ATOM 11731 C C . LYS B 1 273 ? 47.398 35.133 14.523 1.000 17.346 270 LYS B C 1
ATOM 11732 O O . LYS B 1 273 ? 46.641 35.818 13.801 1.000 18.317 270 LYS B O 1
ATOM 11751 N N . GLN B 1 274 ? 47.077 33.910 14.937 1.000 15.899 271 GLN B N 1
ATOM 11752 C CA . GLN B 1 274 ? 45.789 33.305 14.576 1.000 17.962 271 GLN B CA 1
ATOM 11753 C C . GLN B 1 274 ? 44.654 34.200 15.103 1.000 17.208 271 GLN B C 1
ATOM 11754 O O . GLN B 1 274 ? 43.672 34.530 14.423 1.000 16.750 271 GLN B O 1
ATOM 11768 N N . PHE B 1 275 ? 44.795 34.575 16.364 1.000 14.611 272 PHE B N 1
ATOM 11769 C CA . PHE B 1 275 ? 43.767 35.377 17.027 1.000 13.494 272 PHE B CA 1
ATOM 11770 C C . PHE B 1 275 ? 43.594 36.733 16.393 1.000 14.384 272 PHE B C 1
ATOM 11771 O O . PHE B 1 275 ? 42.444 37.175 16.158 1.000 13.512 272 PHE B O 1
ATOM 11788 N N . LEU B 1 276 ? 44.684 37.472 16.132 1.000 14.436 273 LEU B N 1
ATOM 11789 C CA . LEU B 1 276 ? 44.530 38.813 15.580 1.000 14.730 273 LEU B CA 1
ATOM 11790 C C . LEU B 1 276 ? 43.893 38.770 14.181 1.000 16.565 273 LEU B C 1
ATOM 11791 O O . LEU B 1 276 ? 43.143 39.690 13.827 1.000 17.612 273 LEU B O 1
ATOM 11807 N N . GLY B 1 277 ? 44.226 37.717 13.423 1.000 15.420 274 GLY B N 1
ATOM 11808 C CA . GLY B 1 277 ? 43.592 37.541 12.106 1.000 17.580 274 GLY B CA 1
ATOM 11809 C C . GLY B 1 277 ? 42.064 37.425 12.198 1.000 18.192 274 GLY B C 1
ATOM 11810 O O . GLY B 1 277 ? 41.318 38.092 11.434 1.000 20.341 274 GLY B O 1
ATOM 11814 N N . LYS B 1 278 ? 41.579 36.660 13.184 1.000 14.087 275 LYS B N 1
ATOM 11815 C CA . LYS B 1 278 ? 40.159 36.477 13.384 1.000 15.771 275 LYS B CA 1
ATOM 11816 C C . LYS B 1 278 ? 39.505 37.765 13.885 1.000 16.367 275 LYS B C 1
ATOM 11817 O O . LYS B 1 278 ? 38.421 38.160 13.430 1.000 15.038 275 LYS B O 1
ATOM 11836 N N . VAL B 1 279 ? 40.159 38.469 14.814 1.000 14.512 276 VAL B N 1
ATOM 11837 C CA . VAL B 1 279 ? 39.575 39.717 15.286 1.000 13.506 276 VAL B CA 1
ATOM 11838 C C . VAL B 1 279 ? 39.455 40.737 14.149 1.000 16.245 276 VAL B C 1
ATOM 11839 O O . VAL B 1 279 ? 38.469 41.487 14.050 1.000 14.715 276 VAL B O 1
ATOM 11852 N N . ALA B 1 280 ? 40.490 40.797 13.302 1.000 16.267 277 ALA B N 1
ATOM 11853 C CA . ALA B 1 280 ? 40.484 41.739 12.184 1.000 15.186 277 ALA B CA 1
ATOM 11854 C C . ALA B 1 280 ? 39.353 41.454 11.178 1.000 17.727 277 ALA B C 1
ATOM 11855 O O . ALA B 1 280 ? 38.952 42.361 10.447 1.000 18.307 277 ALA B O 1
ATOM 11862 N N . SER B 1 281 ? 38.852 40.219 11.171 1.000 16.516 278 SER B N 1
ATOM 11863 C CA . SER B 1 281 ? 37.742 39.877 10.277 1.000 15.935 278 SER B CA 1
ATOM 11864 C C . SER B 1 281 ? 36.356 40.156 10.871 1.000 16.123 278 SER B C 1
ATOM 11865 O O . SER B 1 281 ? 35.350 39.981 10.151 1.000 16.576 278 SER B O 1
ATOM 11873 N N . ILE B 1 282 ? 36.260 40.518 12.159 1.000 14.348 279 ILE B N 1
ATOM 11874 C CA . ILE B 1 282 ? 34.992 40.969 12.733 1.000 15.000 279 ILE B CA 1
ATOM 11875 C C . ILE B 1 282 ? 34.598 42.280 12.050 1.000 17.378 279 ILE B C 1
ATOM 11876 O O . ILE B 1 282 ? 35.376 43.251 12.060 1.000 20.662 279 ILE B O 1
ATOM 11892 N N . GLN B 1 283 ? 33.381 42.333 11.482 1.000 15.804 280 GLN B N 1
ATOM 11893 C CA . GLN B 1 283 ? 32.992 43.468 10.661 1.000 15.730 280 GLN B CA 1
ATOM 11894 C C . GLN B 1 283 ? 32.287 44.511 11.533 1.000 14.914 280 GLN B C 1
ATOM 11895 O O . GLN B 1 283 ? 31.127 44.343 11.950 1.000 17.208 280 GLN B O 1
ATOM 11909 N N . TYR B 1 284 ? 32.959 45.632 11.788 1.000 16.220 281 TYR B N 1
ATOM 11910 C CA . TYR B 1 284 ? 32.351 46.702 12.599 1.000 16.296 281 TYR B CA 1
ATOM 11911 C C . TYR B 1 284 ? 33.137 47.970 12.316 1.000 20.864 281 TYR B C 1
ATOM 11912 O O . TYR B 1 284 ? 34.336 48.030 12.587 1.000 24.299 281 TYR B O 1
ATOM 11930 N N . GLY B 1 285 ? 32.416 49.005 11.889 1.000 18.332 282 GLY B N 1
ATOM 11931 C CA . GLY B 1 285 ? 33.058 50.245 11.421 1.000 20.380 282 GLY B CA 1
ATOM 11932 C C . GLY B 1 285 ? 33.541 51.153 12.557 1.000 21.502 282 GLY B C 1
ATOM 11933 O O . GLY B 1 285 ? 34.682 51.649 12.567 1.000 26.039 282 GLY B O 1
ATOM 11937 N N . ASN B 1 286 ? 32.705 51.336 13.574 1.000 16.340 283 ASN B N 1
ATOM 11938 C CA . ASN B 1 286 ? 32.923 52.380 14.559 1.000 17.249 283 ASN B CA 1
ATOM 11939 C C . ASN B 1 286 ? 33.645 51.847 15.798 1.000 17.111 283 ASN B C 1
ATOM 11940 O O . ASN B 1 286 ? 33.008 51.541 16.813 1.000 16.579 283 ASN B O 1
ATOM 11951 N N . LYS B 1 287 ? 34.964 51.657 15.677 1.000 18.105 284 LYS B N 1
ATOM 11952 C CA . LYS B 1 287 ? 35.739 50.947 16.685 1.000 17.842 284 LYS B CA 1
ATOM 11953 C C . LYS B 1 287 ? 37.101 51.601 16.876 1.000 18.102 284 LYS B C 1
ATOM 11954 O O . LYS B 1 287 ? 37.588 52.380 16.021 1.000 20.623 284 LYS B O 1
ATOM 11973 N N . VAL B 1 288 ? 37.666 51.307 18.036 1.000 16.376 285 VAL B N 1
ATOM 11974 C CA . VAL B 1 288 ? 39.050 51.584 18.366 1.000 18.030 285 VAL B CA 1
ATOM 11975 C C . VAL B 1 288 ? 39.586 50.307 19.013 1.000 17.029 285 VAL B C 1
ATOM 11976 O O . VAL B 1 288 ? 38.854 49.637 19.751 1.000 16.685 285 VAL B O 1
ATOM 11989 N N . ILE B 1 289 ? 40.834 49.956 18.714 1.000 17.607 286 ILE B N 1
ATOM 11990 C CA . ILE B 1 289 ? 41.427 48.691 19.136 1.000 16.612 286 ILE B CA 1
ATOM 11991 C C . ILE B 1 289 ? 42.676 48.939 19.964 1.000 16.874 286 ILE B C 1
ATOM 11992 O O . ILE B 1 289 ? 43.620 49.595 19.498 1.000 18.503 286 ILE B O 1
ATOM 12008 N N . TYR B 1 290 ? 42.702 48.358 21.166 1.000 15.339 287 TYR B N 1
ATOM 12009 C CA . TYR B 1 290 ? 43.818 48.371 22.080 1.000 14.497 287 TYR B CA 1
ATOM 12010 C C . TYR B 1 290 ? 44.297 46.949 22.342 1.000 14.903 287 TYR B C 1
ATOM 12011 O O . TYR B 1 290 ? 43.476 46.047 22.584 1.000 16.571 287 TYR B O 1
ATOM 12029 N N . LEU B 1 291 ? 45.630 46.747 22.360 1.000 14.814 288 LEU B N 1
ATOM 12030 C CA . LEU B 1 291 ? 46.246 45.457 22.636 1.000 14.371 288 LEU B CA 1
ATOM 12031 C C . LEU B 1 291 ? 46.995 45.555 23.956 1.000 16.130 288 LEU B C 1
ATOM 12032 O O . LEU B 1 291 ? 47.827 46.464 24.121 1.000 18.056 288 LEU B O 1
ATOM 12048 N N . TYR B 1 292 ? 46.735 44.608 24.860 1.000 13.830 289 TYR B N 1
ATOM 12049 C CA . TYR B 1 292 ? 47.329 44.510 26.198 1.000 13.902 289 TYR B CA 1
ATOM 12050 C C . TYR B 1 292 ? 48.081 43.186 26.244 1.000 14.052 289 TYR B C 1
ATOM 12051 O O . TYR B 1 292 ? 47.458 42.130 26.410 1.000 14.396 289 TYR B O 1
ATOM 12069 N N . ASP B 1 293 ? 49.408 43.225 26.073 1.000 15.235 290 ASP B N 1
ATOM 12070 C CA . ASP B 1 293 ? 50.224 42.007 25.980 1.000 15.231 290 ASP B CA 1
ATOM 12071 C C . ASP B 1 293 ? 50.807 41.663 27.336 1.000 18.698 290 ASP B C 1
ATOM 12072 O O . ASP B 1 293 ? 51.378 42.528 27.992 1.000 17.982 290 ASP B O 1
ATOM 12081 N N . ARG B 1 294 ? 50.679 40.405 27.772 1.000 16.750 291 ARG B N 1
ATOM 12082 C CA . ARG B 1 294 ? 51.249 40.022 29.060 1.000 20.552 291 ARG B CA 1
ATOM 12083 C C . ARG B 1 294 ? 52.771 39.848 28.960 1.000 17.654 291 ARG B C 1
ATOM 12084 O O . ARG B 1 294 ? 53.433 39.937 30.000 1.000 21.474 291 ARG B O 1
ATOM 12105 N N . SER B 1 295 ? 53.302 39.667 27.762 1.000 19.187 292 SER B N 1
ATOM 12106 C CA . SER B 1 295 ? 54.756 39.563 27.584 1.000 21.529 292 SER B CA 1
ATOM 12107 C C . SER B 1 295 ? 55.390 40.906 27.912 1.000 22.106 292 SER B C 1
ATOM 12108 O O . SER B 1 295 ? 54.873 41.953 27.548 1.000 21.844 292 SER B O 1
ATOM 12116 N N . ASP B 1 296 ? 56.618 40.877 28.443 1.000 25.205 293 ASP B N 1
ATOM 12117 C CA . ASP B 1 296 ? 57.419 42.105 28.518 1.000 28.532 293 ASP B CA 1
ATOM 12118 C C . ASP B 1 296 ? 58.603 42.091 27.550 1.000 29.559 293 ASP B C 1
ATOM 12119 O O . ASP B 1 296 ? 59.434 43.007 27.590 1.000 28.148 293 ASP B O 1
ATOM 12128 N N . ASN B 1 297 ? 58.622 41.135 26.607 1.000 24.718 294 ASN B N 1
ATOM 12129 C CA . ASN B 1 297 ? 59.670 41.084 25.598 1.000 25.503 294 ASN B CA 1
ATOM 12130 C C . ASN B 1 297 ? 59.292 42.003 24.448 1.000 28.750 294 ASN B C 1
ATOM 12131 O O . ASN B 1 297 ? 58.277 41.773 23.783 1.000 29.008 294 ASN B O 1
ATOM 12142 N N . GLU B 1 298 ? 60.174 42.976 24.171 1.000 28.426 295 GLU B N 1
ATOM 12143 C CA . GLU B 1 298 ? 59.931 44.020 23.191 1.000 26.055 295 GLU B CA 1
ATOM 12144 C C . GLU B 1 298 ? 60.205 43.604 21.743 1.000 26.895 295 GLU B C 1
ATOM 12145 O O . GLU B 1 298 ? 60.002 44.396 20.833 1.000 25.788 295 GLU B O 1
ATOM 12157 N N . GLN B 1 299 ? 60.606 42.345 21.494 1.000 28.173 296 GLN B N 1
ATOM 12158 C CA . GLN B 1 299 ? 61.088 41.979 20.173 1.000 26.386 296 GLN B CA 1
ATOM 12159 C C . GLN B 1 299 ? 59.976 41.965 19.129 1.000 26.442 296 GLN B C 1
ATOM 12160 O O . GLN B 1 299 ? 60.272 42.029 17.940 1.000 27.486 296 GLN B O 1
ATOM 12174 N N . ASN B 1 300 ? 58.690 41.890 19.549 1.000 24.265 297 ASN B N 1
ATOM 12175 C CA . ASN B 1 300 ? 57.570 41.799 18.625 1.000 26.159 297 ASN B CA 1
ATOM 12176 C C . ASN B 1 300 ? 56.903 43.152 18.401 1.000 23.768 297 ASN B C 1
ATOM 12177 O O . ASN B 1 300 ? 56.039 43.293 17.525 1.000 24.598 297 ASN B O 1
ATOM 12188 N N . ARG B 1 301 ? 57.382 44.201 19.099 1.000 24.594 298 ARG B N 1
ATOM 12189 C CA . ARG B 1 301 ? 56.703 45.497 19.071 1.000 26.782 298 ARG B CA 1
ATOM 12190 C C . ARG B 1 301 ? 56.691 46.102 17.671 1.000 28.402 298 ARG B C 1
ATOM 12191 O O . ARG B 1 301 ? 55.657 46.577 17.205 1.000 26.922 298 ARG B O 1
ATOM 12212 N N . LYS B 1 302 ? 57.841 46.088 16.990 1.000 26.964 299 LYS B N 1
ATOM 12213 C CA . LYS B 1 302 ? 57.947 46.693 15.674 1.000 32.494 299 LYS B CA 1
ATOM 12214 C C . LYS B 1 302 ? 56.882 46.136 14.730 1.000 28.025 299 LYS B C 1
ATOM 12215 O O . LYS B 1 302 ? 56.175 46.882 14.061 1.000 31.881 299 LYS B O 1
ATOM 12234 N N . LEU B 1 303 ? 56.800 44.807 14.641 1.000 25.683 300 LEU B N 1
ATOM 12235 C CA . LEU B 1 303 ? 55.894 44.136 13.720 1.000 28.347 300 LEU B CA 1
ATOM 12236 C C . LEU B 1 303 ? 54.435 44.383 14.121 1.000 24.993 300 LEU B C 1
ATOM 12237 O O . LEU B 1 303 ? 53.604 44.686 13.270 1.000 24.161 300 LEU B O 1
ATOM 12253 N N . ILE B 1 304 ? 54.116 44.190 15.403 1.000 24.489 301 ILE B N 1
ATOM 12254 C CA . ILE B 1 304 ? 52.726 44.294 15.854 1.000 22.944 301 ILE B CA 1
ATOM 12255 C C . ILE B 1 304 ? 52.246 45.732 15.653 1.000 23.456 301 ILE B C 1
ATOM 12256 O O . ILE B 1 304 ? 51.137 45.948 15.177 1.000 21.888 301 ILE B O 1
ATOM 12272 N N . GLN B 1 305 ? 53.089 46.731 16.008 1.000 25.634 302 GLN B N 1
ATOM 12273 C CA . GLN B 1 305 ? 52.650 48.130 16.001 1.000 28.250 302 GLN B CA 1
ATOM 12274 C C . GLN B 1 305 ? 52.399 48.679 14.599 1.000 30.764 302 GLN B C 1
ATOM 12275 O O . GLN B 1 305 ? 51.627 49.635 14.438 1.000 29.973 302 GLN B O 1
ATOM 12289 N N . ILE B 1 306 ? 53.006 48.076 13.574 1.000 29.661 303 ILE B N 1
ATOM 12290 C CA . ILE B 1 306 ? 52.667 48.461 12.217 1.000 31.381 303 ILE B CA 1
ATOM 12291 C C . ILE B 1 306 ? 51.161 48.358 12.003 1.000 33.106 303 ILE B C 1
ATOM 12292 O O . ILE B 1 306 ? 50.581 49.193 11.316 1.000 36.335 303 ILE B O 1
ATOM 12308 N N . SER B 1 307 ? 50.533 47.306 12.546 1.000 29.562 304 SER B N 1
ATOM 12309 C CA . SER B 1 307 ? 49.128 47.030 12.317 1.000 28.436 304 SER B CA 1
ATOM 12310 C C . SER B 1 307 ? 48.233 47.541 13.449 1.000 24.904 304 SER B C 1
ATOM 12311 O O . SER B 1 307 ? 47.074 47.836 13.206 1.000 26.743 304 SER B O 1
ATOM 12319 N N . TYR B 1 308 ? 48.780 47.599 14.669 1.000 22.162 305 TYR B N 1
ATOM 12320 C CA . TYR B 1 308 ? 48.056 47.894 15.900 1.000 20.710 305 TYR B CA 1
ATOM 12321 C C . TYR B 1 308 ? 48.879 48.876 16.743 1.000 18.867 305 TYR B C 1
ATOM 12322 O O . TYR B 1 308 ? 49.611 48.471 17.631 1.000 20.906 305 TYR B O 1
ATOM 12340 N N . PRO B 1 309 ? 48.805 50.200 16.471 1.000 20.810 306 PRO B N 1
ATOM 12341 C CA . PRO B 1 309 ? 49.608 51.186 17.209 1.000 22.313 306 PRO B CA 1
ATOM 12342 C C . PRO B 1 309 ? 49.416 51.288 18.730 1.000 21.416 306 PRO B C 1
ATOM 12353 N N . ASN B 1 310 ? 48.165 50.897 19.153 1.000 17.610 307 ASN B N 1
ATOM 12354 C CA . ASN B 1 310 ? 47.791 51.044 20.546 1.000 17.862 307 ASN B CA 1
ATOM 12355 C C . ASN B 1 310 ? 48.169 49.766 21.286 1.000 20.624 307 ASN B C 1
ATOM 12356 O O . ASN B 1 310 ? 47.306 48.986 21.673 1.000 20.616 307 ASN B O 1
ATOM 12367 N N . TYR B 1 311 ? 49.473 49.551 21.451 1.000 20.755 308 TYR B N 1
ATOM 12368 C CA . TYR B 1 311 ? 50.063 48.312 21.911 1.000 22.383 308 TYR B CA 1
ATOM 12369 C C . TYR B 1 311 ? 50.817 48.558 23.205 1.000 23.460 308 TYR B C 1
ATOM 12370 O O . TYR B 1 311 ? 51.663 49.462 23.288 1.000 23.789 308 TYR B O 1
ATOM 12388 N N . HIS B 1 312 ? 50.531 47.720 24.206 1.000 18.931 309 HIS B N 1
ATOM 12389 C CA . HIS B 1 312 ? 51.050 47.839 25.548 1.000 18.310 309 HIS B CA 1
ATOM 12390 C C . HIS B 1 312 ? 51.637 46.497 25.979 1.000 21.923 309 HIS B C 1
ATOM 12391 O O . HIS B 1 312 ? 51.094 45.446 25.627 1.000 21.774 309 HIS B O 1
ATOM 12406 N N . THR B 1 313 ? 52.726 46.540 26.763 1.000 20.071 310 THR B N 1
ATOM 12407 C CA . THR B 1 313 ? 53.402 45.335 27.205 1.000 19.986 310 THR B CA 1
ATOM 12408 C C . THR B 1 313 ? 53.414 45.269 28.723 1.000 20.269 310 THR B C 1
ATOM 12409 O O . THR B 1 313 ? 53.178 46.263 29.429 1.000 21.355 310 THR B O 1
ATOM 12420 N N . GLY B 1 314 ? 53.650 44.059 29.225 1.000 17.631 311 GLY B N 1
ATOM 12421 C CA . GLY B 1 314 ? 53.764 43.781 30.639 1.000 17.321 311 GLY B CA 1
ATOM 12422 C C . GLY B 1 314 ? 52.451 43.939 31.400 1.000 21.999 311 GLY B C 1
ATOM 12423 O O . GLY B 1 314 ? 52.454 44.218 32.595 1.000 22.211 311 GLY B O 1
ATOM 12427 N N . VAL B 1 315 ? 51.316 43.675 30.722 1.000 19.790 312 VAL B N 1
ATOM 12428 C CA . VAL B 1 315 ? 50.016 43.861 31.348 1.000 19.699 312 VAL B CA 1
ATOM 12429 C C . VAL B 1 315 ? 49.478 42.541 31.850 1.000 20.315 312 VAL B C 1
ATOM 12430 O O . VAL B 1 315 ? 49.364 41.604 31.049 1.000 23.589 312 VAL B O 1
ATOM 12443 N N . THR B 1 316 ? 49.172 42.477 33.148 1.000 21.930 313 THR B N 1
ATOM 12444 C CA . THR B 1 316 ? 48.723 41.212 33.714 1.000 24.686 313 THR B CA 1
ATOM 12445 C C . THR B 1 316 ? 47.356 41.349 34.396 1.000 23.477 313 THR B C 1
ATOM 12446 O O . THR B 1 316 ? 46.895 40.397 35.007 1.000 24.272 313 THR B O 1
ATOM 12457 N N . LYS B 1 317 ? 46.670 42.473 34.207 1.000 21.241 314 LYS B N 1
ATOM 12458 C CA . LYS B 1 317 ? 45.337 42.685 34.753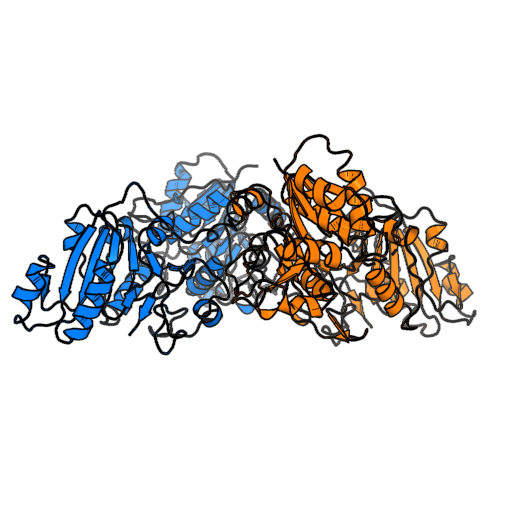 1.000 20.981 314 LYS B CA 1
ATOM 12459 C C . LYS B 1 317 ? 44.447 43.269 33.651 1.000 16.693 314 LYS B C 1
ATOM 12460 O O . LYS B 1 317 ? 44.962 43.809 32.691 1.000 18.809 314 LYS B O 1
ATOM 12479 N N . TYR B 1 318 ? 43.119 43.166 33.763 1.000 16.831 315 TYR B N 1
ATOM 12480 C CA . TYR B 1 318 ? 42.236 43.875 32.852 1.000 15.885 315 TYR B CA 1
ATOM 12481 C C . TYR B 1 318 ? 42.340 45.393 33.114 1.000 16.667 315 TYR B C 1
ATOM 12482 O O . TYR B 1 318 ? 42.417 45.852 34.267 1.000 17.227 315 TYR B O 1
ATOM 12500 N N . VAL B 1 319 ? 42.342 46.167 32.039 1.000 14.421 316 VAL B N 1
ATOM 12501 C CA . VAL B 1 319 ? 42.582 47.608 32.046 1.000 15.820 316 VAL B CA 1
ATOM 12502 C C . VAL B 1 319 ? 41.332 48.321 31.568 1.000 15.936 316 VAL B C 1
ATOM 12503 O O . VAL B 1 319 ? 40.841 48.074 30.462 1.000 14.906 316 VAL B O 1
ATOM 12516 N N . PHE B 1 320 ? 40.862 49.300 32.374 1.000 17.553 317 PHE B N 1
ATOM 12517 C CA . PHE B 1 320 ? 39.696 50.102 32.044 1.000 18.163 317 PHE B CA 1
ATOM 12518 C C . PHE B 1 320 ? 40.015 51.589 31.866 1.000 19.354 317 PHE B C 1
ATOM 12519 O O . PHE B 1 320 ? 39.135 52.312 31.392 1.000 17.540 317 PHE B O 1
ATOM 12536 N N . ASP B 1 321 ? 41.237 52.041 32.212 1.000 20.499 318 ASP B N 1
ATOM 12537 C CA . ASP B 1 321 ? 41.537 53.478 32.191 1.000 22.455 318 ASP B CA 1
ATOM 12538 C C . ASP B 1 321 ? 41.517 54.073 30.786 1.000 18.400 318 ASP B C 1
ATOM 12539 O O . ASP B 1 321 ? 40.986 55.163 30.554 1.000 20.582 318 ASP B O 1
ATOM 12548 N N . ASP B 1 322 ? 42.046 53.388 29.764 1.000 16.414 319 ASP B N 1
ATOM 12549 C CA . ASP B 1 322 ? 41.995 53.900 28.424 1.000 16.218 319 ASP B CA 1
ATOM 12550 C C . ASP B 1 322 ? 40.535 54.044 27.981 1.000 17.147 319 ASP B C 1
ATOM 12551 O O . ASP B 1 322 ? 40.170 55.022 27.337 1.000 19.020 319 ASP B O 1
ATOM 12560 N N . PHE B 1 323 ? 39.695 53.019 28.255 1.000 17.351 320 PHE B N 1
ATOM 12561 C CA . PHE B 1 323 ? 38.285 53.105 27.905 1.000 16.038 320 PHE B CA 1
ATOM 12562 C C . PHE B 1 323 ? 37.637 54.329 28.582 1.000 15.039 320 PHE B C 1
ATOM 12563 O O . PHE B 1 323 ? 36.881 55.042 27.924 1.000 17.002 320 PHE B O 1
ATOM 12580 N N . LYS B 1 324 ? 37.870 54.482 29.893 1.000 17.046 321 LYS B N 1
ATOM 12581 C CA . LYS B 1 324 ? 37.189 55.552 30.617 1.000 16.591 321 LYS B CA 1
ATOM 12582 C C . LYS B 1 324 ? 37.577 56.923 30.058 1.000 19.215 321 LYS B C 1
ATOM 12583 O O . LYS B 1 324 ? 36.754 57.838 30.096 1.000 21.309 321 LYS B O 1
ATOM 12602 N N . LYS B 1 325 ? 38.810 57.067 29.564 1.000 17.919 322 LYS B N 1
ATOM 12603 C CA . LYS B 1 325 ? 39.241 58.343 29.005 1.000 17.649 322 LYS B CA 1
ATOM 12604 C C . LYS B 1 325 ? 38.681 58.561 27.595 1.000 20.646 322 LYS B C 1
ATOM 12605 O O . LYS B 1 325 ? 38.604 59.703 27.135 1.000 22.213 322 LYS B O 1
ATOM 12624 N N . SER B 1 326 ? 38.300 57.484 26.882 1.000 18.253 323 SER B N 1
ATOM 12625 C CA . SER B 1 326 ? 37.682 57.547 25.567 1.000 15.689 323 SER B CA 1
ATOM 12626 C C . SER B 1 326 ? 36.209 57.967 25.639 1.000 15.535 323 SER B C 1
ATOM 12627 O O . SER B 1 326 ? 35.617 58.041 26.717 1.000 18.243 323 SER B O 1
ATOM 12635 N N . ASP B 1 327 ? 35.612 58.175 24.446 1.000 17.726 324 ASP B N 1
ATOM 12636 C CA . ASP B 1 327 ? 34.191 58.417 24.282 1.000 18.164 324 ASP B CA 1
ATOM 12637 C C . ASP B 1 327 ? 33.429 57.171 23.811 1.000 16.614 324 ASP B C 1
ATOM 12638 O O . ASP B 1 327 ? 32.297 57.290 23.327 1.000 19.400 324 ASP B O 1
ATOM 12647 N N . ALA B 1 328 ? 34.046 55.968 23.927 1.000 17.129 325 ALA B N 1
ATOM 12648 C CA . ALA B 1 328 ? 33.344 54.746 23.508 1.000 16.218 325 ALA B CA 1
ATOM 12649 C C . ALA B 1 328 ? 32.125 54.442 24.395 1.000 16.149 325 ALA B C 1
ATOM 12650 O O . ALA B 1 328 ? 32.124 54.751 25.584 1.000 16.944 325 ALA B O 1
ATOM 12657 N N . GLN B 1 329 ? 31.112 53.809 23.823 1.000 16.440 326 GLN B N 1
ATOM 12658 C CA . GLN B 1 329 ? 29.882 53.445 24.506 1.000 15.945 326 GLN B CA 1
ATOM 12659 C C . GLN B 1 329 ? 29.892 51.983 24.977 1.000 13.251 326 GLN B C 1
ATOM 12660 O O . GLN B 1 329 ? 29.045 51.628 25.790 1.000 14.069 326 GLN B O 1
ATOM 12674 N N . PHE B 1 330 ? 30.765 51.131 24.422 1.000 13.310 327 PHE B N 1
ATOM 12675 C CA . PHE B 1 330 ? 30.851 49.707 24.770 1.000 13.850 327 PHE B CA 1
ATOM 12676 C C . PHE B 1 330 ? 32.301 49.284 24.954 1.000 14.628 327 PHE B C 1
ATOM 12677 O O . PHE B 1 330 ? 33.170 49.780 24.237 1.000 15.236 327 PHE B O 1
ATOM 12694 N N . TYR B 1 331 ? 32.540 48.355 25.895 1.000 13.317 328 TYR B N 1
ATOM 12695 C CA . TYR B 1 331 ? 33.833 47.731 26.093 1.000 12.172 328 TYR B CA 1
ATOM 12696 C C . TYR B 1 331 ? 33.710 46.275 25.659 1.000 12.507 328 TYR B C 1
ATOM 12697 O O . TYR B 1 331 ? 32.859 45.554 26.189 1.000 13.493 328 TYR B O 1
ATOM 12715 N N . PHE B 1 332 ? 34.531 45.867 24.679 1.000 11.631 329 PHE B N 1
ATOM 12716 C CA . PHE B 1 332 ? 34.486 44.509 24.135 1.000 11.617 329 PHE B CA 1
ATOM 12717 C C . PHE B 1 332 ? 35.798 43.813 24.498 1.000 11.377 329 PHE B C 1
ATOM 12718 O O . PHE B 1 332 ? 36.839 44.051 23.873 1.000 12.221 329 PHE B O 1
ATOM 12735 N N . LEU B 1 333 ? 35.722 42.929 25.482 1.000 11.588 330 LEU B N 1
ATOM 12736 C CA . LEU B 1 333 ? 36.886 42.223 26.014 1.000 11.528 330 LEU B CA 1
ATOM 12737 C C . LEU B 1 333 ? 37.054 40.934 25.214 1.000 12.456 330 LEU B C 1
ATOM 12738 O O . LEU B 1 333 ? 36.122 40.114 25.162 1.000 12.791 330 LEU B O 1
ATOM 12754 N N . LEU B 1 334 ? 38.264 40.731 24.679 1.000 13.084 331 LEU B N 1
ATOM 12755 C CA . LEU B 1 334 ? 38.610 39.505 23.955 1.000 13.168 331 LEU B CA 1
ATOM 12756 C C . LEU B 1 334 ? 39.949 38.951 24.434 1.000 12.316 331 LEU B C 1
ATOM 12757 O O . LEU B 1 334 ? 40.980 39.614 24.329 1.000 13.422 331 LEU B O 1
ATOM 12773 N N . GLU B 1 335 ? 39.946 37.678 24.843 1.000 11.926 332 GLU B N 1
ATOM 12774 C CA . GLU B 1 335 ? 41.141 36.895 25.199 1.000 12.264 332 GLU B CA 1
ATOM 12775 C C . GLU B 1 335 ? 41.670 36.088 24.019 1.000 12.422 332 GLU B C 1
ATOM 12776 O O . GLU B 1 335 ? 40.900 35.540 23.226 1.000 12.534 332 GLU B O 1
ATOM 12788 N N . GLN B 1 336 ? 43.003 36.041 23.899 1.000 11.660 333 GLN B N 1
ATOM 12789 C CA . GLN B 1 336 ? 43.722 35.384 22.795 1.000 11.900 333 GLN B CA 1
ATOM 12790 C C . GLN B 1 336 ? 43.306 33.940 22.481 1.000 12.122 333 GLN B C 1
ATOM 12791 O O . GLN B 1 336 ? 43.368 33.557 21.277 1.000 14.046 333 GLN B O 1
ATOM 12805 N N . ASN B 1 337 ? 42.870 33.159 23.473 1.000 12.135 334 ASN B N 1
ATOM 12806 C CA . ASN B 1 337 ? 42.447 31.783 23.211 1.000 12.420 334 ASN B CA 1
ATOM 12807 C C . ASN B 1 337 ? 40.982 31.645 22.735 1.000 14.663 334 ASN B C 1
ATOM 12808 O O . ASN B 1 337 ? 40.496 30.503 22.598 1.000 14.727 334 ASN B O 1
ATOM 12819 N N . CYS B 1 338 ? 40.283 32.760 22.505 1.000 12.116 335 CYS B N 1
ATOM 12820 C CA . CYS B 1 338 ? 38.909 32.770 22.034 1.000 12.365 335 CYS B CA 1
ATOM 12821 C C . CYS B 1 338 ? 38.868 33.202 20.573 1.000 13.123 335 CYS B C 1
ATOM 12822 O O . CYS B 1 338 ? 39.219 34.328 20.239 1.000 12.762 335 CYS B O 1
ATOM 12830 N N . ILE B 1 339 ? 38.433 32.278 19.710 1.000 13.320 336 ILE B N 1
ATOM 12831 C CA . ILE B 1 339 ? 38.412 32.469 18.273 1.000 13.785 336 ILE B CA 1
ATOM 12832 C C . ILE B 1 339 ? 37.005 32.740 17.764 1.000 14.920 336 ILE B C 1
ATOM 12833 O O . ILE B 1 339 ? 36.150 31.878 17.886 1.000 15.446 336 ILE B O 1
ATOM 12849 N N . ILE B 1 340 ? 36.770 33.978 17.298 1.000 14.690 337 ILE B N 1
ATOM 12850 C CA . ILE B 1 340 ? 35.471 34.390 16.831 1.000 15.772 337 ILE B CA 1
ATOM 12851 C C . ILE B 1 340 ? 35.393 34.157 15.326 1.000 16.716 337 ILE B C 1
ATOM 12852 O O . ILE B 1 340 ? 36.251 34.683 14.577 1.000 17.902 337 ILE B O 1
ATOM 12868 N N . THR B 1 341 ? 34.351 33.419 14.895 1.000 14.722 338 THR B N 1
ATOM 12869 C CA . THR B 1 341 ? 34.148 33.163 13.467 1.000 15.800 338 THR B CA 1
ATOM 12870 C C . THR B 1 341 ? 32.929 33.869 12.891 1.000 15.652 338 THR B C 1
ATOM 12871 O O . THR B 1 341 ? 32.741 33.940 11.656 1.000 17.157 338 THR B O 1
ATOM 12882 N N . LYS B 1 342 ? 31.997 34.329 13.720 1.000 13.726 339 LYS B N 1
ATOM 12883 C CA . LYS B 1 342 ? 30.791 34.974 13.229 1.000 13.456 339 LYS B CA 1
ATOM 12884 C C . LYS B 1 342 ? 31.058 36.469 13.029 1.000 14.844 339 LYS B C 1
ATOM 12885 O O . LYS B 1 342 ? 31.163 37.249 13.985 1.000 15.081 339 LYS B O 1
ATOM 12904 N N . LYS B 1 343 ? 31.153 36.899 11.752 1.000 15.195 340 LYS B N 1
ATOM 12905 C CA . LYS B 1 343 ? 31.704 38.217 11.452 1.000 14.469 340 LYS B CA 1
ATOM 12906 C C . LYS B 1 343 ? 30.822 39.377 11.919 1.000 13.860 340 LYS B C 1
ATOM 12907 O O . LYS B 1 343 ? 31.344 40.467 12.173 1.000 14.732 340 LYS B O 1
ATOM 12926 N N . ASP B 1 344 ? 29.501 39.156 11.964 1.000 14.352 341 ASP B N 1
ATOM 12927 C CA . ASP B 1 344 ? 28.550 40.182 12.368 1.000 14.100 341 ASP B CA 1
ATOM 12928 C C . ASP B 1 344 ? 28.215 40.140 13.871 1.000 14.907 341 ASP B C 1
ATOM 12929 O O . ASP B 1 344 ? 27.248 40.766 14.303 1.000 15.737 341 ASP B O 1
ATOM 12938 N N . ILE B 1 345 ? 29.058 39.487 14.672 1.000 15.029 342 ILE B N 1
ATOM 12939 C CA . ILE B 1 345 ? 28.712 39.215 16.075 1.000 15.037 342 ILE B CA 1
ATOM 12940 C C . ILE B 1 345 ? 28.434 40.498 16.870 1.000 14.760 342 ILE B C 1
ATOM 12941 O O . ILE B 1 345 ? 27.581 40.503 17.762 1.000 13.663 342 ILE B O 1
ATOM 12957 N N . LEU B 1 346 ? 29.175 41.592 16.630 1.000 13.895 343 LEU B N 1
ATOM 12958 C CA . LEU B 1 346 ? 28.934 42.789 17.451 1.000 14.793 343 LEU B CA 1
ATOM 12959 C C . LEU B 1 346 ? 27.566 43.398 17.206 1.000 14.746 343 LEU B C 1
ATOM 12960 O O . LEU B 1 346 ? 26.918 43.961 18.087 1.000 14.663 343 LEU B O 1
ATOM 12976 N N . HIS B 1 347 ? 27.129 43.371 15.948 1.000 14.647 344 HIS B N 1
ATOM 12977 C CA . HIS B 1 347 ? 25.783 43.813 15.602 1.000 15.039 344 HIS B CA 1
ATOM 12978 C C . HIS B 1 347 ? 24.757 42.963 16.360 1.000 16.749 344 HIS B C 1
ATOM 12979 O O . HIS B 1 347 ? 23.817 43.480 16.956 1.000 17.716 344 HIS B O 1
ATOM 12994 N N . GLU B 1 348 ? 24.939 41.659 16.328 1.000 15.121 345 GLU B N 1
ATOM 12995 C CA . GLU B 1 348 ? 24.021 40.743 16.987 1.000 13.723 345 GLU B CA 1
ATOM 12996 C C . GLU B 1 348 ? 23.968 41.047 18.497 1.000 14.012 345 GLU B C 1
ATOM 12997 O O . GLU B 1 348 ? 22.863 41.046 19.088 1.000 15.892 345 GLU B O 1
ATOM 13009 N N . LEU B 1 349 ? 25.132 41.228 19.125 1.000 14.125 346 LEU B N 1
ATOM 13010 C CA . LEU B 1 349 ? 25.215 41.395 20.574 1.000 13.804 346 LEU B CA 1
ATOM 13011 C C . LEU B 1 349 ? 24.608 42.740 20.994 1.000 14.214 346 LEU B C 1
ATOM 13012 O O . LEU B 1 349 ? 23.868 42.837 21.971 1.000 14.662 346 LEU B O 1
ATOM 13028 N N . ILE B 1 350 ? 24.925 43.831 20.283 1.000 13.892 347 ILE B N 1
ATOM 13029 C CA . ILE B 1 350 ? 24.444 45.138 20.673 1.000 13.785 347 ILE B CA 1
ATOM 13030 C C . ILE B 1 350 ? 22.914 45.179 20.600 1.000 14.798 347 ILE B C 1
ATOM 13031 O O . ILE B 1 350 ? 22.267 45.875 21.406 1.000 15.275 347 ILE B O 1
ATOM 13047 N N . MET B 1 351 ? 22.310 44.441 19.674 1.000 14.969 348 MET B N 1
ATOM 13048 C CA . MET B 1 351 ? 20.844 44.392 19.588 1.000 16.266 348 MET B CA 1
ATOM 13049 C C . MET B 1 351 ? 20.184 43.804 20.853 1.000 17.987 348 MET B C 1
ATOM 13050 O O . MET B 1 351 ? 18.982 44.029 21.084 1.000 18.540 348 MET B O 1
ATOM 13064 N N . GLN B 1 352 ? 20.947 43.070 21.675 1.000 16.231 349 GLN B N 1
ATOM 13065 C CA . GLN B 1 352 ? 20.400 42.479 22.905 1.000 13.827 349 GLN B CA 1
ATOM 13066 C C . GLN B 1 352 ? 20.621 43.376 24.117 1.000 14.143 349 GLN B C 1
ATOM 13067 O O . GLN B 1 352 ? 20.136 43.028 25.200 1.000 15.356 349 GLN B O 1
ATOM 13081 N N . VAL B 1 353 ? 21.381 44.470 23.972 1.000 14.928 350 VAL B N 1
ATOM 13082 C CA . VAL B 1 353 ? 21.683 45.340 25.110 1.000 14.162 350 VAL B CA 1
ATOM 13083 C C . VAL B 1 353 ? 20.535 46.332 25.287 1.000 17.324 350 VAL B C 1
ATOM 13084 O O . VAL B 1 353 ? 20.412 47.335 24.597 1.000 18.776 350 VAL B O 1
ATOM 13097 N N . LYS B 1 354 ? 19.676 46.019 26.242 1.000 17.599 351 LYS B N 1
ATOM 13098 C CA . LYS B 1 354 ? 18.554 46.873 26.640 1.000 19.554 351 LYS B CA 1
ATOM 13099 C C . LYS B 1 354 ? 18.115 46.463 28.052 1.000 21.081 351 LYS B C 1
ATOM 13100 O O . LYS B 1 354 ? 18.360 45.360 28.513 1.000 17.809 351 LYS B O 1
ATOM 13119 N N . ASP B 1 355 ? 17.480 47.381 28.779 1.000 20.551 352 ASP B N 1
ATOM 13120 C CA . ASP B 1 355 ? 16.976 47.085 30.118 1.000 21.793 352 ASP B CA 1
ATOM 13121 C C . ASP B 1 355 ? 18.103 46.624 31.046 1.000 19.068 352 ASP B C 1
ATOM 13122 O O . ASP B 1 355 ? 19.173 47.204 31.134 1.000 19.099 352 ASP B O 1
ATOM 13131 N N . ASN B 1 356 ? 17.901 45.463 31.691 1.000 17.378 353 ASN B N 1
ATOM 13132 C CA . ASN B 1 356 ? 18.847 44.891 32.621 1.000 16.190 353 ASN B CA 1
ATOM 13133 C C . ASN B 1 356 ? 19.919 44.039 31.940 1.000 14.609 353 ASN B C 1
ATOM 13134 O O . ASN B 1 356 ? 20.740 43.418 32.599 1.000 16.997 353 ASN B O 1
ATOM 13145 N N . HIS B 1 357 ? 19.890 43.971 30.607 1.000 11.977 354 HIS B N 1
ATOM 13146 C CA . HIS B 1 357 ? 20.923 43.213 29.873 1.000 12.634 354 HIS B CA 1
ATOM 13147 C C . HIS B 1 357 ? 22.041 44.151 29.420 1.000 13.145 354 HIS B C 1
ATOM 13148 O O . HIS B 1 357 ? 21.881 44.821 28.395 1.000 15.478 354 HIS B O 1
ATOM 13163 N N . ARG B 1 358 ? 23.117 44.194 30.164 1.000 12.077 355 ARG B N 1
ATOM 13164 C CA . ARG B 1 358 ? 24.223 45.135 29.941 1.000 12.313 355 ARG B CA 1
ATOM 13165 C C . ARG B 1 358 ? 25.594 44.465 29.799 1.000 12.646 355 ARG B C 1
ATOM 13166 O O . ARG B 1 358 ? 26.500 45.141 29.314 1.000 13.799 355 ARG B O 1
ATOM 13187 N N . VAL B 1 359 ? 25.739 43.197 30.201 1.000 11.733 356 VAL B N 1
ATOM 13188 C CA . VAL B 1 359 ? 26.981 42.442 30.110 1.000 12.165 356 VAL B CA 1
ATOM 13189 C C . VAL B 1 359 ? 26.604 41.127 29.419 1.000 13.538 356 VAL B C 1
ATOM 13190 O O . VAL B 1 359 ? 25.799 40.355 29.979 1.000 11.368 356 VAL B O 1
ATOM 13203 N N . ILE B 1 360 ? 27.113 40.893 28.221 1.000 12.332 357 ILE B N 1
ATOM 13204 C CA . ILE B 1 360 ? 26.683 39.803 27.366 1.000 12.514 357 ILE B CA 1
ATOM 13205 C C . ILE B 1 360 ? 27.891 39.072 26.832 1.000 12.261 357 ILE B C 1
ATOM 13206 O O . ILE B 1 360 ? 28.795 39.710 26.301 1.000 13.261 357 ILE B O 1
ATOM 13222 N N . SER B 1 361 ? 27.884 37.751 26.964 1.000 11.035 358 SER B N 1
ATOM 13223 C CA . SER B 1 361 ? 28.997 36.907 26.577 1.000 11.128 358 SER B CA 1
ATOM 13224 C C . SER B 1 361 ? 28.550 35.784 25.633 1.000 12.382 358 SER B C 1
ATOM 13225 O O . SER B 1 361 ? 27.766 34.903 26.045 1.000 11.489 358 SER B O 1
ATOM 13233 N N . PRO B 1 362 ? 28.988 35.753 24.363 1.000 12.245 359 PRO B N 1
ATOM 13234 C CA . PRO B 1 362 ? 28.674 34.635 23.474 1.000 13.451 359 PRO B CA 1
ATOM 13235 C C . PRO B 1 362 ? 29.287 33.306 23.904 1.000 12.487 359 PRO B C 1
ATOM 13236 O O . PRO B 1 362 ? 30.465 33.253 24.245 1.000 12.072 359 PRO B O 1
ATOM 13247 N N . MET B 1 363 ? 28.478 32.218 23.926 1.000 11.742 360 MET B N 1
ATOM 13248 C CA . MET B 1 363 ? 28.938 30.901 24.326 1.000 11.609 360 MET B CA 1
ATOM 13249 C C . MET B 1 363 ? 29.741 30.208 23.245 1.000 12.063 360 MET B C 1
ATOM 13250 O O . MET B 1 363 ? 29.224 30.072 22.134 1.000 13.178 360 MET B O 1
ATOM 13264 N N . ILE B 1 364 ? 30.981 29.896 23.578 1.000 11.139 361 ILE B N 1
ATOM 13265 C CA . ILE B 1 364 ? 31.890 29.142 22.717 1.000 11.893 361 ILE B CA 1
ATOM 13266 C C . ILE B 1 364 ? 32.481 27.987 23.515 1.000 14.656 361 ILE B C 1
ATOM 13267 O O . ILE B 1 364 ? 32.667 28.053 24.722 1.000 14.297 361 ILE B O 1
ATOM 13283 N N . GLY B 1 365 ? 32.797 26.870 22.807 1.000 15.461 362 GLY B N 1
ATOM 13284 C CA . GLY B 1 365 ? 33.364 25.672 23.406 1.000 16.032 362 GLY B CA 1
ATOM 13285 C C . GLY B 1 365 ? 34.696 25.293 22.739 1.000 14.205 362 GLY B C 1
ATOM 13286 O O . GLY B 1 365 ? 35.033 25.852 21.691 1.000 14.533 362 GLY B O 1
ATOM 13290 N N . TYR B 1 366 ? 35.438 24.446 23.434 1.000 17.330 363 TYR B N 1
ATOM 13291 C CA . TYR B 1 366 ? 36.644 23.871 22.812 1.000 19.619 363 TYR B CA 1
ATOM 13292 C C . TYR B 1 366 ? 36.274 23.038 21.597 1.000 25.661 363 TYR B C 1
ATOM 13293 O O . TYR B 1 366 ? 35.279 22.340 21.602 1.000 25.570 363 TYR B O 1
ATOM 13311 N N . GLU B 1 367 ? 37.117 23.082 20.547 1.000 34.769 364 GLU B N 1
ATOM 13312 C CA . GLU B 1 367 ? 36.803 22.367 19.310 1.000 41.585 364 GLU B CA 1
ATOM 13313 C C . GLU B 1 367 ? 36.689 20.862 19.553 1.000 43.824 364 GLU B C 1
ATOM 13314 O O . GLU B 1 367 ? 35.737 20.209 19.124 1.000 49.676 364 GLU B O 1
ATOM 13326 N N . GLN B 1 368 ? 37.657 20.304 20.287 1.000 43.497 365 GLN B N 1
ATOM 13327 C CA . GLN B 1 368 ? 37.687 18.862 20.514 1.000 51.572 365 GLN B CA 1
ATOM 13328 C C . GLN B 1 368 ? 36.817 18.449 21.704 1.000 47.065 365 GLN B C 1
ATOM 13329 O O . GLN B 1 368 ? 36.759 17.276 22.044 1.000 46.807 365 GLN B O 1
ATOM 13343 N N . ASN B 1 369 ? 36.180 19.417 22.375 1.000 34.521 366 ASN B N 1
ATOM 13344 C CA . ASN B 1 369 ? 35.534 19.128 23.637 1.000 33.379 366 ASN B CA 1
ATOM 13345 C C . ASN B 1 369 ? 34.481 20.201 23.907 1.000 27.945 366 ASN B C 1
ATOM 13346 O O . ASN B 1 369 ? 34.691 21.039 24.782 1.000 23.245 366 ASN B O 1
ATOM 13357 N N . SER B 1 370 ? 33.367 20.152 23.155 1.000 29.643 367 SER B N 1
ATOM 13358 C CA . SER B 1 370 ? 32.415 21.237 23.082 1.000 34.764 367 SER B CA 1
ATOM 13359 C C . SER B 1 370 ? 31.612 21.375 24.367 1.000 27.235 367 SER B C 1
ATOM 13360 O O . SER B 1 370 ? 31.037 22.465 24.532 1.000 29.114 367 SER B O 1
ATOM 13368 N N . THR B 1 371 ? 31.669 20.405 25.316 1.000 24.359 368 THR B N 1
ATOM 13369 C CA . THR B 1 371 ? 31.006 20.620 26.600 1.000 22.999 368 THR B CA 1
ATOM 13370 C C . THR B 1 371 ? 31.824 21.496 27.539 1.000 20.605 368 THR B C 1
ATOM 13371 O O . THR B 1 371 ? 31.326 21.845 28.603 1.000 20.053 368 THR B O 1
ATOM 13382 N N . ARG B 1 372 ? 33.079 21.796 27.194 1.000 17.200 369 ARG B N 1
ATOM 13383 C CA A ARG B 1 372 ? 33.883 22.712 27.978 0.500 17.756 369 ARG B CA 1
ATOM 13384 C CA B ARG B 1 372 ? 33.926 22.702 27.950 0.500 16.874 369 ARG B CA 1
ATOM 13385 C C . ARG B 1 372 ? 33.777 24.075 27.301 1.000 16.353 369 ARG B C 1
ATOM 13386 O O . ARG B 1 372 ? 34.196 24.257 26.174 1.000 17.601 369 ARG B O 1
ATOM 13426 N N . THR B 1 373 ? 33.097 25.033 27.985 1.000 14.907 370 THR B N 1
ATO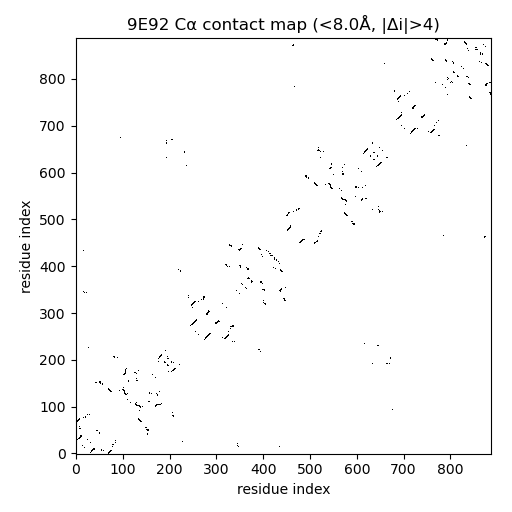M 13427 C CA . THR B 1 373 ? 32.751 26.322 27.397 1.000 14.973 370 THR B CA 1
ATOM 13428 C C . THR B 1 373 ? 33.341 27.460 28.223 1.000 13.120 370 THR B C 1
ATOM 13429 O O . THR B 1 373 ? 34.000 27.271 29.244 1.000 15.659 370 THR B O 1
ATOM 13440 N N . ASN B 1 374 ? 33.009 28.684 27.774 1.000 12.017 371 ASN B N 1
ATOM 13441 C CA . ASN B 1 374 ? 33.464 29.921 28.418 1.000 11.602 371 ASN B CA 1
ATOM 13442 C C . ASN B 1 374 ? 32.438 30.476 29.414 1.000 11.531 371 ASN B C 1
ATOM 13443 O O . ASN B 1 374 ? 32.457 31.689 29.698 1.000 14.332 371 ASN B O 1
ATOM 13454 N N . PHE B 1 375 ? 31.578 29.667 30.009 1.000 11.421 372 PHE B N 1
ATOM 13455 C CA . PHE B 1 375 ? 30.735 30.133 31.112 1.000 12.482 372 PHE B CA 1
ATOM 13456 C C . PHE B 1 375 ? 30.608 29.048 32.180 1.000 12.840 372 PHE B C 1
ATOM 13457 O O . PHE B 1 375 ? 30.868 27.862 31.949 1.000 13.426 372 PHE B O 1
ATOM 13474 N N . TRP B 1 376 ? 30.256 29.446 33.413 1.000 13.036 373 TRP B N 1
ATOM 13475 C CA . TRP B 1 376 ? 29.897 28.528 34.489 1.000 12.706 373 TRP B CA 1
ATOM 13476 C C . TRP B 1 376 ? 28.431 28.723 34.799 1.000 14.111 373 TRP B C 1
ATOM 13477 O O . TRP B 1 376 ? 28.021 29.877 35.033 1.000 14.155 373 TRP B O 1
ATOM 13498 N N . GLY B 1 377 ? 27.657 27.626 34.841 1.000 14.205 374 GLY B N 1
ATOM 13499 C CA . GLY B 1 377 ? 26.238 27.727 35.188 1.000 16.550 374 GLY B CA 1
ATOM 13500 C C . GLY B 1 377 ? 25.956 27.925 36.685 1.000 17.826 374 GLY B C 1
ATOM 13501 O O . GLY B 1 3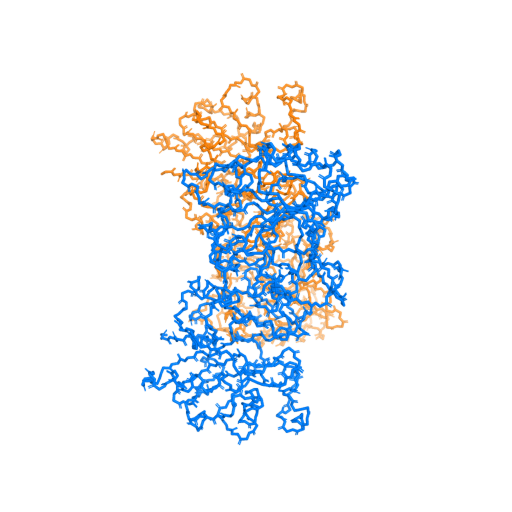77 ? 24.881 28.425 37.077 1.000 20.053 374 GLY B O 1
ATOM 13505 N N . ASP B 1 378 ? 26.876 27.501 37.523 1.000 15.803 375 ASP B N 1
ATOM 13506 C CA . ASP B 1 378 ? 26.776 27.566 38.968 1.000 19.983 375 ASP B CA 1
ATOM 13507 C C . ASP B 1 378 ? 28.178 27.691 39.521 1.000 17.988 375 ASP B C 1
ATOM 13508 O O . ASP B 1 378 ? 29.221 27.511 38.834 1.000 17.932 375 ASP B O 1
ATOM 13517 N N . ILE B 1 379 ? 28.210 28.002 40.830 1.000 19.470 376 ILE B N 1
ATOM 13518 C CA . ILE B 1 379 ? 29.436 28.251 41.542 1.000 19.777 376 ILE B CA 1
ATOM 13519 C C . ILE B 1 379 ? 29.279 27.712 42.967 1.000 21.931 376 ILE B C 1
ATOM 13520 O O . ILE B 1 379 ? 28.176 27.802 43.527 1.000 23.606 376 ILE B O 1
ATOM 13536 N N . GLU B 1 380 ? 30.366 27.186 43.530 1.000 22.679 377 GLU B N 1
ATOM 13537 C CA . GLU B 1 380 ? 30.363 26.691 44.904 1.000 26.272 377 GLU B CA 1
ATOM 13538 C C . GLU B 1 380 ? 31.651 27.144 45.564 1.000 24.981 377 GLU B C 1
ATOM 13539 O O . GLU B 1 380 ? 32.732 26.820 45.075 1.000 24.726 377 GLU B O 1
ATOM 13551 N N . ASP B 1 381 ? 31.549 27.950 46.633 1.000 32.142 378 ASP B N 1
ATOM 13552 C CA . ASP B 1 381 ? 32.744 28.419 47.328 1.000 32.779 378 ASP B CA 1
ATOM 13553 C C . ASP B 1 381 ? 33.678 29.092 46.314 1.000 29.595 378 ASP B C 1
ATOM 13554 O O . ASP B 1 381 ? 34.897 28.938 46.387 1.000 32.422 378 ASP B O 1
ATOM 13563 N N . GLY B 1 382 ? 33.083 29.758 45.306 1.000 28.923 379 GLY B N 1
ATOM 13564 C CA . GLY B 1 382 ? 33.843 30.559 44.341 1.000 28.685 379 GLY B CA 1
ATOM 13565 C C . GLY B 1 382 ? 34.346 29.816 43.080 1.000 25.945 379 GLY B C 1
ATOM 13566 O O . GLY B 1 382 ? 34.900 30.471 42.179 1.000 28.041 379 GLY B O 1
ATOM 13570 N N A TYR B 1 383 ? 34.178 28.486 43.027 0.500 23.647 380 TYR B N 1
ATOM 13571 N N B TYR B 1 383 ? 34.235 28.468 43.063 0.500 24.345 380 TYR B N 1
ATOM 13572 C CA A TYR B 1 383 ? 34.726 27.658 41.952 0.500 23.668 380 TYR B CA 1
ATOM 13573 C CA B TYR B 1 383 ? 34.774 27.616 41.993 0.500 24.913 380 TYR B CA 1
ATOM 13574 C C A TYR B 1 383 ? 33.614 26.972 41.155 0.500 20.062 380 TYR B C 1
ATOM 13575 C C B TYR B 1 383 ? 33.648 26.964 41.182 0.500 20.553 380 TYR B C 1
ATOM 13576 O O A TYR B 1 383 ? 32.461 26.965 41.564 0.500 19.340 380 TYR B O 1
ATOM 13577 O O B TYR B 1 383 ? 32.513 26.996 41.615 0.500 18.913 380 TYR B O 1
ATOM 13612 N N . TYR B 1 384 ? 34.003 26.324 40.050 1.000 20.421 381 TYR B N 1
ATOM 13613 C CA . TYR B 1 384 ? 33.049 25.807 39.058 1.000 20.000 381 TYR B CA 1
ATOM 13614 C C . TYR B 1 384 ? 32.134 24.753 39.693 1.000 19.833 381 TYR B C 1
ATOM 13615 O O . TYR B 1 384 ? 32.619 23.879 40.432 1.000 21.549 381 TYR B O 1
ATOM 13633 N N . LYS B 1 385 ? 30.823 24.863 39.430 1.000 17.916 382 LYS B N 1
ATOM 13634 C CA . LYS B 1 385 ? 29.891 23.790 39.762 1.000 19.195 382 LYS B CA 1
ATOM 13635 C C . LYS B 1 385 ? 28.991 23.535 38.546 1.000 19.685 382 LYS B C 1
ATOM 13636 O O . LYS B 1 385 ? 28.560 24.480 37.891 1.000 17.735 382 LYS B O 1
ATOM 13655 N N . ARG B 1 386 ? 28.711 22.261 38.233 1.000 17.810 383 ARG B N 1
ATOM 13656 C CA . ARG B 1 386 ? 27.824 21.947 37.104 1.000 19.506 383 ARG B CA 1
ATOM 13657 C C . ARG B 1 386 ? 26.372 22.236 37.479 1.000 19.360 383 ARG B C 1
ATOM 13658 O O . ARG B 1 386 ? 25.844 21.681 38.438 1.000 21.074 383 ARG B O 1
ATOM 13679 N N . SER B 1 387 ? 25.724 23.140 36.745 1.000 17.810 384 SER B N 1
ATOM 13680 C CA . SER B 1 387 ? 24.320 23.459 36.984 1.000 17.550 384 SER B CA 1
ATOM 13681 C C . SER B 1 387 ? 23.372 22.429 36.360 1.000 19.331 384 SER B C 1
ATOM 13682 O O . SER B 1 387 ? 23.761 21.606 35.529 1.000 17.817 384 SER B O 1
ATOM 13690 N N . GLU B 1 388 ? 22.099 22.492 36.781 1.000 19.516 385 GLU B N 1
ATOM 13691 C CA . GLU B 1 388 ? 21.106 21.511 36.352 1.000 20.132 385 GLU B CA 1
ATOM 13692 C C . GLU B 1 388 ? 20.843 21.598 34.843 1.000 18.545 385 GLU B C 1
ATOM 13693 O O . GLU B 1 388 ? 20.573 20.595 34.222 1.000 23.029 385 GLU B O 1
ATOM 13705 N N . ASN B 1 389 ? 21.071 22.774 34.230 1.000 15.493 386 ASN B N 1
ATOM 13706 C CA . ASN B 1 389 ? 20.831 22.973 32.804 1.000 14.470 386 ASN B CA 1
ATOM 13707 C C . ASN B 1 389 ? 22.114 23.232 31.999 1.000 13.304 386 ASN B C 1
ATOM 13708 O O . ASN B 1 389 ? 22.066 23.510 30.803 1.000 14.193 386 ASN B O 1
ATOM 13719 N N . TYR B 1 390 ? 23.300 23.038 32.591 1.000 15.123 387 TYR B N 1
ATOM 13720 C CA . TYR B 1 390 ? 24.562 23.344 31.900 1.000 14.672 387 TYR B CA 1
ATOM 13721 C C . TYR B 1 390 ? 24.664 22.586 30.568 1.000 15.181 387 TYR B C 1
ATOM 13722 O O . TYR B 1 390 ? 25.008 23.153 29.526 1.000 14.412 387 TYR B O 1
ATOM 13740 N N . LEU B 1 391 ? 24.495 21.264 30.587 1.000 15.842 388 LEU B N 1
ATOM 13741 C CA . LEU B 1 391 ? 24.679 20.490 29.374 1.000 15.973 388 LEU B CA 1
ATOM 13742 C C . LEU B 1 391 ? 23.635 20.852 28.318 1.000 16.027 388 LEU B C 1
ATOM 13743 O O . LEU B 1 391 ? 23.953 20.913 27.114 1.000 18.678 388 LEU B O 1
ATOM 13759 N N . ASP B 1 392 ? 22.380 21.146 28.748 1.000 15.931 389 ASP B N 1
ATOM 13760 C CA . ASP B 1 392 ? 21.346 21.598 27.823 1.000 16.983 389 ASP B CA 1
ATOM 13761 C C . ASP B 1 392 ? 21.806 22.880 27.102 1.000 14.979 389 ASP B C 1
ATOM 13762 O O . ASP B 1 392 ? 21.611 23.059 25.900 1.000 16.161 389 ASP B O 1
ATOM 13771 N N . LEU B 1 393 ? 22.386 23.801 27.857 1.000 14.050 390 LEU B N 1
ATOM 13772 C CA . LEU B 1 393 ? 22.854 25.057 27.259 1.000 13.459 390 LEU B CA 1
ATOM 13773 C C . LEU B 1 393 ? 24.035 24.835 26.292 1.000 13.387 390 LEU B C 1
ATOM 13774 O O . LEU B 1 393 ? 24.048 25.376 25.188 1.000 13.491 390 LEU B O 1
ATOM 13790 N N . ALA B 1 394 ? 25.035 24.076 26.727 1.000 14.565 391 ALA B N 1
ATOM 13791 C CA . ALA B 1 394 ? 26.272 23.805 25.995 1.000 13.905 391 ALA B CA 1
ATOM 13792 C C . ALA B 1 394 ? 25.984 23.039 24.691 1.000 15.365 391 ALA B C 1
ATOM 13793 O O . ALA B 1 394 ? 26.799 23.181 23.766 1.000 16.648 391 ALA B O 1
ATOM 13800 N N . LYS B 1 395 ? 24.898 22.210 24.669 1.000 14.707 392 LYS B N 1
ATOM 13801 C CA . LYS B 1 395 ? 24.475 21.524 23.458 1.000 16.874 392 LYS B CA 1
ATOM 13802 C C . LYS B 1 395 ? 23.331 22.200 22.718 1.000 15.511 392 LYS B C 1
ATOM 13803 O O . LYS B 1 395 ? 22.778 21.634 21.743 1.000 17.230 392 LYS B O 1
ATOM 13822 N N . HIS B 1 396 ? 22.967 23.428 23.117 1.000 13.930 393 HIS B N 1
ATOM 13823 C CA . HIS B 1 396 ? 21.963 24.197 22.412 1.000 14.754 393 HIS B CA 1
ATOM 13824 C C . HIS B 1 396 ? 20.575 23.520 22.397 1.000 13.769 393 HIS B C 1
ATOM 13825 O O . HIS B 1 396 ? 19.822 23.664 21.417 1.000 15.493 393 HIS B O 1
ATOM 13840 N N A LYS B 1 397 ? 20.224 22.785 23.443 0.500 14.913 394 LYS B N 1
ATOM 13841 N N B LYS B 1 397 ? 20.234 22.802 23.447 0.500 16.176 394 LYS B N 1
ATOM 13842 C CA A LYS B 1 397 ? 18.881 22.211 23.548 0.500 14.807 394 LYS B CA 1
ATOM 13843 C CA B LYS B 1 397 ? 18.904 22.206 23.511 0.500 17.234 394 LYS B CA 1
ATOM 13844 C C A LYS B 1 397 ? 17.817 23.294 23.721 0.500 15.652 394 LYS B C 1
ATOM 13845 C C B LYS B 1 397 ? 17.822 23.258 23.761 0.500 16.881 394 LYS B C 1
ATOM 13846 O O A LYS B 1 397 ? 16.679 23.155 23.262 0.500 14.151 394 LYS B O 1
ATOM 13847 O O B LYS B 1 397 ? 16.688 23.064 23.331 0.500 15.791 394 LYS B O 1
ATOM 13884 N N . VAL B 1 398 ? 18.201 24.391 24.392 1.000 14.816 395 VAL B N 1
ATOM 13885 C CA . VAL B 1 398 ? 17.448 25.620 24.464 1.000 14.392 395 VAL B CA 1
ATOM 13886 C C . VAL B 1 398 ? 18.416 26.784 24.200 1.000 12.698 395 VAL B C 1
ATOM 13887 O O . VAL B 1 398 ? 19.629 26.618 24.493 1.000 12.984 395 VAL B O 1
ATOM 13900 N N . ARG B 1 399 ? 17.912 27.908 23.732 1.000 13.148 396 ARG B N 1
ATOM 13901 C CA . ARG B 1 399 ? 18.736 29.048 23.321 1.000 12.661 396 ARG B CA 1
ATOM 13902 C C . ARG B 1 399 ? 18.115 30.335 23.874 1.000 13.122 396 ARG B C 1
ATOM 13903 O O . ARG B 1 399 ? 16.871 30.460 23.987 1.000 13.693 396 ARG B O 1
ATOM 13924 N N . GLY B 1 400 ? 18.967 31.337 24.088 1.000 12.844 397 GLY B N 1
ATOM 13925 C CA . GLY B 1 400 ? 18.580 32.671 24.519 1.000 11.984 397 GLY B CA 1
ATOM 13926 C C . GLY B 1 400 ? 19.657 33.286 25.405 1.000 11.355 397 GLY B C 1
ATOM 13927 O O . GLY B 1 400 ? 20.843 33.031 25.192 1.000 11.899 397 GLY B O 1
ATOM 13931 N N . LEU B 1 401 ? 19.188 34.154 26.334 1.000 11.557 398 LEU B N 1
ATOM 13932 C CA . LEU B 1 401 ? 20.028 34.801 27.323 1.000 12.196 398 LEU B CA 1
ATOM 13933 C C . LEU B 1 401 ? 19.883 34.133 28.683 1.000 11.546 398 LEU B C 1
ATOM 13934 O O . LEU B 1 401 ? 18.763 33.882 29.132 1.000 13.278 398 LEU B O 1
ATOM 13950 N N . TRP B 1 402 ? 21.006 33.962 29.392 1.000 11.015 399 TRP B N 1
ATOM 13951 C CA . TRP B 1 402 ? 21.038 33.153 30.616 1.000 10.352 399 TRP B CA 1
ATOM 13952 C C . TRP B 1 402 ? 21.883 33.868 31.678 1.000 11.470 399 TRP B C 1
ATOM 13953 O O . TRP B 1 402 ? 23.035 34.204 31.426 1.000 11.023 399 TRP B O 1
ATOM 13974 N N . ASN B 1 403 ? 21.290 34.166 32.857 1.000 12.284 400 ASN B N 1
ATOM 13975 C CA . ASN B 1 403 ? 21.923 34.847 33.976 1.000 11.180 400 ASN B CA 1
ATOM 13976 C C . ASN B 1 403 ? 22.801 33.861 34.735 1.000 11.600 400 ASN B C 1
ATOM 13977 O O . ASN B 1 403 ? 22.282 32.937 35.383 1.000 12.357 400 ASN B O 1
ATOM 13988 N N . VAL B 1 404 ? 24.115 33.989 34.586 1.000 10.612 401 VAL B N 1
ATOM 13989 C CA . VAL B 1 404 ? 25.074 33.023 35.086 1.000 11.357 401 VAL B CA 1
ATOM 13990 C C . VAL B 1 404 ? 26.139 33.678 35.969 1.000 10.769 401 VAL B C 1
ATOM 13991 O O . VAL B 1 404 ? 26.389 34.906 35.837 1.000 11.126 401 VAL B O 1
ATOM 14004 N N . PRO B 1 405 ? 26.790 32.939 36.883 1.000 11.066 402 PRO B N 1
ATOM 14005 C CA . PRO B 1 405 ? 27.761 33.558 37.783 1.000 11.737 402 PRO B CA 1
ATOM 14006 C C . PRO B 1 405 ? 29.147 33.882 37.233 1.000 12.522 402 PRO B C 1
ATOM 14007 O O . PRO B 1 405 ? 29.943 34.574 37.864 1.000 13.472 402 PRO B O 1
ATOM 14018 N N . TYR B 1 406 ? 29.494 33.352 36.071 1.000 11.403 403 TYR B N 1
ATOM 14019 C CA . TYR B 1 406 ? 30.831 33.560 35.501 1.000 11.650 403 TYR B CA 1
ATOM 14020 C C . TYR B 1 406 ? 30.772 33.392 33.978 1.000 12.323 403 TYR B C 1
ATOM 14021 O O . TYR B 1 406 ? 30.145 32.451 33.459 1.000 12.841 403 TYR B O 1
ATOM 14039 N N . VAL B 1 407 ? 31.420 34.353 33.289 1.000 10.798 404 VAL B N 1
ATOM 14040 C CA . VAL B 1 407 ? 31.627 34.333 31.845 1.000 11.143 404 VAL B CA 1
ATOM 14041 C C . VAL B 1 407 ? 33.102 34.702 31.576 1.000 12.001 404 VAL B C 1
ATOM 14042 O O . VAL B 1 407 ? 33.709 35.387 32.387 1.000 11.929 404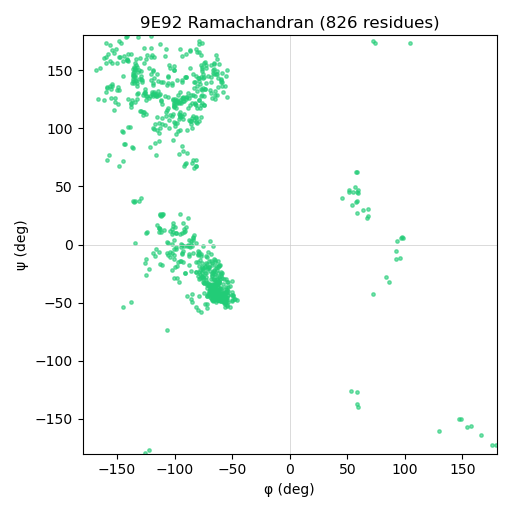 VAL B O 1
ATOM 14055 N N . TYR B 1 408 ? 33.659 34.212 30.461 1.000 11.560 405 TYR B N 1
ATOM 14056 C CA . TYR B 1 408 ? 35.089 34.368 30.155 1.000 11.074 405 TYR B CA 1
ATOM 14057 C C . TYR B 1 408 ? 35.313 34.752 28.696 1.000 11.475 405 TYR B C 1
ATOM 14058 O O . TYR B 1 408 ? 34.682 34.207 27.766 1.000 11.970 405 TYR B O 1
ATOM 14076 N N . GLY B 1 409 ? 36.301 35.616 28.458 1.000 12.343 406 GLY B N 1
ATOM 14077 C CA . GLY B 1 409 ? 37.039 35.605 27.203 1.000 11.852 406 GLY B CA 1
ATOM 14078 C C . GLY B 1 409 ? 36.444 36.349 26.003 1.000 11.542 406 GLY B C 1
ATOM 14079 O O . GLY B 1 409 ? 37.204 36.852 25.162 1.000 12.317 406 GLY B O 1
ATOM 14083 N N . VAL B 1 410 ? 35.106 36.472 25.935 1.000 10.913 407 VAL B N 1
ATOM 14084 C CA . VAL B 1 410 ? 34.424 37.281 24.954 1.000 11.410 407 VAL B CA 1
ATOM 14085 C C . VAL B 1 410 ? 33.254 37.950 25.682 1.000 11.583 407 VAL B C 1
ATOM 14086 O O . VAL B 1 410 ? 32.294 37.285 26.056 1.000 12.049 407 VAL B O 1
ATOM 14099 N N . ILE B 1 411 ? 33.415 39.220 26.036 1.000 11.661 408 ILE B N 1
ATOM 14100 C CA . ILE B 1 411 ? 32.453 39.886 26.924 1.000 10.277 408 ILE B CA 1
ATOM 14101 C C . ILE B 1 411 ? 32.179 41.294 26.410 1.000 11.832 408 ILE B C 1
ATOM 14102 O O . ILE B 1 411 ? 33.138 42.084 26.288 1.000 12.895 408 ILE B O 1
ATOM 14118 N N . LEU B 1 412 ? 30.909 41.600 26.101 1.000 10.759 409 LEU B N 1
ATOM 14119 C CA . LEU B 1 412 ? 30.483 42.936 25.746 1.000 10.881 409 LEU B CA 1
ATOM 14120 C C . LEU B 1 412 ? 29.877 43.633 26.965 1.000 11.457 409 LEU B C 1
ATOM 14121 O O . LEU B 1 412 ? 28.940 43.093 27.543 1.000 12.354 409 LEU B O 1
ATOM 14137 N N . MET B 1 413 ? 30.397 44.813 27.338 1.000 11.935 410 MET B N 1
ATOM 14138 C CA . MET B 1 413 ? 29.876 45.579 28.475 1.000 12.351 410 MET B CA 1
ATOM 14139 C C . MET B 1 413 ? 29.471 46.998 28.085 1.000 12.587 410 MET B C 1
ATOM 14140 O O . MET B 1 413 ? 30.270 47.757 27.527 1.000 13.199 410 MET B O 1
ATOM 14154 N N . HIS B 1 414 ? 28.239 47.365 28.436 1.000 12.469 411 HIS B N 1
ATOM 14155 C CA . HIS B 1 414 ? 27.816 48.746 28.255 1.000 13.046 411 HIS B CA 1
ATOM 14156 C C . HIS B 1 414 ? 28.640 49.702 29.109 1.000 13.177 411 HIS B C 1
ATOM 14157 O O . HIS B 1 414 ? 29.022 49.393 30.233 1.000 12.838 411 HIS B O 1
ATOM 14172 N N . GLU B 1 415 ? 28.813 50.945 28.604 1.000 13.454 412 GLU B N 1
ATOM 14173 C CA . GLU B 1 415 ? 29.564 51.933 29.367 1.000 15.340 412 GLU B CA 1
ATOM 14174 C C . GLU B 1 415 ? 28.990 52.243 30.747 1.000 14.623 412 GLU B C 1
ATOM 14175 O O . GLU B 1 415 ? 29.756 52.579 31.652 1.000 16.608 412 GLU B O 1
ATOM 14187 N N . SER B 1 416 ? 27.676 52.109 30.942 1.000 14.746 413 SER B N 1
ATOM 14188 C CA . SER B 1 416 ? 27.076 52.420 32.240 1.000 17.309 413 SER B CA 1
ATOM 14189 C C . SER B 1 416 ? 27.550 51.465 33.326 1.000 18.560 413 SER B C 1
ATOM 14190 O O . SER B 1 416 ? 27.419 51.809 34.509 1.000 21.852 413 SER B O 1
ATOM 14198 N N . VAL B 1 417 ? 28.032 50.261 32.951 1.000 14.255 414 VAL B N 1
ATOM 14199 C CA . VAL B 1 417 ? 28.684 49.373 33.892 1.000 14.042 414 VAL B CA 1
ATOM 14200 C C . VAL B 1 417 ? 30.124 49.809 34.124 1.000 15.582 414 VAL B C 1
ATOM 14201 O O . VAL B 1 417 ? 30.542 50.017 35.264 1.000 17.755 414 VAL B O 1
ATOM 14214 N N . VAL B 1 418 ? 30.929 49.917 33.052 1.000 14.948 415 VAL B N 1
ATOM 14215 C CA . VAL B 1 418 ? 32.346 50.137 33.216 1.000 16.381 415 VAL B CA 1
ATOM 14216 C C . VAL B 1 418 ? 32.671 51.507 33.841 1.000 15.194 415 VAL B C 1
ATOM 14217 O O . VAL B 1 418 ? 33.662 51.632 34.578 1.000 16.127 415 VAL B O 1
ATOM 14230 N N . ARG B 1 419 ? 31.925 52.542 33.459 1.000 17.025 416 ARG B N 1
ATOM 14231 C CA . ARG B 1 419 ? 32.222 53.894 33.919 1.000 16.319 416 ARG B CA 1
ATOM 14232 C C . ARG B 1 419 ? 31.798 54.149 35.365 1.000 18.480 416 ARG B C 1
ATOM 14233 O O . ARG B 1 419 ? 32.304 55.073 36.015 1.000 19.472 416 ARG B O 1
ATOM 14254 N N . ASN B 1 420 ? 30.874 53.368 35.923 1.000 15.155 417 ASN B N 1
ATOM 14255 C CA . ASN B 1 420 ? 30.236 53.717 37.189 1.000 16.459 417 ASN B CA 1
ATOM 14256 C C . ASN B 1 420 ? 30.494 52.769 38.349 1.000 15.449 417 ASN B C 1
ATOM 14257 O O . ASN B 1 420 ? 30.084 53.064 39.474 1.000 17.425 417 ASN B O 1
ATOM 14268 N N . TRP B 1 421 ? 31.211 51.644 38.131 1.000 15.203 418 TRP B N 1
ATOM 14269 C CA . TRP B 1 421 ? 31.389 50.597 39.137 1.000 15.739 418 TRP B CA 1
ATOM 14270 C C . TRP B 1 421 ? 32.847 50.154 39.192 1.000 15.876 418 TRP B C 1
ATOM 14271 O O . TRP B 1 421 ? 33.517 50.106 38.159 1.000 17.802 418 TRP B O 1
ATOM 14292 N N . ASP B 1 422 ? 33.331 49.793 40.390 1.000 18.025 419 ASP B N 1
ATOM 14293 C CA . ASP B 1 422 ? 34.678 49.262 40.558 1.000 19.900 419 ASP B CA 1
ATOM 14294 C C . ASP B 1 422 ? 34.736 47.802 40.103 1.000 20.353 419 ASP B C 1
ATOM 14295 O O . ASP B 1 422 ? 34.200 46.905 40.751 1.000 20.289 419 ASP B O 1
ATOM 14304 N N . LEU B 1 423 ? 35.419 47.541 38.974 1.000 18.754 420 LEU B N 1
ATOM 14305 C CA . LEU B 1 423 ? 35.548 46.181 38.436 1.000 18.763 420 LEU B CA 1
ATOM 14306 C C . LEU B 1 423 ? 36.902 45.552 38.739 1.000 24.441 420 LEU B C 1
ATOM 14307 O O . LEU B 1 423 ? 37.221 44.469 38.214 1.000 23.935 420 LEU B O 1
ATOM 14323 N N . SER B 1 424 ? 37.646 46.223 39.606 1.000 23.609 421 SER B N 1
ATOM 14324 C CA . SER B 1 424 ? 39.035 45.890 39.900 1.000 28.748 421 SER B CA 1
ATOM 14325 C C . SER B 1 424 ? 39.169 45.336 41.331 1.000 27.082 421 SER B C 1
ATOM 14326 O O . SER B 1 424 ? 40.249 45.298 41.876 1.000 30.655 421 SER B O 1
ATOM 14334 N N . MET B 1 425 ? 38.095 44.743 41.889 1.000 30.015 422 MET B N 1
ATOM 14335 C CA . MET B 1 425 ? 38.165 44.158 43.226 1.000 29.873 422 MET B CA 1
ATOM 14336 C C . MET B 1 425 ? 38.993 42.872 43.153 1.000 32.699 422 MET B C 1
ATOM 14337 O O . MET B 1 425 ? 39.065 42.225 42.100 1.000 29.645 422 MET B O 1
ATOM 14351 N N . VAL B 1 426 ? 39.647 42.507 44.266 1.000 34.118 423 VAL B N 1
ATOM 14352 C CA . VAL B 1 426 ? 40.547 41.358 44.302 1.000 42.075 423 VAL B CA 1
ATOM 14353 C C . VAL B 1 426 ? 40.053 40.325 45.316 1.000 40.189 423 VAL B C 1
ATOM 14354 O O . VAL B 1 426 ? 39.745 40.663 46.457 1.000 40.817 423 VAL B O 1
ATOM 14367 N N . LYS B 1 427 ? 39.958 39.057 44.883 1.000 31.378 424 LYS B N 1
ATOM 14368 C CA . LYS B 1 427 ? 39.641 37.956 45.764 1.000 29.862 424 LYS B CA 1
ATOM 14369 C C . LYS B 1 427 ? 40.406 36.708 45.316 1.000 31.024 424 LYS B C 1
ATOM 14370 O O . LYS B 1 427 ? 41.089 36.090 46.134 1.000 33.477 424 LYS B O 1
ATOM 14389 N N . TYR B 1 428 ? 40.261 36.325 44.038 1.000 28.344 425 TYR B N 1
ATOM 14390 C CA . TYR B 1 428 ? 40.755 35.049 43.536 1.000 31.125 425 TYR B CA 1
ATOM 14391 C C . TYR B 1 428 ? 42.052 35.182 42.737 1.000 35.462 425 TYR B C 1
ATOM 14392 O O . TYR B 1 428 ? 42.535 34.166 42.226 1.000 40.622 425 TYR B O 1
ATOM 14410 N N . ASN B 1 429 ? 42.595 36.395 42.577 1.000 31.866 426 ASN B N 1
ATOM 14411 C CA . ASN B 1 429 ? 43.845 36.639 41.842 1.000 33.084 426 ASN B CA 1
ATOM 14412 C C . ASN B 1 429 ? 43.770 36.502 40.303 1.000 40.399 426 ASN B C 1
ATOM 14413 O O . ASN B 1 429 ? 44.407 37.307 39.625 1.000 48.581 426 ASN B O 1
ATOM 14424 N N . ASP B 1 430 ? 43.091 35.492 39.712 1.000 33.838 427 ASP B N 1
ATOM 14425 C CA . ASP B 1 430 ? 42.988 35.370 38.257 1.000 31.611 427 ASP B CA 1
ATOM 14426 C C . ASP B 1 430 ? 42.126 36.533 37.746 1.000 20.787 427 ASP B C 1
ATOM 14427 O O . ASP B 1 430 ? 41.038 36.741 38.284 1.000 22.075 427 ASP B O 1
ATOM 14436 N N . LYS B 1 431 ? 42.596 37.253 36.721 1.000 20.318 428 LYS B N 1
ATOM 14437 C CA . LYS B 1 431 ? 41.866 38.438 36.243 1.000 18.080 428 LYS B CA 1
ATOM 14438 C C . LYS B 1 431 ? 40.405 38.087 35.842 1.000 17.490 428 LYS B C 1
ATOM 14439 O O . LYS B 1 431 ? 39.482 38.866 36.081 1.000 16.260 428 LYS B O 1
ATOM 14458 N N . ASP B 1 432 ? 40.159 36.947 35.179 1.000 16.830 429 ASP B N 1
ATOM 14459 C CA . ASP B 1 432 ? 38.795 36.626 34.728 1.000 14.927 429 ASP B CA 1
ATOM 14460 C C . ASP B 1 432 ? 37.883 36.292 35.898 1.000 14.302 429 ASP B C 1
ATOM 14461 O O . ASP B 1 432 ? 36.707 36.711 35.938 1.000 14.232 429 ASP B O 1
ATOM 14470 N N . MET B 1 433 ? 38.398 35.635 36.945 1.000 15.293 430 MET B N 1
ATOM 14471 C CA . MET B 1 433 ? 37.595 35.276 38.110 1.000 15.583 430 MET B CA 1
ATOM 14472 C C . MET B 1 433 ? 37.284 36.534 38.950 1.000 14.061 430 MET B C 1
ATOM 14473 O O . MET B 1 433 ? 36.167 36.685 39.476 1.000 16.721 430 MET B O 1
ATOM 14487 N N . ASP B 1 434 ? 38.223 37.492 38.960 1.000 14.690 431 ASP B N 1
ATOM 14488 C CA . ASP B 1 434 ? 37.973 38.703 39.762 1.000 18.384 431 ASP B CA 1
ATOM 14489 C C . ASP B 1 434 ? 37.053 39.705 39.081 1.000 16.156 431 ASP B C 1
ATOM 14490 O O . ASP B 1 434 ? 36.265 40.368 39.782 1.000 14.761 431 ASP B O 1
ATOM 14499 N N . LEU B 1 435 ? 37.021 39.714 37.738 1.000 13.987 432 LEU B N 1
ATOM 14500 C CA . LEU B 1 435 ? 36.036 40.530 37.051 1.000 13.723 432 LEU B CA 1
ATOM 14501 C C . LEU B 1 435 ? 34.627 40.028 37.414 1.000 12.447 432 LEU B C 1
ATOM 14502 O O . LEU B 1 435 ? 33.744 40.808 37.786 1.000 13.018 432 LEU B O 1
ATOM 14518 N N . CYS B 1 436 ? 34.404 38.709 37.336 1.000 11.979 433 CYS B N 1
ATOM 14519 C CA . CYS B 1 436 ? 33.084 38.143 37.592 1.000 11.499 433 CYS B CA 1
ATOM 14520 C C . CYS B 1 436 ? 32.691 38.296 39.056 1.000 12.229 433 CYS B C 1
ATOM 14521 O O . CYS B 1 436 ? 31.530 38.553 39.353 1.000 12.596 433 CYS B O 1
ATOM 14529 N N . PHE B 1 437 ? 33.663 38.114 39.968 1.000 13.107 434 PHE B N 1
ATOM 14530 C CA . PHE B 1 437 ? 33.434 38.358 41.382 1.000 14.053 434 PHE B CA 1
ATOM 14531 C C . PHE B 1 437 ? 32.953 39.793 41.650 1.000 13.051 434 PHE B C 1
ATOM 14532 O O . PHE B 1 437 ? 31.988 40.007 42.410 1.000 14.248 434 PHE B O 1
ATOM 14549 N N . SER B 1 438 ? 33.583 40.761 40.983 1.000 12.885 435 SER B N 1
ATOM 14550 C CA . SER B 1 438 ? 33.212 42.161 41.128 1.000 12.547 435 SER B CA 1
ATOM 14551 C C . SER B 1 438 ? 31.780 42.411 40.653 1.000 12.609 435 SER B C 1
ATOM 14552 O O . SER B 1 438 ? 30.976 43.101 41.295 1.000 14.016 435 SER B O 1
ATOM 14560 N N . LEU B 1 439 ? 31.437 41.882 39.469 1.000 12.556 436 LEU B N 1
ATOM 14561 C CA . LEU B 1 439 ? 30.092 42.021 38.947 1.000 12.768 436 LEU B CA 1
ATOM 14562 C C . LEU B 1 439 ? 29.063 41.397 39.895 1.000 11.520 436 LEU B C 1
ATOM 14563 O O . LEU B 1 439 ? 28.038 42.037 40.214 1.000 13.040 436 LEU B O 1
ATOM 14579 N N . ARG B 1 440 ? 29.303 40.180 40.399 1.000 13.269 437 ARG B N 1
ATOM 14580 C CA . ARG B 1 440 ? 28.388 39.542 41.338 1.000 12.727 437 ARG B CA 1
ATOM 14581 C C . ARG B 1 440 ? 28.169 40.431 42.577 1.000 12.879 437 ARG B C 1
ATOM 14582 O O . ARG B 1 440 ? 27.028 40.616 42.994 1.000 14.456 437 ARG B O 1
ATOM 14603 N N . LYS B 1 441 ? 29.273 41.006 43.077 1.000 14.529 438 LYS B N 1
ATOM 14604 C CA . LYS B 1 441 ? 29.224 41.820 44.302 1.000 17.239 438 LYS B CA 1
ATOM 14605 C C . LYS B 1 441 ? 28.332 43.042 44.096 1.000 16.392 438 LYS B C 1
ATOM 14606 O O . LYS B 1 441 ? 27.562 43.415 44.995 1.000 16.476 438 LYS B O 1
ATOM 14625 N N . HIS B 1 442 ? 28.329 43.643 42.903 1.000 15.231 439 HIS B N 1
ATOM 14626 C CA . HIS B 1 442 ? 27.570 44.843 42.619 1.000 13.834 439 HIS B CA 1
ATOM 14627 C C . HIS B 1 442 ? 26.132 44.582 42.136 1.000 13.807 439 HIS B C 1
ATOM 14628 O O . HIS B 1 442 ? 25.378 45.497 41.841 1.000 15.270 439 HIS B O 1
ATOM 14643 N N . THR B 1 443 ? 25.714 43.304 42.010 1.000 13.293 440 THR B N 1
ATOM 14644 C CA . THR B 1 443 ? 24.414 42.958 41.452 1.000 14.113 440 THR B CA 1
ATOM 14645 C C . THR B 1 443 ? 24.300 43.488 40.016 1.000 12.696 440 THR B C 1
ATOM 14646 O O . THR B 1 443 ? 23.286 44.038 39.586 1.000 13.205 440 THR B O 1
ATOM 14657 N N . ILE B 1 444 ? 25.399 43.275 39.260 1.000 13.163 441 ILE B N 1
ATOM 14658 C CA A ILE B 1 444 ? 25.454 43.423 37.812 0.500 12.949 441 ILE B CA 1
ATOM 14659 C CA B ILE B 1 444 ? 25.416 43.422 37.809 0.500 12.647 441 ILE B CA 1
ATOM 14660 C C . ILE B 1 444 ? 25.486 42.000 37.235 1.000 12.063 441 ILE B C 1
ATOM 14661 O O . ILE B 1 444 ? 26.359 41.244 37.605 1.000 14.165 441 ILE B O 1
ATOM 14691 N N . PHE B 1 445 ? 24.503 41.692 36.362 1.000 12.145 442 PHE B N 1
ATOM 14692 C CA . PHE B 1 445 ? 24.328 40.314 35.925 1.000 12.835 442 PHE B CA 1
ATOM 14693 C C . PHE B 1 445 ? 25.152 40.040 34.672 1.000 13.917 442 PHE B C 1
ATOM 14694 O O . PHE B 1 445 ? 25.387 40.929 33.847 1.000 14.709 442 PHE B O 1
ATOM 14711 N N . MET B 1 446 ? 25.689 38.836 34.581 1.000 10.546 443 MET B N 1
ATOM 14712 C CA . MET B 1 446 ? 26.366 38.328 33.383 1.000 11.513 443 MET B CA 1
ATOM 14713 C C . MET B 1 446 ? 25.399 37.459 32.595 1.000 9.891 443 MET B C 1
ATOM 14714 O O . MET B 1 446 ? 24.891 36.481 33.162 1.000 11.571 443 MET B O 1
ATOM 14728 N N . TYR B 1 447 ? 25.109 37.802 31.344 1.000 10.665 444 TYR B N 1
ATOM 14729 C CA . TYR B 1 447 ? 24.236 37.015 30.500 1.000 11.843 444 TYR B CA 1
ATOM 14730 C C . TYR B 1 447 ? 25.062 36.301 29.429 1.000 12.848 444 TYR B C 1
ATOM 14731 O O . TYR B 1 447 ? 25.656 36.925 28.554 1.000 14.270 444 TYR B O 1
ATOM 14749 N N . MET B 1 448 ? 25.092 34.973 29.505 1.000 11.196 445 MET B N 1
ATOM 14750 C CA . MET B 1 448 ? 25.575 34.170 28.391 1.000 11.073 445 MET B CA 1
ATOM 14751 C C . MET B 1 448 ? 24.506 34.170 27.312 1.000 10.790 445 MET B C 1
ATOM 14752 O O . MET B 1 448 ? 23.294 34.154 27.639 1.000 11.411 445 MET B O 1
ATOM 14766 N N . ILE B 1 449 ? 24.939 34.177 26.042 1.000 10.455 446 ILE B N 1
ATOM 14767 C CA . ILE B 1 449 ? 24.019 34.072 24.904 1.000 10.527 446 ILE B CA 1
ATOM 14768 C C . ILE B 1 449 ? 24.461 32.919 24.004 1.000 11.409 446 ILE B C 1
ATOM 14769 O O . ILE B 1 449 ? 25.639 32.831 23.672 1.000 12.651 446 ILE B O 1
ATOM 14785 N N . ASN B 1 450 ? 23.517 32.068 23.591 1.000 12.332 447 ASN B N 1
ATOM 14786 C CA . ASN B 1 450 ? 23.861 30.865 22.782 1.000 11.129 447 ASN B CA 1
ATOM 14787 C C . ASN B 1 450 ? 22.928 30.782 21.553 1.000 12.398 447 ASN B C 1
ATOM 14788 O O . ASN B 1 450 ? 22.649 29.674 21.096 1.000 13.223 447 ASN B O 1
ATOM 14799 N N . ASN B 1 451 ? 22.573 31.918 20.941 1.000 11.956 448 ASN B N 1
ATOM 14800 C CA . ASN B 1 451 ? 21.601 31.991 19.842 1.000 12.803 448 ASN B CA 1
ATOM 14801 C C . ASN B 1 451 ? 22.148 31.467 18.515 1.000 15.579 448 ASN B C 1
ATOM 14802 O O . ASN B 1 451 ? 21.353 31.100 17.631 1.000 13.971 448 ASN B O 1
ATOM 14813 N N . ASN B 1 452 ? 23.469 31.488 18.322 1.000 14.500 449 ASN B N 1
ATOM 14814 C CA . ASN B 1 452 ? 24.141 31.118 17.087 1.000 13.657 449 ASN B CA 1
ATOM 14815 C C . ASN B 1 452 ? 25.495 30.471 17.368 1.000 14.747 449 ASN B C 1
ATOM 14816 O O . ASN B 1 452 ? 25.950 30.361 18.500 1.000 15.369 449 ASN B O 1
ATOM 14827 N N . ASN B 1 453 ? 26.140 29.962 16.307 1.000 14.475 450 ASN B N 1
ATOM 14828 C CA . ASN B 1 453 ? 27.508 29.455 16.309 1.000 15.419 450 ASN B CA 1
ATOM 14829 C C . ASN B 1 453 ? 28.455 30.653 16.179 1.000 14.438 450 ASN B C 1
ATOM 14830 O O . ASN B 1 453 ? 28.526 31.260 15.142 1.000 16.711 450 ASN B O 1
ATOM 14841 N N . TYR B 1 454 ? 29.164 30.977 17.283 1.000 13.637 451 TYR B N 1
ATOM 14842 C CA . TYR B 1 454 ? 29.958 32.203 17.343 1.000 14.048 451 TYR B CA 1
ATOM 14843 C C . TYR B 1 454 ? 31.468 31.993 17.157 1.000 13.425 451 TYR B C 1
ATOM 14844 O O . TYR B 1 454 ? 32.127 32.970 16.739 1.000 14.458 451 TYR B O 1
ATOM 14862 N N . GLY B 1 455 ? 31.952 30.795 17.407 1.000 14.808 452 GLY B N 1
ATOM 14863 C CA . GLY B 1 455 ? 33.396 30.523 17.444 1.000 15.014 452 GLY B CA 1
ATOM 14864 C C . GLY B 1 455 ? 33.723 29.346 18.319 1.000 15.415 452 GLY B C 1
ATOM 14865 O O . GLY B 1 455 ? 32.901 28.473 18.565 1.000 16.999 452 GLY B O 1
ATOM 14869 N N . TYR B 1 456 ? 34.968 29.311 18.800 1.000 15.247 453 TYR B N 1
ATOM 14870 C CA . TYR B 1 456 ? 35.490 28.212 19.583 1.000 14.789 453 TYR B CA 1
ATOM 14871 C C . TYR B 1 456 ? 36.700 28.685 20.389 1.000 13.965 453 TYR B C 1
ATOM 14872 O O . TYR B 1 456 ? 37.267 29.726 20.049 1.000 14.608 453 TYR B O 1
ATOM 14890 N N . MET B 1 457 ? 37.051 27.931 21.421 1.000 15.368 454 MET B N 1
ATOM 14891 C CA . MET B 1 457 ? 38.240 28.163 22.237 1.000 15.789 454 MET B CA 1
ATOM 14892 C C . MET B 1 457 ? 39.336 27.194 21.785 1.000 16.846 454 MET B C 1
ATOM 14893 O O . MET B 1 457 ? 39.053 26.077 21.333 1.000 19.158 454 MET B O 1
ATOM 14907 N N . VAL B 1 458 ? 40.597 27.637 21.937 1.000 16.199 455 VAL B N 1
ATOM 14908 C CA . VAL B 1 458 ? 41.755 26.799 21.642 1.000 18.436 455 VAL B CA 1
ATOM 14909 C C . VAL B 1 458 ? 42.612 26.648 22.912 1.000 22.742 455 VAL B C 1
ATOM 14910 O O . VAL B 1 458 ? 43.408 25.695 22.918 1.000 28.690 455 VAL B O 1
#

B-factor: mean 21.23, std 9.47, range [8.86, 79.09]

Nearest PDB structures (foldseek):
  6tex-assembly1_A  TM=8.475E-01  e=2.117E-42  Homo sapiens
  6fxr-assembly1_A  TM=8.459E-01  e=1.021E-41  Homo sapiens
  8one-assembly1_A  TM=8.491E-01  e=3.036E-41  Homo sapiens
  6fxk-assembly1_A-2  TM=8.045E-01  e=1.547E-38  Homo sapiens
  6wfv-assembly1_A  TM=9.210E-01  e=1.158E-21  Homo sapiens

InterPro domains:
  IPR050757 Collagen-modifying Glycosyltransferase 25 [PTHR10730] (41-455)
  IPR057589 PLOD1-3-like, GT domain [PF25342] (8-233)

Radius of gyration: 31.99 Å; Cα contacts (8 Å, |Δi|>4): 1896; chains: 2; bounding box: 98×74×83 Å

Sequence (887 aa):
DNLLVLGIGISVHKTDGVLRFEKYCQAHNLQYMMIVGEGKKWNGGNLESEAGGGQKINELLIALESIKDNKLIVVCDTYDLIPLSSGPEEILRKYRFLTPDDNKVVFSSELYCWPDASLVEERYPKVDTKYKYLNSGAFMGYRDDIYEMIKNGVKDRDDDQLFFSIKFIETDKIVLDYKCELFQAMYRCNSDLVVVHKNRIFNGYTNSYPVFAHGNGPAKKLLNHMEGYFMTEEPIDGSSNTINTFKLDNEPKVFFALYVDSNDLSALKQFLGKVASIQYGNKVIYLYDRSDNEQNRKLIQISYPNYHTGVTKYVFDDFKKSDAQFYFLLLEQNCIITKKDILLHELIMQVKDNHRVISPMIGYEQNSTRTNFWGDIIEDGYYKRSENYLDLAKHKKVRGLWNVPYVYGVILMHESVVRNWDLSMVKYNDKDMDLCFSLRKHTIIFMYMINNNNYGYMVNLLVLGIGISSVHKTDGVLRFEKYCQAHNLQYMIVGEGKKWNGGGQKINELLIALEESIKDNKLIVVCDTYDLIPLSSGPEEEILRKYRRFLTPDNKKVVFSSSELYCWPDASLVERYPKVDTKYKYLNSGAFMGYRDDIYEMIKNGVKDRDDDQLFFSIKFIETDKIVLDYKCELFQAMYRRCNSDLVVVHKNRIFNGYTNSYPVFAHGNGPAKKLLNHMEGYFMTEEPIIDGSSNTINTFKLDNEPKVFFALYVDSNDLSALLKQFLGKVASIQYGNKVIYLYDRSDNEQNRKLIQISYPNYHTGVTKYVFDDFKKSDAQFYFLLEQNCIITKKDILHELIMQVKDNHRVISPMIGYEQNSTRRTNFWGDIEDGYYYKRSENYLDLAKHKKVRGLWNVPYVYGVILMHESVVRNWDLSMVKYNDKDMDLCFSLRKHTIIFMYMINNNNYGYMV

Secondary structure (P-SEA, 3-state):
cbbbbbbbbbcccccaaaaaaaaaaaaabbbbbbccccccccccccccccccaaaaaaaaaaaccccccccccccccccccccccaaaaaaaaaaacccccbbbbbccccccccccccccccccccccccccccccccaaaaaaaccccccccccaaaaaaaaaaccccccccccccccccccccccccccccccccccccccccccccccccaaaaaaaacccccccccccccccccbbbbccccbbbbbbbccccaaaaaaaaaaaaaacccccbbbbbbbccccccaaaaaaacccccccccccccccccccccccbbbbbcccccccccaaaaaaaaaccccccbbbbbbccccccccccccccccccbbbbcccaaaaaaccccccccccccccbbbbcaaaaacccccccccccaaaaaaaaaaaacbbbbbbccccccccc/cbbbbbbbbcccccaaaaaaaaaaaaabbbbbbcccccccccaaaaaaaaaaaaaaccccccccccccccccccccaaaaaaaaaaacccccbbbbbccccccccccccccccccccccccccccccccaaaaaaaccccccccccaaaaaaaaaaccccccccccccccccccccccccccccccccccccccccccccccccaaaaaaaacccccccccccccccccbbbbccccbbbbbbbbbccaaaaaaaaaaaaaacccccbbbbbbbccccccaaaaaaacccccccccccccccccccccccbbbbbcccccccccaaaaaaaaaccccccbbbbbbbbccccccccccccccccbbbbccaaaaaaaccccccccccccccbbbbcaaaaacccccccccccaaaaaaaaaaaacbbbbbbccccccccc